Protein 6N9I (pdb70)

Foldseek 3Di:
DFKWKFKAWQFKKKAWVCQQFPPPDPADPVRNPDDTDIDMWTQIKMWIRGPVAIEIEFQFAAPQQDDPRRQADVVQCVHIPTDDDPCNHRCNLCVLVVHALLRHAEYEQQAQFRGGLRCVLRNQNYEYEEAVQRVVVLVVCLVVVPRDDRRGNVSVVSNVVSPHHYDHQYQPHQWACPDVQKIWHWLAFKLHRTGIWIWGQDPPVGTAIERAQLAAEPQCLDVVHRDGPRIDDHVSSNVSSVVVVVCCVVRVYDYDHNIYRVVSVVDDHSNRGTDD/DAKWKFKAWQFKKKAWCCQQFPCPDPADPVRNPDDTDIDMWTQIKMWIRDPVAIEIEFQFAAPQQDDPRRLADPVCCVHIPTDGDPCNHSCNLCVVVVHALLRGAEYEQQAQFRGGQRCVLRNQNYEYEEAVQRVVVLVVCLVVPPCHDRRGNVSVVSNVVSPHHYDHAYQPHQWDDPDVQKIKHWLAFKLHRTGIWIWGQHPPPGIAIECAALAAEPQCLDVVHRDGPRIDDHVSSNVSSVVVVVCCVVRVYHYDHNIYRVVSVVDDHSVRTTDD/DAKWKFKAWQFKKKAWCCQVFPCPDAADPVRNPDDTDIDMWTQIKMWIRDPVAIEIEFQFAAPQQDDPSRLADPVCCVHIPTDGDPCSHRCNLCVVVVHALLRHAEYEQQAQFRGGLRCVLRNQNYEYEEAPQRVVVLVVCLVVVPCHDRRGNVSVVSNVVSPHHYDHQYQPHQWDCPDVQKIWHWLAFKLHRTGIWIWGQHPPPGIAIERAALAAECCCLDVVHRDGPRIDDHVSSVVSSVVVVVCCVVRVYHYDYNIYRVVVVVDQHSVRTTDD

Nearest PDB structures (foldseek):
  9b2n-assembly2_B  TM=1.003E+00  e=2.846E-65  Saccharococcus caldoxylosilyticus
  9b2i-assembly2_B  TM=1.000E+00  e=1.842E-64  Saccharococcus caldoxylosilyticus
  9ayt-assembly1_P  TM=1.001E+00  e=2.221E-64  Saccharococcus caldoxylosilyticus
  9b2j-assembly2_B  TM=1.002E+00  e=4.687E-64  Saccharococcus caldoxylosilyticus
  6cgz-assembly1_B  TM=1.000E+00  e=1.636E-58  Alicyclobacillus acidoterrestris ATCC 49025

CATH classification: 3.60.15.10

Organism: NCBI:txid1220594

Solvent-accessible surface area: 37840 Å² total; per-residue (Å²): 88,134,5,70,0,28,0,0,22,0,4,73,4,98,5,40,40,50,82,10,1,39,134,46,68,69,62,78,155,171,70,86,126,30,154,65,93,89,26,99,6,2,0,25,1,1,0,0,41,8,95,87,18,50,0,0,8,5,0,1,1,6,49,88,0,64,26,127,167,24,66,5,31,98,45,5,12,123,95,20,16,14,76,33,92,130,106,13,50,0,84,43,15,0,94,129,38,192,10,137,29,87,53,1,111,38,0,0,0,0,0,3,12,10,9,6,1,0,1,0,29,44,0,62,104,1,44,0,2,0,1,45,27,0,30,79,11,0,56,96,13,46,78,160,91,78,112,115,40,19,24,10,62,30,2,1,21,12,5,88,156,56,110,7,95,72,79,26,1,99,141,166,48,78,37,24,90,17,5,110,23,2,76,1,5,14,12,15,40,2,4,4,64,0,2,0,0,0,22,1,84,2,66,130,47,18,5,0,0,3,0,5,3,2,0,8,15,52,69,1,31,30,109,104,24,80,50,4,32,30,63,131,40,64,137,11,2,71,101,9,0,81,69,0,53,115,21,12,135,115,58,185,14,89,16,3,16,4,4,13,52,142,37,6,166,180,14,109,29,11,85,122,18,76,24,73,54,191,6,67,0,24,0,0,21,0,3,76,5,98,5,42,38,48,80,10,4,37,134,50,65,74,59,78,155,172,66,90,128,32,149,64,91,96,31,98,4,2,1,25,1,2,0,0,43,5,94,85,18,47,1,0,8,5,0,1,1,10,49,77,0,61,27,128,148,19,68,5,29,98,42,2,13,124,86,23,14,13,71,31,93,129,100,13,44,1,75,33,20,0,106,145,40,193,7,162,24,72,74,2,111,36,0,0,0,0,0,2,11,11,10,6,1,0,1,0,29,41,0,65,93,0,20,0,2,0,1,44,26,0,30,80,11,0,58,95,13,49,78,161,92,78,124,115,38,26,22,11,61,32,2,1,20,12,5,88,152,58,127,10,99,66,81,26,0,99,141,168,49,118,73,23,119,15,5,109,20,1,86,1,5,17,13,16,39,2,4,4,64,0,3,0,0,0,17,0,87,1,82,143,41,20,6,0,0,3,0,6,4,2,0,8,18,54,68,0,31,32,104,105,23,88,50,5,35,35,63,134,41,65,138,12,3,71,103,10,0,82,75,0,33,66,23,12,126,77,60,184,14,84,16,3,16,4,4,10,37,127,32,5,154,168,16,102,36,16,95,144,14,82,25,58,48,207,4,66,0,25,0,0,22,0,3,72,5,105,5,43,37,53,83,12,3,40,136,44,68,73,54,84,149,167,75,91,135,30,153,57,85,94,28,100,5,2,1,24,1,0,0,0,45,4,96,85,19,50,1,0,8,5,0,1,1,11,42,77,0,59,27,134,145,21,67,5,24,108,40,3,17,127,83,23,18,14,78,31,82,118,105,14,45,0,75,26,31,0,111,148,39,191,8,128,46,94,45,1,112,39,0,0,0,0,0,2,13,10,9,5,1,0,0,0,28,44,0,80,99,0,29,0,2,0,0,44,26,0,29,79,12,0,56,96,13,49,77,158,88,77,115,116,40,26,23,9,57,33,2,1,20,12,4,87,155,59,127,10,107,66,78,25,1,99,144,164,47,118,64,23,118,17,5,108,16,2,77,1,6,16,12,15,40,2,4,4,64,0,3,0,0,0,16,0,86,2,90,143,41,21,4,0,0,3,0,6,3,2,0,9,12,54,69,0,30,30,108,97,28,85,48,5,33,36,62,134,41,62,136,11,3,70,101,10,0,89,70,0,51,112,23,12,128,114,59,177,14,83,15,3,16,4,3,10,44,120,33,7,169,171,14,104,29,17,106,116,14,86,22,66

Sequence (828 aa):
ARRPKLYVMDNGRMRRMDDKKNWMMIAMHNPATIHHNPNAQQTEFVEFPIYTVLIDHPEGKILFDTSCNPNSMMGPQGRWAESTQQMMFPWTATEEECYLHHNRLEQQLKKVRPEDIRYVVASHLHLDHAGCLEMFTNNATIIVHEDEFNGALQCYARNQQKEEGAYIWADIDAWIKNNLQWRTVKRHEDNNILLAEGVKVLNFGSGHAWGMLGLHVELPETGGIILASDAIYTAESYGPPIKPPGIIYDSLGYMNTVERIRRIAQETKSQVWFGHDAEEQFKKKFRKSTEEGYYEEARRPKLYVMDNGRMRMDKNWMMIAMHNPATIHHNPNAQTEFVEEFPIYTVLIDHPEGKILFDTSCNPNNSMGPQGRWAESTQQMFPWTTATEEECYLHNRLEQLKVRRPEEDIRYVVASHLHLDHAGCLEMFTNATIIVHEDEFNGALQCYARNQKEEGAYIWADIDAWIKNNNLQQWRTVKRHEDNILLAEGVKVLNFGSGHAWGMLGLHVELPETGGIILASDAIYTAESYGPPIKPPGIIYDSLGYMNTVERIRRIAQQETKSQVWFGHDAEEQFKKKFRKSTEEGYYEEARPKLYVMDNGRMRMDKNWMMIAMHNPATIHNPNAQTEFVEFPIYTVLIDHPEGKILFDTSCNPNNSMGPQGRWAESTQQMFPWTATEEECYLHNRLEQLKKVRRPEEDIRYVVASHLHLDHAGCLEMMFTNATIIVHEDEFNGALQCYARNQQKEGAYIWADIDAWIKNNLQQWRTVKRHEDNILLAEGVKVLNFGSGHAWGMLGLHVELPEETGGIILASDAIYTAESYGPPIKPPGIIYDSLGYMNTVERIRRIAQETKKSQVWFGHDDAEQFKKKFRKSTEGYYEE

Radius of gyration: 40.36 Å; Cα contacts (8 Å, |Δi|>4): 1952; chains: 3; bounding box: 120×87×78 Å

InterPro domains:
  IPR001279 Metallo-beta-lactamase [PF00753] (47-136)
  IPR001279 Metallo-beta-lactamase [SM00849] (48-265)
  IPR036866 Ribonuclease Z/Hydroxyacylglutathione hydrolase-like [G3DSA:3.60.15.10] (7-282)
  IPR036866 Ribonuclease Z/Hydroxyacylglutathione hydrolase-like [SSF56281] (9-280)
  IPR051013 N-acyl homoserine lactonase-like [PTHR42978] (10-274)

B-factor: mean 33.22, std 13.36, range [13.85, 167.37]

Structure (mmCIF, N/CA/C/O backbone):
data_6N9I
#
_entry.id   6N9I
#
_cell.length_a   145.420
_cell.length_b   108.680
_cell.length_c   78.740
_cell.angle_alpha   90.00
_cell.angle_beta   115.84
_cell.angle_gamma   90.00
#
_symmetry.space_group_name_H-M   'C 1 2 1'
#
loop_
_entity.id
_entity.type
_entity.pdbx_description
1 polymer 'Putative hydrolase'
2 non-polymer 'COBALT (II) ION'
3 non-polymer 'SULFATE ION'
4 non-polymer 'ACETATE ION'
5 non-polymer 1,2-ETHANEDIOL
6 non-polymer 'FE (III) ION'
7 non-polymer 'TRIETHYLENE GLYCOL'
8 non-polymer GLYCEROL
9 water water
#
loop_
_atom_site.group_PDB
_atom_site.id
_atom_site.type_symbol
_atom_site.label_atom_id
_atom_site.label_alt_id
_atom_site.label_comp_id
_atom_site.label_asym_id
_atom_site.label_entity_id
_atom_site.label_seq_id
_atom_site.pdbx_PDB_ins_code
_atom_site.Cartn_x
_atom_site.Cartn_y
_atom_site.Cartn_z
_atom_site.occupancy
_atom_site.B_iso_or_equiv
_atom_site.auth_seq_id
_atom_site.auth_comp_id
_atom_site.auth_asym_id
_atom_site.auth_atom_id
_atom_site.pdbx_PDB_model_num
ATOM 1 N N . ALA A 1 22 ? 13.180 18.804 23.504 1.00 103.87 8 ALA A N 1
ATOM 2 C CA . ALA A 1 22 ? 12.618 18.837 24.888 1.00 112.32 8 ALA A CA 1
ATOM 3 C C . ALA A 1 22 ? 12.829 17.464 25.532 1.00 77.71 8 ALA A C 1
ATOM 4 O O . ALA A 1 22 ? 12.933 16.466 24.820 1.00 82.61 8 ALA A O 1
ATOM 6 N N A ARG A 1 23 ? 12.893 17.421 26.868 0.70 80.49 9 ARG A N 1
ATOM 7 N N B ARG A 1 23 ? 12.888 17.412 26.868 0.30 67.68 9 ARG A N 1
ATOM 8 C CA A ARG A 1 23 ? 13.158 16.163 27.555 0.70 75.01 9 ARG A CA 1
ATOM 9 C CA B ARG A 1 23 ? 13.206 16.154 27.528 0.30 62.52 9 ARG A CA 1
ATOM 10 C C A ARG A 1 23 ? 13.506 16.382 29.025 0.70 53.78 9 ARG A C 1
ATOM 11 C C B ARG A 1 23 ? 13.520 16.361 29.008 0.30 57.87 9 ARG A C 1
ATOM 12 O O A ARG A 1 23 ? 12.689 16.108 29.902 0.70 66.30 9 ARG A O 1
ATOM 13 O O B ARG A 1 23 ? 12.695 16.065 29.869 0.30 45.38 9 ARG A O 1
ATOM 28 N N . PRO A 1 24 ? 14.729 16.858 29.351 1.00 53.75 10 PRO A N 1
ATOM 29 C CA . PRO A 1 24 ? 15.181 16.877 30.737 1.00 46.66 10 PRO A CA 1
ATOM 30 C C . PRO A 1 24 ? 14.404 17.928 31.536 1.00 44.07 10 PRO A C 1
ATOM 31 O O . PRO A 1 24 ? 14.081 18.994 31.009 1.00 49.69 10 PRO A O 1
ATOM 35 N N . LYS A 1 25 ? 14.101 17.599 32.794 1.00 41.20 11 LYS A N 1
ATOM 36 C CA . LYS A 1 25 ? 13.511 18.543 33.725 1.00 37.92 11 LYS A CA 1
ATOM 37 C C . LYS A 1 25 ? 14.506 18.783 34.868 1.00 32.27 11 LYS A C 1
ATOM 38 O O . LYS A 1 25 ? 15.067 17.836 35.420 1.00 38.41 11 LYS A O 1
ATOM 44 N N . LEU A 1 26 ? 14.707 20.059 35.195 1.00 32.31 12 LEU A N 1
ATOM 45 C CA . LEU A 1 26 ? 15.642 20.445 36.242 1.00 32.59 12 LEU A CA 1
ATOM 46 C C . LEU A 1 26 ? 14.873 21.087 37.402 1.00 32.19 12 LEU A C 1
ATOM 47 O O . LEU A 1 26 ? 14.093 22.023 37.208 1.00 34.95 12 LEU A O 1
ATOM 52 N N . TYR A 1 27 ? 15.112 20.561 38.608 1.00 31.40 13 TYR A N 1
ATOM 53 C CA . TYR A 1 27 ? 14.398 20.963 39.814 1.00 27.66 13 TYR A CA 1
ATOM 54 C C . TYR A 1 27 ? 15.367 21.604 40.814 1.00 34.64 13 TYR A C 1
ATOM 55 O O . TYR A 1 27 ? 16.467 21.094 41.039 1.00 33.38 13 TYR A O 1
ATOM 64 N N . VAL A 1 28 ? 14.931 22.717 41.416 1.00 30.47 14 VAL A N 1
ATOM 65 C CA . VAL A 1 28 ? 15.648 23.377 42.502 1.00 28.89 14 VAL A CA 1
ATOM 66 C C . VAL A 1 28 ? 14.956 23.031 43.826 1.00 34.42 14 VAL A C 1
ATOM 67 O O . VAL A 1 28 ? 13.792 23.370 44.032 1.00 39.93 14 VAL A O 1
ATOM 71 N N . MET A 1 29 ? 15.693 22.371 44.723 1.00 30.45 15 MET A N 1
ATOM 72 C CA . MET A 1 29 ? 15.134 21.878 45.973 1.00 33.45 15 MET A CA 1
ATOM 73 C C . MET A 1 29 ? 15.672 22.704 47.149 1.00 35.21 15 MET A C 1
ATOM 74 O O . MET A 1 29 ? 16.884 22.830 47.342 1.00 32.25 15 MET A O 1
ATOM 79 N N . ASP A 1 30 ? 14.735 23.271 47.916 1.00 33.21 16 ASP A N 1
ATOM 80 C CA . ASP A 1 30 ? 15.014 24.125 49.069 1.00 30.25 16 ASP A CA 1
ATOM 81 C C . ASP A 1 30 ? 15.354 23.245 50.277 1.00 32.43 16 ASP A C 1
ATOM 82 O O . ASP A 1 30 ? 14.506 22.503 50.768 1.00 32.14 16 ASP A O 1
ATOM 87 N N . ASN A 1 31 ? 16.601 23.341 50.752 1.00 31.05 17 ASN A N 1
ATOM 88 C CA . ASN A 1 31 ? 17.085 22.480 51.829 1.00 28.17 17 ASN A CA 1
ATOM 89 C C . ASN A 1 31 ? 17.383 23.313 53.080 1.00 31.89 17 ASN A C 1
ATOM 90 O O . ASN A 1 31 ? 18.262 22.967 53.868 1.00 33.53 17 ASN A O 1
ATOM 95 N N . GLY A 1 32 ? 16.627 24.400 53.258 1.00 28.37 18 GLY A N 1
ATOM 96 C CA . GLY A 1 32 ? 16.659 25.184 54.486 1.00 33.95 18 GLY A CA 1
ATOM 97 C C . GLY A 1 32 ? 17.638 26.343 54.414 1.00 32.04 18 GLY A C 1
ATOM 98 O O . GLY A 1 32 ? 18.072 26.748 53.336 1.00 35.43 18 GLY A O 1
ATOM 99 N N . ARG A 1 33 ? 17.992 26.868 55.591 1.00 32.97 19 ARG A N 1
ATOM 100 C CA . ARG A 1 33 ? 18.787 28.076 55.702 1.00 30.80 19 ARG A CA 1
ATOM 101 C C . ARG A 1 33 ? 19.938 27.851 56.688 1.00 33.34 19 ARG A C 1
ATOM 102 O O . ARG A 1 33 ? 19.821 27.097 57.659 1.00 35.13 19 ARG A O 1
ATOM 110 N N . MET A 1 34 ? 21.056 28.523 56.416 1.00 29.20 20 MET A N 1
ATOM 111 C CA . MET A 1 34 ? 22.208 28.524 57.298 1.00 25.30 20 MET A CA 1
ATOM 112 C C . MET A 1 34 ? 22.580 29.978 57.597 1.00 29.18 20 MET A C 1
ATOM 113 O O . MET A 1 34 ? 22.306 30.875 56.798 1.00 30.77 20 MET A O 1
ATOM 118 N N A ARG A 1 35 ? 23.187 30.197 58.766 0.50 30.54 21 ARG A N 1
ATOM 119 N N B ARG A 1 35 ? 23.191 30.197 58.764 0.50 31.01 21 ARG A N 1
ATOM 120 C CA A ARG A 1 35 ? 23.683 31.507 59.155 0.50 31.53 21 ARG A CA 1
ATOM 121 C CA B ARG A 1 35 ? 23.680 31.508 59.158 0.50 31.30 21 ARG A CA 1
ATOM 122 C C A ARG A 1 35 ? 25.160 31.386 59.536 0.50 27.48 21 ARG A C 1
ATOM 123 C C B ARG A 1 35 ? 25.155 31.393 59.553 0.50 27.57 21 ARG A C 1
ATOM 124 O O A ARG A 1 35 ? 25.602 30.339 60.009 0.50 30.45 21 ARG A O 1
ATOM 125 O O B ARG A 1 35 ? 25.588 30.357 60.058 0.50 31.21 21 ARG A O 1
ATOM 140 N N . MET A 1 36 ? 25.911 32.469 59.321 1.00 27.26 22 MET A N 1
ATOM 141 C CA . MET A 1 36 ? 27.304 32.532 59.733 1.00 31.81 22 MET A CA 1
ATOM 142 C C . MET A 1 36 ? 27.833 33.962 59.598 1.00 28.78 22 MET A C 1
ATOM 143 O O . MET A 1 36 ? 27.192 34.826 59.002 1.00 31.60 22 MET A O 1
ATOM 148 N N A ASP A 1 37 ? 29.017 34.182 60.177 0.50 27.93 23 ASP A N 1
ATOM 149 N N B ASP A 1 37 ? 29.017 34.192 60.172 0.50 28.30 23 ASP A N 1
ATOM 150 C CA A ASP A 1 37 ? 29.752 35.433 60.080 0.50 30.07 23 ASP A CA 1
ATOM 151 C CA B ASP A 1 37 ? 29.696 35.477 60.109 0.50 30.40 23 ASP A CA 1
ATOM 152 C C A ASP A 1 37 ? 29.885 35.818 58.604 0.50 31.64 23 ASP A C 1
ATOM 153 C C B ASP A 1 37 ? 29.826 35.902 58.644 0.50 27.75 23 ASP A C 1
ATOM 154 O O A ASP A 1 37 ? 30.378 35.029 57.796 0.50 31.22 23 ASP A O 1
ATOM 155 O O B ASP A 1 37 ? 30.285 35.128 57.804 0.50 30.23 23 ASP A O 1
ATOM 164 N N A LYS A 1 38 ? 29.455 37.037 58.263 0.50 34.21 24 LYS A N 1
ATOM 165 N N B LYS A 1 38 ? 29.426 37.143 58.354 0.50 24.83 24 LYS A N 1
ATOM 166 C CA A LYS A 1 38 ? 29.449 37.477 56.875 0.50 37.23 24 LYS A CA 1
ATOM 167 C CA B LYS A 1 38 ? 29.447 37.672 56.996 0.50 26.27 24 LYS A CA 1
ATOM 168 C C A LYS A 1 38 ? 30.889 37.601 56.365 0.50 35.81 24 LYS A C 1
ATOM 169 C C B LYS A 1 38 ? 30.858 37.540 56.411 0.50 27.76 24 LYS A C 1
ATOM 170 O O A LYS A 1 38 ? 31.113 37.652 55.156 0.50 36.82 24 LYS A O 1
ATOM 171 O O B LYS A 1 38 ? 31.026 37.324 55.212 0.50 29.88 24 LYS A O 1
ATOM 182 N N . ASN A 1 39 ? 31.859 37.660 57.286 1.00 31.76 25 ASN A N 1
ATOM 183 C CA . ASN A 1 39 ? 33.266 37.684 56.895 1.00 34.61 25 ASN A CA 1
ATOM 184 C C . ASN A 1 39 ? 33.632 36.368 56.198 1.00 29.95 25 ASN A C 1
ATOM 185 O O . ASN A 1 39 ? 34.476 36.360 55.304 1.00 37.50 25 ASN A O 1
ATOM 190 N N . TRP A 1 40 ? 33.000 35.264 56.615 1.00 27.20 26 TRP A N 1
ATOM 191 C CA . TRP A 1 40 ? 33.195 33.970 55.959 1.00 25.36 26 TRP A CA 1
ATOM 192 C C . TRP A 1 40 ? 32.799 34.088 54.483 1.00 29.83 26 TRP A C 1
ATOM 193 O O . TRP A 1 40 ? 33.474 33.552 53.605 1.00 30.80 26 TRP A O 1
ATOM 204 N N A MET A 1 41 ? 31.692 34.794 54.233 0.50 27.98 27 MET A N 1
ATOM 205 N N B MET A 1 41 ? 31.686 34.786 54.237 0.50 28.20 27 MET A N 1
ATOM 206 C CA A MET A 1 41 ? 31.102 34.898 52.903 0.50 28.72 27 MET A CA 1
ATOM 207 C CA B MET A 1 41 ? 31.097 34.904 52.906 0.50 29.86 27 MET A CA 1
ATOM 208 C C A MET A 1 41 ? 31.869 35.930 52.069 0.50 26.66 27 MET A C 1
ATOM 209 C C B MET A 1 41 ? 31.888 35.922 52.078 0.50 27.00 27 MET A C 1
ATOM 210 O O A MET A 1 41 ? 32.235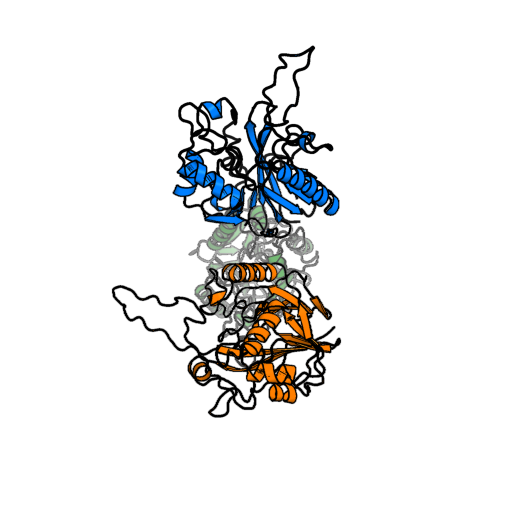 35.664 50.923 0.50 28.90 27 MET A O 1
ATOM 211 O O B MET A 1 41 ? 32.289 35.639 50.948 0.50 31.73 27 MET A O 1
ATOM 220 N N . ILE A 1 42 ? 32.091 37.110 52.657 1.00 34.28 28 ILE A N 1
ATOM 221 C CA . ILE A 1 42 ? 32.809 38.200 52.001 1.00 27.16 28 ILE A CA 1
ATOM 222 C C . ILE A 1 42 ? 33.935 38.668 52.929 1.00 35.21 28 ILE A C 1
ATOM 223 O O . ILE A 1 42 ? 33.686 39.357 53.920 1.00 32.14 28 ILE A O 1
ATOM 228 N N . ALA A 1 43 ? 35.173 38.291 52.596 1.00 32.55 29 ALA A N 1
ATOM 229 C CA . ALA A 1 43 ? 36.333 38.583 53.442 1.00 32.35 29 ALA A CA 1
ATOM 230 C C . ALA A 1 43 ? 36.496 40.097 53.616 1.00 36.68 29 ALA A C 1
ATOM 231 O O . ALA A 1 43 ? 36.415 40.855 52.651 1.00 33.74 29 ALA A O 1
ATOM 233 N N . MET A 1 44 ? 36.730 40.512 54.865 1.00 33.85 30 MET A N 1
ATOM 234 C CA . MET A 1 44 ? 37.018 41.902 55.222 1.00 34.30 30 MET A CA 1
ATOM 235 C C . MET A 1 44 ? 35.953 42.837 54.637 1.00 34.90 30 MET A C 1
ATOM 236 O O . MET A 1 44 ? 36.286 43.851 54.031 1.00 34.50 30 MET A O 1
ATOM 241 N N . HIS A 1 45 ? 34.677 42.503 54.850 1.00 37.73 31 HIS A N 1
ATOM 242 C CA . HIS A 1 45 ? 33.569 43.256 54.265 1.00 42.96 31 HIS A CA 1
ATOM 243 C C . HIS A 1 45 ? 33.440 44.634 54.928 1.00 37.88 31 HIS A C 1
ATOM 244 O O . HIS A 1 45 ? 33.038 45.596 54.278 1.00 54.17 31 HIS A O 1
ATOM 251 N N . ASN A 1 46 ? 33.784 44.720 56.219 1.00 36.35 32 ASN A N 1
ATOM 252 C CA . ASN A 1 46 ? 33.606 45.952 56.992 1.00 44.55 32 ASN A CA 1
ATOM 253 C C . ASN A 1 46 ? 34.837 46.209 57.858 1.00 37.71 32 ASN A C 1
ATOM 254 O O . ASN A 1 46 ? 34.784 46.074 59.078 1.00 41.87 32 ASN A O 1
ATOM 259 N N . PRO A 1 47 ? 35.974 46.616 57.251 1.00 35.81 33 PRO A N 1
ATOM 260 C CA . PRO A 1 47 ? 37.229 46.795 57.984 1.00 33.81 33 PRO A CA 1
ATOM 261 C C . PRO A 1 47 ? 37.188 47.933 59.013 1.00 34.74 33 PRO A C 1
ATOM 262 O O . PRO A 1 47 ? 36.622 48.994 58.748 1.00 38.67 33 PRO A O 1
ATOM 266 N N . ALA A 1 48 ? 37.811 47.696 60.171 1.00 37.41 34 ALA A N 1
ATOM 267 C CA . ALA A 1 48 ? 37.948 48.707 61.208 1.00 39.23 34 ALA A CA 1
ATOM 268 C C . ALA A 1 48 ? 38.735 49.898 60.653 1.00 38.48 34 ALA A C 1
ATOM 269 O O . ALA A 1 48 ? 39.636 49.731 59.827 1.00 35.56 34 ALA A O 1
ATOM 271 N N . THR A 1 49 ? 38.376 51.097 61.117 1.00 36.01 35 THR A N 1
ATOM 272 C CA . THR A 1 49 ? 39.056 52.322 60.741 1.00 35.03 35 THR A CA 1
ATOM 273 C C . THR A 1 49 ? 39.304 53.165 61.997 1.00 44.58 35 THR A C 1
ATOM 274 O O . THR A 1 49 ? 38.884 52.804 63.098 1.00 43.95 35 THR A O 1
ATOM 278 N N . ILE A 1 50 ? 39.980 54.299 61.805 1.00 47.18 36 ILE A N 1
ATOM 279 C CA . ILE A 1 50 ? 40.409 55.149 62.902 1.00 62.69 36 ILE A CA 1
ATOM 280 C C . ILE A 1 50 ? 39.188 55.819 63.547 1.00 90.99 36 ILE A C 1
ATOM 281 O O . ILE A 1 50 ? 39.286 56.346 64.655 1.00 81.68 36 ILE A O 1
ATOM 286 N N A HIS A 1 51 ? 38.044 55.783 62.859 0.50 60.70 37 HIS A N 1
ATOM 287 N N B HIS A 1 51 ? 38.057 55.797 62.831 0.50 57.05 37 HIS A N 1
ATOM 288 C CA A HIS A 1 51 ? 36.818 56.380 63.381 0.50 61.66 37 HIS A CA 1
ATOM 289 C CA B HIS A 1 51 ? 36.793 56.382 63.291 0.50 51.23 37 HIS A CA 1
ATOM 290 C C A HIS A 1 51 ? 35.766 55.292 63.632 0.50 61.35 37 HIS A C 1
ATOM 291 C C B HIS A 1 51 ? 35.824 55.277 63.726 0.50 51.96 37 HIS A C 1
ATOM 292 O O A HIS A 1 51 ? 34.668 55.580 64.105 0.50 65.67 37 HIS A O 1
ATOM 293 O O B HIS A 1 51 ? 34.845 55.539 64.423 0.50 58.20 37 HIS A O 1
ATOM 306 N N . ASN A 1 52 ? 36.117 54.044 63.304 1.00 49.15 38 ASN A N 1
ATOM 307 C CA . ASN A 1 52 ? 35.283 52.887 63.611 1.00 47.14 38 ASN A CA 1
ATOM 308 C C . ASN A 1 52 ? 36.198 51.720 63.972 1.00 48.97 38 ASN A C 1
ATOM 309 O O . ASN A 1 52 ? 36.205 50.689 63.302 1.00 46.18 38 ASN A O 1
ATOM 314 N N . PRO A 1 53 ? 36.997 51.863 65.051 1.00 46.26 39 PRO A N 1
ATOM 315 C CA . PRO A 1 53 ? 38.046 50.898 65.386 1.00 45.82 39 PRO A CA 1
ATOM 316 C C . PRO A 1 53 ? 37.546 49.523 65.855 1.00 51.00 39 PRO A C 1
ATOM 317 O O . PRO A 1 53 ? 38.301 48.551 65.818 1.00 45.92 39 PRO A O 1
ATOM 321 N N . ASN A 1 54 ? 36.289 49.462 66.302 1.00 38.45 40 ASN A N 1
ATOM 322 C CA . ASN A 1 54 ? 35.717 48.234 66.836 1.00 48.47 40 ASN A CA 1
ATOM 323 C C . ASN A 1 54 ? 34.548 47.791 65.951 1.00 43.53 40 ASN A C 1
ATOM 324 O O . ASN A 1 54 ? 33.507 47.361 66.449 1.00 57.18 40 ASN A O 1
ATOM 329 N N . ALA A 1 55 ? 34.746 47.899 64.635 1.00 48.15 41 ALA A N 1
ATOM 330 C CA . ALA A 1 55 ? 33.752 47.500 63.646 1.00 43.12 41 ALA A CA 1
ATOM 331 C C . ALA A 1 55 ? 33.228 46.098 63.974 1.00 50.17 41 ALA A C 1
ATOM 332 O O . ALA A 1 55 ? 34.003 45.189 64.281 1.00 44.43 41 ALA A O 1
ATOM 334 N N A GLN A 1 56 ? 31.903 45.940 63.908 0.50 45.09 42 GLN A N 1
ATOM 335 N N B GLN A 1 56 ? 31.904 45.942 63.889 0.50 41.41 42 GLN A N 1
ATOM 336 C CA A GLN A 1 56 ? 31.250 44.666 64.167 0.50 44.07 42 GLN A CA 1
ATOM 337 C CA B GLN A 1 56 ? 31.234 44.680 64.161 0.50 42.18 42 GLN A CA 1
ATOM 338 C C A GLN A 1 56 ? 30.981 43.954 62.839 0.50 41.92 42 GLN A C 1
ATOM 339 C C B GLN A 1 56 ? 30.967 43.956 62.838 0.50 40.28 42 GLN A C 1
ATOM 340 O O A GLN A 1 56 ? 30.906 44.588 61.786 0.50 41.43 42 GLN A O 1
ATOM 341 O O B GLN A 1 56 ? 30.873 44.587 61.785 0.50 40.95 42 GLN A O 1
ATOM 352 N N . THR A 1 57 ? 30.846 42.628 62.911 1.00 35.41 43 THR A N 1
ATOM 353 C CA . THR A 1 57 ? 30.403 41.834 61.785 1.00 36.81 43 THR A CA 1
ATOM 354 C C . THR A 1 57 ? 28.888 41.657 61.917 1.00 37.01 43 THR A C 1
ATOM 355 O O . THR A 1 57 ? 28.256 42.305 62.755 1.00 36.48 43 THR A O 1
ATOM 359 N N . GLU A 1 58 ? 28.321 40.785 61.081 1.00 37.94 44 GLU A N 1
ATOM 360 C CA . GLU A 1 58 ? 26.915 40.431 61.171 1.00 45.16 44 GLU A CA 1
ATOM 361 C C . GLU A 1 58 ? 26.754 38.941 60.860 1.00 38.38 44 GLU A C 1
ATOM 362 O O . GLU A 1 58 ? 27.604 38.334 60.214 1.00 37.38 44 GLU A O 1
ATOM 368 N N . PHE A 1 59 ? 25.652 38.373 61.355 1.00 33.29 45 PHE A N 1
ATOM 369 C CA . PHE A 1 59 ? 25.308 36.979 61.159 1.00 33.38 45 PHE A CA 1
ATOM 370 C C . PHE A 1 59 ? 24.284 36.886 60.021 1.00 40.09 45 PHE A C 1
ATOM 371 O O . PHE A 1 59 ? 23.102 37.119 60.239 1.00 59.99 45 PHE A O 1
ATOM 379 N N . VAL A 1 60 ? 24.749 36.563 58.809 1.00 34.04 46 VAL A N 1
ATOM 380 C CA . VAL A 1 60 ? 23.887 36.606 57.623 1.00 39.33 46 VAL A CA 1
ATOM 381 C C . VAL A 1 60 ? 23.281 35.223 57.370 1.00 41.14 46 VAL A C 1
ATOM 382 O O . VAL A 1 60 ? 23.885 34.193 57.676 1.00 33.54 46 VAL A O 1
ATOM 386 N N . GLU A 1 61 ? 22.079 35.235 56.786 1.00 33.49 47 GLU A N 1
ATOM 387 C CA . GLU A 1 61 ? 21.346 34.033 56.445 1.00 32.05 47 GLU A CA 1
ATOM 388 C C . GLU A 1 61 ? 21.422 33.813 54.932 1.00 30.45 47 GLU A C 1
ATOM 389 O O . GLU A 1 61 ? 21.315 34.756 54.152 1.00 36.91 47 GLU A O 1
ATOM 395 N N . PHE A 1 62 ? 21.611 32.553 54.535 1.00 31.25 48 PHE A N 1
ATOM 396 C CA . PHE A 1 62 ? 21.700 32.193 53.135 1.00 31.58 48 PHE A CA 1
ATOM 397 C C . PHE A 1 62 ? 21.062 30.825 52.926 1.00 30.33 48 PHE A C 1
ATOM 398 O O . PHE A 1 62 ? 20.960 30.026 53.856 1.00 29.98 48 PHE A O 1
ATOM 406 N N . PRO A 1 63 ? 20.600 30.532 51.693 1.00 28.92 49 PRO A N 1
ATOM 407 C CA . PRO A 1 63 ? 19.949 29.258 51.398 1.00 31.84 49 PRO A CA 1
ATOM 408 C C . PRO A 1 63 ? 20.924 28.100 51.146 1.00 26.83 49 PRO A C 1
ATOM 409 O O . PRO A 1 63 ? 21.994 28.292 50.567 1.00 33.06 49 PRO A O 1
ATOM 413 N N . ILE A 1 64 ? 20.528 26.915 51.617 1.00 28.24 50 ILE A N 1
ATOM 414 C CA . ILE A 1 64 ? 21.139 25.647 51.264 1.00 27.31 50 ILE A CA 1
ATOM 415 C C . ILE A 1 64 ? 20.211 24.959 50.260 1.00 26.92 50 ILE A C 1
ATOM 416 O O . ILE A 1 64 ? 19.045 24.718 50.570 1.00 32.90 50 ILE A O 1
ATOM 421 N N . TYR A 1 65 ? 20.716 24.654 49.061 1.00 28.76 51 TYR A N 1
ATOM 422 C CA . TYR A 1 65 ? 19.862 24.035 48.057 1.00 27.91 51 TYR A CA 1
ATOM 423 C C . TYR A 1 65 ? 20.634 23.005 47.229 1.00 29.92 51 TYR A C 1
ATOM 424 O O . TYR A 1 65 ? 21.863 22.962 47.229 1.00 29.20 51 TYR A O 1
ATOM 433 N N . THR A 1 66 ? 19.860 22.176 46.526 1.00 27.35 52 THR A N 1
ATOM 434 C CA . THR A 1 66 ? 20.367 21.127 45.674 1.00 27.45 52 THR A CA 1
ATOM 435 C C . THR A 1 66 ? 19.606 21.180 44.348 1.00 23.42 52 THR A C 1
ATOM 436 O O . THR A 1 66 ? 18.544 21.800 44.265 1.00 28.71 52 THR A O 1
ATOM 440 N N . VAL A 1 67 ? 20.168 20.542 43.318 1.00 25.29 53 VAL A N 1
ATOM 441 C CA . VAL A 1 67 ? 19.558 20.526 42.001 1.00 26.90 53 VAL A CA 1
ATOM 442 C C . VAL A 1 67 ? 19.425 19.076 41.529 1.00 30.78 53 VAL A C 1
ATOM 443 O O . VAL A 1 67 ? 20.394 18.315 41.533 1.00 31.07 53 VAL A O 1
ATOM 447 N N . LEU A 1 68 ? 18.207 18.714 41.115 1.00 28.25 54 LEU A N 1
ATOM 448 C CA . LEU A 1 68 ? 17.951 17.437 40.476 1.00 31.44 54 LEU A CA 1
ATOM 449 C C . LEU A 1 68 ? 17.755 17.667 38.975 1.00 32.65 54 LEU A C 1
ATOM 450 O O . LEU A 1 68 ? 16.938 18.495 38.572 1.00 36.78 54 LEU A O 1
ATOM 455 N N . ILE A 1 69 ? 18.525 16.939 38.163 1.00 30.11 55 ILE A N 1
ATOM 456 C CA . ILE A 1 69 ? 18.306 16.893 36.725 1.00 29.61 55 ILE A CA 1
ATOM 457 C C . ILE A 1 69 ? 17.691 15.533 36.384 1.00 33.34 55 ILE A C 1
ATOM 458 O O . ILE A 1 69 ? 18.378 14.511 36.394 1.00 32.98 55 ILE A O 1
ATOM 463 N N . ASP A 1 70 ? 16.384 15.541 36.109 1.00 36.94 56 ASP A N 1
ATOM 464 C CA . ASP A 1 70 ? 15.687 14.363 35.635 1.00 35.64 56 ASP A CA 1
ATOM 465 C C . ASP A 1 70 ? 15.975 14.217 34.138 1.00 34.65 56 ASP A C 1
ATOM 466 O O . ASP A 1 70 ? 15.312 14.829 33.306 1.00 37.58 56 ASP A O 1
ATOM 471 N N . HIS A 1 71 ? 16.991 13.412 33.824 1.00 38.91 57 HIS A N 1
ATOM 472 C CA . HIS A 1 71 ? 17.495 13.256 32.469 1.00 36.48 57 HIS A CA 1
ATOM 473 C C . HIS A 1 71 ? 17.105 11.879 31.942 1.00 35.47 57 HIS A C 1
ATOM 474 O O . HIS A 1 71 ? 17.130 10.898 32.679 1.00 35.62 57 HIS A O 1
ATOM 481 N N . PRO A 1 72 ? 16.714 11.769 30.653 1.00 36.87 58 PRO A N 1
ATOM 482 C CA . PRO A 1 72 ? 16.374 10.475 30.065 1.00 37.23 58 PRO A CA 1
ATOM 483 C C . PRO A 1 72 ? 17.442 9.397 30.304 1.00 41.38 58 PRO A C 1
ATOM 484 O O . PRO A 1 72 ? 17.105 8.227 30.476 1.00 48.58 58 PRO A O 1
ATOM 488 N N . GLU A 1 73 ? 18.715 9.807 30.317 1.00 38.76 59 GLU A N 1
ATOM 489 C CA . GLU A 1 73 ? 19.841 8.878 30.419 1.00 37.92 59 GLU A CA 1
ATOM 490 C C . GLU A 1 73 ? 20.030 8.434 31.873 1.00 36.08 59 GLU A C 1
ATOM 491 O O . GLU A 1 73 ? 20.753 7.478 32.144 1.00 46.76 59 GLU A O 1
ATOM 497 N N . GLY A 1 74 ? 19.379 9.145 32.796 1.00 34.19 60 GLY A N 1
ATOM 498 C CA . GLY A 1 74 ? 19.478 8.859 34.218 1.00 38.36 60 GLY A CA 1
ATOM 499 C C . GLY A 1 74 ? 19.493 10.135 35.038 1.00 34.07 60 GLY A C 1
ATOM 500 O O . GLY A 1 74 ? 20.018 11.157 34.599 1.00 36.81 60 GLY A O 1
ATOM 501 N N . LYS A 1 75 ? 18.915 10.064 36.240 1.00 34.98 61 LYS A N 1
ATOM 502 C CA . LYS A 1 75 ? 18.767 11.223 37.106 1.00 30.20 61 LYS A CA 1
ATOM 503 C C . LYS A 1 75 ? 20.131 11.605 37.692 1.00 27.44 61 LYS A C 1
ATOM 504 O O . LYS A 1 75 ? 20.901 10.751 38.140 1.00 30.62 61 LYS A O 1
ATOM 510 N N . ILE A 1 76 ? 20.410 12.910 37.675 1.00 28.78 62 ILE A N 1
ATOM 511 C CA . ILE A 1 76 ? 21.651 13.470 38.188 1.00 25.74 62 ILE A CA 1
ATOM 512 C C . ILE A 1 76 ? 21.322 14.442 39.325 1.00 27.30 62 ILE A C 1
ATOM 513 O O . ILE A 1 76 ? 20.526 15.362 39.153 1.00 32.05 62 ILE A O 1
ATOM 518 N N . LEU A 1 77 ? 21.952 14.227 40.483 1.00 28.28 63 LEU A N 1
ATOM 519 C CA . LEU A 1 77 ? 21.779 15.100 41.635 1.00 24.87 63 LEU A CA 1
ATOM 520 C C . LEU A 1 77 ? 23.060 15.910 41.844 1.00 26.49 63 LEU A C 1
ATOM 521 O O . LEU A 1 77 ? 24.152 15.347 41.906 1.00 28.69 63 LEU A O 1
ATOM 526 N N . PHE A 1 78 ? 22.909 17.234 41.940 1.00 22.95 64 PHE A N 1
ATOM 527 C CA . PHE A 1 78 ? 24.020 18.128 42.240 1.00 23.83 64 PHE A CA 1
ATOM 528 C C . PHE A 1 78 ? 23.904 18.606 43.692 1.00 26.43 64 PHE A C 1
ATOM 529 O O . PHE A 1 78 ? 22.977 19.345 44.029 1.00 25.79 64 PHE A O 1
ATOM 537 N N . ASP A 1 79 ? 24.853 18.160 44.526 1.00 23.50 65 ASP A N 1
ATOM 538 C CA . ASP A 1 79 ? 24.938 18.488 45.961 1.00 23.84 65 ASP A CA 1
ATOM 539 C C . ASP A 1 79 ? 23.829 17.751 46.728 1.00 26.70 65 ASP A C 1
ATOM 540 O O . ASP A 1 79 ? 22.908 17.200 46.117 1.00 26.68 65 ASP A O 1
ATOM 545 N N . THR A 1 80 ? 23.930 17.738 48.066 1.00 26.03 66 THR A N 1
ATOM 546 C CA . THR A 1 80 ? 23.042 16.915 48.900 1.00 24.89 66 THR A CA 1
ATOM 547 C C . THR A 1 80 ? 22.646 17.619 50.208 1.00 28.25 66 THR A C 1
ATOM 548 O O . THR A 1 80 ? 22.013 17.003 51.066 1.00 32.58 66 THR A O 1
ATOM 552 N N . SER A 1 81 ? 23.005 18.898 50.351 1.00 25.76 67 SER A N 1
ATOM 553 C CA . SER A 1 81 ? 22.634 19.716 51.522 1.00 24.60 67 SER A CA 1
ATOM 554 C C . SER A 1 81 ? 23.225 19.119 52.810 1.00 30.11 67 SER A C 1
ATOM 555 O O . SER A 1 81 ? 24.271 18.467 52.777 1.00 28.64 67 SER A O 1
ATOM 558 N N . CYS A 1 82 ? 22.560 19.377 53.943 1.00 26.66 68 CYS A N 1
ATOM 559 C CA . CYS A 1 82 ? 23.012 18.925 55.266 1.00 26.73 68 CYS A CA 1
ATOM 560 C C . CYS A 1 82 ? 22.265 17.654 55.687 1.00 28.59 68 CYS A C 1
ATOM 561 O O . CYS A 1 82 ? 21.145 17.414 55.260 1.00 30.29 68 CYS A O 1
ATOM 564 N N . ASN A 1 83 ? 22.893 16.860 56.560 1.00 24.20 69 ASN A N 1
ATOM 565 C CA . ASN A 1 83 ? 22.251 15.671 57.099 1.00 26.79 69 ASN A CA 1
ATOM 566 C C . ASN A 1 83 ? 21.164 16.098 58.080 1.00 28.03 69 ASN A C 1
ATOM 567 O O . ASN A 1 83 ? 21.362 17.012 58.877 1.00 31.75 69 ASN A O 1
ATOM 572 N N . PRO A 1 84 ? 19.972 15.465 58.033 1.00 29.85 70 PRO A N 1
ATOM 573 C CA . PRO A 1 84 ? 18.893 15.786 58.968 1.00 31.98 70 PRO A CA 1
ATOM 574 C C . PRO A 1 84 ? 19.295 15.678 60.448 1.00 34.18 70 PRO A C 1
ATOM 575 O O . PRO A 1 84 ? 18.684 16.324 61.295 1.00 39.45 70 PRO A O 1
ATOM 579 N N . ASN A 1 85 ? 20.316 14.866 60.741 1.00 28.61 71 ASN A N 1
ATOM 580 C CA . ASN A 1 85 ? 20.732 14.592 62.120 1.00 29.75 71 ASN A CA 1
ATOM 581 C C . ASN A 1 85 ? 21.903 15.502 62.512 1.00 32.55 71 ASN A C 1
ATOM 582 O O . ASN A 1 85 ? 22.654 15.188 63.434 1.00 34.50 71 ASN A O 1
ATOM 587 N N . SER A 1 86 ? 22.039 16.635 61.816 1.00 29.77 72 SER A N 1
ATOM 588 C CA . SER A 1 86 ? 23.202 17.507 61.955 1.00 29.53 72 SER A CA 1
ATOM 589 C C . SER A 1 86 ? 23.149 18.295 63.268 1.00 31.68 72 SER A C 1
ATOM 590 O O . SER A 1 86 ? 24.121 18.313 64.027 1.00 29.98 72 SER A O 1
ATOM 593 N N A MET A 1 87 ? 22.014 18.955 63.516 0.50 35.66 73 MET A N 1
ATOM 594 N N B MET A 1 87 ? 21.997 18.929 63.514 0.50 37.51 73 MET A N 1
ATOM 595 C CA A MET A 1 87 ? 21.884 19.912 64.611 0.50 31.27 73 MET A CA 1
ATOM 596 C CA B MET A 1 87 ? 21.814 19.885 64.599 0.50 37.60 73 MET A CA 1
ATOM 597 C C A MET A 1 87 ? 21.252 19.236 65.833 0.50 35.46 73 MET A C 1
ATOM 598 C C B MET A 1 87 ? 21.309 19.176 65.858 0.50 34.04 73 MET A C 1
ATOM 599 O O A MET A 1 87 ? 20.602 18.196 65.721 0.50 43.10 73 MET A O 1
ATOM 600 O O B MET A 1 87 ? 20.810 18.052 65.799 0.50 40.54 73 MET A O 1
ATOM 609 N N . GLY A 1 88 ? 21.452 19.859 66.999 1.00 31.12 74 GLY A N 1
ATOM 610 C CA . GLY A 1 88 ? 20.856 19.412 68.245 1.00 37.60 74 GLY A CA 1
ATOM 611 C C . GLY A 1 88 ? 21.873 18.776 69.185 1.00 33.00 74 GLY A C 1
ATOM 612 O O . GLY A 1 88 ? 22.970 18.397 68.779 1.00 35.76 74 GLY A O 1
ATOM 613 N N . PRO A 1 89 ? 21.515 18.632 70.477 1.00 31.56 75 PRO A N 1
ATOM 614 C CA . PRO A 1 89 ? 22.432 18.091 71.480 1.00 37.20 75 PRO A CA 1
ATOM 615 C C . PRO A 1 89 ? 22.863 16.646 71.183 1.00 37.85 75 PRO A C 1
ATOM 616 O O . PRO A 1 89 ? 23.902 16.204 71.669 1.00 41.07 75 PRO A O 1
ATOM 620 N N . GLN A 1 90 ? 22.067 15.928 70.382 1.00 38.09 76 GLN A N 1
ATOM 621 C CA . GLN A 1 90 ? 22.403 14.565 69.972 1.00 32.97 76 GLN A CA 1
ATOM 622 C C . GLN A 1 90 ? 22.763 14.556 68.481 1.00 36.30 76 GLN A C 1
ATOM 623 O O . GLN A 1 90 ? 22.696 13.517 67.826 1.00 41.07 76 GLN A O 1
ATOM 629 N N . GLY A 1 91 ? 23.161 15.723 67.965 1.00 30.71 77 GLY A N 1
ATOM 630 C CA . GLY A 1 91 ? 23.432 15.912 66.541 1.00 39.20 77 GLY A CA 1
ATOM 631 C C . GLY A 1 91 ? 24.843 15.495 66.161 1.00 30.68 77 GLY A C 1
ATOM 632 O O . GLY A 1 91 ? 25.704 15.316 67.025 1.00 39.05 77 GLY A O 1
ATOM 633 N N . ARG A 1 92 ? 25.070 15.343 64.852 1.00 31.10 78 ARG A N 1
ATOM 634 C CA . ARG A 1 92 ? 26.342 14.883 64.307 1.00 33.95 78 ARG A CA 1
ATOM 635 C C . ARG A 1 92 ? 27.390 15.999 64.375 1.00 32.32 78 ARG A C 1
ATOM 636 O O . ARG A 1 92 ? 28.573 15.736 64.601 1.00 34.29 78 ARG A O 1
ATOM 644 N N . TRP A 1 93 ? 26.948 17.238 64.147 1.00 28.83 79 TRP A N 1
ATOM 645 C CA . TRP A 1 93 ? 27.832 18.396 64.140 1.00 30.63 79 TRP A CA 1
ATOM 646 C C . TRP A 1 93 ? 28.306 18.693 65.566 1.00 27.07 79 TRP A C 1
ATOM 647 O O . TRP A 1 93 ? 27.525 18.627 66.511 1.00 33.78 79 TRP A O 1
ATOM 658 N N . ALA A 1 94 ? 29.591 19.031 65.700 1.00 32.47 80 ALA A N 1
ATOM 659 C CA . ALA A 1 94 ? 30.137 19.505 66.959 1.00 31.90 80 ALA A CA 1
ATOM 660 C C . ALA A 1 94 ? 29.414 20.799 67.351 1.00 31.14 80 ALA A C 1
ATOM 661 O O . ALA A 1 94 ? 28.989 21.568 66.488 1.00 36.45 80 ALA A O 1
ATOM 663 N N . GLU A 1 95 ? 29.277 21.029 68.658 1.00 33.20 81 GLU A N 1
ATOM 664 C CA . GLU A 1 95 ? 28.549 22.188 69.154 1.00 33.26 81 GLU A CA 1
ATOM 665 C C . GLU A 1 95 ? 29.173 23.466 68.576 1.00 30.14 81 GLU A C 1
ATOM 666 O O . GLU A 1 95 ? 28.461 24.398 68.212 1.00 34.00 81 GLU A O 1
ATOM 672 N N . SER A 1 96 ? 30.508 23.494 68.496 1.00 31.24 82 SER A N 1
ATOM 673 C CA . SER A 1 96 ? 31.236 24.656 67.990 1.00 29.79 82 SER A CA 1
ATOM 674 C C . SER A 1 96 ? 30.812 24.943 66.546 1.00 31.12 82 SER A C 1
ATOM 675 O O . SER A 1 96 ? 30.658 26.101 66.148 1.00 32.81 82 SER A O 1
ATOM 678 N N . THR A 1 97 ? 30.624 23.870 65.774 1.00 30.27 83 THR A N 1
ATOM 679 C CA . THR A 1 97 ? 30.185 23.963 64.390 1.00 33.50 83 THR A CA 1
ATOM 680 C C . THR A 1 97 ? 28.739 24.467 64.349 1.00 29.00 83 THR A C 1
ATOM 681 O O . THR A 1 97 ? 28.399 25.327 63.542 1.00 31.44 83 THR A O 1
ATOM 685 N N . GLN A 1 98 ? 27.902 23.926 65.239 1.00 30.98 84 GLN A N 1
ATOM 686 C CA . GLN A 1 98 ? 26.474 24.251 65.278 1.00 29.31 84 GLN A CA 1
ATOM 687 C C . GLN A 1 98 ? 26.282 25.743 65.567 1.00 29.57 84 GLN A C 1
ATOM 688 O O . GLN A 1 98 ? 25.344 26.359 65.067 1.00 34.95 84 GLN A O 1
ATOM 694 N N . GLN A 1 99 ? 27.172 26.311 66.388 1.00 27.90 85 GLN A N 1
ATOM 695 C CA . GLN A 1 99 ? 27.027 27.690 66.841 1.00 31.72 85 GLN A CA 1
ATOM 696 C C . GLN A 1 99 ? 27.683 28.645 65.835 1.00 26.80 85 GLN A C 1
ATOM 697 O O . GLN A 1 99 ? 27.363 29.834 65.807 1.00 31.21 85 GLN A O 1
ATOM 703 N N . MET A 1 100 ? 28.584 28.117 65.002 1.00 27.62 86 MET A N 1
ATOM 704 C CA A MET A 1 100 ? 29.281 28.947 64.023 0.70 30.57 86 MET A CA 1
ATOM 705 C CA B MET A 1 100 ? 29.309 28.903 64.004 0.30 27.32 86 MET A CA 1
ATOM 706 C C . MET A 1 100 ? 28.524 28.927 62.688 1.00 28.85 86 MET A C 1
ATOM 707 O O . MET A 1 100 ? 28.507 29.931 61.975 1.00 27.85 86 MET A O 1
ATOM 716 N N . PHE A 1 101 ? 27.888 27.793 62.369 1.00 29.12 87 PHE A N 1
ATOM 717 C CA . PHE A 1 101 ? 27.173 27.633 61.100 1.00 31.21 87 PHE A CA 1
ATOM 718 C C . PHE A 1 101 ? 25.814 26.979 61.326 1.00 31.95 87 PHE A C 1
ATOM 719 O O . PHE A 1 101 ? 25.501 25.966 60.705 1.00 27.31 87 PHE A O 1
ATOM 727 N N . PRO A 1 102 ? 24.951 27.551 62.193 1.00 27.84 88 PRO A N 1
ATOM 728 C CA . PRO A 1 102 ? 23.668 26.928 62.513 1.00 29.63 88 PRO A CA 1
ATOM 729 C C . PRO A 1 102 ? 22.794 26.751 61.264 1.00 26.20 88 PRO A C 1
ATOM 730 O O . PRO A 1 102 ? 22.635 27.683 60.475 1.00 28.13 88 PRO A O 1
ATOM 734 N N . TRP A 1 103 ? 22.250 25.542 61.108 1.00 26.84 89 TRP A N 1
ATOM 735 C CA . TRP A 1 103 ? 21.362 25.196 60.007 1.00 28.95 89 TRP A CA 1
ATOM 736 C C . TRP A 1 103 ? 19.935 25.043 60.541 1.00 31.95 89 TRP A C 1
ATOM 737 O O . TRP A 1 103 ? 19.699 24.307 61.498 1.00 31.51 89 TRP A O 1
ATOM 748 N N . THR A 1 104 ? 18.997 25.763 59.920 1.00 33.96 90 THR A N 1
ATOM 749 C CA . THR A 1 104 ? 17.583 25.667 60.255 1.00 32.30 90 THR A CA 1
ATOM 750 C C . THR A 1 104 ? 16.819 25.117 59.048 1.00 31.15 90 THR A C 1
ATOM 751 O O . THR A 1 104 ? 16.990 25.597 57.929 1.00 39.04 90 THR A O 1
ATOM 755 N N . ALA A 1 105 ? 15.981 24.107 59.294 1.00 36.20 91 ALA A N 1
ATOM 756 C CA . ALA A 1 105 ? 15.210 23.469 58.242 1.00 31.13 91 ALA A CA 1
ATOM 757 C C . ALA A 1 105 ? 14.020 22.716 58.842 1.00 37.44 91 ALA A C 1
ATOM 758 O O . ALA A 1 105 ? 14.163 21.968 59.809 1.00 39.95 91 ALA A O 1
ATOM 760 N N . THR A 1 106 ? 12.846 22.934 58.244 1.00 43.93 92 THR A N 1
ATOM 761 C CA . THR A 1 106 ? 11.663 22.142 58.523 1.00 43.93 92 THR A CA 1
ATOM 762 C C . THR A 1 106 ? 11.860 20.760 57.892 1.00 39.19 92 THR A C 1
ATOM 763 O O . THR A 1 106 ? 12.734 20.587 57.041 1.00 42.97 92 THR A O 1
ATOM 767 N N . GLU A 1 107 ? 11.052 19.784 58.318 1.00 41.45 93 GLU A N 1
ATOM 768 C CA . GLU A 1 107 ? 11.171 18.415 57.826 1.00 36.35 93 GLU A CA 1
ATOM 769 C C . GLU A 1 107 ? 11.013 18.392 56.301 1.00 40.26 93 GLU A C 1
ATOM 770 O O . GLU A 1 107 ? 11.628 17.566 55.626 1.00 42.21 93 GLU A O 1
ATOM 776 N N A GLU A 1 108 ? 10.197 19.309 55.770 0.70 42.63 94 GLU A N 1
ATOM 777 N N B GLU A 1 108 ? 10.178 19.298 55.781 0.30 44.04 94 GLU A N 1
ATOM 778 C CA A GLU A 1 108 ? 9.879 19.332 54.344 0.70 43.24 94 GLU A CA 1
ATOM 779 C CA B GLU A 1 108 ? 9.871 19.373 54.355 0.30 40.27 94 GLU A CA 1
ATOM 780 C C A GLU A 1 108 ? 11.131 19.727 53.550 0.70 45.01 94 GLU A C 1
ATOM 781 C C B GLU A 1 108 ? 11.153 19.672 53.569 0.30 38.97 94 GLU A C 1
ATOM 782 O O A GLU A 1 108 ? 11.203 19.496 52.344 0.70 37.79 94 GLU A O 1
ATOM 783 O O B GLU A 1 108 ? 11.265 19.327 52.393 0.30 29.79 94 GLU A O 1
ATOM 794 N N . CYS A 1 109 ? 12.118 20.302 54.247 1.00 44.86 95 CYS A N 1
ATOM 795 C CA . CYS A 1 109 ? 13.364 20.766 53.621 1.00 39.94 95 CYS A CA 1
ATOM 796 C C . CYS A 1 109 ? 14.409 19.648 53.508 1.00 31.77 95 CYS A C 1
ATOM 797 O O . CYS A 1 109 ? 15.332 19.755 52.704 1.00 36.46 95 CYS A O 1
ATOM 800 N N . TYR A 1 110 ? 14.289 18.598 54.328 1.00 33.83 96 TYR A N 1
ATOM 801 C CA . TYR A 1 110 ? 15.236 17.484 54.262 1.00 29.57 96 TYR A CA 1
ATOM 802 C C . TYR A 1 110 ? 15.238 16.925 52.834 1.00 37.16 96 TYR A C 1
ATOM 803 O O . TYR A 1 110 ? 14.194 16.837 52.196 1.00 38.97 96 TYR A O 1
ATOM 812 N N . LEU A 1 111 ? 16.423 16.551 52.344 1.00 31.57 97 LEU A N 1
ATOM 813 C CA . LEU A 1 111 ? 16.599 16.159 50.949 1.00 32.52 97 LEU A CA 1
ATOM 814 C C . LEU A 1 111 ? 15.720 14.949 50.614 1.00 32.12 97 LEU A C 1
ATOM 815 O O . LEU A 1 111 ? 15.110 14.904 49.547 1.00 35.23 97 LEU A O 1
ATOM 820 N N A HIS A 1 112 ? 15.691 13.960 51.512 0.50 33.71 98 HIS A N 1
ATOM 821 N N B HIS A 1 112 ? 15.653 13.988 51.541 0.50 35.13 98 HIS A N 1
ATOM 822 C CA A HIS A 1 112 ? 14.919 12.746 51.277 0.50 36.15 98 HIS A CA 1
ATOM 823 C CA B HIS A 1 112 ? 14.932 12.736 51.315 0.50 37.42 98 HIS A CA 1
ATOM 824 C C A HIS A 1 112 ? 13.462 13.116 50.988 0.50 40.05 98 HIS A C 1
ATOM 825 C C B HIS A 1 112 ? 13.439 13.024 51.108 0.50 41.21 98 HIS A C 1
ATOM 826 O O A HIS A 1 112 ? 12.834 12.541 50.100 0.50 38.70 98 HIS A O 1
ATOM 827 O O B HIS A 1 112 ? 12.758 12.293 50.391 0.50 47.27 98 HIS A O 1
ATOM 840 N N . ASN A 1 113 ? 12.949 14.098 51.735 1.00 37.15 99 ASN A N 1
ATOM 841 C CA . ASN A 1 113 ? 11.550 14.499 51.629 1.00 44.20 99 ASN A CA 1
ATOM 842 C C . ASN A 1 113 ? 11.331 15.262 50.316 1.00 39.56 99 ASN A C 1
ATOM 843 O O . ASN A 1 113 ? 10.343 15.030 49.620 1.00 41.57 99 ASN A O 1
ATOM 848 N N . ARG A 1 114 ? 12.259 16.163 49.981 1.00 41.21 100 ARG A N 1
ATOM 849 C CA . ARG A 1 114 ? 12.153 16.963 48.761 1.00 31.26 100 ARG A CA 1
ATOM 850 C C . ARG A 1 114 ? 12.101 16.039 47.540 1.00 37.08 100 ARG A C 1
ATOM 851 O O . ARG A 1 114 ? 11.380 16.313 46.582 1.00 41.45 100 ARG A O 1
ATOM 859 N N . LEU A 1 115 ? 12.877 14.951 47.586 1.00 38.24 101 LEU A N 1
ATOM 860 C CA . LEU A 1 115 ? 12.918 13.976 46.499 1.00 40.94 101 LEU A CA 1
ATOM 861 C C . LEU A 1 115 ? 11.611 13.175 46.478 1.00 45.99 101 LEU A C 1
ATOM 862 O O . LEU A 1 115 ? 11.079 12.877 45.409 1.00 40.63 101 LEU A O 1
ATOM 867 N N . GLU A 1 116 ? 11.105 12.837 47.668 1.00 35.72 102 GLU A N 1
ATOM 868 C CA . GLU A 1 116 ? 9.872 12.057 47.800 1.00 43.70 102 GLU A CA 1
ATOM 869 C C . GLU A 1 116 ? 8.695 12.833 47.196 1.00 43.72 102 GLU A C 1
ATOM 870 O O . GLU A 1 116 ? 7.817 12.244 46.559 1.00 44.14 102 GLU A O 1
ATOM 876 N N A GLN A 1 117 ? 8.685 14.154 47.392 0.50 47.44 103 GLN A N 1
ATOM 877 N N B GLN A 1 117 ? 8.693 14.152 47.425 0.50 44.17 103 GLN A N 1
ATOM 878 C CA A GLN A 1 117 ? 7.585 14.991 46.929 0.50 53.69 103 GLN A CA 1
ATOM 879 C CA B GLN A 1 117 ? 7.651 15.055 46.939 0.50 52.62 103 GLN A CA 1
ATOM 880 C C A GLN A 1 117 ? 7.626 15.097 45.400 0.50 65.45 103 GLN A C 1
ATOM 881 C C B GLN A 1 117 ? 7.595 14.996 45.410 0.50 58.02 103 GLN A C 1
ATOM 882 O O A GLN A 1 117 ? 6.684 15.593 44.784 0.50 54.33 103 GLN A O 1
ATOM 883 O O B GLN A 1 117 ? 6.553 15.259 44.808 0.50 43.96 103 GLN A O 1
ATOM 894 N N . LEU A 1 118 ? 8.727 14.629 44.802 1.00 46.82 104 LEU A N 1
ATOM 895 C CA . LEU A 1 118 ? 8.865 14.573 43.348 1.00 46.40 104 LEU A CA 1
ATOM 896 C C . LEU A 1 118 ? 8.740 13.122 42.876 1.00 38.66 104 LEU A C 1
ATOM 897 O O . LEU A 1 118 ? 8.969 12.824 41.704 1.00 44.92 104 LEU A O 1
ATOM 902 N N A LYS A 1 119 ? 8.386 12.233 43.810 0.70 40.30 105 LYS A N 1
ATOM 903 N N B LYS A 1 119 ? 8.388 12.231 43.808 0.30 45.92 105 LYS A N 1
ATOM 904 C CA A LYS A 1 119 ? 8.227 10.812 43.537 0.70 50.43 105 LYS A CA 1
ATOM 905 C CA B LYS A 1 119 ? 8.222 10.814 43.517 0.30 53.60 105 LYS A CA 1
ATOM 906 C C A LYS A 1 119 ? 9.556 10.236 43.036 0.70 52.45 105 LYS A C 1
ATOM 907 C C B LYS A 1 119 ? 9.555 10.232 43.036 0.30 50.21 105 LYS A C 1
ATOM 908 O O A LYS A 1 119 ? 9.587 9.404 42.130 0.70 41.59 105 LYS A O 1
ATOM 909 O O B LYS A 1 119 ? 9.588 9.387 42.141 0.30 40.16 105 LYS A O 1
ATOM 920 N N . VAL A 1 120 ? 10.651 10.696 43.644 1.00 48.26 106 VAL A N 1
ATOM 921 C CA . VAL A 1 120 ? 11.979 10.208 43.323 1.00 42.68 106 VAL A CA 1
ATOM 922 C C . VAL A 1 120 ? 12.552 9.521 44.565 1.00 42.77 106 VAL A C 1
ATOM 923 O O . VAL A 1 120 ? 12.583 10.106 45.647 1.00 46.71 106 VAL A O 1
ATOM 927 N N . ARG A 1 121 ? 12.979 8.267 44.389 1.00 42.17 107 ARG A N 1
ATOM 928 C CA . ARG A 1 121 ? 13.635 7.496 45.433 1.00 51.57 107 ARG A CA 1
ATOM 929 C C . ARG A 1 121 ? 15.142 7.683 45.303 1.00 40.31 107 ARG A C 1
ATOM 930 O O . ARG A 1 121 ? 15.659 7.847 44.199 1.00 40.35 107 ARG A O 1
ATOM 938 N N . PRO A 1 122 ? 15.893 7.665 46.424 1.00 48.45 108 PRO A N 1
ATOM 939 C CA . PRO A 1 122 ? 17.351 7.754 46.361 1.00 38.70 108 PRO A CA 1
ATOM 940 C C . PRO A 1 122 ? 17.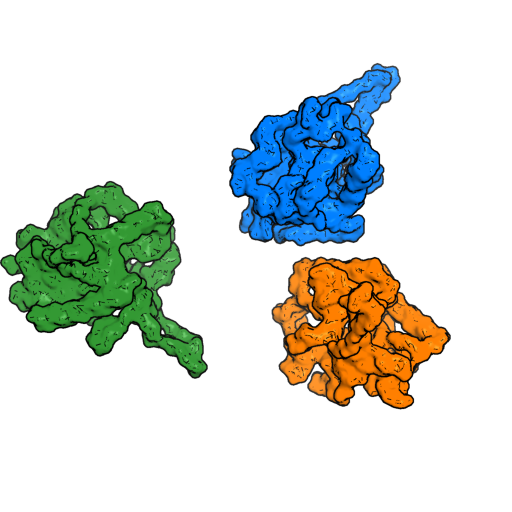946 6.732 45.379 1.00 41.17 108 PRO A C 1
ATOM 941 O O . PRO A 1 122 ? 18.892 7.045 44.662 1.00 41.44 108 PRO A O 1
ATOM 945 N N . GLU A 1 123 ? 17.367 5.528 45.346 1.00 39.64 109 GLU A N 1
ATOM 946 C CA . GLU A 1 123 ? 17.889 4.430 44.538 1.00 40.69 109 GLU A CA 1
ATOM 947 C C . GLU A 1 123 ? 17.736 4.750 43.045 1.00 37.42 109 GLU A C 1
ATOM 948 O O . GLU A 1 123 ? 18.320 4.068 42.204 1.00 43.07 109 GLU A O 1
ATOM 954 N N . ASP A 1 124 ? 16.958 5.791 42.728 1.00 38.02 110 ASP A N 1
ATOM 955 C CA . ASP A 1 124 ? 16.672 6.172 41.342 1.00 42.86 110 ASP A CA 1
ATOM 956 C C . ASP A 1 124 ? 17.743 7.137 40.820 1.00 36.83 110 ASP A C 1
ATOM 957 O O . ASP A 1 124 ? 17.798 7.419 39.624 1.00 37.41 110 ASP A O 1
ATOM 962 N N . ILE A 1 125 ? 18.582 7.652 41.724 1.00 37.23 111 ILE A N 1
ATOM 963 C CA . ILE A 1 125 ? 19.637 8.594 41.351 1.00 38.14 111 ILE A CA 1
ATOM 964 C C . ILE A 1 125 ? 20.814 7.813 40.758 1.00 35.60 111 ILE A C 1
ATOM 965 O O . ILE A 1 125 ? 21.382 6.940 41.417 1.00 39.16 111 ILE A O 1
ATOM 970 N N . ARG A 1 126 ? 21.177 8.145 39.514 1.00 32.08 112 ARG A N 1
ATOM 971 C CA . ARG A 1 126 ? 22.273 7.476 38.816 1.00 32.00 112 ARG A CA 1
ATOM 972 C C . ARG A 1 126 ? 23.612 8.097 39.226 1.00 30.75 112 ARG A C 1
ATOM 973 O O . ARG A 1 126 ? 24.571 7.379 39.518 1.00 31.39 112 ARG A O 1
ATOM 981 N N . TYR A 1 127 ? 23.665 9.433 39.222 1.00 29.31 113 TYR A N 1
ATOM 982 C CA . TYR A 1 127 ? 24.878 10.178 39.533 1.00 27.38 113 TYR A CA 1
ATOM 983 C C . TYR A 1 127 ? 24.588 11.246 40.587 1.00 24.34 113 TYR A C 1
ATOM 984 O O . TYR A 1 127 ? 23.613 11.987 40.481 1.00 29.45 113 TYR A O 1
ATOM 993 N N . VAL A 1 128 ? 25.465 11.319 41.592 1.00 26.43 114 VAL A N 1
ATOM 994 C CA . VAL A 1 128 ? 25.521 12.448 42.497 1.00 23.44 114 VAL A CA 1
ATOM 995 C C . VAL A 1 128 ? 26.838 13.182 42.243 1.00 22.26 114 VAL A C 1
ATOM 996 O O . VAL A 1 128 ? 27.909 12.579 42.291 1.00 26.46 114 VAL A O 1
ATOM 1000 N N . VAL A 1 129 ? 26.740 14.481 41.956 1.00 22.60 115 VAL A N 1
ATOM 1001 C CA . VAL A 1 129 ? 27.913 15.317 41.802 1.00 22.39 115 VAL A CA 1
ATOM 1002 C C . VAL A 1 129 ? 28.090 16.136 43.082 1.00 21.07 115 VAL A C 1
ATOM 1003 O O . VAL A 1 129 ? 27.276 17.003 43.397 1.00 23.00 115 VAL A O 1
ATOM 1007 N N . ALA A 1 130 ? 29.162 15.834 43.820 1.00 22.58 116 ALA A N 1
ATOM 1008 C CA . ALA A 1 130 ? 29.513 16.573 45.018 1.00 23.45 116 ALA A CA 1
ATOM 1009 C C . ALA A 1 130 ? 30.428 17.739 44.634 1.00 21.88 116 ALA A C 1
ATOM 1010 O O . ALA A 1 130 ? 31.594 17.529 44.311 1.00 23.09 116 ALA A O 1
ATOM 1012 N N . SER A 1 131 ? 29.882 18.960 44.658 1.00 20.14 117 SER A N 1
ATOM 1013 C CA . SER A 1 131 ? 30.646 20.157 44.314 1.00 22.71 117 SER A CA 1
ATOM 1014 C C . SER A 1 131 ? 31.898 20.220 45.193 1.00 19.10 117 SER A C 1
ATOM 1015 O O . SER A 1 131 ? 32.975 20.585 44.736 1.00 21.18 117 SER A O 1
ATOM 1018 N N . HIS A 1 132 ? 31.712 19.863 46.465 1.00 18.82 118 HIS A N 1
ATOM 1019 C CA . HIS A 1 132 ? 32.784 19.672 47.439 1.00 18.45 118 HIS A CA 1
ATOM 1020 C C . HIS A 1 132 ? 32.174 18.962 48.652 1.00 20.13 118 HIS A C 1
ATOM 1021 O O . HIS A 1 132 ? 31.006 18.603 48.613 1.00 21.56 118 HIS A O 1
ATOM 1028 N N . LEU A 1 133 ? 32.956 18.744 49.717 1.00 18.96 119 LEU A N 1
ATOM 1029 C CA . LEU A 1 133 ? 32.497 17.842 50.773 1.00 21.51 119 LEU A CA 1
ATOM 1030 C C . LEU A 1 133 ? 32.262 18.590 52.091 1.00 21.22 119 LEU A C 1
ATOM 1031 O O . LEU A 1 133 ? 32.325 17.989 53.164 1.00 21.65 119 LEU A O 1
ATOM 1036 N N . HIS A 1 134 ? 31.942 19.884 51.994 1.00 22.09 120 HIS A N 1
ATOM 1037 C CA . HIS A 1 134 ? 31.563 20.683 53.156 1.00 21.28 120 HIS A CA 1
ATOM 1038 C C . HIS A 1 134 ? 30.235 20.180 53.733 1.00 23.29 120 HIS A C 1
ATOM 1039 O O . HIS A 1 134 ? 29.446 19.526 53.046 1.00 22.53 120 HIS A O 1
ATOM 1046 N N . LEU A 1 135 ? 29.991 20.538 54.998 1.00 24.51 121 LEU A N 1
ATOM 1047 C CA . LEU A 1 135 ? 28.874 20.018 55.786 1.00 22.67 121 LEU A CA 1
ATOM 1048 C C . LEU A 1 135 ? 27.524 20.333 55.124 1.00 25.23 121 LEU A C 1
ATOM 1049 O O . LEU A 1 135 ? 26.551 19.618 55.355 1.00 27.48 121 LEU A O 1
ATOM 1054 N N . ASP A 1 136 ? 27.472 21.386 54.300 1.00 22.61 122 ASP A N 1
ATOM 1055 C CA . ASP A 1 136 ? 26.206 21.859 53.728 1.00 25.49 122 ASP A CA 1
ATOM 1056 C C . ASP A 1 136 ? 26.053 21.406 52.270 1.00 26.69 122 ASP A C 1
ATOM 1057 O O . ASP A 1 136 ? 25.137 21.861 51.576 1.00 30.48 122 ASP A O 1
ATOM 1062 N N . HIS A 1 137 ? 26.924 20.499 51.814 1.00 22.93 123 HIS A N 1
ATOM 1063 C CA . HIS A 1 137 ? 26.860 20.012 50.427 1.00 24.54 123 HIS A CA 1
ATOM 1064 C C . HIS A 1 137 ? 26.910 18.480 50.374 1.00 25.41 123 HIS A C 1
ATOM 1065 O O . HIS A 1 137 ? 26.351 17.874 49.460 1.00 26.66 123 HIS A O 1
ATOM 1072 N N . ALA A 1 138 ? 27.577 17.861 51.352 1.00 21.87 124 ALA A N 1
ATOM 1073 C CA . ALA A 1 138 ? 27.825 16.419 51.322 1.00 23.62 124 ALA A CA 1
ATOM 1074 C C . ALA A 1 138 ? 27.039 15.706 52.428 1.00 21.74 124 ALA A C 1
ATOM 1075 O O . ALA A 1 138 ? 27.263 14.522 52.686 1.00 22.61 124 ALA A O 1
ATOM 1077 N N . GLY A 1 139 ? 26.102 16.429 53.047 1.00 24.94 125 GLY A N 1
ATOM 1078 C CA . GLY A 1 139 ? 25.403 15.974 54.249 1.00 28.60 125 GLY A CA 1
ATOM 1079 C C . GLY A 1 139 ? 24.617 14.687 54.047 1.00 28.99 125 GLY A C 1
ATOM 1080 O O . GLY A 1 139 ? 24.451 13.912 54.987 1.00 27.68 125 GLY A O 1
ATOM 1081 N N . CYS A 1 140 ? 24.126 14.450 52.825 1.00 27.92 126 CYS A N 1
ATOM 1082 C CA . CYS A 1 140 ? 23.196 13.340 52.587 1.00 27.47 126 CYS A CA 1
ATOM 1083 C C . CYS A 1 140 ? 23.735 12.361 51.536 1.00 30.30 126 CYS A C 1
ATOM 1084 O O . CYS A 1 140 ? 22.973 11.591 50.971 1.00 31.72 126 CYS A O 1
ATOM 1087 N N . LEU A 1 141 ? 25.050 12.374 51.301 1.00 25.75 127 LEU A N 1
ATOM 1088 C CA . LEU A 1 141 ? 25.663 11.461 50.341 1.00 26.86 127 LEU A CA 1
ATOM 1089 C C . LEU A 1 141 ? 25.312 10.013 50.701 1.00 27.01 127 LEU A C 1
ATOM 1090 O O . LEU A 1 141 ? 25.209 9.163 49.822 1.00 30.63 127 LEU A O 1
ATOM 1095 N N . GLU A 1 142 ? 25.145 9.745 52.001 1.00 28.66 128 GLU A N 1
ATOM 1096 C CA . GLU A 1 142 ? 25.029 8.377 52.507 1.00 32.15 128 GLU A CA 1
ATOM 1097 C C . GLU A 1 142 ? 23.705 7.750 52.051 1.00 27.37 128 GLU A C 1
ATOM 1098 O O . GLU A 1 142 ? 23.542 6.533 52.117 1.00 30.81 128 GLU A O 1
ATOM 1104 N N . MET A 1 143 ? 22.778 8.592 51.582 1.00 28.83 129 MET A N 1
ATOM 1105 C CA . MET A 1 143 ? 21.462 8.152 51.108 1.00 32.26 129 MET A CA 1
ATOM 1106 C C . MET A 1 143 ? 21.602 7.353 49.808 1.00 35.97 129 MET A C 1
ATOM 1107 O O . MET A 1 143 ? 20.800 6.468 49.525 1.00 36.02 129 MET A O 1
ATOM 1112 N N . PHE A 1 144 ? 22.619 7.693 49.014 1.00 30.34 130 PHE A N 1
ATOM 1113 C CA . PHE A 1 144 ? 22.672 7.300 47.610 1.00 28.65 130 PHE A CA 1
ATOM 1114 C C . PHE A 1 144 ? 23.653 6.140 47.417 1.00 30.61 130 PHE A C 1
ATOM 1115 O O . PHE A 1 144 ? 24.775 6.332 46.958 1.00 40.19 130 PHE A O 1
ATOM 1123 N N . THR A 1 145 ? 23.180 4.932 47.736 1.00 33.07 131 THR A N 1
ATOM 1124 C CA . THR A 1 145 ? 24.004 3.734 47.764 1.00 33.07 131 THR A CA 1
ATOM 1125 C C . THR A 1 145 ? 23.977 3.019 46.408 1.00 35.52 131 THR A C 1
ATOM 1126 O O . THR A 1 145 ? 24.699 2.046 46.210 1.00 36.93 131 THR A O 1
ATOM 1130 N N A ASN A 1 146 ? 23.142 3.503 45.484 0.60 38.37 132 ASN A N 1
ATOM 1131 N N B ASN A 1 146 ? 23.139 3.525 45.497 0.40 37.86 132 ASN A N 1
ATOM 1132 C CA A ASN A 1 146 ? 23.013 2.887 44.164 0.60 42.40 132 ASN A CA 1
ATOM 1133 C CA B ASN A 1 146 ? 22.927 2.930 44.182 0.40 38.64 132 ASN A CA 1
ATOM 1134 C C A ASN A 1 146 ? 23.550 3.842 43.093 0.60 36.20 132 ASN A C 1
ATOM 1135 C C B ASN A 1 146 ? 23.531 3.841 43.106 0.40 35.13 132 ASN A C 1
ATOM 1136 O O A ASN A 1 146 ? 23.609 3.497 41.915 0.60 43.59 132 ASN A O 1
ATOM 1137 O O B ASN A 1 146 ? 23.620 3.461 41.940 0.40 44.45 132 ASN A O 1
ATOM 1146 N N . ALA A 1 147 ? 23.941 5.045 43.517 1.00 28.88 133 ALA A N 1
ATOM 1147 C CA . ALA A 1 147 ? 24.466 6.046 42.596 1.00 30.98 133 ALA A CA 1
ATOM 1148 C C . ALA A 1 147 ? 25.991 5.942 42.519 1.00 30.39 133 ALA A C 1
ATOM 1149 O O . ALA A 1 147 ? 26.634 5.358 43.394 1.00 33.88 133 ALA A O 1
ATOM 1151 N N . THR A 1 148 ? 26.547 6.508 41.446 1.00 30.20 134 THR A N 1
ATOM 1152 C CA . THR A 1 148 ? 27.960 6.820 41.366 1.00 29.43 134 THR A CA 1
ATOM 1153 C C . THR A 1 148 ? 28.159 8.233 41.922 1.00 29.22 134 THR A C 1
ATOM 1154 O O . THR A 1 148 ? 27.513 9.178 41.464 1.00 24.88 134 THR A O 1
ATOM 1158 N N . ILE A 1 149 ? 29.027 8.356 42.931 1.00 23.83 135 ILE A N 1
ATOM 1159 C CA . ILE A 1 149 ? 29.291 9.633 43.578 1.00 23.57 135 ILE A CA 1
ATOM 1160 C C . ILE A 1 149 ? 30.534 10.262 42.945 1.00 22.89 135 ILE A C 1
ATOM 1161 O O . ILE A 1 149 ? 31.643 9.754 43.093 1.00 23.76 135 ILE A O 1
ATOM 1166 N N . ILE A 1 150 ? 30.327 11.382 42.252 1.00 21.68 136 ILE A N 1
ATOM 1167 C CA . ILE A 1 150 ? 31.389 12.076 41.554 1.00 21.78 136 ILE A CA 1
ATOM 1168 C C . ILE A 1 150 ? 31.899 13.213 42.446 1.00 21.29 136 ILE A C 1
ATOM 1169 O O . ILE A 1 150 ? 31.140 14.087 42.864 1.00 21.10 136 ILE A O 1
ATOM 1174 N N . VAL A 1 151 ? 33.202 13.178 42.727 1.00 19.95 137 VAL A N 1
ATOM 1175 C CA . VAL A 1 151 ? 33.832 14.111 43.643 1.00 19.21 137 VAL A CA 1
ATOM 1176 C C . VAL A 1 151 ? 35.274 14.344 43.186 1.00 18.95 137 VAL A C 1
ATOM 1177 O O . VAL A 1 151 ? 35.911 13.445 42.638 1.00 17.79 137 VAL A O 1
ATOM 1181 N N . HIS A 1 152 ? 35.785 15.556 43.421 1.00 16.77 138 HIS A N 1
ATOM 1182 C CA . HIS A 1 152 ? 37.166 15.869 43.086 1.00 18.41 138 HIS A CA 1
ATOM 1183 C C . HIS A 1 152 ? 38.096 15.061 43.993 1.00 18.17 138 HIS A C 1
ATOM 1184 O O . HIS A 1 152 ? 37.874 14.989 45.198 1.00 19.23 138 HIS A O 1
ATOM 1191 N N . GLU A 1 153 ? 39.139 14.463 43.408 1.00 16.98 139 GLU A N 1
ATOM 1192 C CA . GLU A 1 153 ? 39.990 13.546 44.165 1.00 17.98 139 GLU A CA 1
ATOM 1193 C C . GLU A 1 153 ? 40.695 14.298 45.303 1.00 17.51 139 GLU A C 1
ATOM 1194 O O . GLU A 1 153 ? 40.917 13.732 46.372 1.00 17.98 139 GLU A O 1
ATOM 1200 N N . ASP A 1 154 ? 41.035 15.570 45.081 1.00 16.49 140 ASP A N 1
ATOM 1201 C CA . ASP A 1 154 ? 41.767 16.338 46.097 1.00 16.71 140 ASP A CA 1
ATOM 1202 C C . ASP A 1 154 ? 40.836 16.657 47.274 1.00 17.38 140 ASP A C 1
ATOM 1203 O O . ASP A 1 154 ? 41.275 16.715 48.424 1.00 17.92 140 ASP A O 1
ATOM 1208 N N . GLU A 1 155 ? 39.550 16.861 46.978 1.00 18.15 141 GLU A N 1
ATOM 1209 C CA . GLU A 1 155 ? 38.541 17.132 47.998 1.00 16.59 141 GLU A CA 1
ATOM 1210 C C . GLU A 1 155 ? 38.304 15.856 48.817 1.00 18.90 141 GLU A C 1
ATOM 1211 O O . GLU A 1 155 ? 38.237 15.891 50.051 1.00 17.14 141 GLU A O 1
ATOM 1217 N N . PHE A 1 156 ? 38.168 14.730 48.109 1.00 17.05 142 PHE A N 1
ATOM 1218 C CA . PHE A 1 156 ? 37.989 13.417 48.718 1.00 18.59 142 PHE A CA 1
ATOM 1219 C C . PHE A 1 156 ? 39.150 13.143 49.684 1.00 16.78 142 PHE A C 1
ATOM 1220 O O . PHE A 1 156 ? 38.939 12.777 50.842 1.00 18.93 142 PHE A O 1
ATOM 1228 N N . ASN A 1 157 ? 40.376 13.322 49.189 1.00 17.43 143 ASN A N 1
ATOM 1229 C CA . ASN A 1 157 ? 41.587 13.047 49.964 1.00 18.44 143 ASN A CA 1
ATOM 1230 C C . ASN A 1 157 ? 41.601 13.900 51.236 1.00 16.40 143 ASN A C 1
ATOM 1231 O O . ASN A 1 157 ? 41.907 13.403 52.326 1.00 19.07 143 ASN A O 1
ATOM 1236 N N . GLY A 1 158 ? 41.284 15.187 51.083 1.00 15.92 144 GLY A N 1
ATOM 1237 C CA . GLY A 1 158 ? 41.292 16.130 52.195 1.00 19.53 144 GLY A CA 1
ATOM 1238 C C . GLY A 1 158 ? 40.297 15.737 53.272 1.00 21.01 144 GLY A C 1
ATOM 1239 O O . GLY A 1 158 ? 40.610 15.780 54.466 1.00 19.33 144 GLY A O 1
ATOM 1240 N N . ALA A 1 159 ? 39.087 15.357 52.846 1.00 17.72 145 ALA A N 1
ATOM 1241 C CA . ALA A 1 159 ? 38.028 14.968 53.765 1.00 18.88 145 ALA A CA 1
ATOM 1242 C C . ALA A 1 159 ? 38.434 13.689 54.505 1.00 21.18 145 ALA A C 1
ATOM 1243 O O . ALA A 1 159 ? 38.213 13.567 55.703 1.00 20.55 145 ALA A O 1
ATOM 1245 N N . LEU A 1 160 ? 39.026 12.739 53.777 1.00 17.92 146 LEU A N 1
ATOM 1246 C CA . LEU A 1 160 ? 39.397 11.460 54.366 1.00 18.79 146 LEU A CA 1
ATOM 1247 C C . LEU A 1 160 ? 40.502 11.673 55.407 1.00 19.19 146 LEU A C 1
ATOM 1248 O O . LEU A 1 160 ? 40.541 10.972 56.415 1.00 21.99 146 LEU A O 1
ATOM 1253 N N . GLN A 1 161 ? 41.392 12.640 55.157 1.00 16.97 147 GLN A N 1
ATOM 1254 C CA . GLN A 1 161 ? 42.455 12.966 56.116 1.00 19.04 147 GLN A CA 1
ATOM 1255 C C . GLN A 1 161 ? 41.829 13.539 57.391 1.00 19.41 147 GLN A C 1
ATOM 1256 O O . GLN A 1 161 ? 42.251 13.205 58.502 1.00 22.87 147 GLN A O 1
ATOM 1262 N N . CYS A 1 162 ? 40.828 14.407 57.226 1.00 20.78 148 CYS A N 1
ATOM 1263 C CA . CYS A 1 162 ? 40.108 14.962 58.366 1.00 22.88 148 CYS A CA 1
ATOM 1264 C C . CYS A 1 162 ? 39.574 13.818 59.232 1.00 21.56 148 CYS A C 1
ATOM 1265 O O . CYS A 1 162 ? 39.690 13.842 60.456 1.00 22.98 148 CYS A O 1
ATOM 1268 N N . TYR A 1 163 ? 39.002 12.812 58.567 1.00 21.88 149 TYR A N 1
ATOM 1269 C CA . TYR A 1 163 ? 38.404 11.662 59.222 1.00 20.28 149 TYR A CA 1
ATOM 1270 C C . TYR A 1 163 ? 39.485 10.859 59.959 1.00 22.65 149 TYR A C 1
ATOM 1271 O O . TYR A 1 163 ? 39.343 10.541 61.143 1.00 22.55 149 TYR A O 1
ATOM 1280 N N . ALA A 1 164 ? 40.572 10.547 59.250 1.00 20.50 150 ALA A N 1
ATOM 1281 C CA . ALA A 1 164 ? 41.642 9.707 59.781 1.00 23.23 150 ALA A CA 1
ATOM 1282 C C . ALA A 1 164 ? 42.330 10.406 60.959 1.00 21.50 150 ALA A C 1
ATOM 1283 O O . ALA A 1 164 ? 42.816 9.742 61.877 1.00 24.81 150 ALA A O 1
ATOM 1285 N N . ARG A 1 165 ? 42.366 11.742 60.914 1.00 21.35 151 ARG A N 1
ATOM 1286 C CA . ARG A 1 165 ? 43.021 12.562 61.933 1.00 23.95 151 ARG A CA 1
ATOM 1287 C C . ARG A 1 165 ? 42.054 12.841 63.092 1.00 25.44 151 ARG A C 1
ATOM 1288 O O . ARG A 1 165 ? 42.410 13.531 64.051 1.00 24.72 151 ARG A O 1
ATOM 1296 N N . ASN A 1 166 ? 40.830 12.313 62.982 1.00 24.21 152 ASN A N 1
ATOM 1297 C CA . ASN A 1 166 ? 39.806 12.431 64.017 1.00 24.62 152 ASN A CA 1
ATOM 1298 C C . ASN A 1 166 ? 39.529 13.911 64.310 1.00 25.74 152 ASN A C 1
ATOM 1299 O O . ASN A 1 166 ? 39.432 14.325 65.468 1.00 28.86 152 ASN A O 1
ATOM 1304 N N A GLN A 1 167 ? 39.417 14.706 63.242 0.70 25.53 153 GLN A N 1
ATOM 1305 N N B GLN A 1 167 ? 39.380 14.683 63.229 0.30 28.09 153 GLN A N 1
ATOM 1306 C CA A GLN A 1 167 ? 39.084 16.120 63.355 0.70 25.52 153 GLN A CA 1
ATOM 1307 C CA B GLN A 1 167 ? 39.045 16.103 63.269 0.30 28.63 153 GLN A CA 1
ATOM 1308 C C A GLN A 1 167 ? 37.567 16.260 63.521 0.70 27.68 153 GLN A C 1
ATOM 1309 C C B GLN A 1 167 ? 37.538 16.253 63.510 0.30 30.14 153 GLN A C 1
ATOM 1310 O O A GLN A 1 167 ? 36.799 15.912 62.624 0.70 31.99 153 GLN A O 1
ATOM 1311 O O B GLN A 1 167 ? 36.736 15.902 62.645 0.30 34.69 153 GLN A O 1
ATOM 1322 N N . LYS A 1 168 ? 37.161 16.773 64.686 1.00 34.49 154 LYS A N 1
ATOM 1323 C CA . LYS A 1 168 ? 35.748 16.857 65.074 1.00 42.81 154 LYS A CA 1
ATOM 1324 C C . LYS A 1 168 ? 35.186 18.262 64.824 1.00 39.50 154 LYS A C 1
ATOM 1325 O O . LYS A 1 168 ? 33.970 18.448 64.790 1.00 69.72 154 LYS A O 1
ATOM 1331 N N A GLU A 1 169 ? 36.080 19.240 64.655 0.50 41.32 155 GLU A N 1
ATOM 1332 N N B GLU A 1 169 ? 36.082 19.239 64.657 0.50 37.74 155 GLU A N 1
ATOM 1333 C CA A GLU A 1 169 ? 35.692 20.612 64.355 0.50 53.24 155 GLU A CA 1
ATOM 1334 C CA B GLU A 1 169 ? 35.703 20.617 64.364 0.50 46.81 155 GLU A CA 1
ATOM 1335 C C A GLU A 1 169 ? 35.920 20.891 62.867 0.50 43.07 155 GLU A C 1
ATOM 1336 C C B GLU A 1 169 ? 35.893 20.879 62.866 0.50 41.81 155 GLU A C 1
ATOM 1337 O O A GLU A 1 169 ? 36.542 20.096 62.166 0.50 47.07 155 GLU A O 1
ATOM 1338 O O B GLU A 1 169 ? 36.467 20.056 62.155 0.50 46.90 155 GLU A O 1
ATOM 1349 N N . GLY A 1 170 ? 35.401 22.031 62.404 1.00 41.16 156 GLY A N 1
ATOM 1350 C CA . GLY A 1 170 ? 35.581 22.461 61.025 1.00 39.76 156 GLY A CA 1
ATOM 1351 C C . GLY A 1 170 ? 34.383 22.137 60.147 1.00 34.95 156 GLY A C 1
ATOM 1352 O O . GLY A 1 170 ? 33.332 21.705 60.628 1.00 33.49 156 GLY A O 1
ATOM 1353 N N . ALA A 1 171 ? 34.571 22.331 58.839 1.00 36.66 157 ALA A N 1
ATOM 1354 C CA . ALA A 1 171 ? 33.497 22.272 57.857 1.00 30.68 157 ALA A CA 1
ATOM 1355 C C . ALA A 1 171 ? 33.334 20.851 57.304 1.00 26.38 157 ALA A C 1
ATOM 1356 O O . ALA A 1 171 ? 32.457 20.605 56.484 1.00 26.22 157 ALA A O 1
ATOM 1358 N N . TYR A 1 172 ? 34.188 19.927 57.748 1.00 24.75 158 TYR A N 1
ATOM 1359 C CA . TYR A 1 172 ? 34.088 18.530 57.343 1.00 22.46 158 TYR A CA 1
ATOM 1360 C C . TYR A 1 172 ? 33.621 17.699 58.543 1.00 22.00 158 TYR A C 1
ATOM 1361 O O . TYR A 1 172 ? 34.284 17.658 59.581 1.00 29.57 158 TYR A O 1
ATOM 1370 N N . ILE A 1 173 ? 32.464 17.049 58.378 1.00 23.12 159 ILE A N 1
ATOM 1371 C CA . ILE A 1 173 ? 31.751 16.403 59.474 1.00 22.01 159 ILE A CA 1
ATOM 1372 C C . ILE A 1 173 ? 32.200 14.944 59.590 1.00 24.71 159 ILE A C 1
ATOM 1373 O O . ILE A 1 173 ? 31.901 14.119 58.732 1.00 24.86 159 ILE A O 1
ATOM 1378 N N . TRP A 1 174 ? 32.899 14.639 60.687 1.00 24.35 160 TRP A N 1
ATOM 1379 C CA . TRP A 1 174 ? 33.443 13.313 60.926 1.00 24.93 160 TRP A CA 1
ATOM 1380 C C . TRP A 1 174 ? 32.349 12.248 60.785 1.00 23.02 160 TRP A C 1
ATOM 1381 O O . TRP A 1 174 ? 32.561 11.223 60.140 1.00 22.47 160 TRP A O 1
ATOM 1392 N N . ALA A 1 175 ? 31.192 12.500 61.406 1.00 23.36 161 ALA A N 1
ATOM 1393 C CA . ALA A 1 175 ? 30.103 11.526 61.483 1.00 24.81 161 ALA A CA 1
ATOM 1394 C C . ALA A 1 175 ? 29.512 11.262 60.092 1.00 27.05 161 ALA A C 1
ATOM 1395 O O . ALA A 1 175 ? 29.084 10.144 59.801 1.00 28.96 161 ALA A O 1
ATOM 1397 N N . ASP A 1 176 ? 29.480 12.295 59.244 1.00 27.38 162 ASP A N 1
ATOM 1398 C CA . ASP A 1 176 ? 28.989 12.158 57.871 1.00 27.40 162 ASP A CA 1
ATOM 1399 C C . ASP A 1 176 ? 29.933 11.236 57.089 1.00 23.80 162 ASP A C 1
ATOM 1400 O O . ASP A 1 176 ? 29.500 10.287 56.440 1.00 25.95 162 ASP A O 1
ATOM 1405 N N . ILE A 1 177 ? 31.232 11.528 57.162 1.00 23.84 163 ILE A N 1
ATOM 1406 C CA . ILE A 1 177 ? 32.244 10.752 56.452 1.00 24.96 163 ILE A CA 1
ATOM 1407 C C . ILE A 1 177 ? 32.184 9.298 56.931 1.00 24.17 163 ILE A C 1
ATOM 1408 O O . ILE A 1 177 ? 32.297 8.365 56.138 1.00 25.14 163 ILE A O 1
ATOM 1413 N N . ASP A 1 178 ? 32.013 9.126 58.246 1.00 23.60 164 ASP A N 1
ATOM 1414 C CA . ASP A 1 178 ? 31.898 7.812 58.856 1.00 27.24 164 ASP A CA 1
ATOM 1415 C C . ASP A 1 178 ? 30.785 7.033 58.145 1.00 24.14 164 ASP A C 1
ATOM 1416 O O . ASP A 1 178 ? 30.945 5.856 57.820 1.00 27.96 164 ASP A O 1
ATOM 1421 N N . ALA A 1 179 ? 29.664 7.718 57.901 1.00 25.23 165 ALA A N 1
ATOM 1422 C CA . ALA A 1 179 ? 28.479 7.115 57.293 1.00 25.86 165 ALA A CA 1
ATOM 1423 C C . A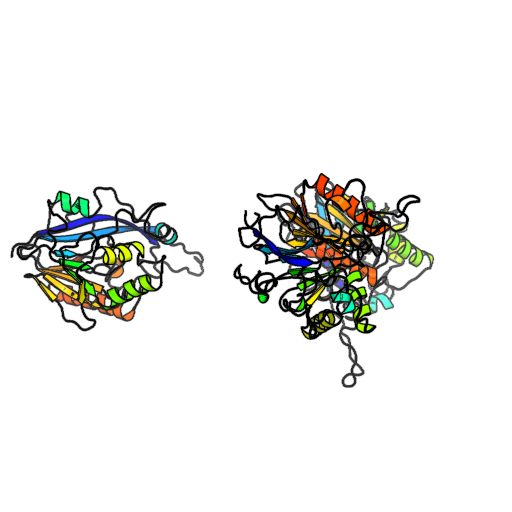LA A 1 179 ? 28.745 6.766 55.822 1.00 25.27 165 ALA A C 1
ATOM 1424 O O . ALA A 1 179 ? 28.290 5.732 55.340 1.00 27.64 165 ALA A O 1
ATOM 1426 N N . TRP A 1 180 ? 29.480 7.631 55.113 1.00 25.30 166 TRP A N 1
ATOM 1427 C CA . TRP A 1 180 ? 29.784 7.383 53.703 1.00 24.54 166 TRP A CA 1
ATOM 1428 C C . TRP A 1 180 ? 30.532 6.055 53.571 1.00 25.19 166 TRP A C 1
ATOM 1429 O O . TRP A 1 180 ? 30.267 5.272 52.673 1.00 30.80 166 TRP A O 1
ATOM 1440 N N . ILE A 1 181 ? 31.485 5.827 54.479 1.00 25.53 167 ILE A N 1
ATOM 1441 C CA . ILE A 1 181 ? 32.333 4.651 54.418 1.00 27.17 167 ILE A CA 1
ATOM 1442 C C . ILE A 1 181 ? 31.505 3.412 54.780 1.00 33.55 167 ILE A C 1
ATOM 1443 O O . ILE A 1 181 ? 31.608 2.373 54.124 1.00 33.76 167 ILE A O 1
ATOM 1448 N N . LYS A 1 182 ? 30.677 3.537 55.818 1.00 28.41 168 LYS A N 1
ATOM 1449 C CA . LYS A 1 182 ? 29.872 2.426 56.310 1.00 27.49 168 LYS A CA 1
ATOM 1450 C C . LYS A 1 182 ? 28.831 2.017 55.260 1.00 32.09 168 LYS A C 1
ATOM 1451 O O . LYS A 1 182 ? 28.472 0.841 55.167 1.00 35.53 168 LYS A O 1
ATOM 1457 N N . ASN A 1 183 ? 28.363 2.989 54.472 1.00 33.57 169 ASN A N 1
ATOM 1458 C CA . ASN A 1 183 ? 27.280 2.764 53.509 1.00 35.18 169 ASN A CA 1
ATOM 1459 C C . ASN A 1 183 ? 27.855 2.307 52.161 1.00 34.99 169 ASN A C 1
ATOM 1460 O O . ASN A 1 183 ? 27.109 2.094 51.209 1.00 34.01 169 ASN A O 1
ATOM 1465 N N . ASN A 1 184 ? 29.182 2.161 52.099 1.00 29.97 170 ASN A N 1
ATOM 1466 C CA . ASN A 1 184 ? 29.875 1.579 50.947 1.00 33.27 170 ASN A CA 1
ATOM 1467 C C . ASN A 1 184 ? 29.472 2.305 49.657 1.00 30.36 170 ASN A C 1
ATOM 1468 O O . ASN A 1 184 ? 29.079 1.668 48.675 1.00 30.90 170 ASN A O 1
ATOM 1473 N N . LEU A 1 185 ? 29.576 3.636 49.664 1.00 26.45 171 LEU A N 1
ATOM 1474 C CA . LEU A 1 185 ? 29.236 4.443 48.496 1.00 30.04 171 LEU A CA 1
ATOM 1475 C C . LEU A 1 185 ? 30.200 4.114 47.352 1.00 28.86 171 LEU A C 1
ATOM 1476 O O . LEU A 1 185 ? 31.350 3.733 47.583 1.00 29.34 171 LEU A O 1
ATOM 1481 N N . GLN A 1 186 ? 29.710 4.273 46.119 1.00 27.86 172 GLN A N 1
ATOM 1482 C CA . GLN A 1 186 ? 30.480 3.985 44.916 1.00 28.35 172 GLN A CA 1
ATOM 1483 C C . GLN A 1 186 ? 31.076 5.292 44.385 1.00 27.10 172 GLN A C 1
ATOM 1484 O O . GLN A 1 186 ? 30.388 6.104 43.770 1.00 38.60 172 GLN A O 1
ATOM 1490 N N . TRP A 1 187 ? 32.372 5.474 44.637 1.00 26.57 173 TRP A N 1
ATOM 1491 C CA . TRP A 1 187 ? 33.060 6.715 44.346 1.00 21.81 173 TRP A CA 1
ATOM 1492 C C . TRP A 1 187 ? 33.619 6.704 42.924 1.00 25.96 173 TRP A C 1
ATOM 1493 O O . TRP A 1 187 ? 34.130 5.694 42.446 1.00 27.27 173 TRP A O 1
ATOM 1504 N N . ARG A 1 188 ? 33.512 7.866 42.279 1.00 23.65 174 ARG A N 1
ATOM 1505 C CA . ARG A 1 188 ? 34.185 8.169 41.038 1.00 23.75 174 ARG A CA 1
ATOM 1506 C C . ARG A 1 188 ? 34.889 9.519 41.219 1.00 22.92 174 ARG A C 1
ATOM 1507 O O . ARG A 1 188 ? 34.248 10.566 41.206 1.00 23.71 174 ARG A O 1
ATOM 1515 N N . THR A 1 189 ? 36.207 9.486 41.431 1.00 20.29 175 THR A N 1
ATOM 1516 C CA . THR A 1 189 ? 36.950 10.713 41.662 1.00 21.72 175 THR A CA 1
ATOM 1517 C C . THR A 1 189 ? 37.328 11.351 40.324 1.00 23.42 175 THR A C 1
ATOM 1518 O O . THR A 1 189 ? 37.706 10.666 39.368 1.00 24.73 175 THR A O 1
ATOM 1522 N N . VAL A 1 190 ? 37.204 12.679 40.285 1.00 19.44 176 VAL A N 1
ATOM 1523 C CA . VAL A 1 190 ? 37.707 13.487 39.202 1.00 19.74 176 VAL A CA 1
ATOM 1524 C C . VAL A 1 190 ? 39.164 13.820 39.522 1.00 17.69 176 VAL A C 1
ATOM 1525 O O . VAL A 1 190 ? 39.460 14.405 40.564 1.00 20.78 176 VAL A O 1
ATOM 1529 N N . LYS A 1 191 ? 40.070 13.409 38.634 1.00 20.59 177 LYS A N 1
ATOM 1530 C CA . LYS A 1 191 ? 41.500 13.558 38.877 1.00 18.92 177 LYS A CA 1
ATOM 1531 C C . LYS A 1 191 ? 41.892 15.026 38.687 1.00 19.15 177 LYS A C 1
ATOM 1532 O O . LYS A 1 191 ? 41.215 15.785 37.994 1.00 20.61 177 LYS A O 1
ATOM 1538 N N . ARG A 1 192 ? 42.993 15.417 39.333 1.00 19.89 178 ARG A N 1
ATOM 1539 C CA . ARG A 1 192 ? 43.393 16.812 39.412 1.00 20.91 178 ARG A CA 1
ATOM 1540 C C . ARG A 1 192 ? 43.467 17.443 38.015 1.00 24.11 178 ARG A C 1
ATOM 1541 O O . ARG A 1 192 ? 43.062 18.589 37.826 1.00 29.01 178 ARG A O 1
ATOM 1549 N N . HIS A 1 193 ? 44.003 16.711 37.039 1.00 25.24 179 HIS A N 1
ATOM 1550 C CA . HIS A 1 193 ? 44.217 17.307 35.722 1.00 31.53 179 HIS A CA 1
ATOM 1551 C C . HIS A 1 193 ? 43.233 16.734 34.699 1.00 26.65 179 HIS A C 1
ATOM 1552 O O . HIS A 1 193 ? 43.441 16.863 33.496 1.00 35.22 179 HIS A O 1
ATOM 1559 N N . GLU A 1 194 ? 42.141 16.145 35.192 1.00 23.92 180 GLU A N 1
ATOM 1560 C CA . GLU A 1 194 ? 41.171 15.483 34.331 1.00 27.01 180 GLU A CA 1
ATOM 1561 C C . GLU A 1 194 ? 40.328 16.534 33.604 1.00 25.48 180 GLU A C 1
ATOM 1562 O O . GLU A 1 194 ? 39.929 17.536 34.188 1.00 25.38 180 GLU A O 1
ATOM 1568 N N . ASP A 1 195 ? 40.076 16.275 32.317 1.00 24.67 181 ASP A N 1
ATOM 1569 C CA . ASP A 1 195 ? 39.175 17.070 31.496 1.00 28.09 181 ASP A CA 1
ATOM 1570 C C . ASP A 1 195 ? 37.762 16.979 32.077 1.00 30.81 181 ASP A C 1
ATOM 1571 O O . ASP A 1 195 ? 37.471 16.082 32.873 1.00 26.88 181 ASP A O 1
ATOM 1576 N N . ASN A 1 196 ? 36.884 17.901 31.668 1.00 23.50 182 ASN A N 1
ATOM 1577 C CA A ASN A 1 196 ? 35.471 17.896 32.018 0.50 24.62 182 ASN A CA 1
ATOM 1578 C CA B ASN A 1 196 ? 35.514 17.832 32.155 0.50 32.00 182 ASN A CA 1
ATOM 1579 C C . ASN A 1 196 ? 34.871 16.543 31.625 1.00 32.13 182 ASN A C 1
ATOM 1580 O O . ASN A 1 196 ? 35.374 15.894 30.704 1.00 29.96 182 ASN A O 1
ATOM 1589 N N . ILE A 1 197 ? 33.784 16.148 32.290 1.00 25.52 183 ILE A N 1
ATOM 1590 C CA . ILE A 1 197 ? 33.138 14.865 32.067 1.00 24.57 183 ILE A CA 1
ATOM 1591 C C . ILE A 1 197 ? 31.736 15.095 31.504 1.00 28.34 183 ILE A C 1
ATOM 1592 O O . ILE A 1 197 ? 30.898 15.719 32.151 1.00 29.68 183 ILE A O 1
ATOM 1597 N N . LEU A 1 198 ? 31.503 14.574 30.296 1.00 31.63 184 LEU A N 1
ATOM 1598 C CA . LEU A 1 198 ? 30.175 14.546 29.714 1.00 32.70 184 LEU A CA 1
ATOM 1599 C C . LEU A 1 198 ? 29.385 13.416 30.379 1.00 38.55 184 LEU A C 1
ATOM 1600 O O . LEU A 1 198 ? 29.594 12.241 30.083 1.00 45.55 184 LEU A O 1
ATOM 1605 N N . LEU A 1 199 ? 28.495 13.797 31.297 1.00 36.02 185 LEU A N 1
ATOM 1606 C CA . LEU A 1 199 ? 27.755 12.859 32.121 1.00 35.61 185 LEU A CA 1
ATOM 1607 C C . LEU A 1 199 ? 26.564 12.315 31.327 1.00 36.35 185 LEU A C 1
ATOM 1608 O O . LEU A 1 199 ? 26.251 11.126 31.383 1.00 38.37 185 LEU A O 1
ATOM 1613 N N . ALA A 1 200 ? 25.909 13.223 30.601 1.00 32.41 186 ALA A N 1
ATOM 1614 C CA . ALA A 1 200 ? 24.751 12.925 29.775 1.00 32.56 186 ALA A CA 1
ATOM 1615 C C . ALA A 1 200 ? 24.634 14.017 28.710 1.00 33.20 186 ALA A C 1
ATOM 1616 O O . ALA A 1 200 ? 25.315 15.036 28.794 1.00 33.12 186 ALA A O 1
ATOM 1618 N N . GLU A 1 201 ? 23.777 13.802 27.710 1.00 37.48 187 GLU A N 1
ATOM 1619 C CA . GLU A 1 201 ? 23.570 14.808 26.684 1.00 39.00 187 GLU A CA 1
ATOM 1620 C C . GLU A 1 201 ? 23.243 16.143 27.367 1.00 37.44 187 GLU A C 1
ATOM 1621 O O . GLU A 1 201 ? 22.251 16.257 28.087 1.00 35.25 187 GLU A O 1
ATOM 1627 N N . GLY A 1 202 ? 24.110 17.138 27.156 1.00 33.08 188 GLY A N 1
ATOM 1628 C CA . GLY A 1 202 ? 23.891 18.499 27.643 1.00 31.29 188 GLY A CA 1
ATOM 1629 C C . GLY A 1 202 ? 24.198 18.670 29.126 1.00 29.06 188 GLY A C 1
ATOM 1630 O O . GLY A 1 202 ? 23.799 19.667 29.725 1.00 32.99 188 GLY A O 1
ATOM 1631 N N . VAL A 1 203 ? 24.910 17.709 29.723 1.00 28.72 189 VAL A N 1
ATOM 1632 C CA . VAL A 1 203 ? 25.301 17.807 31.138 1.00 26.11 189 VAL A CA 1
ATOM 1633 C C . VAL A 1 203 ? 26.783 17.453 31.286 1.00 29.21 189 VAL A C 1
ATOM 1634 O O . VAL A 1 203 ? 27.181 16.305 31.076 1.00 28.10 189 VAL A O 1
ATOM 1638 N N . LYS A 1 204 ? 27.581 18.447 31.687 1.00 27.79 190 LYS A N 1
ATOM 1639 C CA . LYS A 1 204 ? 29.023 18.290 31.815 1.00 24.17 190 LYS A CA 1
ATOM 1640 C C . LYS A 1 204 ? 29.463 18.667 33.230 1.00 25.14 190 LYS A C 1
ATOM 1641 O O . LYS A 1 204 ? 29.079 19.715 33.752 1.00 25.89 190 LYS A O 1
ATOM 1647 N N . VAL A 1 205 ? 30.282 17.799 33.831 1.00 23.39 191 VAL A N 1
ATOM 1648 C CA . VAL A 1 205 ? 30.935 18.088 35.099 1.00 21.97 191 VAL A CA 1
ATOM 1649 C C . VAL A 1 205 ? 32.178 18.932 34.805 1.00 23.88 191 VAL A C 1
ATOM 1650 O O . VAL A 1 205 ? 33.044 18.526 34.029 1.00 24.06 191 VAL A O 1
ATOM 1654 N N . LEU A 1 206 ? 32.245 20.110 35.429 1.00 21.80 192 LEU A N 1
ATOM 1655 C CA . LEU A 1 206 ? 33.361 21.022 35.259 1.00 22.42 192 LEU A CA 1
ATOM 1656 C C . LEU A 1 206 ? 34.347 20.822 36.412 1.00 20.67 192 LEU A C 1
ATOM 1657 O O . LEU A 1 206 ? 33.968 20.876 37.580 1.00 22.22 192 LEU A O 1
ATOM 1662 N N . ASN A 1 207 ? 35.612 20.592 36.060 1.00 17.91 193 ASN A N 1
ATOM 1663 C CA . ASN A 1 207 ? 36.673 20.382 37.029 1.00 18.25 193 ASN A CA 1
ATOM 1664 C C . ASN A 1 207 ? 37.320 21.733 37.360 1.00 20.48 193 ASN A C 1
ATOM 1665 O O . ASN A 1 207 ? 38.214 22.190 36.655 1.00 20.23 193 ASN A O 1
ATOM 1670 N N . PHE A 1 208 ? 36.852 22.362 38.443 1.00 19.35 194 PHE A N 1
ATOM 1671 C CA . PHE A 1 208 ? 37.296 23.703 38.817 1.00 20.20 194 PHE A CA 1
ATOM 1672 C C . PHE A 1 208 ? 38.614 23.646 39.599 1.00 18.92 194 PHE A C 1
ATOM 1673 O O . PHE A 1 208 ? 39.340 24.630 39.666 1.00 22.93 194 PHE A O 1
ATOM 1681 N N . GLY A 1 209 ? 38.900 22.495 40.210 1.00 18.25 195 GLY A N 1
ATOM 1682 C CA . GLY A 1 209 ? 40.120 22.319 40.990 1.00 22.28 195 GLY A CA 1
ATOM 1683 C C . GLY A 1 209 ? 40.087 23.112 42.287 1.00 18.85 195 GLY A C 1
ATOM 1684 O O . GLY A 1 209 ? 39.018 23.401 42.834 1.00 19.53 195 GLY A O 1
ATOM 1685 N N . SER A 1 210 ? 41.275 23.478 42.774 1.00 17.03 196 SER A N 1
ATOM 1686 C CA . SER A 1 210 ? 41.424 24.058 44.104 1.00 18.27 196 SER A CA 1
ATOM 1687 C C . SER A 1 210 ? 41.063 25.547 44.094 1.00 18.62 196 SER A C 1
ATOM 1688 O O . SER A 1 210 ? 41.333 26.272 43.138 1.00 19.05 196 SER A O 1
ATOM 1691 N N . GLY A 1 211 ? 40.461 25.989 45.200 1.00 19.51 197 GLY A N 1
ATOM 1692 C CA . GLY A 1 211 ? 40.031 27.360 45.377 1.00 17.55 197 GLY A CA 1
ATOM 1693 C C . GLY A 1 211 ? 39.390 27.545 46.736 1.00 20.19 197 GLY A C 1
ATOM 1694 O O . GLY A 1 211 ? 40.089 27.581 47.751 1.00 19.58 197 GLY A O 1
ATOM 1695 N N . HIS A 1 212 ? 38.057 27.645 46.743 1.00 19.69 198 HIS A N 1
ATOM 1696 C CA . HIS A 1 212 ? 37.274 27.704 47.970 1.00 20.02 198 HIS A CA 1
ATOM 1697 C C . HIS A 1 212 ? 37.661 26.530 48.876 1.00 20.73 198 HIS A C 1
ATOM 1698 O O . HIS A 1 212 ? 37.873 26.706 50.075 1.00 22.83 198 HIS A O 1
ATOM 1705 N N . ALA A 1 213 ? 37.747 25.338 48.276 1.00 19.09 199 ALA A N 1
ATOM 1706 C CA . ALA A 1 213 ? 38.111 24.109 48.967 1.00 19.08 199 ALA A CA 1
ATOM 1707 C C . ALA A 1 213 ? 39.209 23.390 48.170 1.00 17.46 199 ALA A C 1
ATOM 1708 O O . ALA A 1 213 ? 39.753 23.942 47.217 1.00 19.38 199 ALA A O 1
ATOM 1710 N N . TRP A 1 214 ? 39.533 22.158 48.571 1.00 17.49 200 TRP A N 1
ATOM 1711 C CA . TRP A 1 214 ? 40.634 21.408 47.966 1.00 17.18 200 TRP A CA 1
ATOM 1712 C C . TRP A 1 214 ? 40.340 21.101 46.493 1.00 15.93 200 TRP A C 1
ATOM 1713 O O . TRP A 1 214 ? 41.239 21.141 45.658 1.00 18.63 200 TRP A O 1
ATOM 1724 N N . GLY A 1 215 ? 39.084 20.757 46.196 1.00 17.24 201 GLY A N 1
ATOM 1725 C CA . GLY A 1 215 ? 38.689 20.373 44.846 1.00 16.61 201 GLY A CA 1
ATOM 1726 C C . GLY A 1 215 ? 37.216 20.637 44.600 1.00 17.89 201 GLY A C 1
ATOM 1727 O O . GLY A 1 215 ? 36.361 19.975 45.177 1.00 19.87 201 GLY A O 1
ATOM 1728 N N . MET A 1 216 ? 36.939 21.609 43.725 1.00 18.33 202 MET A N 1
ATOM 1729 C CA . MET A 1 216 ? 35.586 22.052 43.423 1.00 19.51 202 MET A CA 1
ATOM 1730 C C . MET A 1 216 ? 35.141 21.462 42.080 1.00 19.68 202 MET A C 1
ATOM 1731 O O . MET A 1 216 ? 35.906 21.457 41.112 1.00 18.95 202 MET A O 1
ATOM 1736 N N . LEU A 1 217 ? 33.903 20.962 42.045 1.00 18.33 203 LEU A N 1
ATOM 1737 C CA . LEU A 1 217 ? 33.246 20.572 40.798 1.00 19.72 203 LEU A CA 1
ATOM 1738 C C . LEU A 1 217 ? 32.035 21.479 40.566 1.00 21.01 203 LEU A C 1
ATOM 1739 O O . LEU A 1 217 ? 31.295 21.812 41.493 1.00 20.52 203 LEU A O 1
ATOM 1744 N N . GLY A 1 218 ? 31.840 21.850 39.302 1.00 19.26 204 GLY A N 1
ATOM 1745 C CA . GLY A 1 218 ? 30.655 22.553 38.870 1.00 24.12 204 GLY A CA 1
ATOM 1746 C C . GLY A 1 218 ? 29.910 21.735 37.834 1.00 20.17 204 GLY A C 1
ATOM 1747 O O . GLY A 1 218 ? 30.330 20.639 37.479 1.00 20.37 204 GLY A O 1
ATOM 1748 N N . LEU A 1 219 ? 28.794 22.277 37.350 1.00 22.98 205 LEU A N 1
ATOM 1749 C CA . LEU A 1 219 ? 28.006 21.611 36.335 1.00 19.90 205 LEU A CA 1
ATOM 1750 C C . LEU A 1 219 ? 27.594 22.646 35.286 1.00 22.16 205 LEU A C 1
ATOM 1751 O O . LEU A 1 219 ? 27.171 23.746 35.627 1.00 27.03 205 LEU A O 1
ATOM 1756 N N . HIS A 1 220 ? 27.766 22.292 34.012 1.00 25.45 206 HIS A N 1
ATOM 1757 C CA . HIS A 1 220 ? 27.122 23.014 32.932 1.00 26.94 206 HIS A CA 1
ATOM 1758 C C . HIS A 1 220 ? 25.971 22.155 32.410 1.00 22.09 206 HIS A C 1
ATOM 1759 O O . HIS A 1 220 ? 26.176 21.003 32.032 1.00 26.23 206 HIS A O 1
ATOM 1766 N N . VAL 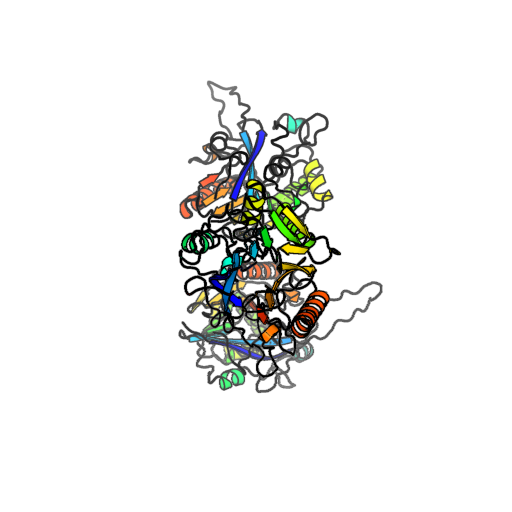A 1 221 ? 24.765 22.724 32.436 1.00 29.74 207 VAL A N 1
ATOM 1767 C CA . VAL A 1 221 ? 23.576 22.068 31.928 1.00 27.02 207 VAL A CA 1
ATOM 1768 C C . VAL A 1 221 ? 23.057 22.873 30.735 1.00 29.99 207 VAL A C 1
ATOM 1769 O O . VAL A 1 221 ? 22.926 24.094 30.814 1.00 33.09 207 VAL A O 1
ATOM 1773 N N . GLU A 1 222 ? 22.786 22.167 29.636 1.00 32.34 208 GLU A N 1
ATOM 1774 C CA . GLU A 1 222 ? 22.158 22.752 28.461 1.00 30.52 208 GLU A CA 1
ATOM 1775 C C . GLU A 1 222 ? 20.733 22.204 28.353 1.00 33.09 208 GLU A C 1
ATOM 1776 O O . GLU A 1 222 ? 20.538 21.035 28.028 1.00 38.35 208 GLU A O 1
ATOM 1782 N N . LEU A 1 223 ? 19.752 23.058 28.659 1.00 30.74 209 LEU A N 1
ATOM 1783 C CA . LEU A 1 223 ? 18.338 22.704 28.559 1.00 36.23 209 LEU A CA 1
ATOM 1784 C C . LEU A 1 223 ? 17.775 23.223 27.237 1.00 37.03 209 LEU A C 1
ATOM 1785 O O . LEU A 1 223 ? 18.040 24.354 26.839 1.00 39.29 209 LEU A O 1
ATOM 1790 N N . PRO A 1 224 ? 16.977 22.404 26.519 1.00 41.97 210 PRO A N 1
ATOM 1791 C CA . PRO A 1 224 ? 16.396 22.819 25.242 1.00 49.49 210 PRO A CA 1
ATOM 1792 C C . PRO A 1 224 ? 15.770 24.223 25.263 1.00 47.96 210 PRO A C 1
ATOM 1793 O O . PRO A 1 224 ? 16.024 25.021 24.365 1.00 42.84 210 PRO A O 1
ATOM 1797 N N . GLU A 1 225 ? 14.961 24.507 26.288 1.00 45.99 211 GLU A N 1
ATOM 1798 C CA . GLU A 1 225 ? 14.184 25.743 26.344 1.00 50.02 211 GLU A CA 1
ATOM 1799 C C . GLU A 1 225 ? 14.950 26.834 27.105 1.00 44.51 211 GLU A C 1
ATOM 1800 O O . GLU A 1 225 ? 15.113 27.944 26.597 1.00 49.19 211 GLU A O 1
ATOM 1806 N N . THR A 1 226 ? 15.415 26.512 28.318 1.00 36.10 212 THR A N 1
ATOM 1807 C CA . THR A 1 226 ? 16.036 27.501 29.206 1.00 44.75 212 THR A CA 1
ATOM 1808 C C . THR A 1 226 ? 17.429 27.884 28.694 1.00 40.05 212 THR A C 1
ATOM 1809 O O . THR A 1 226 ? 17.879 29.021 28.872 1.00 41.36 212 THR A O 1
ATOM 1813 N N . GLY A 1 227 ? 18.115 26.914 28.084 1.00 33.32 213 GLY A N 1
ATOM 1814 C CA . GLY A 1 227 ? 19.461 27.111 27.572 1.00 35.64 213 GLY A CA 1
ATOM 1815 C C . GLY A 1 227 ? 20.505 26.722 28.603 1.00 35.05 213 GLY A C 1
ATOM 1816 O O . GLY A 1 227 ? 20.329 25.755 29.342 1.00 37.65 213 GLY A O 1
ATOM 1817 N N . GLY A 1 228 ? 21.590 27.499 28.656 1.00 30.26 214 GLY A N 1
ATOM 1818 C CA . GLY A 1 228 ? 22.763 27.166 29.466 1.00 31.77 214 GLY A CA 1
ATOM 1819 C C . GLY A 1 228 ? 22.625 27.601 30.916 1.00 31.19 214 GLY A C 1
ATOM 1820 O O . GLY A 1 228 ? 22.227 28.734 31.203 1.00 32.14 214 GLY A O 1
ATOM 1821 N N . ILE A 1 229 ? 22.966 26.679 31.825 1.00 30.60 215 ILE A N 1
ATOM 1822 C CA . ILE A 1 229 ? 23.041 26.934 33.262 1.00 33.12 215 ILE A CA 1
ATOM 1823 C C . ILE A 1 229 ? 24.378 26.400 33.782 1.00 26.53 215 ILE A C 1
ATOM 1824 O O . ILE A 1 229 ? 24.729 25.248 33.528 1.00 29.51 215 ILE A O 1
ATOM 1829 N N . ILE A 1 230 ? 25.108 27.247 34.516 1.00 27.55 216 ILE A N 1
ATOM 1830 C CA . ILE A 1 230 ? 26.302 26.827 35.241 1.00 24.85 216 ILE A CA 1
ATOM 1831 C C . ILE A 1 230 ? 25.972 26.791 36.734 1.00 24.17 216 ILE A C 1
ATOM 1832 O O . ILE A 1 230 ? 25.623 27.816 37.321 1.00 26.63 216 ILE A O 1
ATOM 1837 N N . LEU A 1 231 ? 26.085 25.601 37.328 1.00 23.75 217 LEU A N 1
ATOM 1838 C CA . LEU A 1 231 ? 26.000 25.441 38.768 1.00 24.49 217 LEU A CA 1
ATOM 1839 C C . LEU A 1 231 ? 27.409 25.594 39.348 1.00 23.18 217 LEU A C 1
ATOM 1840 O O . LEU A 1 231 ? 28.253 24.710 39.196 1.00 24.84 217 LEU A O 1
ATOM 1845 N N . ALA A 1 232 ? 27.651 26.739 39.992 1.00 24.99 218 ALA A N 1
ATOM 1846 C CA . ALA A 1 232 ? 28.990 27.112 40.442 1.00 25.98 218 ALA A CA 1
ATOM 1847 C C . ALA A 1 232 ? 29.236 26.617 41.871 1.00 24.57 218 ALA A C 1
ATOM 1848 O O . ALA A 1 232 ? 30.381 26.506 42.303 1.00 24.44 218 ALA A O 1
ATOM 1850 N N . SER A 1 233 ? 28.154 26.321 42.595 1.00 24.47 219 SER A N 1
ATOM 1851 C CA . SER A 1 233 ? 28.243 26.025 44.018 1.00 25.13 219 SER A CA 1
ATOM 1852 C C . SER A 1 233 ? 29.129 27.083 44.686 1.00 24.56 219 SER A C 1
ATOM 1853 O O . SER A 1 233 ? 29.040 28.267 44.360 1.00 23.76 219 SER A O 1
ATOM 1856 N N . ASP A 1 234 ? 29.999 26.650 45.604 1.00 24.27 220 ASP A N 1
ATOM 1857 C CA . ASP A 1 234 ? 30.728 27.585 46.459 1.00 22.84 220 ASP A CA 1
ATOM 1858 C C . ASP A 1 234 ? 31.987 28.103 45.755 1.00 23.22 220 ASP A C 1
ATOM 1859 O O . ASP A 1 234 ? 32.806 28.779 46.370 1.00 23.96 220 ASP A O 1
ATOM 1864 N N . ALA A 1 235 ? 32.129 27.812 44.459 1.00 21.58 221 ALA A N 1
ATOM 1865 C CA . ALA A 1 235 ? 33.136 28.483 43.655 1.00 20.63 221 ALA A CA 1
ATOM 1866 C C . ALA A 1 235 ? 32.796 29.979 43.599 1.00 20.63 221 ALA A C 1
ATOM 1867 O O . ALA A 1 235 ? 33.678 30.825 43.468 1.00 24.35 221 ALA A O 1
ATOM 1869 N N . ILE A 1 236 ? 31.496 30.282 43.688 1.00 23.87 222 ILE A N 1
ATOM 1870 C CA . ILE A 1 236 ? 30.986 31.653 43.753 1.00 24.76 222 ILE A CA 1
ATOM 1871 C C . ILE A 1 236 ? 29.790 31.685 44.710 1.00 21.84 222 ILE A C 1
ATOM 1872 O O . ILE A 1 236 ? 28.696 31.255 44.361 1.00 27.51 222 ILE A O 1
ATOM 1877 N N . TYR A 1 237 ? 30.015 32.212 45.916 1.00 23.20 223 TYR A N 1
ATOM 1878 C CA . TYR A 1 237 ? 28.998 32.243 46.958 1.00 24.03 223 TYR A CA 1
ATOM 1879 C C . TYR A 1 237 ? 27.757 33.014 46.485 1.00 26.76 223 TYR A C 1
ATOM 1880 O O . TYR A 1 237 ? 26.636 32.511 46.575 1.00 27.21 223 TYR A O 1
ATOM 1889 N N . THR A 1 238 ? 27.967 34.250 46.015 1.00 27.41 224 THR A N 1
ATOM 1890 C CA . THR A 1 238 ? 26.876 35.172 45.703 1.00 30.54 224 THR A CA 1
ATOM 1891 C C . THR A 1 238 ? 27.273 36.101 44.552 1.00 26.51 224 THR A C 1
ATOM 1892 O O . THR A 1 238 ? 28.417 36.106 44.110 1.00 30.45 224 THR A O 1
ATOM 1896 N N . ALA A 1 239 ? 26.303 36.901 44.096 1.00 33.25 225 ALA A N 1
ATOM 1897 C CA . ALA A 1 239 ? 26.512 37.886 43.043 1.00 29.42 225 ALA A CA 1
ATOM 1898 C C . ALA A 1 239 ? 27.565 38.907 43.489 1.00 30.57 225 ALA A C 1
ATOM 1899 O O . ALA A 1 239 ? 28.315 39.435 42.667 1.00 36.39 225 ALA A O 1
ATOM 1901 N N . GLU A 1 240 ? 27.612 39.176 44.797 1.00 31.34 226 GLU A N 1
ATOM 1902 C CA . GLU A 1 240 ? 28.578 40.118 45.359 1.00 36.49 226 GLU A CA 1
ATOM 1903 C C . GLU A 1 240 ? 29.993 39.544 45.205 1.00 30.19 226 GLU A C 1
ATOM 1904 O O . GLU A 1 240 ? 30.933 40.270 44.884 1.00 33.65 226 GLU A O 1
ATOM 1910 N N . SER A 1 241 ? 30.127 38.233 45.441 1.00 27.33 227 SER A N 1
ATOM 1911 C CA . SER A 1 241 ? 31.380 37.513 45.223 1.00 30.16 227 SER A CA 1
ATOM 1912 C C . SER A 1 241 ? 31.827 37.696 43.768 1.00 28.27 227 SER A C 1
ATOM 1913 O O . SER A 1 241 ? 32.987 37.991 43.483 1.00 29.84 227 SER A O 1
ATOM 1916 N N . TYR A 1 242 ? 30.863 37.520 42.861 1.00 31.41 228 TYR A N 1
ATOM 1917 C CA . TYR A 1 242 ? 31.083 37.426 41.423 1.00 28.18 228 TYR A CA 1
ATOM 1918 C C . TYR A 1 242 ? 31.568 38.765 40.858 1.00 27.96 228 TYR A C 1
ATOM 1919 O O . TYR A 1 242 ? 32.457 38.800 40.010 1.00 32.73 228 TYR A O 1
ATOM 1928 N N . GLY A 1 243 ? 30.964 39.859 41.329 1.00 33.03 229 GLY A N 1
ATOM 1929 C CA . GLY A 1 243 ? 31.270 41.189 40.820 1.00 40.28 229 GLY A CA 1
ATOM 1930 C C . GLY A 1 243 ? 30.944 41.292 39.334 1.00 37.29 229 GLY A C 1
ATOM 1931 O O . GLY A 1 243 ? 29.885 40.845 38.900 1.00 40.49 229 GLY A O 1
ATOM 1932 N N . PRO A 1 244 ? 31.868 41.865 38.556 1.00 39.89 230 PRO A N 1
ATOM 1933 C CA . PRO A 1 244 ? 33.147 42.353 39.046 1.00 38.88 230 PRO A CA 1
ATOM 1934 C C . PRO A 1 244 ? 33.008 43.632 39.867 1.00 40.58 230 PRO A C 1
ATOM 1935 O O . PRO A 1 244 ? 32.024 44.355 39.733 1.00 60.95 230 PRO A O 1
ATOM 1939 N N . PRO A 1 245 ? 34.007 43.905 40.713 1.00 46.29 231 PRO A N 1
ATOM 1940 C CA . PRO A 1 245 ? 35.168 43.045 40.864 1.00 42.08 231 PRO A CA 1
ATOM 1941 C C . PRO A 1 245 ? 34.902 41.870 41.815 1.00 35.27 231 PRO A C 1
ATOM 1942 O O . PRO A 1 245 ? 33.945 41.907 42.586 1.00 34.83 231 PRO A O 1
ATOM 1946 N N . ILE A 1 246 ? 35.757 40.846 41.754 1.00 29.45 232 ILE A N 1
ATOM 1947 C CA . ILE A 1 246 ? 35.614 39.678 42.606 1.00 30.13 232 ILE A CA 1
ATOM 1948 C C . ILE A 1 246 ? 35.859 40.088 44.061 1.00 26.39 232 ILE A C 1
ATOM 1949 O O . ILE A 1 246 ? 36.790 40.838 44.369 1.00 33.16 232 ILE A O 1
ATOM 1954 N N . LYS A 1 247 ? 35.002 39.577 44.947 1.00 29.03 233 LYS A N 1
ATOM 1955 C CA . LYS A 1 247 ? 35.153 39.748 46.379 1.00 31.18 233 LYS A CA 1
ATOM 1956 C C . LYS A 1 247 ? 35.235 38.363 47.011 1.00 30.72 233 LYS A C 1
ATOM 1957 O O . LYS A 1 247 ? 34.221 37.708 47.244 1.00 29.23 233 LYS A O 1
ATOM 1963 N N . PRO A 1 248 ? 36.465 37.870 47.267 1.00 28.00 234 PRO A N 1
ATOM 1964 C CA . PRO A 1 248 ? 36.671 36.501 47.738 1.00 28.34 234 PRO A CA 1
ATOM 1965 C C . PRO A 1 248 ? 36.165 36.253 49.155 1.00 26.49 234 PRO A C 1
ATOM 1966 O O . PRO A 1 248 ? 35.966 37.185 49.932 1.00 28.36 234 PRO A O 1
ATOM 1970 N N . PRO A 1 249 ? 35.923 34.973 49.511 1.00 23.05 235 PRO A N 1
ATOM 1971 C CA . PRO A 1 249 ? 35.421 34.610 50.833 1.00 29.02 235 PRO A CA 1
ATOM 1972 C C . PRO A 1 249 ? 36.509 34.488 51.908 1.00 31.65 235 PRO A C 1
ATOM 1973 O O . PRO A 1 249 ? 37.703 34.432 51.593 1.00 33.65 235 PRO A O 1
ATOM 1977 N N . GLY A 1 250 ? 36.069 34.446 53.168 1.00 28.42 236 GLY A N 1
ATOM 1978 C CA . GLY A 1 250 ? 36.934 34.140 54.299 1.00 39.02 236 GLY A CA 1
ATOM 1979 C C . GLY A 1 250 ? 37.241 32.653 54.369 1.00 39.48 236 GLY A C 1
ATOM 1980 O O . GLY A 1 250 ? 38.328 32.257 54.791 1.00 37.81 236 GLY A O 1
ATOM 1981 N N . ILE A 1 251 ? 36.265 31.832 53.958 1.00 37.00 237 ILE A N 1
ATOM 1982 C CA . ILE A 1 251 ? 36.450 30.387 53.839 1.00 28.12 237 ILE A CA 1
ATOM 1983 C C . ILE A 1 251 ? 37.092 30.097 52.481 1.00 39.74 237 ILE A C 1
ATOM 1984 O O . ILE A 1 251 ? 36.412 30.103 51.449 1.00 29.85 237 ILE A O 1
ATOM 1989 N N . ILE A 1 252 ? 38.400 29.829 52.500 1.00 28.31 238 ILE A N 1
ATOM 1990 C CA . ILE A 1 252 ? 39.185 29.712 51.283 1.00 27.85 238 ILE A CA 1
ATOM 1991 C C . ILE A 1 252 ? 40.442 28.879 51.563 1.00 28.46 238 ILE A C 1
ATOM 1992 O O . ILE A 1 252 ? 40.987 28.902 52.669 1.00 34.90 238 ILE A O 1
ATOM 1997 N N . TYR A 1 253 ? 40.892 28.154 50.537 1.00 23.31 239 TYR A N 1
ATOM 1998 C CA . TYR A 1 253 ? 42.055 27.284 50.616 1.00 20.90 239 TYR A CA 1
ATOM 1999 C C . TYR A 1 253 ? 43.170 27.811 49.701 1.00 19.17 239 TYR A C 1
ATOM 2000 O O . TYR A 1 253 ? 44.297 28.041 50.144 1.00 22.32 239 TYR A O 1
ATOM 2009 N N . ASP A 1 254 ? 42.832 27.995 48.421 1.00 18.57 240 ASP A N 1
ATOM 2010 C CA . ASP A 1 254 ? 43.775 28.372 47.374 1.00 18.93 240 ASP A CA 1
ATOM 2011 C C . ASP A 1 254 ? 43.281 29.665 46.719 1.00 19.91 240 ASP A C 1
ATOM 2012 O O . ASP A 1 254 ? 42.443 29.626 45.822 1.00 20.33 240 ASP A O 1
ATOM 2017 N N . SER A 1 255 ? 43.799 30.806 47.185 1.00 17.02 241 SER A N 1
ATOM 2018 C CA . SER A 1 255 ? 43.282 32.113 46.779 1.00 19.61 241 SER A CA 1
ATOM 2019 C C . SER A 1 255 ? 43.450 32.312 45.267 1.00 19.78 241 SER A C 1
ATOM 2020 O O . SER A 1 255 ? 42.536 32.802 44.609 1.00 20.85 241 SER A O 1
ATOM 2023 N N . LEU A 1 256 ? 44.619 31.942 44.728 1.00 19.47 242 LEU A N 1
ATOM 2024 C CA . LEU A 1 256 ? 44.891 32.124 43.299 1.00 20.61 242 LEU A CA 1
ATOM 2025 C C . LEU A 1 256 ? 43.924 31.259 42.486 1.00 20.85 242 LEU A C 1
ATOM 2026 O O . LEU A 1 256 ? 43.345 31.719 41.490 1.00 21.55 242 LEU A O 1
ATOM 2031 N N . GLY A 1 257 ? 43.773 30.002 42.912 1.00 17.96 243 GLY A N 1
ATOM 2032 C CA . GLY A 1 257 ? 42.884 29.055 42.256 1.00 18.66 243 GLY A CA 1
ATOM 2033 C C . GLY A 1 257 ? 41.445 29.535 42.299 1.00 19.00 243 GLY A C 1
ATOM 2034 O O . GLY A 1 257 ? 40.693 29.367 41.337 1.00 20.32 243 GLY A O 1
ATOM 2035 N N . TYR A 1 258 ? 41.064 30.138 43.429 1.00 17.35 244 TYR A N 1
ATOM 2036 C CA . TYR A 1 258 ? 39.714 30.652 43.606 1.00 18.90 244 TYR A CA 1
ATOM 2037 C C . TYR A 1 258 ? 39.437 31.728 42.552 1.00 20.79 244 TYR A C 1
ATOM 2038 O O . TYR A 1 258 ? 38.403 31.699 41.881 1.00 22.31 244 TYR A O 1
ATOM 2047 N N . MET A 1 259 ? 40.372 32.674 42.425 1.00 20.08 245 MET A N 1
ATOM 2048 C CA . MET A 1 259 ? 40.240 33.801 41.506 1.00 21.62 245 MET A CA 1
ATOM 2049 C C . MET A 1 259 ? 40.205 33.276 40.066 1.00 22.49 245 MET A C 1
ATOM 2050 O O . MET A 1 259 ? 39.378 33.707 39.262 1.00 22.14 245 MET A O 1
ATOM 2055 N N . ASN A 1 260 ? 41.115 32.347 39.755 1.00 20.39 246 ASN A N 1
ATOM 2056 C CA . ASN A 1 260 ? 41.195 31.744 38.429 1.00 19.73 246 ASN A CA 1
ATOM 2057 C C . ASN A 1 260 ? 39.842 31.119 38.071 1.00 21.92 246 ASN A C 1
ATOM 2058 O O . ASN A 1 260 ? 39.352 31.272 36.947 1.00 22.93 246 ASN A O 1
ATOM 2063 N N . THR A 1 261 ? 39.245 30.416 39.038 1.00 19.13 247 THR A N 1
ATOM 2064 C CA . THR A 1 261 ? 38.015 29.673 38.806 1.00 17.74 247 THR A CA 1
ATOM 2065 C C . THR A 1 261 ? 36.863 30.639 38.509 1.00 20.12 247 THR A C 1
ATOM 2066 O O . THR A 1 261 ? 36.089 30.411 37.583 1.00 22.89 247 THR A O 1
ATOM 2070 N N . VAL A 1 262 ? 36.758 31.721 39.288 1.00 20.10 248 VAL A N 1
ATOM 2071 C CA . VAL A 1 262 ? 35.672 32.682 39.091 1.00 22.31 248 VAL A CA 1
ATOM 2072 C C . VAL A 1 262 ? 35.761 33.242 37.666 1.00 23.74 248 VAL A C 1
ATOM 2073 O O . VAL A 1 262 ? 34.754 33.327 36.963 1.00 27.18 248 VAL A O 1
ATOM 2077 N N . GLU A 1 263 ? 36.975 33.615 37.250 1.00 23.69 249 GLU A N 1
ATOM 2078 C CA . GLU A 1 263 ? 37.196 34.231 35.946 1.00 26.41 249 GLU A CA 1
ATOM 2079 C C . GLU A 1 263 ? 36.932 33.214 34.831 1.00 24.35 249 GLU A C 1
ATOM 2080 O O . GLU A 1 263 ? 36.461 33.578 33.759 1.00 25.85 249 GLU A O 1
ATOM 2086 N N . ARG A 1 264 ? 37.246 31.945 35.093 1.00 20.53 250 ARG A N 1
ATOM 2087 C CA . ARG A 1 264 ? 36.989 30.876 34.144 1.00 21.65 250 ARG A CA 1
ATOM 2088 C C . ARG A 1 264 ? 35.477 30.741 33.943 1.00 24.27 250 ARG A C 1
ATOM 2089 O O . ARG A 1 264 ? 34.987 30.662 32.811 1.00 24.19 250 ARG A O 1
ATOM 2097 N N . ILE A 1 265 ? 34.741 30.720 35.058 1.00 22.74 251 ILE A N 1
ATOM 2098 C CA . ILE A 1 265 ? 33.291 30.605 35.009 1.00 24.97 251 ILE A CA 1
ATOM 2099 C C . ILE A 1 265 ? 32.724 31.777 34.202 1.00 28.57 251 ILE A C 1
ATOM 2100 O O . ILE A 1 265 ? 31.812 31.590 33.398 1.00 28.64 251 ILE A O 1
ATOM 2105 N N . ARG A 1 266 ? 33.278 32.975 34.416 1.00 23.64 252 ARG A N 1
ATOM 2106 C CA . ARG A 1 266 ? 32.797 34.176 33.740 1.00 28.14 252 ARG A CA 1
ATOM 2107 C C . ARG A 1 266 ? 32.975 34.009 32.225 1.00 26.76 252 ARG A C 1
ATOM 2108 O O . ARG A 1 266 ? 32.102 34.401 31.447 1.00 29.58 252 ARG A O 1
ATOM 2116 N N . ARG A 1 267 ? 34.105 33.421 31.814 1.00 24.06 253 ARG A N 1
ATOM 2117 C CA . ARG A 1 267 ? 34.391 33.209 30.391 1.00 25.47 253 ARG A CA 1
ATOM 2118 C C . ARG A 1 267 ? 33.416 32.177 29.814 1.00 25.44 253 ARG A C 1
ATOM 2119 O O . ARG A 1 267 ? 32.830 32.389 28.749 1.00 29.45 253 ARG A O 1
ATOM 2127 N N . ILE A 1 268 ? 33.262 31.051 30.517 1.00 24.16 254 ILE A N 1
ATOM 2128 C CA . ILE A 1 268 ? 32.381 29.979 30.063 1.00 25.35 254 ILE A CA 1
ATOM 2129 C C . ILE A 1 268 ? 30.959 30.532 29.923 1.00 33.76 254 ILE A C 1
ATOM 2130 O O . ILE A 1 268 ? 30.264 30.223 28.961 1.00 30.87 254 ILE A O 1
ATOM 2135 N N . ALA A 1 269 ? 30.536 31.341 30.899 1.00 26.93 255 ALA A N 1
ATOM 2136 C CA . ALA A 1 269 ? 29.194 31.915 30.901 1.00 29.33 255 ALA A CA 1
ATOM 2137 C C . ALA A 1 269 ? 29.000 32.764 29.640 1.00 27.81 255 ALA A C 1
ATOM 2138 O O . ALA A 1 269 ? 27.967 32.681 28.982 1.00 34.53 255 ALA A O 1
ATOM 2140 N N . GLN A 1 270 ? 30.015 33.569 29.309 1.00 30.61 256 GLN A N 1
ATOM 2141 C CA . GLN A 1 270 ? 29.963 34.454 28.149 1.00 37.99 256 GLN A CA 1
ATOM 2142 C C . GLN A 1 270 ? 29.905 33.631 26.856 1.00 34.37 256 GLN A C 1
ATOM 2143 O O . GLN A 1 270 ? 29.069 33.885 25.985 1.00 38.36 256 GLN A O 1
ATOM 2149 N N . GLU A 1 271 ? 30.814 32.658 26.742 1.00 32.78 257 GLU A N 1
ATOM 2150 C CA . GLU A 1 271 ? 31.041 31.926 25.499 1.00 32.96 257 GLU A CA 1
ATOM 2151 C C . GLU A 1 271 ? 29.866 30.984 25.206 1.00 38.70 257 GLU A C 1
ATOM 2152 O O . GLU A 1 271 ? 29.606 30.663 24.047 1.00 41.76 257 GLU A O 1
ATOM 2158 N N . THR A 1 272 ? 29.156 30.551 26.253 1.00 33.53 258 THR A N 1
ATOM 2159 C CA . THR A 1 272 ? 28.078 29.571 26.097 1.00 35.02 258 THR A CA 1
ATOM 2160 C C . THR A 1 272 ? 26.715 30.208 26.383 1.00 32.27 258 THR A C 1
ATOM 2161 O O . THR A 1 272 ? 25.691 29.525 26.348 1.00 35.69 258 THR A O 1
ATOM 2165 N N . LYS A 1 273 ? 26.716 31.512 26.673 1.00 33.72 259 LYS A N 1
ATOM 2166 C CA . LYS A 1 273 ? 25.495 32.254 26.989 1.00 36.20 259 LYS A CA 1
ATOM 2167 C C . LYS A 1 273 ? 24.725 31.529 28.101 1.00 36.02 259 LYS A C 1
ATOM 2168 O O . LYS A 1 273 ? 23.521 31.291 27.991 1.00 39.76 259 LYS A O 1
ATOM 2174 N N . SER A 1 274 ? 25.434 31.203 29.186 1.00 29.51 260 SER A N 1
ATOM 2175 C CA . SER A 1 274 ? 24.855 30.474 30.305 1.00 30.25 260 SER A CA 1
ATOM 2176 C C . SER A 1 274 ? 24.585 31.427 31.474 1.00 33.06 260 SER A C 1
ATOM 2177 O O . SER A 1 274 ? 25.324 32.389 31.690 1.00 31.72 260 SER A O 1
ATOM 2180 N N . GLN A 1 275 ? 23.510 31.140 32.213 1.00 32.47 261 GLN A N 1
ATOM 2181 C CA . GLN A 1 275 ? 23.271 31.721 33.521 1.00 28.68 261 GLN A CA 1
ATOM 2182 C C . GLN A 1 275 ? 24.273 31.117 34.506 1.00 34.86 261 GLN A C 1
ATOM 2183 O O . GLN A 1 275 ? 24.690 29.976 34.333 1.00 34.77 261 GLN A O 1
ATOM 2189 N N . VAL A 1 276 ? 24.624 31.880 35.545 1.00 30.18 262 VAL A N 1
ATOM 2190 C CA . VAL A 1 276 ? 25.459 31.376 36.624 1.00 26.20 262 VAL A CA 1
ATOM 2191 C C . VAL A 1 276 ? 24.626 31.326 37.908 1.00 22.98 262 VAL A C 1
ATOM 2192 O O . VAL A 1 276 ? 24.184 32.359 38.413 1.00 31.72 262 VAL A O 1
ATOM 2196 N N . TRP A 1 277 ? 24.417 30.107 38.415 1.00 25.61 263 TRP A N 1
ATOM 2197 C CA . TRP A 1 277 ? 23.706 29.876 39.661 1.00 23.84 263 TRP A CA 1
ATOM 2198 C C . TRP A 1 277 ? 24.720 29.748 40.802 1.00 26.05 263 TRP A C 1
ATOM 2199 O O . TRP A 1 277 ? 25.534 28.821 40.830 1.00 26.53 263 TRP A O 1
ATOM 2210 N N . PHE A 1 278 ? 24.661 30.702 41.732 1.00 28.18 264 PHE A N 1
ATOM 2211 C CA . PHE A 1 278 ? 25.631 30.809 42.810 1.00 24.65 264 PHE A CA 1
ATOM 2212 C C . PHE A 1 278 ? 25.299 29.793 43.907 1.00 24.42 264 PHE A C 1
ATOM 2213 O O . PHE A 1 278 ? 24.217 29.213 43.935 1.00 27.39 264 PHE A O 1
ATOM 2221 N N . GLY A 1 279 ? 26.257 29.595 44.817 1.00 24.80 265 GLY A N 1
ATOM 2222 C CA . GLY A 1 279 ? 26.137 28.605 45.878 1.00 27.79 265 GLY A CA 1
ATOM 2223 C C . GLY A 1 279 ? 25.106 28.989 46.928 1.00 25.92 265 GLY A C 1
ATOM 2224 O O . GLY A 1 279 ? 24.328 28.148 47.369 1.00 27.27 265 GLY A O 1
ATOM 2225 N N . HIS A 1 280 ? 25.108 30.262 47.338 1.00 27.83 266 HIS A N 1
ATOM 2226 C CA . HIS A 1 280 ? 24.348 30.693 48.508 1.00 30.18 266 HIS A CA 1
ATOM 2227 C C . HIS A 1 280 ? 23.899 32.152 48.374 1.00 36.21 266 HIS A C 1
ATOM 2228 O O . HIS A 1 280 ? 24.121 32.959 49.280 1.00 39.33 266 HIS A O 1
ATOM 2235 N N . ASP A 1 281 ? 23.253 32.481 47.252 1.00 31.26 267 ASP A N 1
ATOM 2236 C CA . ASP A 1 281 ? 22.770 33.835 47.009 1.00 30.06 267 ASP A CA 1
ATOM 2237 C C . ASP A 1 281 ? 21.272 33.897 47.328 1.00 32.96 267 ASP A C 1
ATOM 2238 O O . ASP A 1 281 ? 20.449 33.322 46.616 1.00 34.30 267 ASP A O 1
ATOM 2243 N N . ALA A 1 282 ? 20.938 34.613 48.406 1.00 34.33 268 ALA A N 1
ATOM 2244 C CA . ALA A 1 282 ? 19.584 34.654 48.958 1.00 36.56 268 ALA A CA 1
ATOM 2245 C C . ALA A 1 282 ? 18.602 35.273 47.955 1.00 38.69 268 ALA A C 1
ATOM 2246 O O . ALA A 1 282 ? 17.470 34.809 47.825 1.00 42.64 268 ALA A O 1
ATOM 2248 N N A GLU A 1 283 ? 19.051 36.316 47.252 0.50 38.77 269 GLU A N 1
ATOM 2249 N N B GLU A 1 283 ? 19.046 36.330 47.267 0.50 37.79 269 GLU A N 1
ATOM 2250 C CA A GLU A 1 283 ? 18.206 37.059 46.322 0.50 42.10 269 GLU A CA 1
ATOM 2251 C CA B GLU A 1 283 ? 18.211 37.060 46.316 0.50 40.13 269 GLU A CA 1
ATOM 2252 C C A GLU A 1 283 ? 17.936 36.211 45.073 0.50 39.56 269 GLU A C 1
ATOM 2253 C C B GLU A 1 283 ? 17.928 36.181 45.094 0.50 39.57 269 GLU A C 1
ATOM 2254 O O A GLU A 1 283 ? 16.814 36.184 44.567 0.50 53.40 269 GLU A O 1
ATOM 2255 O O B GLU A 1 283 ? 16.791 36.098 44.631 0.50 49.90 269 GLU A O 1
ATOM 2266 N N . GLN A 1 284 ? 18.979 35.535 44.581 1.00 36.52 270 GLN A N 1
ATOM 2267 C CA . GLN A 1 284 ? 18.870 34.693 43.396 1.00 36.76 270 GLN A CA 1
ATOM 2268 C C . GLN A 1 284 ? 17.952 33.504 43.694 1.00 34.44 270 GLN A C 1
ATOM 2269 O O . GLN A 1 284 ? 17.109 33.144 42.873 1.00 42.06 270 GLN A O 1
ATOM 2275 N N . PHE A 1 285 ? 18.140 32.893 44.869 1.00 34.07 271 PHE A N 1
ATOM 2276 C CA . PHE A 1 285 ? 17.387 31.706 45.257 1.00 31.69 271 PHE A CA 1
ATOM 2277 C C . PHE A 1 285 ? 15.891 32.038 45.312 1.00 36.90 271 PHE A C 1
ATOM 2278 O O . PHE A 1 285 ? 15.055 31.216 44.945 1.00 36.64 271 PHE A O 1
ATOM 2286 N N A LYS A 1 286 ? 15.578 33.244 45.793 0.50 40.61 272 LYS A N 1
ATOM 2287 N N B LYS A 1 286 ? 15.576 33.250 45.777 0.50 42.44 272 LYS A N 1
ATOM 2288 C CA A LYS A 1 286 ? 14.209 33.748 45.851 0.50 48.70 272 LYS A CA 1
ATOM 2289 C CA B LYS A 1 286 ? 14.202 33.733 45.857 0.50 49.75 272 LYS A CA 1
ATOM 2290 C C A LYS A 1 286 ? 13.556 33.642 44.469 0.50 50.16 272 LYS A C 1
ATOM 2291 C C B LYS A 1 286 ? 13.547 33.665 44.472 0.50 45.21 272 LYS A C 1
ATOM 2292 O O A LYS A 1 286 ? 12.396 33.251 44.350 0.50 67.37 272 LYS A O 1
ATOM 2293 O O B LYS A 1 286 ? 12.371 33.322 44.353 0.50 63.26 272 LYS A O 1
ATOM 2304 N N . LYS A 1 287 ? 14.324 33.994 43.434 1.00 40.22 273 LYS A N 1
ATOM 2305 C CA . LYS A 1 287 ? 13.815 34.078 42.066 1.00 46.72 273 LYS A CA 1
ATOM 2306 C C . LYS A 1 287 ? 13.599 32.680 41.472 1.00 47.82 273 LYS A C 1
ATOM 2307 O O . LYS A 1 287 ? 12.730 32.497 40.620 1.00 48.28 273 LYS A O 1
ATOM 2313 N N . PHE A 1 288 ? 14.397 31.703 41.910 1.00 41.69 274 PHE A N 1
ATOM 2314 C CA . PHE A 1 288 ? 14.332 30.357 41.349 1.00 36.90 274 PHE A CA 1
ATOM 2315 C C . PHE A 1 288 ? 12.909 29.804 41.446 1.00 40.72 274 PHE A C 1
ATOM 2316 O O . PHE A 1 288 ? 12.197 30.065 42.413 1.00 38.79 274 PHE A O 1
ATOM 2324 N N . ARG A 1 289 ? 12.534 29.014 40.437 1.00 35.19 275 ARG A N 1
ATOM 2325 C CA . ARG A 1 289 ? 11.350 28.178 40.480 1.00 40.13 275 ARG A CA 1
ATOM 2326 C C . ARG A 1 289 ? 11.692 26.921 41.291 1.00 33.73 275 ARG A C 1
ATOM 2327 O O . ARG A 1 289 ? 12.514 26.105 40.870 1.00 39.35 275 ARG A O 1
ATOM 2335 N N . LYS A 1 290 ? 11.077 26.797 42.470 1.00 35.24 276 LYS A N 1
ATOM 2336 C CA . LYS A 1 290 ? 11.356 25.701 43.391 1.00 41.33 276 LYS A CA 1
ATOM 2337 C C . LYS A 1 290 ? 10.625 24.433 42.936 1.00 44.41 276 LYS A C 1
ATOM 2338 O O . LYS A 1 290 ? 9.679 24.491 42.146 1.00 45.60 276 LYS A O 1
ATOM 2344 N N . SER A 1 291 ? 11.068 23.297 43.483 1.00 36.23 277 SER A N 1
ATOM 2345 C CA . SER A 1 291 ? 10.603 21.969 43.097 1.00 36.91 277 SER A CA 1
ATOM 2346 C C . SER A 1 291 ? 9.111 21.800 43.405 1.00 38.81 277 SER A C 1
ATOM 2347 O O . SER A 1 291 ? 8.442 20.965 42.800 1.00 46.61 277 SER A O 1
ATOM 2350 N N . THR A 1 292 ? 8.606 22.587 44.359 1.00 36.69 278 THR A N 1
ATOM 2351 C CA . THR A 1 292 ? 7.226 22.457 44.820 1.00 49.81 278 THR A CA 1
ATOM 2352 C C . THR A 1 292 ? 6.278 23.272 43.933 1.00 55.38 278 THR A C 1
ATOM 2353 O O . THR A 1 292 ? 5.063 23.217 44.114 1.00 56.69 278 THR A O 1
ATOM 2357 N N A GLU A 1 293 ? 6.843 24.025 42.983 0.50 53.74 279 GLU A N 1
ATOM 2358 N N B GLU A 1 293 ? 6.845 24.016 42.978 0.50 53.54 279 GLU A N 1
ATOM 2359 C CA A GLU A 1 293 ? 6.046 24.855 42.083 0.50 57.30 279 GLU A CA 1
ATOM 2360 C CA B GLU A 1 293 ? 6.057 24.867 42.087 0.50 57.93 279 GLU A CA 1
ATOM 2361 C C A GLU A 1 293 ? 6.227 24.389 40.635 0.50 56.08 279 GLU A C 1
ATOM 2362 C C B GLU A 1 293 ? 6.249 24.438 40.627 0.50 58.34 279 GLU A C 1
ATOM 2363 O O A GLU A 1 293 ? 5.321 24.538 39.821 0.50 54.66 279 GLU A O 1
ATOM 2364 O O B GLU A 1 293 ? 5.370 24.657 39.796 0.50 60.79 279 GLU A O 1
ATOM 2375 N N . GLY A 1 294 ? 7.402 23.836 40.320 1.00 45.61 280 GLY A N 1
ATOM 2376 C CA . GLY A 1 294 ? 7.682 23.377 38.962 1.00 48.98 280 GLY A CA 1
ATOM 2377 C C . GLY A 1 294 ? 9.147 23.055 38.725 1.00 54.77 280 GLY A C 1
ATOM 2378 O O . GLY A 1 294 ? 9.871 22.663 39.642 1.00 41.19 280 GLY A O 1
ATOM 2379 N N . TYR A 1 295 ? 9.569 23.227 37.469 1.00 45.88 281 TYR A N 1
ATOM 2380 C CA . TYR A 1 295 ? 10.882 22.819 36.996 1.00 36.34 281 TYR A CA 1
ATOM 2381 C C . TYR A 1 295 ? 11.308 23.694 35.813 1.00 42.78 281 TYR A C 1
ATOM 2382 O O . TYR A 1 295 ? 10.524 24.492 35.293 1.00 46.73 281 TYR A O 1
ATOM 2391 N N . TYR A 1 296 ? 12.567 23.516 35.407 1.00 40.97 282 TYR A N 1
ATOM 2392 C CA . TYR A 1 296 ? 13.129 24.123 34.215 1.00 33.37 282 TYR A CA 1
ATOM 2393 C C . TYR A 1 296 ? 13.268 23.046 33.134 1.00 40.01 282 TYR A C 1
ATOM 2394 O O . TYR A 1 296 ? 13.558 21.891 33.437 1.00 35.18 282 TYR A O 1
ATOM 2403 N N A GLU A 1 297 ? 13.058 23.444 31.877 0.50 42.03 283 GLU A N 1
ATOM 2404 N N B GLU A 1 297 ? 12.956 23.636 31.744 0.50 38.26 283 GLU A N 1
ATOM 2405 C CA A GLU A 1 297 ? 13.223 22.552 30.736 0.50 44.27 283 GLU A CA 1
ATOM 2406 C CA B GLU A 1 297 ? 13.227 22.618 30.689 0.50 38.01 283 GLU A CA 1
ATOM 2407 C C A GLU A 1 297 ? 13.825 23.339 29.568 0.50 40.52 283 GLU A C 1
ATOM 2408 C C B GLU A 1 297 ? 13.977 23.282 29.528 0.50 30.77 283 GLU A C 1
ATOM 2409 O O A GLU A 1 297 ? 14.319 24.483 29.768 0.50 31.64 283 GLU A O 1
ATOM 2410 O O B GLU A 1 297 ? 14.446 22.602 28.607 0.50 32.41 283 GLU A O 1
ATOM 2421 N N . ALA B 1 22 ? 35.422 13.715 1.203 1.00 48.31 8 ALA B N 1
ATOM 2422 C CA . ALA B 1 22 ? 36.360 12.610 0.848 1.00 46.50 8 ALA B CA 1
ATOM 2423 C C . ALA B 1 22 ? 35.679 11.258 1.085 1.00 64.32 8 ALA B C 1
ATOM 2424 O O . ALA B 1 22 ? 34.952 11.087 2.066 1.00 71.99 8 ALA B O 1
ATOM 2426 N N A ARG B 1 23 ? 35.916 10.310 0.172 0.50 69.51 9 ARG B N 1
ATOM 2427 N N B ARG B 1 23 ? 35.938 10.312 0.176 0.50 62.66 9 ARG B N 1
ATOM 2428 C CA A ARG B 1 23 ? 35.377 8.957 0.280 0.50 56.51 9 ARG B CA 1
ATOM 2429 C CA B ARG B 1 23 ? 35.395 8.959 0.240 0.50 51.89 9 ARG B CA 1
ATOM 2430 C C A ARG B 1 23 ? 36.535 7.964 0.321 0.50 36.43 9 ARG B C 1
ATOM 2431 C C B ARG B 1 23 ? 36.545 7.958 0.315 0.50 34.21 9 ARG B C 1
ATOM 2432 O O A ARG B 1 23 ? 36.762 7.217 -0.628 0.50 43.27 9 ARG B O 1
ATOM 2433 O O B ARG B 1 23 ? 36.773 7.191 -0.617 0.50 38.55 9 ARG B O 1
ATOM 2448 N N . PRO B 1 24 ? 37.310 7.945 1.426 1.00 29.13 10 PRO B N 1
ATOM 2449 C CA . PRO B 1 24 ? 38.423 7.008 1.569 1.00 26.06 10 PRO B CA 1
ATOM 2450 C C . PRO B 1 24 ? 37.987 5.543 1.729 1.00 24.52 10 PRO B C 1
ATOM 2451 O O . PRO B 1 24 ? 36.826 5.260 2.040 1.00 28.48 10 PRO B O 1
ATOM 2455 N N . LYS B 1 25 ? 38.937 4.632 1.503 1.00 23.86 11 LYS B N 1
ATOM 2456 C CA . LYS B 1 25 ? 38.792 3.222 1.834 1.00 26.22 11 LYS B CA 1
ATOM 2457 C C . LYS B 1 25 ? 39.897 2.843 2.827 1.00 22.54 11 LYS B C 1
ATOM 2458 O O . LYS B 1 25 ? 41.078 3.077 2.570 1.00 22.96 11 LYS B O 1
ATOM 2464 N N . LEU B 1 26 ? 39.498 2.258 3.958 1.00 22.10 12 LEU B N 1
ATOM 2465 C CA . LEU B 1 26 ? 40.435 1.829 4.992 1.00 25.15 12 LEU B CA 1
ATOM 2466 C C . LEU B 1 26 ? 40.562 0.301 4.959 1.00 25.22 12 LEU B C 1
ATOM 2467 O O . LEU B 1 26 ? 39.561 -0.415 4.997 1.00 24.92 12 LEU B O 1
ATOM 2472 N N . TYR B 1 27 ? 41.810 -0.176 4.879 1.00 20.72 13 TYR B N 1
ATOM 2473 C CA . TYR B 1 27 ? 42.119 -1.596 4.778 1.00 22.87 13 TYR B CA 1
ATOM 2474 C C . TYR B 1 27 ? 42.870 -2.079 6.021 1.00 25.90 13 TYR B C 1
ATOM 2475 O O . TYR B 1 27 ? 43.795 -1.416 6.489 1.00 23.89 13 TYR B O 1
ATOM 2484 N N . VAL B 1 28 ? 42.481 -3.261 6.505 1.00 22.41 14 VAL B N 1
ATOM 2485 C CA . VAL B 1 28 ? 43.207 -3.982 7.538 1.00 23.02 14 VAL B CA 1
ATOM 2486 C C . VAL B 1 28 ? 44.032 -5.081 6.861 1.00 24.20 14 VAL B C 1
ATOM 2487 O O . VAL B 1 28 ? 43.481 -5.953 6.190 1.00 26.22 14 VAL B O 1
ATOM 2491 N N . MET B 1 29 ? 45.354 -5.028 7.046 1.00 20.60 15 MET B N 1
ATOM 2492 C CA . MET B 1 29 ? 46.259 -5.965 6.396 1.00 21.97 15 MET B CA 1
ATOM 2493 C C . MET B 1 29 ? 46.887 -6.904 7.432 1.00 24.00 15 MET B C 1
ATOM 2494 O O . MET B 1 29 ? 47.525 -6.464 8.402 1.00 24.50 15 MET B O 1
ATOM 2499 N N . ASP B 1 30 ? 46.692 -8.205 7.194 1.00 23.52 16 ASP B N 1
ATOM 2500 C CA . ASP B 1 30 ? 47.158 -9.283 8.055 1.00 24.10 16 ASP B CA 1
ATOM 2501 C C . ASP B 1 30 ? 48.648 -9.524 7.793 1.00 26.13 16 ASP B C 1
ATOM 2502 O O . ASP B 1 30 ? 49.025 -9.948 6.707 1.00 27.91 16 ASP B O 1
ATOM 2507 N N . ASN B 1 31 ? 49.487 -9.256 8.800 1.00 24.74 17 ASN B N 1
ATOM 2508 C CA . ASN B 1 31 ? 50.933 -9.361 8.634 1.00 24.27 17 ASN B CA 1
ATOM 2509 C C . ASN B 1 31 ? 51.499 -10.464 9.535 1.00 25.65 17 ASN B C 1
ATOM 2510 O O . ASN B 1 31 ? 52.638 -10.374 9.993 1.00 28.47 17 ASN B O 1
ATOM 2515 N N . GLY B 1 32 ? 50.701 -11.506 9.775 1.00 23.10 18 GLY B N 1
ATOM 2516 C CA . GLY B 1 32 ? 51.178 -12.697 10.455 1.00 26.68 18 GLY B CA 1
ATOM 2517 C C . GLY B 1 32 ? 50.879 -12.673 11.942 1.00 26.63 18 GLY B C 1
ATOM 2518 O O . GLY B 1 32 ? 50.047 -11.900 12.412 1.00 26.28 18 GLY B O 1
ATOM 2519 N N . ARG B 1 33 ? 51.576 -13.542 12.679 1.00 26.71 19 ARG B N 1
ATOM 2520 C CA . ARG B 1 33 ? 51.303 -13.771 14.083 1.00 28.92 19 ARG B CA 1
ATOM 2521 C C . ARG B 1 33 ? 52.612 -13.773 14.871 1.00 24.18 19 ARG B C 1
ATOM 2522 O O . ARG B 1 33 ? 53.654 -14.196 14.378 1.00 26.85 19 ARG B O 1
ATOM 2530 N N . MET B 1 34 ? 52.520 -13.315 16.118 1.00 27.30 20 MET B N 1
ATOM 2531 C CA . MET B 1 34 ? 53.618 -13.378 17.052 1.00 25.89 20 MET B CA 1
ATOM 2532 C C . MET B 1 34 ? 53.159 -14.166 18.282 1.00 27.70 20 MET B C 1
ATOM 2533 O O . MET B 1 34 ? 51.959 -14.248 18.565 1.00 25.89 20 MET B O 1
ATOM 2538 N N . ARG B 1 35 ? 54.122 -14.775 18.979 1.00 26.71 21 ARG B N 1
ATOM 2539 C CA . ARG B 1 35 ? 53.874 -15.413 20.263 1.00 25.78 21 ARG B CA 1
ATOM 2540 C C . ARG B 1 35 ? 54.826 -14.806 21.297 1.00 25.38 21 ARG B C 1
ATOM 2541 O O . ARG B 1 35 ? 55.942 -14.420 20.962 1.00 26.92 21 ARG B O 1
ATOM 2549 N N . MET B 1 36 ? 54.371 -14.725 22.550 1.00 26.54 22 MET B N 1
ATOM 2550 C CA . MET B 1 36 ? 55.230 -14.297 23.643 1.00 26.73 22 MET B CA 1
ATOM 2551 C C . MET B 1 36 ? 54.594 -14.667 24.986 1.00 24.94 22 MET B C 1
ATOM 2552 O O . MET B 1 36 ? 53.420 -15.028 25.060 1.00 26.88 22 MET B O 1
ATOM 2557 N N . ASP B 1 37 ? 55.411 -14.583 26.038 1.00 26.74 23 ASP B N 1
ATOM 2558 C CA . ASP B 1 37 ? 54.976 -14.766 27.411 1.00 27.75 23 ASP B CA 1
ATOM 2559 C C . ASP B 1 37 ? 53.753 -13.877 27.654 1.00 24.11 23 ASP B C 1
ATOM 2560 O O . ASP B 1 37 ? 53.787 -12.683 27.359 1.00 27.80 23 ASP B O 1
ATOM 2565 N N . LYS B 1 38 ? 52.682 -14.466 28.195 1.00 25.15 24 LYS B N 1
ATOM 2566 C CA . LYS B 1 38 ? 51.443 -13.738 28.437 1.00 27.01 24 LYS B CA 1
ATOM 2567 C C . LYS B 1 38 ? 51.694 -12.589 29.421 1.00 26.35 24 LYS B C 1
ATOM 2568 O O . LYS B 1 38 ? 50.970 -11.596 29.417 1.00 28.44 24 LYS B O 1
ATOM 2574 N N . ASN B 1 39 ? 52.723 -12.738 30.263 1.00 25.94 25 ASN B N 1
ATOM 2575 C CA . ASN B 1 39 ? 53.056 -11.730 31.268 1.00 24.67 25 ASN B CA 1
ATOM 2576 C C . ASN B 1 39 ? 53.464 -10.419 30.583 1.00 24.42 25 ASN B C 1
ATOM 2577 O O . ASN B 1 39 ? 53.225 -9.343 31.123 1.00 27.40 25 ASN B O 1
ATOM 2582 N N . TRP B 1 40 ? 54.077 -10.509 29.396 1.00 24.31 26 TRP B N 1
ATOM 2583 C CA . TRP B 1 40 ? 54.395 -9.307 28.614 1.00 26.34 26 TRP B CA 1
ATOM 2584 C C . TRP B 1 40 ? 53.101 -8.547 28.297 1.00 25.26 26 TRP B C 1
ATOM 2585 O O . TRP B 1 40 ? 53.064 -7.316 28.334 1.00 26.56 26 TRP B O 1
ATOM 2596 N N A MET B 1 41 ? 52.045 -9.302 27.973 0.70 26.34 27 MET B N 1
ATOM 2597 N N B MET B 1 41 ? 52.047 -9.303 27.971 0.30 24.74 27 MET B N 1
ATOM 2598 C CA A MET B 1 41 ? 50.780 -8.735 27.510 0.70 27.73 27 MET B CA 1
ATOM 2599 C CA B MET B 1 41 ? 50.779 -8.743 27.513 0.30 24.73 27 MET B CA 1
ATOM 2600 C C A MET B 1 41 ? 49.947 -8.254 28.704 0.70 26.47 27 MET B C 1
ATOM 2601 C C B MET B 1 41 ? 49.959 -8.250 28.710 0.30 25.03 27 MET B C 1
ATOM 2602 O O A MET B 1 41 ? 49.398 -7.153 28.677 0.70 26.06 27 MET B O 1
ATOM 2603 O O B MET B 1 41 ? 49.437 -7.135 28.696 0.30 24.80 27 MET B O 1
ATOM 2612 N N . ILE B 1 42 ? 49.848 -9.104 29.732 1.00 26.13 28 ILE B N 1
ATOM 2613 C CA . ILE B 1 42 ? 49.095 -8.804 30.944 1.00 25.29 28 ILE B CA 1
ATOM 2614 C C . ILE B 1 42 ? 49.995 -9.093 32.150 1.00 28.60 28 ILE B C 1
ATOM 2615 O O . ILE B 1 42 ? 50.169 -10.247 32.533 1.00 29.00 28 ILE B O 1
ATOM 2620 N N . ALA B 1 43 ? 50.557 -8.033 32.739 1.00 28.02 29 ALA B N 1
ATOM 2621 C CA . ALA B 1 43 ? 51.499 -8.157 33.850 1.00 25.37 29 ALA B CA 1
ATOM 2622 C C . ALA B 1 43 ? 50.876 -8.979 34.985 1.00 27.55 29 ALA B C 1
ATOM 2623 O O . ALA B 1 43 ? 49.708 -8.797 35.335 1.00 29.21 29 ALA B O 1
ATOM 2625 N N . MET B 1 44 ? 51.681 -9.890 35.543 1.00 32.91 30 MET B N 1
ATOM 2626 C CA . MET B 1 44 ? 51.328 -10.682 36.725 1.00 33.84 30 MET B CA 1
ATOM 2627 C C . MET B 1 44 ? 49.937 -11.304 36.563 1.00 29.53 30 MET B C 1
ATOM 2628 O O . MET B 1 44 ? 49.110 -11.226 37.466 1.00 30.93 30 MET B O 1
ATOM 2633 N N . HIS B 1 45 ? 49.700 -11.951 35.418 1.00 28.41 31 HIS B N 1
ATOM 2634 C CA . HIS B 1 45 ? 48.375 -12.460 35.085 1.00 32.57 31 HIS B CA 1
ATOM 2635 C C . HIS B 1 45 ? 48.026 -13.684 35.941 1.00 33.83 31 HIS B C 1
ATOM 2636 O O . HIS B 1 45 ? 46.847 -13.978 36.140 1.00 40.24 31 HIS B O 1
ATOM 2643 N N . ASN B 1 46 ? 49.046 -14.388 36.444 1.00 35.70 32 ASN B N 1
ATOM 2644 C CA . ASN B 1 46 ? 48.838 -15.629 37.199 1.00 39.64 32 ASN B CA 1
ATOM 2645 C C . ASN B 1 46 ? 49.858 -15.737 38.329 1.00 35.55 32 ASN B C 1
ATOM 2646 O O . ASN B 1 46 ? 50.747 -16.586 38.287 1.00 37.11 32 ASN B O 1
ATOM 2651 N N . PRO B 1 47 ? 49.756 -14.898 39.383 1.00 32.06 33 PRO B N 1
ATOM 2652 C CA . PRO B 1 47 ? 50.752 -14.893 40.453 1.00 31.63 33 PRO B CA 1
ATOM 2653 C C . PRO B 1 47 ? 50.832 -16.225 41.210 1.00 29.68 33 PRO B C 1
ATOM 2654 O O . PRO B 1 47 ? 49.813 -16.883 41.440 1.00 32.79 33 PRO B O 1
ATOM 2658 N N . ALA B 1 48 ? 52.057 -16.595 41.591 1.00 30.05 34 ALA B N 1
ATOM 2659 C CA . ALA B 1 48 ? 52.307 -17.769 42.405 1.00 31.10 34 ALA B CA 1
ATOM 2660 C C . ALA B 1 48 ? 51.632 -17.597 43.768 1.00 33.27 34 ALA B C 1
ATOM 2661 O O . ALA B 1 48 ? 51.486 -16.475 44.269 1.00 31.16 34 ALA B O 1
ATOM 2663 N N . THR B 1 49 ? 51.234 -18.729 44.353 1.00 30.88 35 THR B N 1
ATOM 2664 C CA . THR B 1 49 ? 50.608 -18.777 45.660 1.00 34.02 35 THR B CA 1
ATOM 2665 C C . THR B 1 49 ? 51.236 -19.909 46.477 1.00 33.42 35 THR B C 1
ATOM 2666 O O . THR B 1 49 ? 52.044 -20.689 45.972 1.00 34.36 35 THR B O 1
ATOM 2670 N N . ILE B 1 50 ? 50.835 -19.993 47.746 1.00 34.21 36 ILE B N 1
ATOM 2671 C CA . ILE B 1 50 ? 51.342 -21.003 48.656 1.00 35.40 36 ILE B CA 1
ATOM 2672 C C . ILE B 1 50 ? 51.036 -22.397 48.090 1.00 43.68 36 ILE B C 1
ATOM 2673 O O . ILE B 1 50 ? 51.809 -23.333 48.293 1.00 52.34 36 ILE B O 1
ATOM 2678 N N A HIS B 1 51 ? 49.918 -22.527 47.369 0.50 45.00 37 HIS B N 1
ATOM 2679 N N B HIS B 1 51 ? 49.909 -22.503 47.375 0.50 43.73 37 HIS B N 1
ATOM 2680 C CA A HIS B 1 51 ? 49.486 -23.825 46.856 0.50 50.70 37 HIS B CA 1
ATOM 2681 C CA B HIS B 1 51 ? 49.406 -23.767 46.831 0.50 49.15 37 HIS B CA 1
ATOM 2682 C C A HIS B 1 51 ? 49.852 -23.964 45.373 0.50 54.76 37 HIS B C 1
ATOM 2683 C C B HIS B 1 51 ? 49.949 -23.990 45.415 0.50 45.92 37 HIS B C 1
ATOM 2684 O O A HIS B 1 51 ? 49.595 -25.002 44.763 0.50 63.78 37 HIS B O 1
ATOM 2685 O O B HIS B 1 51 ? 49.922 -25.108 44.899 0.50 39.64 37 HIS B O 1
ATOM 2698 N N . ASN B 1 52 ? 50.451 -22.912 44.804 1.00 46.43 38 ASN B N 1
ATOM 2699 C CA . ASN B 1 52 ? 50.951 -22.950 43.431 1.00 41.89 38 ASN B CA 1
ATOM 2700 C C . ASN B 1 52 ? 52.222 -22.111 43.345 1.00 38.82 38 ASN B C 1
ATOM 2701 O O . ASN B 1 52 ? 52.260 -21.098 42.648 1.00 38.20 38 ASN B O 1
ATOM 2706 N N . PRO B 1 53 ? 53.298 -22.519 44.055 1.00 34.59 39 PRO B N 1
ATOM 2707 C CA . PRO B 1 53 ? 54.506 -21.699 44.183 1.00 36.92 39 PRO B CA 1
ATOM 2708 C C . PRO B 1 53 ? 55.350 -21.585 42.904 1.00 39.81 39 PRO B C 1
ATOM 2709 O O . PRO B 1 53 ? 56.152 -20.659 42.779 1.00 37.50 39 PRO B O 1
ATOM 2713 N N . ASN B 1 54 ? 55.165 -22.528 41.977 1.00 34.13 40 ASN B N 1
ATOM 2714 C CA . ASN B 1 54 ? 55.910 -22.551 40.726 1.00 34.16 40 ASN B CA 1
ATOM 2715 C C . ASN B 1 54 ? 54.939 -22.302 39.566 1.00 34.19 40 ASN B C 1
ATOM 2716 O O . ASN B 1 54 ? 55.022 -22.950 38.522 1.00 38.04 40 ASN B O 1
ATOM 2721 N N . ALA B 1 55 ? 54.027 -21.348 39.778 1.00 32.09 41 ALA B N 1
ATOM 2722 C CA . ALA B 1 55 ? 53.008 -20.977 38.807 1.00 34.63 41 ALA B CA 1
ATOM 2723 C C . ALA B 1 55 ? 53.635 -20.834 37.416 1.00 35.80 41 ALA B C 1
ATOM 2724 O O . ALA B 1 55 ? 54.712 -20.255 37.256 1.00 31.33 41 ALA B O 1
ATOM 2726 N N . GLN B 1 56 ? 52.929 -21.362 36.414 1.00 34.91 42 GLN B N 1
ATOM 2727 C CA . GLN B 1 56 ? 53.378 -21.329 35.037 1.00 30.65 42 GLN B CA 1
ATOM 2728 C C . GLN B 1 56 ? 52.695 -20.176 34.298 1.00 29.95 42 GLN B C 1
ATOM 2729 O O . GLN B 1 56 ? 51.548 -19.833 34.573 1.00 32.38 42 GLN B O 1
ATOM 2735 N N . THR B 1 57 ? 53.428 -19.588 33.353 1.00 33.55 43 THR B N 1
ATOM 2736 C CA . THR B 1 57 ? 52.849 -18.671 32.397 1.00 31.96 43 THR B CA 1
ATOM 2737 C C . THR B 1 57 ? 52.427 -19.483 31.171 1.00 32.74 43 THR B C 1
ATOM 2738 O O . THR B 1 57 ? 52.489 -20.714 31.179 1.00 34.96 43 THR B O 1
ATOM 2742 N N . GLU B 1 58 ? 51.984 -18.781 30.128 1.00 30.93 44 GLU B N 1
ATOM 2743 C CA . GLU B 1 58 ? 51.665 -19.409 28.860 1.00 36.96 44 GLU B CA 1
ATOM 2744 C C . GLU B 1 58 ? 52.245 -18.560 27.725 1.00 36.64 44 GLU B C 1
ATOM 2745 O O . GLU B 1 58 ? 52.585 -17.395 27.913 1.00 30.98 44 GLU B O 1
ATOM 2751 N N . PHE B 1 59 ? 52.360 -19.186 26.552 1.00 34.23 45 PHE B N 1
ATOM 2752 C CA . PHE B 1 59 ? 52.932 -18.586 25.361 1.00 31.79 45 PHE B CA 1
ATOM 2753 C C . PHE B 1 59 ? 51.791 -18.282 24.384 1.00 33.58 45 PHE B C 1
ATOM 2754 O O . PHE B 1 59 ? 51.347 -19.166 23.661 1.00 42.49 45 PHE B O 1
ATOM 2762 N N . VAL B 1 60 ? 51.315 -17.032 24.390 1.00 31.85 46 VAL B N 1
ATOM 2763 C CA . VAL B 1 60 ? 50.079 -16.666 23.698 1.00 33.39 46 VAL B CA 1
ATOM 2764 C C . VAL B 1 60 ? 50.401 -16.138 22.297 1.00 26.36 46 VAL B C 1
ATOM 2765 O O . VAL B 1 60 ? 51.431 -15.494 22.077 1.00 27.08 46 VAL B O 1
ATOM 2769 N N . GLU B 1 61 ? 49.484 -16.414 21.363 1.00 30.88 47 GLU B N 1
ATOM 2770 C CA A GLU B 1 61 ? 49.601 -15.969 19.980 0.60 28.57 47 GLU B CA 1
ATOM 2771 C CA B GLU B 1 61 ? 49.595 -15.972 19.978 0.40 25.90 47 GLU B CA 1
ATOM 2772 C C . GLU B 1 61 ? 48.671 -14.772 19.755 1.00 25.76 47 GLU B C 1
ATOM 2773 O O . GLU B 1 61 ? 47.548 -14.738 20.262 1.00 30.27 47 GLU B O 1
ATOM 2784 N N . PHE B 1 62 ? 49.156 -13.796 18.986 1.00 28.54 48 PHE B N 1
ATOM 2785 C CA . PHE B 1 62 ? 48.405 -12.585 18.708 1.00 29.06 48 PHE B CA 1
ATOM 2786 C C . PHE B 1 62 ? 48.754 -12.082 17.314 1.00 24.77 48 PHE B C 1
ATOM 2787 O O . PHE B 1 62 ? 49.818 -12.393 16.779 1.00 23.34 48 PHE B O 1
ATOM 2795 N N . PRO B 1 63 ? 47.856 -11.293 16.688 1.00 26.63 49 PRO B N 1
ATOM 2796 C CA . PRO B 1 63 ? 48.076 -10.809 15.329 1.00 26.48 49 PRO B CA 1
ATOM 2797 C C . PRO B 1 63 ? 48.975 -9.569 15.252 1.00 22.44 49 PRO B C 1
ATOM 2798 O O . PRO B 1 63 ? 48.942 -8.705 16.136 1.00 25.43 49 PRO B O 1
ATOM 2802 N N . ILE B 1 64 ? 49.788 -9.524 14.195 1.00 24.14 50 ILE B N 1
ATOM 2803 C CA . ILE B 1 64 ? 50.500 -8.336 13.779 1.00 22.11 50 ILE B CA 1
ATOM 2804 C C . ILE B 1 64 ? 49.770 -7.778 12.555 1.00 21.62 50 ILE B C 1
ATOM 2805 O O . ILE B 1 64 ? 49.613 -8.483 11.564 1.00 23.89 50 ILE B O 1
ATOM 2810 N N . TYR B 1 65 ? 49.311 -6.527 12.627 1.00 25.11 51 TYR B N 1
ATOM 2811 C CA . TYR B 1 65 ? 48.590 -5.965 11.494 1.00 21.97 51 TYR B CA 1
ATOM 2812 C C . TYR B 1 65 ? 48.941 -4.489 11.281 1.00 24.39 51 TYR B C 1
ATOM 2813 O O . TYR B 1 65 ? 49.542 -3.825 12.132 1.00 21.06 51 TYR B O 1
ATOM 2822 N N . THR B 1 66 ? 48.564 -4.012 10.093 1.00 20.59 52 THR B N 1
ATOM 2823 C CA . THR B 1 66 ? 48.759 -2.646 9.662 1.00 22.72 52 THR B CA 1
ATOM 2824 C C . THR B 1 66 ? 47.455 -2.147 9.036 1.00 22.59 52 THR B C 1
ATOM 2825 O O . THR B 1 66 ? 46.594 -2.946 8.657 1.00 22.25 52 THR B O 1
ATOM 2829 N N . VAL B 1 67 ? 47.318 -0.824 8.941 1.00 20.01 53 VAL B N 1
ATOM 2830 C CA . VAL B 1 67 ? 46.121 -0.222 8.386 1.00 20.82 53 VAL B CA 1
ATOM 2831 C C . VAL B 1 67 ? 46.519 0.746 7.272 1.00 22.38 53 VAL B C 1
ATOM 2832 O O . VAL B 1 67 ? 47.359 1.624 7.467 1.00 20.31 53 VAL B O 1
ATOM 2836 N N . LEU B 1 68 ? 45.899 0.567 6.102 1.00 21.26 54 LEU B N 1
ATOM 2837 C CA . LEU B 1 68 ? 46.074 1.487 5.001 1.00 21.60 54 LEU B CA 1
ATOM 2838 C C . LEU B 1 68 ? 44.797 2.312 4.848 1.00 21.48 54 LEU B C 1
ATOM 2839 O O . LEU B 1 68 ? 43.703 1.757 4.739 1.00 23.16 54 LEU B O 1
ATOM 2844 N N . ILE B 1 69 ? 44.950 3.638 4.866 1.00 22.15 55 ILE B N 1
ATOM 2845 C CA . ILE B 1 69 ? 43.860 4.533 4.534 1.00 23.05 55 ILE B CA 1
ATOM 2846 C C . ILE B 1 69 ? 44.128 5.096 3.137 1.00 22.49 55 ILE B C 1
ATOM 2847 O O . ILE B 1 69 ? 44.989 5.956 2.960 1.00 25.80 55 ILE B O 1
ATOM 2852 N N . ASP B 1 70 ? 43.396 4.572 2.150 1.00 28.07 56 ASP B N 1
ATOM 2853 C CA . ASP B 1 70 ? 43.450 5.083 0.795 1.00 29.09 56 ASP B CA 1
ATOM 2854 C C . ASP B 1 70 ? 42.557 6.325 0.727 1.00 28.18 56 ASP B C 1
ATOM 2855 O O . ASP B 1 70 ? 41.349 6.225 0.498 1.00 30.11 56 ASP B O 1
ATOM 2860 N N . HIS B 1 71 ? 43.181 7.483 0.960 1.00 28.44 57 HIS B N 1
ATOM 2861 C CA . HIS B 1 71 ? 42.511 8.768 1.064 1.00 25.86 57 HIS B CA 1
ATOM 2862 C C . HIS B 1 71 ? 42.746 9.560 -0.218 1.00 28.92 57 HIS B C 1
ATOM 2863 O O . HIS B 1 71 ? 43.832 9.500 -0.790 1.00 29.72 57 HIS B O 1
ATOM 2870 N N . PRO B 1 72 ? 41.742 10.323 -0.705 1.00 29.73 58 PRO B N 1
ATOM 2871 C CA . PRO B 1 72 ? 41.917 11.141 -1.904 1.00 31.31 58 PRO B CA 1
ATOM 2872 C C . PRO B 1 72 ? 43.049 12.172 -1.774 1.00 34.88 58 PRO B C 1
ATOM 2873 O O . PRO B 1 72 ? 43.600 12.604 -2.782 1.00 35.62 58 PRO B O 1
ATOM 2877 N N . GLU B 1 73 ? 43.394 12.540 -0.535 1.00 32.69 59 GLU B N 1
ATOM 2878 C CA . GLU B 1 73 ? 44.443 13.526 -0.277 1.00 32.33 59 GLU B CA 1
ATOM 2879 C C . GLU B 1 73 ? 45.815 12.844 -0.274 1.00 30.23 59 GLU B C 1
ATOM 2880 O O . GLU B 1 73 ? 46.848 13.514 -0.275 1.00 34.09 59 GLU B O 1
ATOM 2886 N N . GLY B 1 74 ? 45.810 11.508 -0.259 1.00 29.52 60 GLY B N 1
ATOM 2887 C CA . GLY B 1 74 ? 47.036 10.723 -0.255 1.00 29.00 60 GLY B CA 1
ATOM 2888 C C . GLY B 1 74 ? 46.928 9.518 0.662 1.00 25.49 60 GLY B C 1
ATOM 2889 O O . GLY B 1 74 ? 46.207 9.545 1.660 1.00 31.66 60 GLY B O 1
ATOM 2890 N N . LYS B 1 75 ? 47.662 8.458 0.316 1.00 28.22 61 LYS B N 1
ATOM 2891 C CA . LYS B 1 75 ? 47.616 7.204 1.049 1.00 25.58 61 LYS B CA 1
ATOM 2892 C C . LYS B 1 75 ? 48.363 7.359 2.376 1.00 22.38 61 LYS B C 1
ATOM 2893 O O . LYS B 1 75 ? 49.475 7.884 2.421 1.00 24.28 61 LYS B O 1
ATOM 2899 N N . ILE B 1 76 ? 47.719 6.888 3.447 1.00 22.40 62 ILE B N 1
ATOM 2900 C CA . ILE B 1 76 ? 48.261 6.932 4.793 1.00 20.98 62 ILE B CA 1
ATOM 2901 C C . ILE B 1 76 ? 48.356 5.503 5.335 1.00 21.80 62 ILE B C 1
ATOM 2902 O O . ILE B 1 76 ? 47.370 4.775 5.365 1.00 24.66 62 ILE B O 1
ATOM 2907 N N . LEU B 1 77 ? 49.556 5.127 5.779 1.00 21.84 63 LEU B N 1
ATOM 2908 C CA . LEU B 1 77 ? 49.805 3.812 6.347 1.00 19.19 63 LEU B CA 1
ATOM 2909 C C . LEU B 1 77 ? 50.075 3.964 7.846 1.00 20.15 63 LEU B C 1
ATOM 2910 O O . LEU B 1 77 ? 50.926 4.746 8.237 1.00 22.03 63 LEU B O 1
ATOM 2915 N N . PHE B 1 78 ? 49.326 3.212 8.658 1.00 18.34 64 PHE B N 1
ATOM 2916 C CA . PHE B 1 78 ? 49.528 3.153 10.099 1.00 17.94 64 PHE B CA 1
ATOM 2917 C C . PHE B 1 78 ? 50.248 1.845 10.445 1.00 19.09 64 PHE B C 1
ATOM 2918 O O . PHE B 1 78 ? 49.684 0.763 10.270 1.00 20.00 64 PHE B O 1
ATOM 2926 N N . ASP B 1 79 ? 51.490 1.977 10.932 1.00 20.35 65 ASP B N 1
ATOM 2927 C CA . ASP B 1 79 ? 52.375 0.863 11.308 1.00 21.17 65 ASP B CA 1
ATOM 2928 C C . ASP B 1 79 ? 52.842 0.120 10.048 1.00 21.29 65 ASP B C 1
ATOM 2929 O O . ASP B 1 79 ? 52.291 0.322 8.961 1.00 23.13 65 ASP B O 1
ATOM 2934 N N . THR B 1 80 ? 53.866 -0.731 10.201 1.00 20.24 66 THR B N 1
ATOM 2935 C CA . THR B 1 80 ? 54.509 -1.388 9.053 1.00 22.36 66 THR B CA 1
ATOM 2936 C C . THR B 1 80 ? 54.883 -2.847 9.349 1.00 21.91 66 THR B C 1
ATOM 2937 O O . THR B 1 80 ? 55.576 -3.476 8.547 1.00 25.33 66 THR B O 1
ATOM 2941 N N . SER B 1 81 ? 54.421 -3.376 10.487 1.00 21.06 67 SER B N 1
ATOM 2942 C CA . SER B 1 81 ? 54.643 -4.779 10.888 1.00 23.84 67 SER B CA 1
ATOM 2943 C C . SER B 1 81 ? 56.142 -5.077 11.032 1.00 21.14 67 SER B C 1
ATOM 2944 O O . SER B 1 81 ? 56.934 -4.200 11.393 1.00 24.89 67 SER B O 1
ATOM 2947 N N . CYS B 1 82 ? 56.507 -6.339 10.789 1.00 21.78 68 CYS B N 1
ATOM 2948 C CA . CYS B 1 82 ? 57.876 -6.827 10.936 1.00 23.61 68 CYS B CA 1
ATOM 2949 C C . CYS B 1 82 ? 58.569 -6.875 9.571 1.00 25.75 68 CYS B C 1
ATOM 2950 O O . CYS B 1 82 ? 57.922 -7.060 8.543 1.00 27.75 68 CYS B O 1
ATOM 2953 N N . ASN B 1 83 ? 59.898 -6.731 9.578 1.00 24.49 69 ASN B N 1
ATOM 2954 C CA . ASN B 1 83 ? 60.691 -6.876 8.370 1.00 25.84 69 ASN B CA 1
ATOM 2955 C C . ASN B 1 83 ? 60.684 -8.341 7.946 1.00 23.42 69 ASN B C 1
ATOM 2956 O O . ASN B 1 83 ? 60.820 -9.236 8.777 1.00 27.76 69 ASN B O 1
ATOM 2961 N N . PRO B 1 84 ? 60.512 -8.628 6.637 1.00 25.06 70 PRO B N 1
ATOM 2962 C CA . PRO B 1 84 ? 60.518 -10.006 6.144 1.00 30.70 70 PRO B CA 1
ATOM 2963 C C . PRO B 1 84 ? 61.783 -10.809 6.490 1.00 30.61 70 PRO B C 1
ATOM 2964 O O . PRO B 1 84 ? 61.742 -12.037 6.501 1.00 36.35 70 PRO B O 1
ATOM 2968 N N A ASN B 1 85 ? 62.895 -10.117 6.757 0.50 28.56 71 ASN B N 1
ATOM 2969 N N B ASN B 1 85 ? 62.879 -10.100 6.782 0.50 27.97 71 ASN B N 1
ATOM 2970 C CA A ASN B 1 85 ? 64.155 -10.788 7.070 0.50 35.31 71 ASN B CA 1
ATOM 2971 C CA B ASN B 1 85 ? 64.177 -10.712 7.071 0.50 34.67 71 ASN B CA 1
ATOM 2972 C C A ASN B 1 85 ? 64.423 -10.717 8.577 0.50 31.78 71 ASN B C 1
ATOM 2973 C C B ASN B 1 85 ? 64.428 -10.749 8.583 0.50 30.95 71 ASN B C 1
ATOM 2974 O O A ASN B 1 85 ? 65.574 -10.633 9.003 0.50 41.54 71 ASN B O 1
ATOM 2975 O O B ASN B 1 85 ? 65.578 -10.779 9.019 0.50 37.71 71 ASN B O 1
ATOM 2984 N N . SER B 1 86 ? 63.349 -10.759 9.370 1.00 29.67 72 SER B N 1
ATOM 2985 C CA . SER B 1 86 ? 63.449 -10.694 10.830 1.00 29.28 72 SER B CA 1
ATOM 2986 C C . SER B 1 86 ? 63.974 -12.018 11.400 1.00 2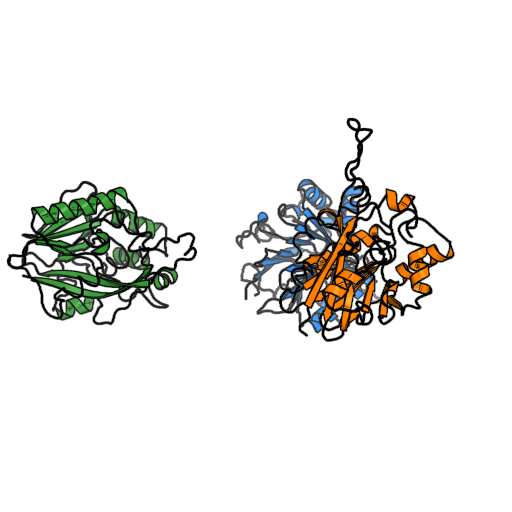8.68 72 SER B C 1
ATOM 2987 O O . SER B 1 86 ? 64.937 -12.028 12.168 1.00 31.40 72 SER B O 1
ATOM 2990 N N . MET B 1 87 ? 63.323 -13.122 11.021 1.00 28.85 73 MET B N 1
ATOM 2991 C CA . MET B 1 87 ? 63.512 -14.415 11.673 1.00 29.55 73 MET B CA 1
ATOM 2992 C C . MET B 1 87 ? 64.526 -15.261 10.897 1.00 33.57 73 MET B C 1
ATOM 2993 O O . MET B 1 87 ? 64.822 -14.993 9.733 1.00 37.96 73 MET B O 1
ATOM 2998 N N . GLY B 1 88 ? 65.046 -16.293 11.569 1.00 35.67 74 GLY B N 1
ATOM 2999 C CA . GLY B 1 88 ? 65.926 -17.272 10.952 1.00 37.22 74 GLY B CA 1
ATOM 3000 C C . GLY B 1 88 ? 67.384 -17.071 11.349 1.00 34.84 74 GLY B C 1
ATOM 3001 O O . GLY B 1 88 ? 67.733 -16.076 11.981 1.00 45.06 74 GLY B O 1
ATOM 3002 N N . PRO B 1 89 ? 68.274 -18.014 10.971 1.00 39.55 75 PRO B N 1
ATOM 3003 C CA . PRO B 1 89 ? 69.687 -17.955 11.351 1.00 38.52 75 PRO B CA 1
ATOM 3004 C C . PRO B 1 89 ? 70.434 -16.740 10.778 1.00 41.11 75 PRO B C 1
ATOM 3005 O O . PRO B 1 89 ? 71.449 -16.324 11.339 1.00 45.66 75 PRO B O 1
ATOM 3009 N N . GLN B 1 90 ? 69.930 -16.192 9.667 1.00 42.18 76 GLN B N 1
ATOM 3010 C CA . GLN B 1 90 ? 70.517 -15.012 9.032 1.00 54.51 76 GLN B CA 1
ATOM 3011 C C . GLN B 1 90 ? 69.606 -13.800 9.258 1.00 42.77 76 GLN B C 1
ATOM 3012 O O . GLN B 1 90 ? 69.788 -12.755 8.635 1.00 47.63 76 GLN B O 1
ATOM 3018 N N . GLY B 1 91 ? 68.630 -13.960 10.157 1.00 36.97 77 GLY B N 1
ATOM 3019 C CA . GLY B 1 91 ? 67.630 -12.933 10.430 1.00 43.29 77 GLY B CA 1
ATOM 3020 C C . GLY B 1 91 ? 68.228 -11.720 11.123 1.00 36.05 77 GLY B C 1
ATOM 3021 O O . GLY B 1 91 ? 69.301 -11.798 11.723 1.00 35.90 77 GLY B O 1
ATOM 3022 N N . ARG B 1 92 ? 67.510 -10.596 11.040 1.00 32.56 78 ARG B N 1
ATOM 3023 C CA . ARG B 1 92 ? 67.933 -9.330 11.634 1.00 28.63 78 ARG B CA 1
ATOM 3024 C C . ARG B 1 92 ? 67.776 -9.371 13.158 1.00 28.42 78 ARG B C 1
ATOM 3025 O O . ARG B 1 92 ? 68.543 -8.736 13.882 1.00 30.99 78 ARG B O 1
ATOM 3033 N N . TRP B 1 93 ? 66.760 -10.099 13.629 1.00 26.77 79 TRP B N 1
ATOM 3034 C CA . TRP B 1 93 ? 66.459 -10.197 15.053 1.00 27.26 79 TRP B CA 1
ATOM 3035 C C . TRP B 1 93 ? 67.496 -11.084 15.747 1.00 27.07 79 TRP B C 1
ATOM 3036 O O . TRP B 1 93 ? 67.850 -12.153 15.245 1.00 32.34 79 TRP B O 1
ATOM 3047 N N . ALA B 1 94 ? 67.956 -10.637 16.919 1.00 27.70 80 ALA B N 1
ATOM 3048 C CA . ALA B 1 94 ? 68.818 -11.441 17.774 1.00 28.50 80 ALA B CA 1
ATOM 3049 C C . ALA B 1 94 ? 68.100 -12.751 18.118 1.00 31.58 80 ALA B C 1
ATOM 3050 O O . ALA B 1 94 ? 66.872 -12.790 18.201 1.00 30.54 80 ALA B O 1
ATOM 3052 N N . GLU B 1 95 ? 68.875 -13.820 18.317 1.00 34.56 81 GLU B N 1
ATOM 3053 C CA . GLU B 1 95 ? 68.304 -15.137 18.581 1.00 35.50 81 GLU B CA 1
ATOM 3054 C C . GLU B 1 95 ? 67.410 -15.061 19.825 1.00 32.29 81 GLU B C 1
ATOM 3055 O O . GLU B 1 95 ? 66.324 -15.639 19.852 1.00 36.80 81 GLU B O 1
ATOM 3061 N N . SER B 1 96 ? 67.877 -14.337 20.849 1.00 32.84 82 SER B N 1
ATOM 3062 C CA . SER B 1 96 ? 67.133 -14.180 22.098 1.00 33.55 82 SER B CA 1
ATOM 3063 C C . SER B 1 96 ? 65.750 -13.582 21.808 1.00 35.32 82 SER B C 1
ATOM 3064 O O . SER B 1 96 ? 64.749 -13.969 22.412 1.00 34.65 82 SER B O 1
ATOM 3067 N N . THR B 1 97 ? 65.713 -12.633 20.871 1.00 33.02 83 THR B N 1
ATOM 3068 C CA . THR B 1 97 ? 64.481 -11.962 20.488 1.00 28.31 83 THR B CA 1
ATOM 3069 C C . THR B 1 97 ? 63.568 -12.942 19.743 1.00 28.04 83 THR B C 1
ATOM 3070 O O . THR B 1 97 ? 62.357 -12.961 19.963 1.00 30.52 83 THR B O 1
ATOM 3074 N N . GLN B 1 98 ? 64.164 -13.747 18.859 1.00 32.41 84 GLN B N 1
ATOM 3075 C CA . GLN B 1 98 ? 63.420 -14.703 18.038 1.00 29.23 84 GLN B CA 1
ATOM 3076 C C . GLN B 1 98 ? 62.766 -15.761 18.933 1.00 34.04 84 GLN B C 1
ATOM 3077 O O . GLN B 1 98 ? 61.707 -16.292 18.606 1.00 35.13 84 GLN B O 1
ATOM 3083 N N . GLN B 1 99 ? 63.412 -16.061 20.064 1.00 31.56 85 GLN B N 1
ATOM 3084 C CA . GLN B 1 99 ? 62.971 -17.132 20.947 1.00 34.95 85 GLN B CA 1
ATOM 3085 C C . GLN B 1 99 ? 61.876 -16.617 21.889 1.00 29.29 85 GLN B C 1
ATOM 3086 O O . GLN B 1 99 ? 61.015 -17.384 22.319 1.00 33.42 85 GLN B O 1
ATOM 3092 N N . MET B 1 100 ? 61.914 -15.316 22.196 1.00 30.34 86 MET B N 1
ATOM 3093 C CA . MET B 1 100 ? 60.979 -14.715 23.146 1.00 31.91 86 MET B CA 1
ATOM 3094 C C . MET B 1 100 ? 59.753 -14.153 22.416 1.00 28.24 86 MET B C 1
ATOM 3095 O O . MET B 1 100 ? 58.656 -14.135 22.971 1.00 28.23 86 MET B O 1
ATOM 3100 N N . PHE B 1 101 ? 59.951 -13.696 21.176 1.00 28.60 87 PHE B N 1
ATOM 3101 C CA . PHE B 1 101 ? 58.896 -13.026 20.422 1.00 26.64 87 PHE B CA 1
ATOM 3102 C C . PHE B 1 101 ? 58.845 -13.560 18.996 1.00 28.36 87 PHE B C 1
ATOM 3103 O O . PHE B 1 101 ? 58.892 -12.789 18.039 1.00 28.26 87 PHE B O 1
ATOM 3111 N N . PRO B 1 102 ? 58.724 -14.890 18.806 1.00 27.35 88 PRO B N 1
ATOM 3112 C CA . PRO B 1 102 ? 58.780 -15.472 17.466 1.00 28.13 88 PRO B CA 1
ATOM 3113 C C . PRO B 1 102 ? 57.639 -14.962 16.575 1.00 25.61 88 PRO B C 1
ATOM 3114 O O . PRO B 1 102 ? 56.479 -14.945 16.989 1.00 26.62 88 PRO B O 1
ATOM 3118 N N . TRP B 1 103 ? 58.000 -14.544 15.361 1.00 28.77 89 TRP B N 1
ATOM 3119 C CA . TRP B 1 103 ? 57.048 -14.083 14.363 1.00 27.21 89 TRP B CA 1
ATOM 3120 C C . TRP B 1 103 ? 56.896 -15.153 13.279 1.00 25.93 89 TRP B C 1
ATOM 3121 O O . TRP B 1 103 ? 57.887 -15.655 12.748 1.00 32.77 89 TRP B O 1
ATOM 3132 N N A THR B 1 104 ? 55.646 -15.495 12.958 0.50 30.23 90 THR B N 1
ATOM 3133 N N B THR B 1 104 ? 55.638 -15.498 12.986 0.50 29.91 90 THR B N 1
ATOM 3134 C CA A THR B 1 104 ? 55.351 -16.441 11.894 0.50 31.78 90 THR B CA 1
ATOM 3135 C CA B THR B 1 104 ? 55.277 -16.429 11.927 0.50 31.47 90 THR B CA 1
ATOM 3136 C C A THR B 1 104 ? 54.442 -15.767 10.863 0.50 30.26 90 THR B C 1
ATOM 3137 C C B THR B 1 104 ? 54.463 -15.687 10.864 0.50 28.61 90 THR B C 1
ATOM 3138 O O A THR B 1 104 ? 53.394 -15.222 11.204 0.50 36.10 90 THR B O 1
ATOM 3139 O O B THR B 1 104 ? 53.492 -15.004 11.185 0.50 33.30 90 THR B O 1
ATOM 3146 N N . ALA B 1 105 ? 54.865 -15.829 9.598 1.00 34.27 91 ALA B N 1
ATOM 3147 C CA . ALA B 1 105 ? 54.159 -15.183 8.508 1.00 28.35 91 ALA B CA 1
ATOM 3148 C C . ALA B 1 105 ? 54.475 -15.894 7.192 1.00 29.25 91 ALA B C 1
ATOM 3149 O O . ALA B 1 105 ? 55.637 -16.094 6.856 1.00 36.14 91 ALA B O 1
ATOM 3151 N N . THR B 1 106 ? 53.419 -16.273 6.469 1.00 29.64 92 THR B N 1
ATOM 3152 C CA . THR B 1 106 ? 53.540 -16.697 5.081 1.00 38.45 92 THR B CA 1
ATOM 3153 C C . THR B 1 106 ? 53.938 -15.474 4.248 1.00 39.03 92 THR B C 1
ATOM 3154 O O . THR B 1 106 ? 53.833 -14.343 4.717 1.00 34.64 92 THR B O 1
ATOM 3158 N N . GLU B 1 107 ? 54.384 -15.707 3.011 1.00 40.48 93 GLU B N 1
ATOM 3159 C CA . GLU B 1 107 ? 54.874 -14.627 2.160 1.00 36.60 93 GLU B CA 1
ATOM 3160 C C . GLU B 1 107 ? 53.745 -13.629 1.868 1.00 31.31 93 GLU B C 1
ATOM 3161 O O . GLU B 1 107 ? 53.998 -12.433 1.729 1.00 34.17 93 GLU B O 1
ATOM 3167 N N A GLU B 1 108 ? 52.507 -14.130 1.795 0.50 33.18 94 GLU B N 1
ATOM 3168 N N B GLU B 1 108 ? 52.512 -14.136 1.768 0.50 32.80 94 GLU B N 1
ATOM 3169 C CA A GLU B 1 108 ? 51.350 -13.300 1.467 0.50 33.31 94 GLU B CA 1
ATOM 3170 C CA B GLU B 1 108 ? 51.341 -13.310 1.479 0.50 34.19 94 GLU B CA 1
ATOM 3171 C C A GLU B 1 108 ? 51.100 -12.303 2.607 0.50 32.16 94 GLU B C 1
ATOM 3172 C C B GLU B 1 108 ? 51.153 -12.271 2.591 0.50 30.45 94 GLU B C 1
ATOM 3173 O O A GLU B 1 108 ? 50.380 -11.321 2.430 0.50 36.34 94 GLU B O 1
ATOM 3174 O O B GLU B 1 108 ? 50.533 -11.230 2.380 0.50 28.00 94 GLU B O 1
ATOM 3185 N N . CYS B 1 109 ? 51.705 -12.566 3.771 1.00 28.89 95 CYS B N 1
ATOM 3186 C CA . CYS B 1 109 ? 51.510 -11.734 4.963 1.00 26.68 95 CYS B CA 1
ATOM 3187 C C . CYS B 1 109 ? 52.491 -10.553 4.992 1.00 27.58 95 CYS B C 1
ATOM 3188 O O . CYS B 1 109 ? 52.245 -9.571 5.695 1.00 29.36 95 CYS B O 1
ATOM 3191 N N . TYR B 1 110 ? 53.604 -10.657 4.257 1.00 27.25 96 TYR B N 1
ATOM 3192 C CA . TYR B 1 110 ? 54.584 -9.569 4.206 1.00 26.95 96 TYR B CA 1
ATOM 3193 C C . TYR B 1 110 ? 53.891 -8.302 3.693 1.00 26.92 96 TYR B C 1
ATOM 3194 O O . TYR B 1 110 ? 53.092 -8.353 2.760 1.00 28.53 96 TYR B O 1
ATOM 3203 N N . LEU B 1 111 ? 54.203 -7.165 4.320 1.00 26.10 97 LEU B N 1
ATOM 3204 C CA . LEU B 1 111 ? 53.513 -5.914 4.035 1.00 25.57 97 LEU B CA 1
ATOM 3205 C C . LEU B 1 111 ? 53.602 -5.589 2.540 1.00 24.43 97 LEU B C 1
ATOM 3206 O O . LEU B 1 111 ? 52.621 -5.146 1.945 1.00 23.93 97 LEU B O 1
ATOM 3211 N N . HIS B 1 112 ? 54.783 -5.791 1.945 1.00 26.99 98 HIS B N 1
ATOM 3212 C CA . HIS B 1 112 ? 55.004 -5.395 0.555 1.00 29.16 98 HIS B CA 1
ATOM 3213 C C . HIS B 1 112 ? 54.061 -6.186 -0.358 1.00 28.54 98 HIS B C 1
ATOM 3214 O O . HIS B 1 112 ? 53.585 -5.664 -1.362 1.00 30.70 98 HIS B O 1
ATOM 3221 N N . ASN B 1 113 ? 53.777 -7.435 0.019 1.00 27.86 99 ASN B N 1
ATOM 3222 C CA . ASN B 1 113 ? 52.892 -8.296 -0.755 1.00 29.97 99 ASN B CA 1
ATOM 3223 C C . ASN B 1 113 ? 51.437 -7.875 -0.520 1.00 27.41 99 ASN B C 1
ATOM 3224 O O . ASN B 1 113 ? 50.640 -7.821 -1.459 1.00 28.16 99 ASN B O 1
ATOM 3229 N N . ARG B 1 114 ? 51.100 -7.582 0.739 1.00 28.83 100 ARG B N 1
ATOM 3230 C CA . ARG B 1 114 ? 49.756 -7.147 1.086 1.00 25.76 100 ARG B CA 1
ATOM 3231 C C . ARG B 1 114 ? 49.411 -5.890 0.280 1.00 26.64 100 ARG B C 1
ATOM 3232 O O . ARG B 1 114 ? 48.301 -5.763 -0.228 1.00 27.35 100 ARG B O 1
ATOM 3240 N N . LEU B 1 115 ? 50.373 -4.967 0.173 1.00 25.43 101 LEU B N 1
ATOM 3241 C CA . LEU B 1 115 ? 50.167 -3.722 -0.567 1.00 25.59 101 LEU B CA 1
ATOM 3242 C C . LEU B 1 115 ? 50.070 -4.024 -2.068 1.00 24.17 101 LEU B C 1
ATOM 3243 O O . LEU B 1 115 ? 49.229 -3.453 -2.763 1.00 29.49 101 LEU B O 1
ATOM 3248 N N . GLU B 1 116 ? 50.929 -4.929 -2.552 1.00 26.93 102 GLU B N 1
ATOM 3249 C CA . GLU B 1 116 ? 51.010 -5.255 -3.979 1.00 30.04 102 GLU B CA 1
ATOM 3250 C C . GLU B 1 116 ? 49.669 -5.826 -4.455 1.00 33.95 102 GLU B C 1
ATOM 3251 O O . GLU B 1 116 ? 49.246 -5.577 -5.586 1.00 35.77 102 GLU B O 1
ATOM 3257 N N . GLN B 1 117 ? 49.007 -6.594 -3.586 1.00 30.69 103 GLN B N 1
ATOM 3258 C CA . GLN B 1 117 ? 47.744 -7.237 -3.935 1.00 31.08 103 GLN B CA 1
ATOM 3259 C C . GLN B 1 117 ? 46.619 -6.196 -3.952 1.00 30.06 103 GLN B C 1
ATOM 3260 O O . GLN B 1 117 ? 45.516 -6.485 -4.415 1.00 39.14 103 GLN B O 1
ATOM 3266 N N . LEU B 1 118 ? 46.914 -4.988 -3.457 1.00 26.82 104 LEU B N 1
ATOM 3267 C CA . LEU B 1 118 ? 45.966 -3.875 -3.497 1.00 29.17 104 LEU B CA 1
ATOM 3268 C C . LEU B 1 118 ? 46.350 -2.904 -4.620 1.00 28.80 104 LEU B C 1
ATOM 3269 O O . LEU B 1 118 ? 45.745 -1.842 -4.758 1.00 34.01 104 LEU B O 1
ATOM 3274 N N . LYS B 1 119 ? 47.354 -3.286 -5.417 1.00 29.16 105 LYS B N 1
ATOM 3275 C CA . LYS B 1 119 ? 47.896 -2.442 -6.484 1.00 29.77 105 LYS B CA 1
ATOM 3276 C C . LYS B 1 119 ? 48.393 -1.122 -5.885 1.00 29.41 105 LYS B C 1
ATOM 3277 O O . LYS B 1 119 ? 48.288 -0.061 -6.491 1.00 33.56 105 LYS B O 1
ATOM 3283 N N . VAL B 1 120 ? 48.938 -1.205 -4.673 1.00 29.96 106 VAL B N 1
ATOM 3284 C CA . VAL B 1 120 ? 49.533 -0.051 -4.031 1.00 32.36 106 VAL B CA 1
ATOM 3285 C C . VAL B 1 120 ? 51.043 -0.276 -3.953 1.00 31.10 106 VAL B C 1
ATOM 3286 O O . VAL B 1 120 ? 51.497 -1.248 -3.358 1.00 33.03 106 VAL B O 1
ATOM 3290 N N A ARG B 1 121 ? 51.815 0.617 -4.576 0.60 30.86 107 ARG B N 1
ATOM 3291 N N B ARG B 1 121 ? 51.796 0.637 -4.573 0.40 28.75 107 ARG B N 1
ATOM 3292 C CA A ARG B 1 121 ? 53.265 0.545 -4.480 0.60 38.66 107 ARG B CA 1
ATOM 3293 C CA B ARG B 1 121 ? 53.249 0.637 -4.510 0.40 35.94 107 ARG B CA 1
ATOM 3294 C C A ARG B 1 121 ? 53.731 1.430 -3.329 0.60 40.49 107 ARG B C 1
ATOM 3295 C C B ARG B 1 121 ? 53.688 1.409 -3.270 0.40 36.84 107 ARG B C 1
ATOM 3296 O O A ARG B 1 121 ? 53.135 2.465 -3.036 0.60 32.78 107 ARG B O 1
ATOM 3297 O O B ARG B 1 121 ? 53.018 2.349 -2.846 0.40 28.52 107 ARG B O 1
ATOM 3312 N N . PRO B 1 122 ? 54.820 1.026 -2.642 1.00 36.82 108 PRO B N 1
ATOM 3313 C CA . PRO B 1 122 ? 55.309 1.746 -1.470 1.00 34.49 108 PRO B CA 1
ATOM 3314 C C . PRO B 1 122 ? 55.556 3.224 -1.800 1.00 29.09 108 PRO B C 1
ATOM 3315 O O . PRO B 1 122 ? 55.372 4.092 -0.953 1.00 29.59 108 PRO B O 1
ATOM 3319 N N A GLU B 1 123 ? 55.963 3.476 -3.048 0.50 33.14 109 GLU B N 1
ATOM 3320 N N B GLU B 1 123 ? 55.959 3.492 -3.046 0.50 32.09 109 GLU B N 1
ATOM 3321 C CA A GLU B 1 123 ? 56.266 4.814 -3.536 0.50 32.32 109 GLU B CA 1
ATOM 3322 C CA B GLU B 1 123 ? 56.274 4.845 -3.485 0.50 29.38 109 GLU B CA 1
ATOM 3323 C C A GLU B 1 123 ? 54.994 5.670 -3.521 0.50 30.18 109 GLU B C 1
ATOM 3324 C C B GLU B 1 123 ? 54.988 5.679 -3.533 0.50 30.08 109 GLU B C 1
ATOM 3325 O O A GLU B 1 123 ? 55.064 6.897 -3.579 0.50 35.12 109 GLU B O 1
ATOM 3326 O O B GLU B 1 123 ? 55.043 6.902 -3.654 0.50 35.11 109 GLU B O 1
ATOM 3337 N N . ASP B 1 124 ? 53.838 5.004 -3.433 1.00 32.02 110 ASP B N 1
ATOM 3338 C CA . ASP B 1 124 ? 52.532 5.664 -3.517 1.00 34.53 110 ASP B CA 1
ATOM 3339 C C . ASP B 1 124 ? 52.079 6.160 -2.137 1.00 30.46 110 ASP B C 1
ATOM 3340 O O . ASP B 1 124 ? 51.094 6.892 -2.031 1.00 29.27 110 ASP B O 1
ATOM 3345 N N . ILE B 1 125 ? 52.784 5.747 -1.081 1.00 25.57 111 ILE B N 1
ATOM 3346 C CA . ILE B 1 125 ? 52.400 6.118 0.280 1.00 26.54 111 ILE B CA 1
ATOM 3347 C C . ILE B 1 125 ? 52.923 7.526 0.585 1.00 26.06 111 ILE B C 1
ATOM 3348 O O . ILE B 1 125 ? 54.115 7.796 0.453 1.00 31.57 111 ILE B O 1
ATOM 3353 N N . ARG B 1 126 ? 52.011 8.412 1.000 1.00 25.14 112 ARG B N 1
ATOM 3354 C CA . ARG B 1 126 ? 52.338 9.800 1.295 1.00 24.39 112 ARG B CA 1
ATOM 3355 C C . ARG B 1 126 ? 52.822 9.927 2.743 1.00 22.82 112 ARG B C 1
ATOM 3356 O O . ARG B 1 126 ? 53.829 10.589 3.007 1.00 25.11 112 ARG B O 1
ATOM 3364 N N . TYR B 1 127 ? 52.086 9.300 3.668 1.00 22.61 113 TYR B N 1
ATOM 3365 C CA . TYR B 1 127 ? 52.409 9.348 5.094 1.00 20.91 113 TYR B CA 1
ATOM 3366 C C . TYR B 1 127 ? 52.450 7.936 5.683 1.00 19.61 113 TYR B C 1
ATOM 3367 O O . TYR B 1 127 ? 51.555 7.123 5.448 1.00 22.79 113 TYR B O 1
ATOM 3376 N N . VAL B 1 128 ? 53.488 7.675 6.480 1.00 21.10 114 VAL B N 1
ATOM 3377 C CA . VAL B 1 128 ? 53.525 6.522 7.354 1.00 20.69 114 VAL B CA 1
ATOM 3378 C C . VAL B 1 128 ? 53.485 7.038 8.793 1.00 20.06 114 VAL B C 1
ATOM 3379 O O . VAL B 1 128 ? 54.295 7.880 9.173 1.00 21.75 114 VAL B O 1
ATOM 3383 N N . VAL B 1 129 ? 52.513 6.553 9.568 1.00 18.36 115 VAL B N 1
ATOM 3384 C CA . VAL B 1 129 ? 52.437 6.864 10.978 1.00 17.36 115 VAL B CA 1
ATOM 3385 C C . VAL B 1 129 ? 52.984 5.666 11.755 1.00 17.17 115 VAL B C 1
ATOM 3386 O O . VAL B 1 129 ? 52.412 4.584 11.725 1.00 19.96 115 VAL B O 1
ATOM 3390 N N . ALA B 1 130 ? 54.119 5.880 12.423 1.00 18.50 116 ALA B N 1
ATOM 3391 C CA . ALA B 1 130 ? 54.725 4.866 13.268 1.00 20.12 116 ALA B CA 1
ATOM 3392 C C . ALA B 1 130 ? 54.215 5.045 14.701 1.00 18.47 116 ALA B C 1
ATOM 3393 O O . ALA B 1 130 ? 54.622 5.980 15.388 1.00 19.58 116 ALA B O 1
ATOM 3395 N N . SER B 1 131 ? 53.297 4.165 15.119 1.00 16.99 117 SER B N 1
ATOM 3396 C CA . SER B 1 131 ? 52.715 4.223 16.463 1.00 17.58 117 SER B CA 1
ATOM 3397 C C . SER B 1 131 ? 53.840 4.243 17.499 1.00 17.04 117 SER B C 1
ATOM 3398 O O . SER B 1 131 ? 53.771 4.960 18.490 1.00 18.95 117 SER B O 1
ATOM 3401 N N . HIS B 1 132 ? 54.850 3.411 17.247 1.00 17.12 118 HIS B N 1
ATOM 3402 C CA . HIS B 1 132 ? 56.117 3.402 17.977 1.00 16.88 118 HIS B CA 1
ATOM 3403 C C . HIS B 1 132 ? 57.120 2.606 17.139 1.00 22.27 118 HIS B C 1
ATOM 3404 O O . HIS B 1 132 ? 56.790 2.191 16.030 1.00 20.65 118 HIS B O 1
ATOM 3411 N N . LEU B 1 133 ? 58.340 2.409 17.649 1.00 18.75 119 LEU B N 1
ATOM 3412 C CA . LEU B 1 133 ? 59.410 1.874 16.812 1.00 18.42 119 LEU B CA 1
ATOM 3413 C C . LEU B 1 133 ? 59.827 0.467 17.252 1.00 17.73 119 LEU B C 1
ATOM 3414 O O . LEU B 1 133 ? 60.944 0.036 16.956 1.00 22.32 119 LEU B O 1
ATOM 3419 N N . HIS B 1 134 ? 58.913 -0.254 17.909 1.00 18.65 120 HIS B N 1
ATOM 3420 C CA . HIS B 1 134 ? 59.121 -1.660 18.251 1.00 19.86 120 HIS B CA 1
ATOM 3421 C C . HIS B 1 134 ? 59.229 -2.511 16.978 1.00 21.97 120 HIS B C 1
ATOM 3422 O O . HIS B 1 134 ? 58.767 -2.116 15.904 1.00 22.50 120 HIS B O 1
ATOM 3429 N N . LEU B 1 135 ? 59.813 -3.701 17.137 1.00 20.53 121 LEU B N 1
ATOM 3430 C CA . LEU B 1 135 ? 60.181 -4.585 16.032 1.00 20.40 121 LEU B CA 1
ATOM 3431 C C . LEU B 1 135 ? 58.962 -4.969 15.184 1.00 23.12 121 LEU B C 1
ATOM 3432 O O . LEU B 1 135 ? 59.111 -5.258 13.994 1.00 25.46 121 LEU B O 1
ATOM 3437 N N . ASP B 1 136 ? 57.771 -4.975 15.789 1.00 21.87 122 ASP B N 1
ATOM 3438 C CA . ASP B 1 136 ? 56.576 -5.502 15.125 1.00 21.77 122 ASP B CA 1
ATOM 3439 C C . ASP B 1 136 ? 55.714 -4.363 14.564 1.00 23.42 122 ASP B C 1
ATOM 3440 O O . ASP B 1 136 ? 54.582 -4.603 14.134 1.00 26.28 122 ASP B O 1
ATOM 3445 N N . HIS B 1 137 ? 56.250 -3.137 14.559 1.00 21.26 123 HIS B N 1
ATOM 3446 C CA . HIS B 1 137 ? 55.504 -1.967 14.080 1.00 19.00 123 HIS B CA 1
ATOM 3447 C C . HIS B 1 137 ? 56.336 -1.139 13.092 1.00 22.54 123 HIS B C 1
ATOM 3448 O O . HIS B 1 137 ? 55.776 -0.475 12.224 1.00 22.12 123 HIS B O 1
ATOM 3455 N N . ALA B 1 138 ? 57.664 -1.171 13.237 1.00 21.84 124 ALA B N 1
ATOM 3456 C CA . ALA B 1 138 ? 58.547 -0.301 12.463 1.00 19.54 124 ALA B CA 1
ATOM 3457 C C . ALA B 1 138 ? 59.415 -1.117 11.497 1.00 20.73 124 ALA B C 1
ATOM 3458 O O . ALA B 1 138 ? 60.355 -0.590 10.908 1.00 22.13 124 ALA B O 1
ATOM 3460 N N . GLY B 1 139 ? 59.072 -2.395 11.323 1.00 21.53 125 GLY B N 1
ATOM 3461 C CA . GLY B 1 139 ? 59.918 -3.354 10.623 1.00 24.22 125 GLY B CA 1
ATOM 3462 C C . GLY B 1 139 ? 60.098 -3.047 9.144 1.00 22.91 125 GLY B C 1
ATOM 3463 O O . GLY B 1 139 ? 61.091 -3.454 8.553 1.00 24.12 125 GLY B O 1
ATOM 3464 N N . CYS B 1 140 ? 59.141 -2.334 8.540 1.00 22.91 126 CYS B N 1
ATOM 3465 C CA . CYS B 1 140 ? 59.170 -2.109 7.092 1.00 24.86 126 CYS B CA 1
ATOM 3466 C C . CYS B 1 140 ? 59.191 -0.613 6.748 1.00 26.50 126 CYS B C 1
ATOM 3467 O O . CYS B 1 140 ? 58.867 -0.235 5.629 1.00 24.85 126 CYS B O 1
ATOM 3470 N N . LEU B 1 141 ? 59.611 0.233 7.694 1.00 21.73 127 LEU B N 1
ATOM 3471 C CA . LEU B 1 141 ? 59.704 1.673 7.441 1.00 22.15 127 LEU B CA 1
ATOM 3472 C C . LEU B 1 141 ? 60.595 1.934 6.220 1.00 21.14 127 LEU B C 1
ATOM 3473 O O . LEU B 1 141 ? 60.362 2.875 5.469 1.00 24.35 127 LEU B O 1
ATOM 3478 N N . GLU B 1 142 ? 61.619 1.094 6.040 1.00 23.79 128 GLU B N 1
ATOM 3479 C CA . GLU B 1 142 ? 62.672 1.336 5.054 1.00 27.64 128 GLU B CA 1
ATOM 3480 C C . GLU B 1 142 ? 62.116 1.245 3.625 1.00 23.34 128 GLU B C 1
ATOM 3481 O O . GLU B 1 142 ? 62.791 1.652 2.680 1.00 31.19 128 GLU B O 1
ATOM 3487 N N . MET B 1 143 ? 60.893 0.721 3.481 1.00 27.59 129 MET B N 1
ATOM 3488 C CA . MET B 1 143 ? 60.237 0.559 2.174 1.00 24.40 129 MET B CA 1
ATOM 3489 C C . MET B 1 143 ? 59.789 1.920 1.632 1.00 26.03 129 MET B C 1
ATOM 3490 O O . MET B 1 143 ? 59.670 2.108 0.422 1.00 27.90 129 MET B O 1
ATOM 3495 N N . PHE B 1 144 ? 59.511 2.853 2.546 1.00 24.77 130 PHE B N 1
ATOM 3496 C CA . PHE B 1 144 ? 58.712 4.033 2.233 1.00 21.10 130 PHE B CA 1
ATOM 3497 C C . PHE B 1 144 ? 59.615 5.265 2.116 1.00 24.88 130 PHE B C 1
ATOM 3498 O O . PHE B 1 144 ? 59.638 6.126 2.994 1.00 31.75 130 PHE B O 1
ATOM 3506 N N . THR B 1 145 ? 60.325 5.335 0.987 1.00 26.11 131 THR B N 1
ATOM 3507 C CA . THR B 1 145 ? 61.369 6.324 0.752 1.00 28.86 131 THR B CA 1
ATOM 3508 C C . THR B 1 145 ? 60.782 7.602 0.141 1.00 30.44 131 THR B C 1
ATOM 3509 O O . THR B 1 145 ? 61.491 8.589 -0.022 1.00 31.86 131 THR B O 1
ATOM 3513 N N . ASN B 1 146 ? 59.486 7.575 -0.187 1.00 27.78 132 ASN B N 1
ATOM 3514 C CA . ASN B 1 146 ? 58.804 8.727 -0.779 1.00 34.36 132 ASN B CA 1
ATOM 3515 C C . ASN B 1 146 ? 57.863 9.369 0.246 1.00 34.07 132 ASN B C 1
ATOM 3516 O O . ASN B 1 146 ? 57.351 10.464 0.025 1.00 41.53 132 ASN B O 1
ATOM 3521 N N . ALA B 1 147 ? 57.644 8.674 1.364 1.00 22.27 133 ALA B N 1
ATOM 3522 C CA . ALA B 1 147 ? 56.670 9.092 2.366 1.00 19.81 133 ALA B CA 1
ATOM 3523 C C . ALA B 1 147 ? 57.330 10.007 3.402 1.00 21.72 133 ALA B C 1
ATOM 3524 O O . ALA B 1 147 ? 58.543 9.983 3.582 1.00 26.16 133 ALA B O 1
ATOM 3526 N N . THR B 1 148 ? 56.498 10.817 4.063 1.00 19.89 134 THR B N 1
ATOM 3527 C CA . THR B 1 148 ? 56.846 11.452 5.318 1.00 21.52 134 THR B CA 1
ATOM 3528 C C . THR B 1 148 ? 56.542 10.462 6.446 1.00 20.10 134 THR B C 1
ATOM 3529 O O . THR B 1 148 ? 55.410 9.996 6.586 1.00 21.27 134 THR B O 1
ATOM 3533 N N . ILE B 1 149 ? 57.576 10.130 7.224 1.00 18.95 135 ILE B N 1
ATOM 3534 C CA . ILE B 1 149 ? 57.461 9.191 8.330 1.00 18.67 135 ILE B CA 1
ATOM 3535 C C . ILE B 1 149 ? 57.187 9.982 9.611 1.00 18.11 135 ILE B C 1
ATOM 3536 O O . ILE B 1 149 ? 58.049 10.725 10.082 1.00 20.65 135 ILE B O 1
ATOM 3541 N N . ILE B 1 150 ? 55.981 9.810 10.154 1.00 18.11 136 ILE B N 1
ATOM 3542 C CA . ILE B 1 150 ? 55.549 10.511 11.348 1.00 17.75 136 ILE B CA 1
ATOM 3543 C C . ILE B 1 150 ? 55.770 9.597 12.556 1.00 17.40 136 ILE B C 1
ATOM 3544 O O . ILE B 1 150 ? 55.246 8.488 12.615 1.00 18.50 136 ILE B O 1
ATOM 3549 N N . VAL B 1 151 ? 56.559 10.093 13.512 1.00 17.08 137 VAL B N 1
ATOM 3550 C CA . VAL B 1 151 ? 56.944 9.332 14.687 1.00 16.67 137 VAL B CA 1
ATOM 3551 C C . VAL B 1 151 ? 57.081 10.303 15.863 1.00 16.84 137 VAL B C 1
ATOM 3552 O O . VAL B 1 151 ? 57.405 11.473 15.676 1.00 17.33 137 VAL B O 1
ATOM 3556 N N . HIS B 1 152 ? 56.825 9.804 17.074 1.00 15.86 138 HIS B N 1
ATOM 3557 C CA . HIS B 1 152 ? 56.987 10.611 18.273 1.00 16.38 138 HIS B CA 1
ATOM 3558 C C . HIS B 1 152 ? 58.476 10.888 18.492 1.00 15.88 138 HIS B C 1
ATOM 3559 O O . HIS B 1 152 ? 59.297 9.981 18.389 1.00 16.79 138 HIS B O 1
ATOM 3566 N N . GLU B 1 153 ? 58.816 12.143 18.798 1.00 14.81 139 GLU B N 1
ATOM 3567 C CA . GLU B 1 153 ? 60.223 12.529 18.884 1.00 16.25 139 GLU B CA 1
ATOM 3568 C C . GLU B 1 153 ? 60.923 11.747 20.007 1.00 15.77 139 GLU B C 1
ATOM 3569 O O . GLU B 1 153 ? 62.087 11.403 19.879 1.00 16.50 139 GLU B O 1
ATOM 3575 N N . ASP B 1 154 ? 60.211 11.456 21.098 1.00 15.87 140 ASP B N 1
ATOM 3576 C CA . ASP B 1 154 ? 60.824 10.745 22.227 1.00 14.78 140 ASP B CA 1
ATOM 3577 C C . ASP B 1 154 ? 61.088 9.285 21.837 1.00 16.02 140 ASP B C 1
ATOM 3578 O O . ASP B 1 154 ? 62.060 8.680 22.284 1.00 16.47 140 ASP B O 1
ATOM 3583 N N . GLU B 1 155 ? 60.221 8.724 20.989 1.00 15.13 141 GLU B N 1
ATOM 3584 C CA . GLU B 1 155 ? 60.384 7.355 20.515 1.00 15.84 141 GLU B CA 1
ATOM 3585 C C . GLU B 1 155 ? 61.585 7.293 19.564 1.00 15.47 141 GLU B C 1
ATOM 3586 O O . GLU B 1 155 ? 62.410 6.382 19.637 1.00 16.50 141 GLU B O 1
ATOM 3592 N N . PHE B 1 156 ? 61.658 8.276 18.662 1.00 15.40 142 PHE B N 1
ATOM 3593 C CA . PHE B 1 156 ? 62.742 8.399 17.699 1.00 17.47 142 PHE B CA 1
ATOM 3594 C C . PHE B 1 156 ? 64.079 8.494 18.447 1.00 15.69 142 PHE B C 1
ATOM 3595 O O . PHE B 1 156 ? 65.031 7.780 18.141 1.00 18.27 142 PHE B O 1
ATOM 3603 N N . ASN B 1 157 ? 64.135 9.386 19.439 1.00 17.67 143 ASN B N 1
ATOM 3604 C CA . ASN B 1 157 ? 65.358 9.626 20.200 1.00 17.48 143 ASN B CA 1
ATOM 3605 C C . ASN B 1 157 ? 65.797 8.333 20.893 1.00 16.48 143 ASN B C 1
ATOM 3606 O O . ASN B 1 157 ? 66.981 7.980 20.887 1.00 19.27 143 ASN B O 1
ATOM 3611 N N . GLY B 1 158 ? 64.834 7.637 21.502 1.00 17.08 144 GLY B N 1
ATOM 3612 C CA . GLY B 1 158 ? 65.116 6.408 22.236 1.00 18.88 144 GLY B CA 1
ATOM 3613 C C . GLY B 1 158 ? 65.701 5.337 21.334 1.00 20.96 144 GLY B C 1
ATOM 3614 O O . GLY B 1 158 ? 66.708 4.704 21.668 1.00 19.98 144 GLY B O 1
ATOM 3615 N N . ALA B 1 159 ? 65.055 5.129 20.182 1.00 17.66 145 ALA B N 1
ATOM 3616 C CA . ALA B 1 159 ? 65.491 4.130 19.218 1.00 20.87 145 ALA B CA 1
ATOM 3617 C C . ALA B 1 159 ? 66.899 4.471 18.715 1.00 18.45 145 ALA B C 1
ATOM 3618 O O . ALA B 1 159 ? 67.746 3.591 18.573 1.00 20.83 145 ALA B O 1
ATOM 3620 N N . LEU B 1 160 ? 67.139 5.755 18.440 1.00 18.08 146 LEU B N 1
ATOM 3621 C CA . LEU B 1 160 ? 68.420 6.195 17.899 1.00 19.33 146 LEU B CA 1
ATOM 3622 C C . LEU B 1 160 ? 69.529 5.974 18.936 1.00 18.44 146 LEU B C 1
ATOM 3623 O O . LEU B 1 160 ? 70.654 5.654 18.572 1.00 20.76 146 LEU B O 1
ATOM 3628 N N . GLN B 1 161 ? 69.205 6.149 20.222 1.00 19.13 147 GLN B N 1
ATOM 3629 C CA . GLN B 1 161 ? 70.181 5.894 21.292 1.00 20.30 147 GLN B CA 1
ATOM 3630 C C . GLN B 1 161 ? 70.527 4.401 21.329 1.00 23.17 147 GLN B C 1
ATOM 3631 O O . GLN B 1 161 ? 71.691 4.034 21.486 1.00 24.57 147 GLN B O 1
ATOM 3637 N N . CYS B 1 162 ? 69.510 3.546 21.180 1.00 20.50 148 CYS B N 1
ATOM 3638 C CA . CYS B 1 162 ? 69.730 2.102 21.132 1.00 21.88 148 CYS B CA 1
ATOM 3639 C C . CYS B 1 162 ? 70.737 1.779 20.026 1.00 20.67 148 CYS B C 1
ATOM 3640 O O . CYS B 1 162 ? 71.636 0.959 20.204 1.00 25.17 148 CYS B O 1
ATOM 3643 N N . TYR B 1 163 ? 70.559 2.440 18.879 1.00 21.73 149 TYR B N 1
ATOM 3644 C CA . TYR B 1 163 ? 71.394 2.235 17.706 1.00 22.47 149 TYR B CA 1
ATOM 3645 C C . TYR B 1 163 ? 72.826 2.698 17.997 1.00 22.13 149 TYR B C 1
ATOM 3646 O O . TYR B 1 163 ? 73.777 1.959 17.777 1.00 25.09 149 TYR B O 1
ATOM 3655 N N . ALA B 1 164 ? 72.957 3.930 18.497 1.00 20.63 150 ALA B N 1
ATOM 3656 C CA . ALA B 1 164 ? 74.257 4.553 18.738 1.00 24.16 150 ALA B CA 1
ATOM 3657 C C . ALA B 1 164 ? 75.026 3.784 19.819 1.00 22.37 150 ALA B C 1
ATOM 3658 O O . ALA B 1 164 ? 76.254 3.766 19.808 1.00 26.85 150 ALA B O 1
ATOM 3660 N N . ARG B 1 165 ? 74.286 3.167 20.747 1.00 23.65 151 ARG B N 1
ATOM 3661 C CA . ARG B 1 165 ? 74.870 2.423 21.863 1.00 26.71 151 ARG B CA 1
ATOM 3662 C C . ARG B 1 165 ? 75.131 0.973 21.438 1.00 25.88 151 ARG B C 1
ATOM 3663 O O . ARG B 1 165 ? 75.643 0.176 22.223 1.00 29.97 151 ARG B O 1
ATOM 3671 N N . ASN B 1 166 ? 74.753 0.644 20.198 1.00 28.06 152 ASN B N 1
ATOM 3672 C CA . ASN B 1 166 ? 75.011 -0.662 19.596 1.00 29.37 152 ASN B CA 1
ATOM 3673 C C . ASN B 1 166 ? 74.343 -1.766 20.423 1.00 27.87 152 ASN B C 1
ATOM 3674 O O . ASN B 1 166 ? 74.943 -2.813 20.673 1.00 32.36 152 ASN B O 1
ATOM 3679 N N . GLN B 1 167 ? 73.095 -1.520 20.836 1.00 27.56 153 GLN B N 1
ATOM 3680 C CA . GLN B 1 167 ? 72.275 -2.529 21.498 1.00 32.13 153 GLN B CA 1
ATOM 3681 C C . GLN B 1 167 ? 71.722 -3.484 20.434 1.00 29.90 153 GLN B C 1
ATOM 3682 O O . GLN B 1 167 ? 70.920 -3.085 19.586 1.00 30.22 153 GLN B O 1
ATOM 3688 N N . LYS B 1 168 ? 72.167 -4.744 20.489 1.00 38.13 154 LYS B N 1
ATOM 3689 C CA . LYS B 1 168 ? 71.907 -5.719 19.431 1.00 42.53 154 LYS B CA 1
ATOM 3690 C C . LYS B 1 168 ? 70.732 -6.627 19.811 1.00 44.31 154 LYS B C 1
ATOM 3691 O O . LYS B 1 168 ? 70.338 -7.493 19.029 1.00 62.83 154 LYS B O 1
ATOM 3697 N N A GLU B 1 169 ? 70.177 -6.429 21.009 0.50 40.57 155 GLU B N 1
ATOM 3698 N N B GLU B 1 169 ? 70.193 -6.411 21.017 0.50 41.03 155 GLU B N 1
ATOM 3699 C CA A GLU B 1 169 ? 68.983 -7.158 21.416 0.50 49.31 155 GLU B CA 1
ATOM 3700 C CA B GLU B 1 169 ? 69.040 -7.148 21.529 0.50 55.03 155 GLU B CA 1
ATOM 3701 C C A GLU B 1 169 ? 67.979 -6.177 22.027 0.50 55.18 155 GLU B C 1
ATOM 3702 C C B GLU B 1 169 ? 67.925 -6.161 21.893 0.50 50.82 155 GLU B C 1
ATOM 3703 O O A GLU B 1 169 ? 68.269 -4.990 22.183 0.50 58.97 155 GLU B O 1
ATOM 3704 O O B GLU B 1 169 ? 68.082 -4.951 21.735 0.50 65.37 155 GLU B O 1
ATOM 3715 N N . GLY B 1 170 ? 66.800 -6.698 22.377 1.00 41.80 156 GLY B N 1
ATOM 3716 C CA . GLY B 1 170 ? 65.683 -5.881 22.834 1.00 35.30 156 GLY B CA 1
ATOM 3717 C C . GLY B 1 170 ? 64.635 -5.707 21.747 1.00 36.66 156 GLY B C 1
ATOM 3718 O O . GLY B 1 170 ? 64.698 -6.358 20.704 1.00 36.46 156 GLY B O 1
ATOM 3719 N N . ALA B 1 171 ? 63.678 -4.807 21.997 1.00 32.72 157 ALA B N 1
ATOM 3720 C CA . ALA B 1 171 ? 62.500 -4.636 21.144 1.00 28.80 157 ALA B CA 1
ATOM 3721 C C . ALA B 1 171 ? 62.796 -3.678 19.985 1.00 27.08 157 ALA B C 1
ATOM 3722 O O . ALA B 1 171 ? 61.968 -3.514 19.091 1.00 26.80 157 ALA B O 1
ATOM 3724 N N . TYR B 1 172 ? 63.969 -3.041 20.019 1.00 25.38 158 TYR B N 1
ATOM 3725 C CA . TYR B 1 172 ? 64.393 -2.123 18.966 1.00 22.76 158 TYR B CA 1
ATOM 3726 C C . TYR B 1 172 ? 65.511 -2.786 18.156 1.00 26.25 158 TYR B C 1
ATOM 3727 O O . TYR B 1 172 ? 66.582 -3.077 18.680 1.00 28.64 158 TYR B O 1
ATOM 3736 N N . ILE B 1 173 ? 65.229 -3.019 16.869 1.00 23.24 159 ILE B N 1
ATOM 3737 C CA . ILE B 1 173 ? 66.057 -3.854 16.005 1.00 23.68 159 ILE B CA 1
ATOM 3738 C C . ILE B 1 173 ? 67.137 -2.997 15.336 1.00 23.77 159 ILE B C 1
ATOM 3739 O O . ILE B 1 173 ? 66.848 -2.171 14.474 1.00 23.90 159 ILE B O 1
ATOM 3744 N N . TRP B 1 174 ? 68.389 -3.234 15.732 1.00 25.29 160 TRP B N 1
ATOM 3745 C CA . TRP B 1 174 ? 69.526 -2.461 15.261 1.00 24.08 160 TRP B CA 1
ATOM 3746 C C . TRP B 1 174 ? 69.568 -2.436 13.727 1.00 25.32 160 TRP B C 1
ATOM 3747 O O . TRP B 1 174 ? 69.764 -1.382 13.125 1.00 25.61 160 TRP B O 1
ATOM 3758 N N . ALA B 1 175 ? 69.389 -3.607 13.106 1.00 26.06 161 ALA B N 1
ATOM 3759 C CA . ALA B 1 175 ? 69.506 -3.753 11.653 1.00 27.09 161 ALA B CA 1
ATOM 3760 C C . ALA B 1 175 ? 68.379 -2.994 10.942 1.00 25.06 161 ALA B C 1
ATOM 3761 O O . ALA B 1 175 ? 68.566 -2.498 9.832 1.00 27.87 161 ALA B O 1
ATOM 3763 N N . ASP B 1 176 ? 67.209 -2.910 11.581 1.00 24.33 162 ASP B N 1
ATOM 3764 C CA . ASP B 1 176 ? 66.086 -2.156 11.027 1.00 24.93 162 ASP B CA 1
ATOM 3765 C C . ASP B 1 176 ? 66.440 -0.664 11.021 1.00 20.93 162 ASP B C 1
ATOM 3766 O O . ASP B 1 176 ? 66.309 0.017 10.001 1.00 26.29 162 ASP B O 1
ATOM 3771 N N . ILE B 1 177 ? 66.895 -0.165 12.173 1.00 21.61 163 ILE B N 1
ATOM 3772 C CA . ILE B 1 177 ? 67.246 1.242 12.332 1.00 22.23 163 ILE B CA 1
ATOM 3773 C C . ILE B 1 177 ? 68.343 1.601 11.323 1.00 23.84 163 ILE B C 1
ATOM 3774 O O . ILE B 1 177 ? 68.301 2.660 10.696 1.00 26.02 163 ILE B O 1
ATOM 3779 N N . ASP B 1 178 ? 69.319 0.700 11.180 1.00 24.49 164 ASP B N 1
ATOM 3780 C CA . ASP B 1 178 ? 70.418 0.863 10.241 1.00 25.99 164 ASP B CA 1
ATOM 3781 C C . ASP B 1 178 ? 69.853 1.107 8.836 1.00 22.20 164 ASP B C 1
ATOM 3782 O O . ASP B 1 178 ? 70.328 1.978 8.110 1.00 28.05 164 ASP B O 1
ATOM 3787 N N . ALA B 1 179 ? 68.827 0.329 8.476 1.00 25.27 165 ALA B N 1
ATOM 3788 C CA . ALA B 1 179 ? 68.205 0.396 7.152 1.00 26.12 165 ALA B CA 1
ATOM 3789 C C . ALA B 1 179 ? 67.449 1.722 6.973 1.00 22.13 165 ALA B C 1
ATOM 3790 O O . ALA B 1 179 ? 67.452 2.292 5.884 1.00 29.91 165 ALA B O 1
ATOM 3792 N N . TRP B 1 180 ? 66.796 2.206 8.035 1.00 25.47 166 TRP B N 1
ATOM 3793 C CA . TRP B 1 180 ? 66.054 3.471 7.958 1.00 25.47 166 TRP B CA 1
ATOM 3794 C C . TRP B 1 180 ? 67.013 4.609 7.601 1.00 24.34 166 TRP B C 1
ATOM 3795 O O . TRP B 1 180 ? 66.692 5.475 6.792 1.00 29.44 166 TRP B O 1
ATOM 3806 N N . ILE B 1 181 ? 68.184 4.607 8.245 1.00 24.64 167 ILE B N 1
ATOM 3807 C CA . ILE B 1 181 ? 69.159 5.670 8.072 1.00 28.94 167 ILE B CA 1
ATOM 3808 C C . ILE B 1 181 ? 69.760 5.590 6.662 1.00 28.51 167 ILE B C 1
ATOM 3809 O O . ILE B 1 181 ? 69.906 6.607 5.982 1.00 31.53 167 ILE B O 1
ATOM 3814 N N . LYS B 1 182 ? 70.095 4.374 6.224 1.00 27.58 168 LYS B N 1
ATOM 3815 C CA . LYS B 1 182 ? 70.742 4.168 4.929 1.00 30.55 168 LYS B CA 1
ATOM 3816 C C . LYS B 1 182 ? 69.787 4.533 3.785 1.00 29.72 168 LYS B C 1
ATOM 3817 O O . LYS B 1 182 ? 70.230 4.968 2.723 1.00 30.64 168 LYS B O 1
ATOM 3823 N N A ASN B 1 183 ? 68.482 4.352 4.014 0.50 28.36 169 ASN B N 1
ATOM 3824 N N B ASN B 1 183 ? 68.483 4.357 4.022 0.50 27.53 169 ASN B N 1
ATOM 3825 C CA A ASN B 1 183 ? 67.474 4.551 2.972 0.50 30.24 169 ASN B CA 1
ATOM 3826 C CA B ASN B 1 183 ? 67.465 4.547 2.990 0.50 30.01 169 ASN B CA 1
ATOM 3827 C C A ASN B 1 183 ? 66.998 6.009 2.973 0.50 29.08 169 ASN B C 1
ATOM 3828 C C B ASN B 1 183 ? 67.002 6.008 2.972 0.50 28.61 169 ASN B C 1
ATOM 3829 O O A ASN B 1 183 ? 66.094 6.372 2.219 0.50 28.24 169 ASN B O 1
ATOM 3830 O O B ASN B 1 183 ? 66.112 6.374 2.202 0.50 27.61 169 ASN B O 1
ATOM 3839 N N . ASN B 1 184 ? 67.617 6.833 3.824 1.00 27.78 170 ASN B N 1
ATOM 3840 C CA . ASN B 1 184 ? 67.376 8.277 3.839 1.00 27.62 170 ASN B CA 1
ATOM 3841 C C . ASN B 1 184 ? 65.873 8.580 3.916 1.00 26.99 170 ASN B C 1
ATOM 3842 O O . ASN B 1 184 ? 65.330 9.289 3.065 1.00 26.09 170 ASN B O 1
ATOM 3847 N N . LEU B 1 185 ? 65.210 8.067 4.955 1.00 24.68 171 LEU B N 1
ATOM 3848 C CA . LEU B 1 185 ? 63.786 8.304 5.147 1.00 22.35 171 LEU B CA 1
ATOM 3849 C C . LEU B 1 185 ? 63.560 9.772 5.522 1.00 24.37 171 LEU B C 1
ATOM 3850 O O . LEU B 1 185 ? 64.441 10.423 6.088 1.00 25.12 171 LEU B O 1
ATOM 3855 N N A GLN B 1 186 ? 62.370 10.277 5.177 0.50 22.71 172 GLN B N 1
ATOM 3856 N N B GLN B 1 186 ? 62.366 10.277 5.203 0.50 22.07 172 GLN B N 1
ATOM 3857 C CA A GLN B 1 186 ? 61.956 11.642 5.482 0.50 21.95 172 GLN B CA 1
ATOM 3858 C CA B GLN B 1 186 ? 61.996 11.655 5.490 0.50 21.47 172 GLN B CA 1
ATOM 3859 C C A GLN B 1 186 ? 61.149 11.636 6.783 0.50 20.59 172 GLN B C 1
ATOM 3860 C C B GLN B 1 186 ? 61.147 11.682 6.764 0.50 21.04 172 GLN B C 1
ATOM 3861 O O A GLN B 1 186 ? 59.993 11.214 6.802 0.50 28.08 172 GLN B O 1
ATOM 3862 O O B GLN B 1 186 ? 59.967 11.330 6.747 0.50 28.87 172 GLN B O 1
ATOM 3873 N N . TRP B 1 187 ? 61.774 12.111 7.862 1.00 22.00 173 TRP B N 1
ATOM 3874 C CA . TRP B 1 187 ? 61.179 12.070 9.180 1.00 21.27 173 TRP B CA 1
ATOM 3875 C C . TRP B 1 187 ? 60.421 13.362 9.484 1.00 18.92 173 TRP B C 1
ATOM 3876 O O . TRP B 1 187 ? 60.848 14.456 9.131 1.00 23.67 173 TRP B O 1
ATOM 3887 N N . ARG B 1 188 ? 59.293 13.189 10.172 1.00 20.38 174 ARG B N 1
ATOM 3888 C CA . ARG B 1 188 ? 58.528 14.266 10.759 1.00 18.40 174 ARG B CA 1
ATOM 3889 C C . ARG B 1 188 ? 58.208 13.857 12.199 1.00 18.81 174 ARG B C 1
ATOM 3890 O O . ARG B 1 188 ? 57.374 12.994 12.422 1.00 20.99 174 ARG B O 1
ATOM 3898 N N . THR B 1 189 ? 58.924 14.436 13.170 1.00 17.34 175 THR B N 1
ATOM 3899 C CA . THR B 1 189 ? 58.731 14.041 14.556 1.00 17.88 175 THR B CA 1
ATOM 3900 C C . THR B 1 189 ? 57.587 14.841 15.182 1.00 18.12 175 THR B C 1
ATOM 3901 O O . THR B 1 189 ? 57.463 16.055 14.975 1.00 21.16 175 THR B O 1
ATOM 3905 N N . VAL B 1 190 ? 56.765 14.131 15.957 1.00 17.44 176 VAL B N 1
ATOM 3906 C CA . VAL B 1 190 ? 55.746 14.740 16.779 1.00 16.50 176 VAL B CA 1
ATOM 3907 C C . VAL B 1 190 ? 56.404 15.151 18.098 1.00 18.73 176 VAL B C 1
ATOM 3908 O O . VAL B 1 190 ? 56.983 14.317 18.792 1.00 19.10 176 VAL B O 1
ATOM 3912 N N . LYS B 1 191 ? 56.341 16.446 18.412 1.00 18.11 177 LYS B N 1
ATOM 3913 C CA . LYS B 1 191 ? 57.034 16.973 19.583 1.00 17.76 177 LYS B CA 1
ATOM 3914 C C . LYS B 1 191 ? 56.260 16.567 20.843 1.00 17.94 177 LYS B C 1
ATOM 3915 O O . LYS B 1 191 ? 55.058 16.311 20.801 1.00 17.37 177 LYS B O 1
ATOM 3921 N N . ARG B 1 192 ? 56.976 16.514 21.970 1.00 16.89 178 ARG B N 1
ATOM 3922 C CA . ARG B 1 192 ? 56.438 15.981 23.214 1.00 18.17 178 ARG B CA 1
ATOM 3923 C C . ARG B 1 192 ? 55.114 16.663 23.590 1.00 20.22 178 ARG B C 1
ATOM 3924 O O . ARG B 1 192 ? 54.182 16.003 24.056 1.00 31.05 178 ARG B O 1
ATOM 3932 N N . HIS B 1 193 ? 55.024 17.981 23.423 1.00 21.16 179 HIS B N 1
ATOM 3933 C CA . HIS B 1 193 ? 53.800 18.669 23.855 1.00 29.80 179 HIS B CA 1
ATOM 3934 C C . HIS B 1 193 ? 52.957 19.113 22.654 1.00 27.09 179 HIS B C 1
ATOM 3935 O O . HIS B 1 193 ? 52.102 19.988 22.781 1.00 32.17 179 HIS B O 1
ATOM 3942 N N . GLU B 1 194 ? 53.161 18.461 21.507 1.00 21.17 180 GLU B N 1
ATOM 3943 C CA . GLU B 1 194 ? 52.495 18.866 20.271 1.00 21.54 180 GLU B CA 1
ATOM 3944 C C . GLU B 1 194 ? 51.043 18.374 20.260 1.00 19.45 180 GLU B C 1
ATOM 3945 O O . GLU B 1 194 ? 50.736 17.273 20.701 1.00 22.47 180 GLU B O 1
ATOM 3951 N N . ASP B 1 195 ? 50.161 19.221 19.722 1.00 21.50 181 ASP B N 1
ATOM 3952 C CA . ASP B 1 195 ? 48.741 18.922 19.565 1.00 22.26 181 ASP B CA 1
ATOM 3953 C C . ASP B 1 195 ? 48.548 17.853 18.484 1.00 20.33 181 ASP B C 1
ATOM 3954 O O . ASP B 1 195 ? 49.470 17.544 17.739 1.00 22.77 181 ASP B O 1
ATOM 3959 N N . ASN B 1 196 ? 47.328 17.313 18.416 1.00 21.78 182 ASN B N 1
ATOM 3960 C CA . ASN B 1 196 ? 46.903 16.435 17.334 1.00 23.63 182 ASN B CA 1
ATOM 3961 C C . ASN B 1 196 ? 47.353 17.022 15.994 1.00 24.27 182 ASN B C 1
ATOM 3962 O O . ASN B 1 196 ? 47.424 18.243 15.830 1.00 23.81 182 ASN B O 1
ATOM 3967 N N . ILE B 1 197 ? 47.618 16.139 15.029 1.00 20.62 183 ILE B N 1
ATOM 3968 C CA . ILE B 1 197 ? 47.939 16.551 13.671 1.00 20.06 183 ILE B CA 1
ATOM 3969 C C . ILE B 1 197 ? 46.832 16.071 12.732 1.00 20.22 183 ILE B C 1
ATOM 3970 O O . ILE B 1 197 ? 46.576 14.874 12.634 1.00 22.97 183 ILE B O 1
ATOM 3975 N N . LEU B 1 198 ? 46.196 17.023 12.041 1.00 21.70 184 LEU B N 1
ATOM 3976 C CA . LEU B 1 198 ? 45.247 16.713 10.980 1.00 24.78 184 LEU B CA 1
ATOM 3977 C C . LEU B 1 198 ? 46.034 16.399 9.703 1.00 24.63 184 LEU B C 1
ATOM 3978 O O . LEU B 1 198 ? 46.599 17.294 9.088 1.00 27.91 184 LEU B O 1
ATOM 3983 N N . LEU B 1 199 ? 46.079 15.114 9.334 1.00 24.12 185 LEU B N 1
ATOM 3984 C CA . LEU B 1 199 ? 46.841 14.650 8.176 1.00 25.93 185 LEU B CA 1
ATOM 3985 C C . LEU B 1 199 ? 46.023 14.864 6.903 1.00 24.74 185 LEU B C 1
ATOM 3986 O O . LEU B 1 199 ? 46.566 15.188 5.853 1.00 32.88 185 LEU B O 1
ATOM 3991 N N . ALA B 1 200 ? 44.715 14.634 7.024 1.00 26.30 186 ALA B N 1
ATOM 3992 C CA . ALA B 1 200 ? 43.785 14.687 5.914 1.00 28.13 186 ALA B CA 1
ATOM 3993 C C . ALA B 1 200 ? 42.368 14.791 6.479 1.00 24.25 186 ALA B C 1
ATOM 3994 O O . ALA B 1 200 ? 42.158 14.580 7.665 1.00 27.24 186 ALA B O 1
ATOM 3996 N N . GLU B 1 201 ? 41.398 15.116 5.621 1.00 24.48 187 GLU B N 1
ATOM 3997 C CA . GLU B 1 201 ? 40.024 15.197 6.071 1.00 23.68 187 GLU B CA 1
ATOM 3998 C C . GLU B 1 201 ? 39.678 13.907 6.823 1.00 25.32 187 GLU B C 1
ATOM 3999 O O . GLU B 1 201 ? 39.740 12.812 6.260 1.00 26.92 187 GLU B O 1
ATOM 4005 N N . GLY B 1 202 ? 39.340 14.059 8.106 1.00 25.87 188 GLY B N 1
ATOM 4006 C CA . GLY B 1 202 ? 38.857 12.969 8.940 1.00 25.54 188 GLY B CA 1
ATOM 4007 C C . GLY B 1 202 ? 39.961 12.036 9.421 1.00 23.78 188 GLY B C 1
ATOM 4008 O O . GLY B 1 202 ? 39.668 10.947 9.913 1.00 27.25 188 GLY B O 1
ATOM 4009 N N . VAL B 1 203 ? 41.226 12.456 9.297 1.00 22.66 189 VAL B N 1
ATOM 4010 C CA . VAL B 1 203 ? 42.352 11.634 9.756 1.00 22.00 189 VAL B CA 1
ATOM 4011 C C . VAL B 1 203 ? 43.286 12.475 10.634 1.00 20.05 189 VAL B C 1
ATOM 4012 O O . VAL B 1 203 ? 43.947 13.395 10.160 1.00 24.04 189 VAL B O 1
ATOM 4016 N N . LYS B 1 204 ? 43.361 12.107 11.914 1.00 19.20 190 LYS B N 1
ATOM 4017 C CA . LYS B 1 204 ? 44.142 12.846 12.890 1.00 21.25 190 LYS B CA 1
ATOM 4018 C C . LYS B 1 204 ? 45.130 11.914 13.595 1.00 19.19 190 LYS B C 1
ATOM 4019 O O . LYS B 1 204 ? 44.764 10.835 14.053 1.00 23.23 190 LYS B O 1
ATOM 4025 N N . VAL B 1 205 ? 46.381 12.366 13.689 1.00 18.58 191 VAL B N 1
ATOM 4026 C CA . VAL B 1 205 ? 47.384 11.688 14.493 1.00 17.97 191 VAL B CA 1
ATOM 4027 C C . VAL B 1 205 ? 47.207 12.145 15.940 1.00 18.50 191 VAL B C 1
ATOM 4028 O O . VAL B 1 205 ? 47.224 13.345 16.216 1.00 20.27 191 VAL B O 1
ATOM 4032 N N . LEU B 1 206 ? 47.035 11.176 16.844 1.00 18.14 192 LEU B N 1
ATOM 4033 C CA . LEU B 1 206 ? 46.888 11.451 18.267 1.00 16.93 192 LEU B CA 1
ATOM 4034 C C . LEU B 1 206 ? 48.242 11.270 18.956 1.00 16.51 192 LEU B C 1
ATOM 4035 O O . LEU B 1 206 ? 48.903 10.244 18.810 1.00 19.15 192 LEU B O 1
ATOM 4040 N N . ASN B 1 207 ? 48.637 12.291 19.714 1.00 15.73 193 ASN B N 1
ATOM 4041 C CA . ASN B 1 207 ? 49.895 12.281 20.436 1.00 16.13 193 ASN B CA 1
ATOM 4042 C C . ASN B 1 207 ? 49.660 11.713 21.838 1.00 15.82 193 ASN B C 1
ATOM 4043 O O . ASN B 1 207 ? 49.274 12.440 22.748 1.00 19.36 193 ASN B O 1
ATOM 4048 N N . PHE B 1 208 ? 49.898 10.407 21.997 1.00 15.46 194 PHE B N 1
ATOM 4049 C CA . PHE B 1 208 ? 49.613 9.723 23.255 1.00 16.59 194 PHE B CA 1
ATOM 4050 C C . PHE B 1 208 ? 50.757 9.921 24.255 1.00 18.40 194 PHE B C 1
ATOM 4051 O O . PHE B 1 208 ? 50.557 9.776 25.455 1.00 20.82 194 PHE B O 1
ATOM 4059 N N . GLY B 1 209 ? 51.955 10.213 23.746 1.00 17.92 195 GLY B N 1
ATOM 4060 C CA . GLY B 1 209 ? 53.124 10.429 24.600 1.00 18.19 195 GLY B CA 1
ATOM 4061 C C . GLY B 1 209 ? 53.635 9.134 25.210 1.00 18.01 195 GLY B C 1
ATOM 4062 O O . GLY B 1 209 ? 53.433 8.052 24.669 1.00 17.52 195 GLY B O 1
ATOM 4063 N N . SER B 1 210 ? 54.305 9.251 26.361 1.00 16.17 196 SER B N 1
ATOM 4064 C CA . SER B 1 210 ? 54.997 8.126 26.974 1.00 17.34 196 SER B CA 1
ATOM 4065 C C . SER B 1 210 ? 54.001 7.215 27.702 1.00 13.85 196 SER B C 1
ATOM 4066 O O . SER B 1 210 ? 53.008 7.666 28.268 1.00 17.18 196 SER B O 1
ATOM 4069 N N . GLY B 1 211 ? 54.300 5.916 27.676 1.00 16.90 197 GLY B N 1
ATOM 4070 C CA . GLY B 1 211 ? 53.464 4.898 28.273 1.00 16.53 197 GLY B CA 1
ATOM 4071 C C . GLY B 1 211 ? 54.057 3.521 28.044 1.00 17.81 197 GLY B C 1
ATOM 4072 O O . GLY B 1 211 ? 55.056 3.160 28.656 1.00 19.52 197 GLY B O 1
ATOM 4073 N N . HIS B 1 212 ? 53.448 2.768 27.126 1.00 15.59 198 HIS B N 1
ATOM 4074 C CA . HIS B 1 212 ? 53.969 1.474 26.706 1.00 18.02 198 HIS B CA 1
ATOM 4075 C C . HIS B 1 212 ? 55.433 1.631 26.283 1.00 17.80 198 HIS B C 1
ATOM 4076 O O . HIS B 1 212 ? 56.292 0.832 26.652 1.00 21.49 198 HIS B O 1
ATOM 4083 N N . ALA B 1 213 ? 55.694 2.681 25.500 1.00 18.21 199 ALA B N 1
ATOM 4084 C CA . ALA B 1 213 ? 57.021 2.996 25.003 1.00 19.10 199 ALA B CA 1
ATOM 4085 C C . ALA B 1 213 ? 57.309 4.480 25.259 1.00 16.68 199 ALA B C 1
ATOM 4086 O O . ALA B 1 213 ? 56.533 5.160 25.933 1.00 19.46 199 ALA B O 1
ATOM 4088 N N . TRP B 1 214 ? 58.428 4.970 24.720 1.00 17.02 200 TRP B N 1
ATOM 4089 C CA . TRP B 1 214 ? 58.877 6.344 24.961 1.00 16.30 200 TRP B CA 1
ATOM 4090 C C . TRP B 1 214 ? 57.866 7.353 24.406 1.00 15.10 200 TRP B C 1
ATOM 4091 O O . TRP B 1 214 ? 57.617 8.386 25.013 1.00 18.58 200 TRP B O 1
ATOM 4102 N N . GLY B 1 215 ? 57.307 7.051 23.233 1.00 16.62 201 GLY B N 1
ATOM 4103 C CA . GLY B 1 215 ? 56.398 7.978 22.567 1.00 15.57 201 GLY B CA 1
ATOM 4104 C C . GLY B 1 215 ? 55.448 7.249 21.638 1.00 15.17 201 GLY B C 1
ATOM 4105 O O . GLY B 1 215 ? 55.867 6.728 20.614 1.00 20.37 201 GLY B O 1
ATOM 4106 N N . MET B 1 216 ? 54.172 7.211 22.027 1.00 14.94 202 MET B N 1
ATOM 4107 C CA . MET B 1 216 ? 53.140 6.486 21.300 1.00 17.95 202 MET B CA 1
ATOM 4108 C C . MET B 1 216 ? 52.306 7.467 20.472 1.00 16.09 202 MET B C 1
ATOM 4109 O O . MET B 1 216 ? 51.922 8.529 20.960 1.00 15.59 202 MET B O 1
ATOM 4114 N N . LEU B 1 217 ? 52.022 7.075 19.225 1.00 17.76 203 LEU B N 1
ATOM 4115 C CA . LEU B 1 217 ? 51.081 7.781 18.366 1.00 16.24 203 LEU B CA 1
ATOM 4116 C C . LEU B 1 217 ? 49.902 6.855 18.065 1.00 15.69 203 LEU B C 1
ATOM 4117 O O . LEU B 1 217 ? 50.082 5.658 17.844 1.00 17.94 203 LEU B O 1
ATOM 4122 N N . GLY B 1 218 ? 48.703 7.435 18.064 1.00 16.75 204 GLY B N 1
ATOM 4123 C CA . GLY B 1 218 ? 47.506 6.763 17.613 1.00 19.68 204 GLY B CA 1
ATOM 4124 C C . GLY B 1 218 ? 46.911 7.488 16.422 1.00 17.46 204 GLY B C 1
ATOM 4125 O O . GLY B 1 218 ? 47.462 8.478 15.951 1.00 17.17 204 GLY B O 1
ATOM 4126 N N . LEU B 1 219 ? 45.779 6.981 15.933 1.00 16.90 205 LEU B N 1
ATOM 4127 C CA . LEU B 1 219 ? 45.079 7.604 14.824 1.00 19.90 205 LEU B CA 1
ATOM 4128 C C . LEU B 1 219 ? 43.584 7.632 15.142 1.00 19.51 205 LEU B C 1
ATOM 4129 O O . LEU B 1 219 ? 43.038 6.658 15.647 1.00 22.04 205 LEU B O 1
ATOM 4134 N N . HIS B 1 220 ? 42.944 8.769 14.864 1.00 20.48 206 HIS B N 1
ATOM 4135 C CA . HIS B 1 220 ? 41.499 8.814 14.788 1.00 19.24 206 HIS B CA 1
ATOM 4136 C C . HIS B 1 220 ? 41.097 9.003 13.325 1.00 22.24 206 HIS B C 1
ATOM 4137 O O . HIS B 1 220 ? 41.549 9.939 12.664 1.00 20.68 206 HIS B O 1
ATOM 4144 N N . VAL B 1 221 ? 40.264 8.081 12.842 1.00 20.91 207 VAL B N 1
ATOM 4145 C CA . VAL B 1 221 ? 39.732 8.131 11.498 1.00 19.44 207 VAL B CA 1
ATOM 4146 C C . VAL B 1 221 ? 38.214 8.297 11.586 1.00 23.98 207 VAL B C 1
ATOM 4147 O O . VAL B 1 221 ? 37.543 7.562 12.305 1.00 24.91 207 VAL B O 1
ATOM 4151 N N . GLU B 1 222 ? 37.695 9.283 10.851 1.00 22.14 208 GLU B N 1
ATOM 4152 C CA . GLU B 1 222 ? 36.267 9.474 10.694 1.00 25.24 208 GLU B CA 1
ATOM 4153 C C . GLU B 1 222 ? 35.891 9.069 9.267 1.00 23.78 208 GLU B C 1
ATOM 4154 O O . GLU B 1 222 ? 36.211 9.779 8.321 1.00 26.97 208 GLU B O 1
ATOM 4160 N N . LEU B 1 223 ? 35.243 7.909 9.132 1.00 26.03 209 LEU B N 1
ATOM 4161 C CA . LEU B 1 223 ? 34.817 7.400 7.830 1.00 23.59 209 LEU B CA 1
ATOM 4162 C C . LEU B 1 223 ? 33.348 7.742 7.611 1.00 28.07 209 LEU B C 1
ATOM 4163 O O . LEU B 1 223 ? 32.528 7.591 8.513 1.00 30.18 209 LEU B O 1
ATOM 4168 N N . PRO B 1 224 ? 32.981 8.215 6.400 1.00 30.50 210 PRO B N 1
ATOM 4169 C CA . PRO B 1 224 ? 31.593 8.556 6.086 1.00 35.43 210 PRO B CA 1
ATOM 4170 C C . PRO B 1 224 ? 30.566 7.506 6.538 1.00 29.92 210 PRO B C 1
ATOM 4171 O O . PRO B 1 224 ? 29.566 7.856 7.169 1.00 34.21 210 PRO B O 1
ATOM 4175 N N . GLU B 1 225 ? 30.817 6.234 6.207 1.00 29.73 211 GLU B N 1
ATOM 4176 C CA . GLU B 1 225 ? 29.858 5.159 6.461 1.00 30.21 211 GLU B CA 1
ATOM 4177 C C . GLU B 1 225 ? 30.100 4.541 7.846 1.00 31.98 211 GLU B C 1
ATOM 4178 O O . GLU B 1 225 ? 29.180 4.446 8.660 1.00 34.35 211 GLU B O 1
ATOM 4184 N N . THR B 1 226 ? 31.344 4.125 8.101 1.00 29.45 212 THR B N 1
ATOM 4185 C CA . THR B 1 226 ? 31.680 3.322 9.278 1.00 30.56 212 THR B CA 1
ATOM 4186 C C . THR B 1 226 ? 31.673 4.187 10.543 1.00 29.38 212 THR B C 1
ATOM 4187 O O . THR B 1 226 ? 31.388 3.696 11.634 1.00 29.66 212 THR B O 1
ATOM 4191 N N . GLY B 1 227 ? 32.002 5.471 10.385 1.00 25.59 213 GLY B N 1
ATOM 4192 C CA . GLY B 1 227 ? 32.100 6.396 11.505 1.00 28.83 213 GLY B CA 1
ATOM 4193 C C . GLY B 1 227 ? 33.500 6.423 12.096 1.00 25.62 213 GLY B C 1
ATOM 4194 O O . GLY B 1 227 ? 34.490 6.258 11.391 1.00 25.70 213 GLY B O 1
ATOM 4195 N N . GLY B 1 228 ? 33.571 6.624 13.415 1.00 25.64 214 GLY B N 1
ATOM 4196 C CA . GLY B 1 228 ? 34.831 6.883 14.104 1.00 24.03 214 GLY B CA 1
ATOM 4197 C C . GLY B 1 228 ? 35.577 5.609 14.466 1.00 25.22 214 GLY B C 1
ATOM 4198 O O . GLY B 1 228 ? 34.993 4.662 15.000 1.00 23.31 214 GLY B O 1
ATOM 4199 N N . ILE B 1 229 ? 36.882 5.605 14.172 1.00 24.07 215 ILE B N 1
ATOM 4200 C CA . ILE B 1 229 ? 37.794 4.528 14.551 1.00 24.53 215 ILE B CA 1
ATOM 4201 C C . ILE B 1 229 ? 39.026 5.136 15.225 1.00 22.08 215 ILE B C 1
ATOM 4202 O O . ILE B 1 229 ? 39.635 6.060 14.696 1.00 22.30 215 ILE B O 1
ATOM 4207 N N . ILE B 1 230 ? 39.397 4.585 16.383 1.00 21.04 216 ILE B N 1
ATOM 4208 C CA . ILE B 1 230 ? 40.653 4.924 17.028 1.00 22.49 216 ILE B CA 1
ATOM 4209 C C . ILE B 1 230 ? 41.609 3.740 16.886 1.00 19.58 216 ILE B C 1
ATOM 4210 O O . ILE B 1 230 ? 41.323 2.647 17.371 1.00 21.36 216 ILE B O 1
ATOM 4215 N N . LEU B 1 231 ? 42.733 3.976 16.206 1.00 17.75 217 LEU B N 1
ATOM 4216 C CA . LEU B 1 231 ? 43.813 3.018 16.152 1.00 21.21 217 LEU B CA 1
ATOM 4217 C C . LEU B 1 231 ? 44.718 3.274 17.359 1.00 21.58 217 LEU B C 1
ATOM 4218 O O . LEU B 1 231 ? 45.432 4.275 17.398 1.00 20.34 217 LEU B O 1
ATOM 4223 N N . ALA B 1 232 ? 44.660 2.367 18.338 1.00 20.65 218 ALA B N 1
ATOM 4224 C CA . ALA B 1 232 ? 45.336 2.548 19.619 1.00 21.00 218 ALA B CA 1
ATOM 4225 C C . ALA B 1 232 ? 46.751 1.966 19.569 1.00 19.11 218 ALA B C 1
ATOM 4226 O O . ALA B 1 232 ? 47.617 2.360 20.352 1.00 19.07 218 ALA B O 1
ATOM 4228 N N . SER B 1 233 ? 46.974 1.021 18.655 1.00 18.35 219 SER B N 1
ATOM 4229 C CA . SER B 1 233 ? 48.198 0.245 18.649 1.00 22.07 219 SER B CA 1
ATOM 4230 C C . SER B 1 233 ? 48.465 -0.260 20.072 1.00 21.96 219 SER B C 1
ATOM 4231 O O . SER B 1 233 ? 47.543 -0.644 20.794 1.00 19.64 219 SER B O 1
ATOM 4234 N N . ASP B 1 234 ? 49.732 -0.232 20.484 1.00 18.71 220 ASP B N 1
ATOM 4235 C CA . ASP B 1 234 ? 50.137 -0.890 21.721 1.00 20.18 220 ASP B CA 1
ATOM 4236 C C . ASP B 1 234 ? 49.896 0.015 22.935 1.00 20.46 220 ASP B C 1
ATOM 4237 O O . ASP B 1 234 ? 50.329 -0.314 24.035 1.00 21.18 220 ASP B O 1
ATOM 4242 N N . ALA B 1 235 ? 49.190 1.132 22.741 1.00 19.23 221 ALA B N 1
ATOM 4243 C CA . ALA B 1 235 ? 48.662 1.885 23.870 1.00 17.16 221 ALA B CA 1
ATOM 4244 C C . ALA B 1 235 ? 47.637 1.009 24.603 1.00 19.50 221 ALA B C 1
ATOM 4245 O O . ALA B 1 235 ? 47.443 1.138 25.810 1.00 19.90 221 ALA B O 1
ATOM 4247 N N . ILE B 1 236 ? 46.995 0.105 23.853 1.00 19.61 222 ILE B N 1
ATOM 4248 C CA . ILE B 1 236 ? 46.071 -0.878 24.414 1.00 18.69 222 ILE B CA 1
ATOM 4249 C C . ILE B 1 236 ? 46.227 -2.193 23.646 1.00 19.57 222 ILE B C 1
ATOM 4250 O O . ILE B 1 236 ? 45.767 -2.311 22.521 1.00 22.74 222 ILE B O 1
ATOM 4255 N N . TYR B 1 237 ? 46.870 -3.178 24.276 1.00 21.67 223 TYR B N 1
ATOM 4256 C CA . TYR B 1 237 ? 47.151 -4.455 23.637 1.00 21.22 223 TYR B CA 1
ATOM 4257 C C . TYR B 1 237 ? 45.852 -5.160 23.221 1.00 22.88 223 TYR B C 1
ATOM 4258 O O . TYR B 1 237 ? 45.702 -5.570 22.067 1.00 24.20 223 TYR B O 1
ATOM 4267 N N . THR B 1 238 ? 44.936 -5.333 24.181 1.00 21.95 224 THR B N 1
ATOM 4268 C CA . THR B 1 238 ? 43.743 -6.150 23.982 1.00 23.90 224 THR B CA 1
ATOM 4269 C C . THR B 1 238 ? 42.562 -5.589 24.776 1.00 24.17 224 THR B C 1
ATOM 4270 O O . THR B 1 238 ? 42.709 -4.653 25.562 1.00 24.45 224 THR B O 1
ATOM 4274 N N . ALA B 1 239 ? 41.391 -6.197 24.558 1.00 24.12 225 ALA B N 1
ATOM 4275 C CA . ALA B 1 239 ? 40.175 -5.860 25.285 1.00 27.39 225 ALA B CA 1
ATOM 4276 C C . ALA B 1 239 ? 40.393 -6.093 26.785 1.00 26.35 225 ALA B C 1
ATOM 4277 O O . ALA B 1 239 ? 39.853 -5.363 27.619 1.00 25.93 225 ALA B O 1
ATOM 4279 N N . GLU B 1 240 ? 41.190 -7.115 27.115 1.00 22.80 226 GLU B N 1
ATOM 4280 C CA . GLU B 1 240 ? 41.504 -7.438 28.509 1.00 24.62 226 GLU B CA 1
ATOM 4281 C C . GLU B 1 240 ? 42.315 -6.294 29.133 1.00 25.19 226 GLU B C 1
ATOM 4282 O O . GLU B 1 240 ? 42.086 -5.926 30.285 1.00 29.15 226 GLU B O 1
ATOM 4288 N N . SER B 1 241 ? 43.267 -5.748 28.368 1.00 24.40 227 SER B N 1
ATOM 4289 C CA . SER B 1 241 ? 44.051 -4.587 28.799 1.00 23.37 227 SER B CA 1
ATOM 4290 C C . SER B 1 241 ? 43.110 -3.427 29.137 1.00 23.67 227 SER B C 1
ATOM 4291 O O . SER B 1 241 ? 43.280 -2.735 30.139 1.00 24.24 227 SER B O 1
ATOM 4294 N N . TYR B 1 242 ? 42.124 -3.231 28.259 1.00 23.79 228 TYR B N 1
ATOM 4295 C CA . TYR B 1 242 ? 41.251 -2.069 28.237 1.00 21.17 228 TYR B CA 1
ATOM 4296 C C . TYR B 1 242 ? 40.298 -2.091 29.435 1.00 22.43 228 TYR B C 1
ATOM 4297 O O . TYR B 1 242 ? 39.998 -1.051 30.019 1.00 27.95 228 TYR B O 1
ATOM 4306 N N . GLY B 1 243 ? 39.806 -3.286 29.771 1.00 26.01 229 GLY B N 1
ATOM 4307 C CA . GLY B 1 243 ? 38.835 -3.452 30.846 1.00 27.50 229 GLY B CA 1
ATOM 4308 C C . GLY B 1 243 ? 37.589 -2.607 30.602 1.00 33.00 229 GLY B C 1
ATOM 4309 O O . GLY B 1 243 ? 37.048 -2.598 29.498 1.00 34.27 229 GLY B O 1
ATOM 4310 N N . PRO B 1 244 ? 37.157 -1.874 31.633 1.00 31.53 230 PRO B N 1
ATOM 4311 C CA . PRO B 1 244 ? 37.860 -1.791 32.903 1.00 36.32 230 PRO B CA 1
ATOM 4312 C C . PRO B 1 244 ? 37.592 -2.987 33.813 1.00 37.77 230 PRO B C 1
ATOM 4313 O O . PRO B 1 244 ? 36.644 -3.736 33.594 1.00 39.83 230 PRO B O 1
ATOM 4317 N N . PRO B 1 245 ? 38.432 -3.149 34.840 1.00 42.13 231 PRO B N 1
ATOM 4318 C CA . PRO B 1 245 ? 39.542 -2.248 35.099 1.00 35.56 231 PRO B CA 1
ATOM 4319 C C . PRO B 1 245 ? 40.725 -2.491 34.150 1.00 27.49 231 PRO B C 1
ATOM 4320 O O . PRO B 1 245 ? 40.807 -3.539 33.514 1.00 30.74 231 PRO B O 1
ATOM 4324 N N . ILE B 1 246 ? 41.636 -1.519 34.077 1.00 28.85 232 ILE B N 1
ATOM 4325 C CA . ILE B 1 246 ? 42.790 -1.620 33.201 1.00 24.19 232 ILE B CA 1
ATOM 4326 C C . ILE B 1 246 ? 43.731 -2.703 33.739 1.00 24.49 232 ILE B C 1
ATOM 4327 O O . ILE B 1 246 ? 43.988 -2.783 34.942 1.00 27.07 232 ILE B O 1
ATOM 4332 N N . LYS B 1 247 ? 44.223 -3.538 32.821 1.00 24.13 233 LYS B N 1
ATOM 4333 C CA . LYS B 1 247 ? 45.230 -4.545 33.113 1.00 25.93 233 LYS B CA 1
ATOM 4334 C C . LYS B 1 247 ? 46.491 -4.210 32.325 1.00 25.78 233 LYS B C 1
ATOM 4335 O O . LYS B 1 247 ? 46.615 -4.562 31.154 1.00 23.15 233 LYS B O 1
ATOM 4341 N N . PRO B 1 248 ? 47.460 -3.503 32.941 1.00 23.99 234 PRO B N 1
ATOM 4342 C CA . PRO B 1 248 ? 48.634 -3.036 32.211 1.00 22.49 234 PRO B CA 1
ATOM 4343 C C . PRO B 1 248 ? 49.573 -4.160 31.783 1.00 23.69 234 PRO B C 1
ATOM 4344 O O . PRO B 1 248 ? 49.536 -5.265 32.321 1.00 27.08 234 PRO B O 1
ATOM 4348 N N . PRO B 1 249 ? 50.436 -3.887 30.783 1.00 22.51 235 PRO B N 1
ATOM 4349 C CA . PRO B 1 249 ? 51.383 -4.874 30.268 1.00 25.01 235 PRO B CA 1
ATOM 4350 C C . PRO B 1 249 ? 52.662 -5.002 31.107 1.00 27.53 235 PRO B C 1
ATOM 4351 O O . PRO B 1 249 ? 52.952 -4.140 31.942 1.00 29.00 235 PRO B O 1
ATOM 4355 N N . GLY B 1 250 ? 53.404 -6.086 30.867 1.00 26.04 236 GLY B N 1
ATOM 4356 C CA . GLY B 1 250 ? 54.747 -6.262 31.402 1.00 35.46 236 GLY B CA 1
ATOM 4357 C C . GLY B 1 250 ? 55.759 -5.417 30.645 1.00 32.56 236 GLY B C 1
ATOM 4358 O O . GLY B 1 250 ? 56.734 -4.940 31.223 1.00 39.39 236 GLY B O 1
ATOM 4359 N N . ILE B 1 251 ? 55.522 -5.243 29.336 1.00 31.27 237 ILE B N 1
ATOM 4360 C CA . ILE B 1 251 ? 56.326 -4.348 28.497 1.00 27.42 237 ILE B CA 1
ATOM 4361 C C . ILE B 1 251 ? 55.787 -2.924 28.662 1.00 32.30 237 ILE B C 1
ATOM 4362 O O . ILE B 1 251 ? 54.738 -2.582 28.108 1.00 31.96 237 ILE B O 1
ATOM 4367 N N . ILE B 1 252 ? 56.522 -2.100 29.411 1.00 31.34 238 ILE B N 1
ATOM 4368 C CA . ILE B 1 252 ? 56.045 -0.782 29.796 1.00 26.06 238 ILE B CA 1
ATOM 4369 C C . ILE B 1 252 ? 57.239 0.107 30.164 1.00 28.41 238 ILE B C 1
ATOM 4370 O O . ILE B 1 252 ? 58.234 -0.365 30.713 1.00 35.59 238 ILE B O 1
ATOM 4375 N N . TYR B 1 253 ? 57.120 1.398 29.847 1.00 21.48 239 TYR B N 1
ATOM 4376 C CA . TYR B 1 253 ? 58.154 2.385 30.133 1.00 19.29 239 TYR B CA 1
ATOM 4377 C C . TYR B 1 253 ? 57.673 3.344 31.230 1.00 16.46 239 TYR B C 1
ATOM 4378 O O . TYR B 1 253 ? 58.342 3.526 32.242 1.00 20.79 239 TYR B O 1
ATOM 4387 N N . ASP B 1 254 ? 56.507 3.953 31.001 1.00 17.60 240 ASP B N 1
ATOM 4388 C CA . ASP B 1 254 ? 55.935 4.978 31.860 1.00 16.24 240 ASP B CA 1
ATOM 4389 C C . ASP B 1 254 ? 54.545 4.515 32.308 1.00 18.47 240 ASP B C 1
ATOM 4390 O O . ASP B 1 254 ? 53.559 4.717 31.605 1.00 17.86 240 ASP B O 1
ATOM 4395 N N . SER B 1 255 ? 54.479 3.894 33.489 1.00 16.39 241 SER B N 1
ATOM 4396 C CA . SER B 1 255 ? 53.253 3.265 33.968 1.00 17.65 241 SER B CA 1
ATOM 4397 C C . SER B 1 255 ? 52.133 4.302 34.127 1.00 20.49 241 SER B C 1
ATOM 4398 O O . SER B 1 255 ? 50.998 4.041 33.742 1.00 19.06 241 SER B O 1
ATOM 4401 N N . LEU B 1 256 ? 52.453 5.472 34.692 1.00 15.99 242 LEU B N 1
ATOM 4402 C CA . LEU B 1 256 ? 51.447 6.512 34.902 1.00 17.21 242 LEU B CA 1
ATOM 4403 C C . LEU B 1 256 ? 50.927 6.999 33.545 1.00 17.63 242 LEU B C 1
ATOM 4404 O O . LEU B 1 256 ? 49.721 7.162 33.363 1.00 19.14 242 LEU B O 1
ATOM 4409 N N . GLY B 1 257 ? 51.857 7.251 32.616 1.00 15.86 243 GLY B N 1
ATOM 4410 C CA . GLY B 1 257 ? 51.521 7.709 31.275 1.00 18.56 243 GLY B CA 1
ATOM 4411 C C . GLY B 1 257 ? 50.665 6.689 30.545 1.00 18.24 243 GLY B C 1
ATOM 4412 O O . GLY B 1 257 ? 49.730 7.045 29.828 1.00 17.35 243 GLY B O 1
ATOM 4413 N N . TYR B 1 258 ? 50.987 5.409 30.744 1.00 15.45 244 TYR B N 1
ATOM 4414 C CA . TYR B 1 258 ? 50.237 4.318 30.142 1.00 16.19 244 TYR B CA 1
ATOM 4415 C C . TYR B 1 258 ? 48.774 4.377 30.592 1.00 17.87 244 TYR B C 1
ATOM 4416 O O . TYR B 1 258 ? 47.850 4.301 29.770 1.00 18.14 244 TYR B O 1
ATOM 4425 N N . MET B 1 259 ? 48.570 4.499 31.908 1.00 18.13 245 MET B N 1
ATOM 4426 C CA . MET B 1 259 ? 47.234 4.481 32.488 1.00 17.38 245 MET B CA 1
ATOM 4427 C C . MET B 1 259 ? 46.455 5.704 31.997 1.00 19.64 245 MET B C 1
ATOM 4428 O O . MET B 1 259 ? 45.278 5.601 31.658 1.00 21.35 245 MET B O 1
ATOM 4433 N N . ASN B 1 260 ? 47.129 6.858 31.965 1.00 17.04 246 ASN B N 1
ATOM 4434 C CA . ASN B 1 260 ? 46.514 8.105 31.534 1.00 16.45 246 ASN B CA 1
ATOM 4435 C C . ASN B 1 260 ? 46.049 7.964 30.081 1.00 18.97 246 ASN B C 1
ATOM 4436 O O . ASN B 1 260 ? 44.983 8.453 29.715 1.00 19.95 246 ASN B O 1
ATOM 4441 N N . THR B 1 261 ? 46.870 7.305 29.263 1.00 15.71 247 THR B N 1
ATOM 4442 C CA . THR B 1 261 ? 46.594 7.183 27.838 1.00 16.88 247 THR B CA 1
ATOM 4443 C C . THR B 1 261 ? 45.360 6.300 27.621 1.00 19.02 247 THR B C 1
ATOM 4444 O O . THR B 1 261 ? 44.500 6.629 26.807 1.00 20.30 247 THR B O 1
ATOM 4448 N N . VAL B 1 262 ? 45.272 5.183 28.348 1.00 19.37 248 VAL B N 1
ATOM 4449 C CA . VAL B 1 262 ? 44.139 4.278 28.184 1.00 19.93 248 VAL B CA 1
ATOM 4450 C C . VAL B 1 262 ? 42.848 5.038 28.496 1.00 18.23 248 VAL B C 1
ATOM 4451 O O . VAL B 1 262 ? 41.870 4.929 27.758 1.00 21.14 248 VAL B O 1
ATOM 4455 N N . GLU B 1 263 ? 42.859 5.803 29.593 1.00 19.09 249 GLU B N 1
ATOM 4456 C CA . GLU B 1 263 ? 41.669 6.502 30.060 1.00 20.63 249 GLU B CA 1
ATOM 4457 C C . GLU B 1 263 ? 41.330 7.650 29.101 1.00 18.81 249 GLU B C 1
ATOM 4458 O O . GLU B 1 263 ? 40.161 7.972 28.900 1.00 24.23 249 GLU B O 1
ATOM 4464 N N . ARG B 1 264 ? 42.361 8.259 28.511 1.00 18.17 250 ARG B N 1
ATOM 4465 C CA . ARG B 1 264 ? 42.158 9.302 27.513 1.00 18.56 250 ARG B CA 1
ATOM 4466 C C . ARG B 1 264 ? 41.454 8.705 26.289 1.00 20.15 250 ARG B C 1
ATOM 4467 O O . ARG B 1 264 ? 40.522 9.298 25.745 1.00 21.52 250 ARG B O 1
ATOM 4475 N N . ILE B 1 265 ? 41.913 7.525 25.863 1.00 18.49 251 ILE B N 1
ATOM 4476 C CA . ILE B 1 265 ? 41.332 6.845 24.710 1.00 19.79 251 ILE B CA 1
ATOM 4477 C C . ILE B 1 265 ? 39.863 6.520 25.004 1.00 22.68 251 ILE B C 1
ATOM 4478 O O . ILE B 1 265 ? 38.997 6.736 24.156 1.00 20.46 251 ILE B O 1
ATOM 4483 N N . ARG B 1 266 ? 39.591 6.018 26.213 1.00 22.10 252 ARG B N 1
ATOM 4484 C CA . ARG B 1 266 ? 38.233 5.666 26.612 1.00 24.02 252 ARG B CA 1
ATOM 4485 C C . ARG B 1 266 ? 37.330 6.901 26.499 1.00 22.73 252 ARG B C 1
ATOM 4486 O O . ARG B 1 266 ? 36.191 6.804 26.038 1.00 25.31 252 ARG B O 1
ATOM 4494 N N . ARG B 1 267 ? 37.845 8.062 26.918 1.00 20.27 253 ARG B N 1
ATOM 4495 C CA . ARG B 1 267 ? 37.070 9.298 26.868 1.00 22.35 253 ARG B CA 1
ATOM 4496 C C . ARG B 1 267 ? 36.820 9.695 25.408 1.00 22.83 253 ARG B C 1
ATOM 4497 O O . ARG B 1 267 ? 35.704 10.043 25.045 1.00 24.57 253 ARG B O 1
ATOM 4505 N N . ILE B 1 268 ? 37.873 9.663 24.588 1.00 20.63 254 ILE B N 1
ATOM 4506 C CA . ILE B 1 268 ? 37.752 10.074 23.191 1.00 22.59 254 ILE B CA 1
ATOM 4507 C C . ILE B 1 268 ? 36.738 9.160 22.492 1.00 21.60 254 ILE B C 1
ATOM 4508 O O . ILE B 1 268 ? 35.896 9.627 21.715 1.00 25.59 254 ILE B O 1
ATOM 4513 N N . ALA B 1 269 ? 36.832 7.857 22.771 1.00 20.92 255 ALA B N 1
ATOM 4514 C CA . ALA B 1 269 ? 35.940 6.866 22.169 1.00 23.49 255 ALA B CA 1
ATOM 4515 C C . ALA B 1 269 ? 34.483 7.210 22.500 1.00 25.38 255 ALA B C 1
ATOM 4516 O O . ALA B 1 269 ? 33.610 7.139 21.634 1.00 27.08 255 ALA B O 1
ATOM 4518 N N A GLN B 1 270 ? 34.241 7.586 23.759 0.60 24.30 256 GLN B N 1
ATOM 4519 N N B GLN B 1 270 ? 34.240 7.575 23.763 0.40 24.27 256 GLN B N 1
ATOM 4520 C CA A GLN B 1 270 ? 32.902 7.898 24.254 0.60 24.92 256 GLN B CA 1
ATOM 4521 C CA B GLN B 1 270 ? 32.903 7.907 24.252 0.40 26.20 256 GLN B CA 1
ATOM 4522 C C A GLN B 1 270 ? 32.384 9.181 23.592 0.60 27.79 256 GLN B C 1
ATOM 4523 C C B GLN B 1 270 ? 32.397 9.173 23.554 0.40 27.33 256 GLN B C 1
ATOM 4524 O O A GLN B 1 270 ? 31.256 9.224 23.105 0.60 31.35 256 GLN B O 1
ATOM 4525 O O B GLN B 1 270 ? 31.297 9.193 23.005 0.40 32.51 256 GLN B O 1
ATOM 4536 N N . GLU B 1 271 ? 33.219 10.225 23.591 1.00 25.31 257 GLU B N 1
ATOM 4537 C CA . GLU B 1 271 ? 32.809 11.553 23.145 1.00 29.31 257 GLU B CA 1
ATOM 4538 C C . GLU B 1 271 ? 32.627 11.589 21.621 1.00 27.52 257 GLU B C 1
ATOM 4539 O O . GLU B 1 271 ? 31.824 12.375 21.118 1.00 31.32 257 GLU B O 1
ATOM 4545 N N . THR B 1 272 ? 33.367 10.741 20.898 1.00 25.84 258 THR B N 1
ATOM 4546 C CA . THR B 1 272 ? 33.359 10.761 19.431 1.00 27.33 258 THR B CA 1
ATOM 4547 C C . THR B 1 272 ? 32.622 9.540 18.868 1.00 29.46 258 THR B C 1
ATOM 4548 O O . THR B 1 272 ? 32.561 9.362 17.647 1.00 28.45 258 THR B O 1
ATOM 4552 N N . LYS B 1 273 ? 32.068 8.713 19.760 1.00 24.67 259 LYS B N 1
ATOM 4553 C CA . LYS B 1 273 ? 31.364 7.485 19.383 1.00 26.89 259 LYS B CA 1
ATOM 4554 C C . LYS B 1 273 ? 32.240 6.659 18.435 1.00 29.10 259 LYS B C 1
ATOM 4555 O O . LYS B 1 273 ? 31.782 6.211 17.384 1.00 29.54 259 LYS B O 1
ATOM 4561 N N . SER B 1 274 ? 33.498 6.448 18.834 1.00 24.30 260 SER B N 1
ATOM 4562 C CA . SER B 1 274 ? 34.478 5.739 18.016 1.00 21.57 260 SER B CA 1
ATOM 4563 C C . SER B 1 274 ? 34.675 4.312 18.532 1.00 23.37 260 SER B C 1
ATOM 4564 O O . SER B 1 274 ? 34.607 4.059 19.741 1.00 25.94 260 SER B O 1
ATOM 4567 N N . GLN B 1 275 ? 34.922 3.394 17.594 1.00 24.94 261 GLN B N 1
ATOM 4568 C CA . GLN B 1 275 ? 35.447 2.079 17.904 1.00 27.50 261 GLN B CA 1
ATOM 4569 C C . GLN B 1 275 ? 36.911 2.228 18.312 1.00 24.80 261 GLN B C 1
ATOM 4570 O O . GLN B 1 275 ? 37.609 3.105 17.801 1.00 28.60 261 GLN B O 1
ATOM 4576 N N . VAL B 1 276 ? 37.365 1.353 19.213 1.00 23.73 262 VAL B N 1
ATOM 4577 C CA . VAL B 1 276 ? 38.770 1.290 19.574 1.00 21.65 262 VAL B CA 1
ATOM 4578 C C . VAL B 1 276 ? 39.357 -0.023 19.049 1.00 21.65 262 VAL B C 1
ATOM 4579 O O . VAL B 1 276 ? 38.944 -1.107 19.456 1.00 25.00 262 VAL B O 1
ATOM 4583 N N . TRP B 1 277 ? 40.322 0.106 18.135 1.00 21.59 263 TRP B N 1
ATOM 4584 C CA . TRP B 1 277 ? 41.028 -1.024 17.558 1.00 22.13 263 TRP B CA 1
ATOM 4585 C C . TRP B 1 277 ? 42.353 -1.221 18.297 1.00 20.40 263 TRP B C 1
ATOM 4586 O O . TRP B 1 277 ? 43.250 -0.378 18.232 1.00 20.59 263 TRP B O 1
ATOM 4597 N N . PHE B 1 278 ? 42.452 -2.355 18.989 1.00 23.33 264 PHE B N 1
ATOM 4598 C CA . PHE B 1 278 ? 43.569 -2.649 19.865 1.00 20.07 264 PHE B CA 1
ATOM 4599 C C . PHE B 1 278 ? 44.777 -3.083 19.030 1.00 21.61 264 PHE B C 1
ATOM 4600 O O . PHE B 1 278 ? 44.651 -3.399 17.847 1.00 23.52 264 PHE B O 1
ATOM 4608 N N . GLY B 1 279 ? 45.948 -3.089 19.669 1.00 21.09 265 GLY B N 1
ATOM 4609 C CA . GLY B 1 279 ? 47.198 -3.417 19.011 1.00 22.95 265 GLY B CA 1
ATOM 4610 C C . GLY B 1 279 ? 47.258 -4.869 18.568 1.00 25.39 265 GLY B C 1
ATOM 4611 O O . GLY B 1 279 ? 47.671 -5.157 17.446 1.00 25.39 265 GLY B O 1
ATOM 4612 N N . HIS B 1 280 ? 46.849 -5.785 19.453 1.00 22.59 266 HIS B N 1
ATOM 4613 C CA . HIS B 1 280 ? 47.118 -7.210 19.263 1.00 25.60 266 HIS B CA 1
ATOM 4614 C C . HIS B 1 280 ? 46.014 -8.082 19.874 1.00 27.88 266 HIS B C 1
ATOM 4615 O O . HIS B 1 280 ? 46.313 -9.044 20.579 1.00 32.89 266 HIS B O 1
ATOM 4622 N N . ASP B 1 281 ? 44.749 -7.763 19.584 1.00 24.28 267 ASP B N 1
ATOM 4623 C CA . ASP B 1 281 ? 43.626 -8.527 20.124 1.00 24.71 267 ASP B CA 1
ATOM 4624 C C . ASP B 1 281 ? 43.174 -9.562 19.088 1.00 25.44 267 ASP B C 1
ATOM 4625 O O . ASP B 1 281 ? 42.585 -9.215 18.064 1.00 27.87 267 ASP B O 1
ATOM 4630 N N . ALA B 1 282 ? 43.451 -10.837 19.378 1.00 26.53 268 ALA B N 1
ATOM 4631 C CA . ALA B 1 282 ? 43.224 -11.928 18.431 1.00 27.93 268 ALA B CA 1
ATOM 4632 C C . ALA B 1 282 ? 41.735 -12.041 18.085 1.00 28.89 268 ALA B C 1
ATOM 4633 O O . ALA B 1 282 ? 41.375 -12.240 16.928 1.00 29.98 268 ALA B O 1
ATOM 4635 N N A GLU B 1 283 ? 40.880 -11.901 19.100 0.50 29.49 269 GLU B N 1
ATOM 4636 N N B GLU B 1 283 ? 40.884 -11.928 19.109 0.50 31.16 269 GLU B N 1
ATOM 4637 C CA A GLU B 1 283 ? 39.444 -12.097 18.944 0.50 29.70 269 GLU B CA 1
ATOM 4638 C CA B GLU B 1 283 ? 39.440 -12.083 18.962 0.50 33.60 269 GLU B CA 1
ATOM 4639 C C A GLU B 1 283 ? 38.848 -10.937 18.135 0.50 32.90 269 GLU B C 1
ATOM 4640 C C B GLU B 1 283 ? 38.887 -10.942 18.102 0.50 33.43 269 GLU B C 1
ATOM 4641 O O A GLU B 1 283 ? 37.981 -11.150 17.288 0.50 40.84 269 GLU B O 1
ATOM 4642 O O B GLU B 1 283 ? 38.094 -11.172 17.188 0.50 39.18 269 GLU B O 1
ATOM 4653 N N . GLN B 1 284 ? 39.318 -9.714 18.406 1.00 30.38 270 GLN B N 1
ATOM 4654 C CA . GLN B 1 284 ? 38.854 -8.533 17.680 1.00 29.74 270 GLN B CA 1
ATOM 4655 C C . GLN B 1 284 ? 39.322 -8.605 16.222 1.00 31.86 270 GLN B C 1
ATOM 4656 O O . GLN B 1 284 ? 38.567 -8.287 15.293 1.00 28.22 270 GLN B O 1
ATOM 4662 N N . PHE B 1 285 ? 40.580 -9.012 16.037 1.00 22.63 271 PHE B N 1
ATOM 4663 C CA . PHE B 1 285 ? 41.191 -9.056 14.718 1.00 25.67 271 PHE B CA 1
ATOM 4664 C C . PHE B 1 285 ? 40.422 -10.026 13.810 1.00 27.68 271 PHE B C 1
ATOM 4665 O O . PHE B 1 285 ? 40.282 -9.780 12.611 1.00 27.05 271 PHE B O 1
ATOM 4673 N N A LYS B 1 286 ? 39.928 -11.121 14.396 0.50 22.85 272 LYS B N 1
ATOM 4674 N N B LYS B 1 286 ? 39.933 -11.124 14.395 0.50 22.92 272 LYS B N 1
ATOM 4675 C CA A LYS B 1 286 ? 39.186 -12.134 13.652 0.50 28.60 272 LYS B CA 1
ATOM 4676 C CA B LYS B 1 286 ? 39.181 -12.134 13.654 0.50 29.63 272 LYS B CA 1
ATOM 4677 C C A LYS B 1 286 ? 37.920 -11.513 13.049 0.50 31.06 272 LYS B C 1
ATOM 4678 C C B LYS B 1 286 ? 37.932 -11.496 13.035 0.50 32.44 272 LYS B C 1
ATOM 4679 O O A LYS B 1 286 ? 37.478 -11.920 11.976 0.50 35.92 272 LYS B O 1
ATOM 4680 O O B LYS B 1 286 ? 37.515 -11.872 11.941 0.50 33.76 272 LYS B O 1
ATOM 4691 N N . LYS B 1 287 ? 37.355 -10.521 13.744 1.00 29.84 273 LYS B N 1
ATOM 4692 C CA . LYS B 1 287 ? 36.103 -9.890 13.330 1.00 31.55 273 LYS B CA 1
ATOM 4693 C C . LYS B 1 287 ? 36.344 -8.862 12.216 1.00 26.29 273 LYS B C 1
ATOM 4694 O O . LYS B 1 287 ? 35.414 -8.521 11.482 1.00 30.58 273 LYS B O 1
ATOM 4700 N N . PHE B 1 288 ? 37.575 -8.355 12.102 1.00 28.86 274 PHE B N 1
ATOM 4701 C CA . PHE B 1 288 ? 37.885 -7.355 11.084 1.00 24.61 274 PHE B CA 1
ATOM 4702 C C . PHE B 1 288 ? 37.643 -7.939 9.689 1.00 25.89 274 PHE B C 1
ATOM 4703 O O . PHE B 1 288 ? 37.903 -9.114 9.440 1.00 30.45 274 PHE B O 1
ATOM 4711 N N . ARG B 1 289 ? 37.156 -7.086 8.785 1.00 26.55 275 ARG B N 1
ATOM 4712 C CA . ARG B 1 289 ? 37.210 -7.345 7.359 1.00 29.51 275 ARG B CA 1
ATOM 4713 C C . ARG B 1 289 ? 38.632 -7.021 6.885 1.00 26.43 275 ARG B C 1
ATOM 4714 O O . ARG B 1 289 ? 39.074 -5.875 6.985 1.00 28.60 275 ARG B O 1
ATOM 4722 N N . LYS B 1 290 ? 39.350 -8.044 6.407 1.00 25.63 276 LYS B N 1
ATOM 4723 C CA . LYS B 1 290 ? 40.746 -7.906 5.991 1.00 26.58 276 LYS B CA 1
ATOM 4724 C C . LYS B 1 290 ? 40.822 -7.515 4.512 1.00 27.15 276 LYS B C 1
ATOM 4725 O O . LYS B 1 290 ? 39.824 -7.568 3.785 1.00 26.28 276 LYS B O 1
ATOM 4731 N N . SER B 1 291 ? 42.037 -7.167 4.078 1.00 23.15 277 SER B N 1
ATOM 4732 C CA . SER B 1 291 ? 42.286 -6.589 2.760 1.00 26.31 277 SER B CA 1
ATOM 4733 C C . SER B 1 291 ? 42.038 -7.622 1.654 1.00 27.19 277 SER B C 1
ATOM 4734 O O . SER B 1 291 ? 42.008 -7.273 0.477 1.00 28.58 277 SER B O 1
ATOM 4737 N N . THR B 1 292 ? 41.874 -8.888 2.043 1.00 28.75 278 THR B N 1
ATOM 4738 C CA . THR B 1 292 ? 41.629 -9.965 1.091 1.00 27.22 278 THR B CA 1
ATOM 4739 C C . THR B 1 292 ? 40.133 -10.046 0.760 1.00 27.77 278 THR B C 1
ATOM 4740 O O . THR B 1 292 ? 39.741 -10.738 -0.179 1.00 30.22 278 THR B O 1
ATOM 4744 N N A GLU B 1 293 ? 39.314 -9.330 1.537 0.50 30.55 279 GLU B N 1
ATOM 4745 N N B GLU B 1 293 ? 39.315 -9.334 1.541 0.50 27.84 279 GLU B N 1
ATOM 4746 C CA A GLU B 1 293 ? 37.861 -9.390 1.407 0.50 32.67 279 GLU B CA 1
ATOM 4747 C CA B GLU B 1 293 ? 37.861 -9.391 1.419 0.50 30.72 279 GLU B CA 1
ATOM 4748 C C A GLU B 1 293 ? 37.281 -7.987 1.192 0.50 31.95 279 GLU B C 1
ATOM 4749 C C B GLU B 1 293 ? 37.286 -7.989 1.185 0.50 32.35 279 GLU B C 1
ATOM 4750 O O A GLU B 1 293 ? 36.160 -7.851 0.704 0.50 32.16 279 GLU B O 1
ATOM 4751 O O B GLU B 1 293 ? 36.174 -7.856 0.677 0.50 33.68 279 GLU B O 1
ATOM 4762 N N . GLY B 1 294 ? 38.032 -6.950 1.580 1.00 29.04 280 GLY B N 1
ATOM 4763 C CA . GLY B 1 294 ? 37.582 -5.579 1.349 1.00 25.43 280 GLY B CA 1
ATOM 4764 C C . GLY B 1 294 ? 38.161 -4.553 2.307 1.00 21.47 280 GLY B C 1
ATOM 4765 O O . GLY B 1 294 ? 39.339 -4.594 2.660 1.00 27.76 280 GLY B O 1
ATOM 4766 N N . TYR B 1 295 ? 37.300 -3.612 2.708 1.00 23.20 281 TYR B N 1
ATOM 4767 C CA . TYR B 1 295 ? 37.708 -2.346 3.290 1.00 22.07 281 TYR B CA 1
ATOM 4768 C C . TYR B 1 295 ? 36.532 -1.707 4.032 1.00 26.15 281 TYR B C 1
ATOM 4769 O O . TYR B 1 295 ? 35.408 -2.209 3.995 1.00 26.93 281 TYR B O 1
ATOM 4778 N N . TYR B 1 296 ? 36.818 -0.590 4.706 1.00 25.02 282 TYR B N 1
ATOM 4779 C CA . TYR B 1 296 ? 35.815 0.193 5.403 1.00 24.05 282 TYR B CA 1
ATOM 4780 C C . TYR B 1 296 ? 35.699 1.568 4.742 1.00 27.69 282 TYR B C 1
ATOM 4781 O O . TYR B 1 296 ? 36.710 2.226 4.488 1.00 26.56 282 TYR B O 1
ATOM 4790 N N A GLU B 1 297 ? 34.461 1.977 4.453 0.60 32.42 283 GLU B N 1
ATOM 4791 N N B GLU B 1 297 ? 34.458 1.995 4.488 0.40 29.14 283 GLU B N 1
ATOM 4792 C CA A GLU B 1 297 ? 34.176 3.290 3.886 0.60 33.69 283 GLU B CA 1
ATOM 4793 C CA B GLU B 1 297 ? 34.177 3.306 3.911 0.40 30.96 283 GLU B CA 1
ATOM 4794 C C A GLU B 1 297 ? 33.328 4.089 4.883 0.60 36.04 283 GLU B C 1
ATOM 4795 C C B GLU B 1 297 ? 33.630 4.238 4.998 0.40 22.81 283 GLU B C 1
ATOM 4796 O O A GLU B 1 297 ? 33.091 3.640 6.007 0.60 22.77 283 GLU B O 1
ATOM 4797 O O B GLU B 1 297 ? 33.160 5.340 4.704 0.40 14.02 283 GLU B O 1
ATOM 4808 N N . ALA C 1 22 ? -46.104 -15.460 12.565 1.00 55.62 8 ALA C N 1
ATOM 4809 C CA . ALA C 1 22 ? -45.322 -14.209 12.363 1.00 41.40 8 ALA C CA 1
ATOM 4810 C C . ALA C 1 22 ? -44.765 -14.172 10.937 1.00 46.71 8 ALA C C 1
ATOM 4811 O O . ALA C 1 22 ? -44.329 -15.194 10.402 1.00 52.81 8 ALA C O 1
ATOM 4813 N N . ARG C 1 23 ? -44.795 -12.980 10.334 1.00 61.94 9 ARG C N 1
ATOM 4814 C CA . ARG C 1 23 ? -44.207 -12.743 9.024 1.00 48.19 9 ARG C CA 1
ATOM 4815 C C . ARG C 1 23 ? -43.224 -11.582 9.143 1.00 36.18 9 ARG C C 1
ATOM 4816 O O . ARG C 1 23 ? -43.505 -10.456 8.738 1.00 40.32 9 ARG C O 1
ATOM 4824 N N . PRO C 1 24 ? -42.044 -11.841 9.741 1.00 30.07 10 PRO C N 1
ATOM 4825 C CA . PRO C 1 24 ? -41.006 -10.827 9.900 1.00 29.30 10 PRO C CA 1
ATOM 4826 C C . PRO C 1 24 ? -40.341 -10.409 8.583 1.00 27.53 10 PRO C C 1
ATOM 4827 O O . PRO C 1 24 ? -40.500 -11.073 7.552 1.00 31.02 10 PRO C O 1
ATOM 4831 N N . LYS C 1 25 ? -39.601 -9.301 8.651 1.00 25.39 11 LYS C N 1
ATOM 4832 C CA . LYS C 1 25 ? -38.669 -8.897 7.618 1.00 24.33 11 LYS C CA 1
ATOM 4833 C C . LYS C 1 25 ? -37.286 -8.761 8.259 1.00 26.69 11 LYS C C 1
ATOM 4834 O O . LYS C 1 25 ? -37.137 -8.083 9.271 1.00 26.82 11 LYS C O 1
ATOM 4840 N N . LEU C 1 26 ? -36.292 -9.421 7.665 1.00 24.18 12 LEU C N 1
ATOM 4841 C CA . LEU C 1 26 ? -34.929 -9.398 8.173 1.00 21.53 12 LEU C CA 1
ATOM 4842 C C . LEU C 1 26 ? -34.058 -8.569 7.223 1.00 25.75 12 LEU C C 1
ATOM 4843 O O . LEU C 1 26 ? -34.071 -8.781 6.011 1.00 25.82 12 LEU C O 1
ATOM 4848 N N . TYR C 1 27 ? -33.320 -7.615 7.797 1.00 23.36 13 TYR C N 1
ATOM 4849 C CA . TYR C 1 27 ? -32.511 -6.669 7.044 1.00 25.38 13 TYR C CA 1
ATOM 4850 C C . TYR C 1 27 ? -31.025 -6.844 7.374 1.00 25.78 13 TYR C C 1
ATOM 4851 O O . TYR C 1 27 ? -30.656 -7.005 8.535 1.00 25.34 13 TYR C O 1
ATOM 4860 N N . VAL C 1 28 ? -30.195 -6.768 6.331 1.00 22.52 14 VAL C N 1
ATOM 4861 C CA . VAL C 1 28 ? -28.749 -6.695 6.445 1.00 21.21 14 VAL C CA 1
ATOM 4862 C C . VAL C 1 28 ? -28.325 -5.240 6.228 1.00 23.15 14 VAL C C 1
ATOM 4863 O O . VAL C 1 28 ? -28.554 -4.670 5.160 1.00 25.33 14 VAL C O 1
ATOM 4867 N N . MET C 1 29 ? -27.691 -4.651 7.244 1.00 23.53 15 MET C N 1
ATOM 4868 C CA . MET C 1 29 ? -27.280 -3.257 7.185 1.00 26.71 15 MET C CA 1
ATOM 4869 C C . MET C 1 29 ? -25.752 -3.164 7.082 1.00 25.92 15 MET C C 1
ATOM 4870 O O . MET C 1 29 ? -25.013 -3.720 7.911 1.00 26.63 15 MET C O 1
ATOM 4875 N N . ASP C 1 30 ? -25.310 -2.456 6.037 1.00 26.33 16 ASP C N 1
ATOM 4876 C CA . ASP C 1 30 ? -23.910 -2.233 5.705 1.00 24.13 16 ASP C CA 1
ATOM 4877 C C . ASP C 1 30 ? -23.350 -1.129 6.609 1.00 26.48 16 ASP C C 1
ATOM 4878 O O . ASP C 1 30 ? -23.728 0.036 6.485 1.00 27.20 16 ASP C O 1
ATOM 4883 N N . ASN C 1 31 ? -22.442 -1.508 7.515 1.00 24.65 17 ASN C N 1
ATOM 4884 C CA . ASN C 1 31 ? -21.886 -0.570 8.484 1.00 26.92 17 ASN C CA 1
ATOM 4885 C C . ASN C 1 31 ? -20.397 -0.339 8.203 1.00 26.87 17 ASN C C 1
ATOM 4886 O O . ASN C 1 31 ? -19.616 -0.101 9.119 1.00 30.98 17 ASN C O 1
ATOM 4891 N N . GLY C 1 32 ? -20.022 -0.394 6.923 1.00 26.25 18 GLY C N 1
ATOM 4892 C CA . GLY C 1 32 ? -18.691 -0.001 6.491 1.00 27.64 18 GLY C CA 1
ATOM 4893 C C . GLY C 1 32 ? -17.739 -1.180 6.383 1.00 28.29 18 GLY C C 1
ATOM 4894 O O . GLY C 1 32 ? -18.155 -2.341 6.354 1.00 29.69 18 GLY C O 1
ATOM 4895 N N . ARG C 1 33 ? -16.444 -0.857 6.320 1.00 27.57 19 ARG C N 1
ATOM 4896 C CA . ARG C 1 33 ? -15.401 -1.830 6.062 1.00 32.29 19 ARG C CA 1
ATOM 4897 C C . ARG C 1 33 ? -14.284 -1.667 7.093 1.00 33.69 19 ARG C C 1
ATOM 4898 O O . ARG C 1 33 ? -14.044 -0.576 7.598 1.00 32.35 19 ARG C O 1
ATOM 4906 N N . MET C 1 34 ? -13.604 -2.778 7.379 1.00 32.05 20 MET C N 1
ATOM 4907 C CA . MET C 1 34 ? -12.434 -2.785 8.230 1.00 30.10 20 MET C CA 1
ATOM 4908 C C . MET C 1 34 ? -11.308 -3.505 7.482 1.00 29.79 20 MET C C 1
ATOM 4909 O O . MET C 1 34 ? -11.565 -4.335 6.609 1.00 30.40 20 MET C O 1
ATOM 4914 N N . ARG C 1 35 ? -10.065 -3.151 7.809 1.00 28.73 21 ARG C N 1
ATOM 4915 C CA . ARG C 1 35 ? -8.900 -3.843 7.286 1.00 30.68 21 ARG C CA 1
ATOM 4916 C C . ARG C 1 35 ? -8.042 -4.316 8.463 1.00 32.53 21 ARG C C 1
ATOM 4917 O O . ARG C 1 35 ? -8.018 -3.673 9.510 1.00 34.18 21 ARG C O 1
ATOM 4925 N N . MET C 1 36 ? -7.359 -5.450 8.276 1.00 34.64 22 MET C N 1
ATOM 4926 C CA . MET C 1 36 ? -6.413 -5.959 9.260 1.00 30.87 22 MET C CA 1
ATOM 4927 C C . MET C 1 36 ? -5.547 -7.056 8.629 1.00 31.47 22 MET C C 1
ATOM 49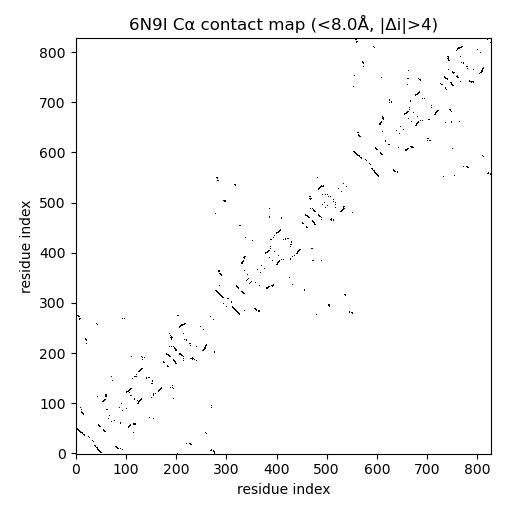28 O O . MET C 1 36 ? -5.848 -7.565 7.546 1.00 30.98 22 MET C O 1
ATOM 4933 N N . ASP C 1 37 ? -4.454 -7.383 9.322 1.00 29.86 23 ASP C N 1
ATOM 4934 C CA . ASP C 1 37 ? -3.553 -8.463 8.955 1.00 30.58 23 ASP C CA 1
ATOM 4935 C C . ASP C 1 37 ? -4.381 -9.733 8.735 1.00 33.80 23 ASP C C 1
ATOM 4936 O O . ASP C 1 37 ? -5.190 -10.098 9.589 1.00 30.13 23 ASP C O 1
ATOM 4941 N N . LYS C 1 38 ? -4.183 -10.398 7.591 1.00 27.87 24 LYS C N 1
ATOM 4942 C CA . LYS C 1 38 ? -4.972 -11.585 7.281 1.00 33.64 24 LYS C CA 1
ATOM 4943 C C . LYS C 1 38 ? -4.690 -12.683 8.312 1.00 28.30 24 LYS C C 1
ATOM 4944 O O . LYS C 1 38 ? -5.490 -13.599 8.475 1.00 31.63 24 LYS C O 1
ATOM 4950 N N . ASN C 1 39 ? -3.546 -12.588 8.995 1.00 28.93 25 ASN C N 1
ATOM 4951 C CA . ASN C 1 39 ? -3.162 -13.597 9.981 1.00 29.05 25 ASN C CA 1
ATOM 4952 C C . ASN C 1 39 ? -4.113 -13.540 11.184 1.00 27.18 25 ASN C C 1
ATOM 4953 O O . ASN C 1 39 ? -4.321 -14.553 11.848 1.00 31.21 25 ASN C O 1
ATOM 4958 N N . TRP C 1 40 ? -4.685 -12.362 11.460 1.00 26.53 26 TRP C N 1
ATOM 4959 C CA . TRP C 1 40 ? -5.727 -12.243 12.481 1.00 26.20 26 TRP C CA 1
ATOM 4960 C C . TRP C 1 40 ? -6.928 -13.099 12.067 1.00 25.82 26 TRP C C 1
ATOM 4961 O O . TRP C 1 40 ? -7.535 -13.772 12.889 1.00 26.86 26 TRP C O 1
ATOM 4972 N N A MET C 1 41 ? -7.260 -13.048 10.773 0.70 29.44 27 MET C N 1
ATOM 4973 N N B MET C 1 41 ? -7.269 -13.030 10.777 0.30 26.26 27 MET C N 1
ATOM 4974 C CA A MET C 1 41 ? -8.458 -13.688 10.247 0.70 27.95 27 MET C CA 1
ATOM 4975 C CA B MET C 1 41 ? -8.447 -13.690 10.230 0.30 23.86 27 MET C CA 1
ATOM 4976 C C A MET C 1 41 ? -8.212 -15.187 10.041 0.70 26.63 27 MET C C 1
ATOM 4977 C C B MET C 1 41 ? -8.182 -15.192 10.094 0.30 26.72 27 MET C C 1
ATOM 4978 O O A MET C 1 41 ? -9.056 -16.007 10.401 0.70 26.53 27 MET C O 1
ATOM 4979 O O B MET C 1 41 ? -8.971 -16.017 10.557 0.30 28.71 27 MET C O 1
ATOM 4988 N N . ILE C 1 42 ? -7.060 -15.522 9.447 1.00 29.56 28 ILE C N 1
ATOM 4989 C CA . ILE C 1 42 ? -6.682 -16.902 9.166 1.00 26.01 28 ILE C CA 1
ATOM 4990 C C . ILE C 1 42 ? -5.268 -17.136 9.707 1.00 29.13 28 ILE C C 1
ATOM 4991 O O . ILE C 1 42 ? -4.289 -16.734 9.082 1.00 31.99 28 ILE C O 1
ATOM 4996 N N . ALA C 1 43 ? -5.178 -17.788 10.869 1.00 28.78 29 ALA C N 1
ATOM 4997 C CA . ALA C 1 43 ? -3.898 -18.006 11.543 1.00 29.93 29 ALA C CA 1
ATOM 4998 C C . ALA C 1 43 ? -2.917 -18.708 10.597 1.00 31.02 29 ALA C C 1
ATOM 4999 O O . ALA C 1 43 ? -3.266 -19.695 9.949 1.00 30.50 29 ALA C O 1
ATOM 5001 N N . MET C 1 44 ? -1.691 -18.175 10.531 1.00 29.77 30 MET C N 1
ATOM 5002 C CA . MET C 1 44 ? -0.581 -18.773 9.786 1.00 32.71 30 MET C CA 1
ATOM 5003 C C . MET C 1 44 ? -1.020 -19.117 8.358 1.00 29.42 30 MET C C 1
ATOM 5004 O O . MET C 1 44 ? -0.773 -20.223 7.878 1.00 32.74 30 MET C O 1
ATOM 5009 N N . HIS C 1 45 ? -1.647 -18.153 7.678 1.00 34.67 31 HIS C N 1
ATOM 5010 C CA . HIS C 1 45 ? -2.243 -18.387 6.365 1.00 35.01 31 HIS C CA 1
ATOM 5011 C C . HIS C 1 45 ? -1.154 -18.616 5.310 1.00 36.71 31 HIS C C 1
ATOM 5012 O O . HIS C 1 45 ? -1.411 -19.237 4.276 1.00 41.37 31 HIS C O 1
ATOM 5019 N N . ASN C 1 46 ? 0.054 -18.109 5.579 1.00 40.81 32 ASN C N 1
ATOM 5020 C CA . ASN C 1 46 ? 1.147 -18.134 4.611 1.00 35.02 32 ASN C CA 1
ATOM 5021 C C . ASN C 1 46 ? 2.484 -18.254 5.337 1.00 36.81 32 ASN C C 1
ATOM 5022 O O . ASN C 1 46 ? 3.260 -17.301 5.380 1.00 38.30 32 ASN C O 1
ATOM 5027 N N . PRO C 1 47 ? 2.803 -19.429 5.923 1.00 31.89 33 PRO C N 1
ATOM 5028 C CA . PRO C 1 47 ? 4.048 -19.593 6.671 1.00 37.00 33 PRO C CA 1
ATOM 5029 C C . PRO C 1 47 ? 5.300 -19.441 5.794 1.00 33.08 33 PRO C C 1
ATOM 5030 O O . PRO C 1 47 ? 5.321 -19.887 4.638 1.00 33.76 33 PRO C O 1
ATOM 5034 N N . ALA C 1 48 ? 6.330 -18.809 6.362 1.00 36.99 34 ALA C N 1
ATOM 5035 C CA . ALA C 1 48 ? 7.637 -18.721 5.734 1.00 39.45 34 ALA C CA 1
ATOM 5036 C C . ALA C 1 48 ? 8.240 -20.126 5.630 1.00 38.89 34 ALA C C 1
ATOM 5037 O O . ALA C 1 48 ? 7.964 -20.990 6.464 1.00 29.49 34 ALA C O 1
ATOM 5039 N N . THR C 1 49 ? 9.053 -20.333 4.589 1.00 33.08 35 THR C N 1
ATOM 5040 C CA . THR C 1 49 ? 9.769 -21.583 4.364 1.00 32.52 35 THR C CA 1
ATOM 5041 C C . THR C 1 49 ? 11.228 -21.250 4.033 1.00 33.33 35 THR C C 1
ATOM 5042 O O . THR C 1 49 ? 11.596 -20.076 3.951 1.00 33.76 35 THR C O 1
ATOM 5046 N N . ILE C 1 50 ? 12.054 -22.284 3.844 1.00 31.89 36 ILE C N 1
ATOM 5047 C CA . ILE C 1 50 ? 13.501 -22.103 3.729 1.00 36.56 36 ILE C CA 1
ATOM 5048 C C . ILE C 1 50 ? 13.819 -21.184 2.542 1.00 35.84 36 ILE C C 1
ATOM 5049 O O . ILE C 1 50 ? 14.728 -20.361 2.619 1.00 40.99 36 ILE C O 1
ATOM 5054 N N . HIS C 1 51 ? 13.062 -21.321 1.451 1.00 35.14 37 HIS C N 1
ATOM 5055 C CA . HIS C 1 51 ? 13.344 -20.573 0.225 1.00 34.16 37 HIS C CA 1
ATOM 5056 C C . HIS C 1 51 ? 12.436 -19.343 0.122 1.00 36.70 37 HIS C C 1
ATOM 5057 O O . HIS C 1 51 ? 12.469 -18.624 -0.875 1.00 41.73 37 HIS C O 1
ATOM 5064 N N . ASN C 1 52 ? 11.638 -19.112 1.169 1.00 38.76 38 ASN C N 1
ATOM 5065 C CA . ASN C 1 52 ? 10.815 -17.912 1.294 1.00 31.51 38 ASN C CA 1
ATOM 5066 C C . ASN C 1 52 ? 10.773 -17.505 2.763 1.00 38.29 38 ASN C C 1
ATOM 5067 O O . ASN C 1 52 ? 9.706 -17.457 3.373 1.00 39.51 38 ASN C O 1
ATOM 5072 N N . PRO C 1 53 ? 11.943 -17.194 3.362 1.00 38.85 39 PRO C N 1
ATOM 5073 C CA . PRO C 1 53 ? 12.065 -17.049 4.814 1.00 42.85 39 PRO C CA 1
ATOM 5074 C C . PRO C 1 53 ? 11.447 -15.770 5.395 1.00 38.41 39 PRO C C 1
ATOM 5075 O O . PRO C 1 53 ? 11.190 -15.701 6.598 1.00 44.63 39 PRO C O 1
ATOM 5079 N N . ASN C 1 54 ? 11.224 -14.770 4.541 1.00 37.80 40 ASN C N 1
ATOM 5080 C CA . ASN C 1 54 ? 10.666 -13.497 4.976 1.00 43.05 40 ASN C CA 1
ATOM 5081 C C . ASN C 1 54 ? 9.283 -13.308 4.343 1.00 45.27 40 ASN C C 1
ATOM 5082 O O . ASN C 1 54 ? 8.924 -12.201 3.938 1.00 44.43 40 ASN C O 1
ATOM 5087 N N . ALA C 1 55 ? 8.521 -14.404 4.264 1.00 41.62 41 ALA C N 1
ATOM 5088 C CA . ALA C 1 55 ? 7.167 -14.378 3.721 1.00 43.17 41 ALA C CA 1
ATOM 5089 C C . ALA C 1 55 ? 6.417 -13.177 4.306 1.00 34.90 41 ALA C C 1
ATOM 5090 O O . ALA C 1 55 ? 6.513 -12.901 5.499 1.00 40.47 41 ALA C O 1
ATOM 5092 N N . GLN C 1 56 ? 5.675 -12.466 3.451 1.00 39.92 42 GLN C N 1
ATOM 5093 C CA . GLN C 1 56 ? 4.970 -11.266 3.870 1.00 40.81 42 GLN C CA 1
ATOM 5094 C C . GLN C 1 56 ? 3.466 -11.559 3.912 1.00 33.67 42 GLN C C 1
ATOM 5095 O O . GLN C 1 56 ? 2.967 -12.430 3.198 1.00 46.19 42 GLN C O 1
ATOM 5101 N N . THR C 1 57 ? 2.758 -10.837 4.783 1.00 39.98 43 THR C N 1
ATOM 5102 C CA . THR C 1 57 ? 1.321 -11.007 4.955 1.00 42.96 43 THR C CA 1
ATOM 5103 C C . THR C 1 57 ? 0.585 -10.015 4.050 1.00 47.77 43 THR C C 1
ATOM 5104 O O . THR C 1 57 ? 1.202 -9.329 3.235 1.00 42.37 43 THR C O 1
ATOM 5108 N N . GLU C 1 58 ? -0.739 -9.952 4.207 1.00 35.85 44 GLU C N 1
ATOM 5109 C CA . GLU C 1 58 ? -1.567 -9.016 3.459 1.00 39.35 44 GLU C CA 1
ATOM 5110 C C . GLU C 1 58 ? -2.545 -8.319 4.411 1.00 39.06 44 GLU C C 1
ATOM 5111 O O . GLU C 1 58 ? -2.892 -8.844 5.476 1.00 38.67 44 GLU C O 1
ATOM 5117 N N . PHE C 1 59 ? -2.968 -7.120 4.000 1.00 43.91 45 PHE C N 1
ATOM 5118 C CA . PHE C 1 59 ? -3.899 -6.286 4.738 1.00 46.02 45 PHE C CA 1
ATOM 5119 C C . PHE C 1 59 ? -5.273 -6.382 4.066 1.00 53.21 45 PHE C C 1
ATOM 5120 O O . PHE C 1 59 ? -5.547 -5.663 3.108 1.00 71.85 45 PHE C O 1
ATOM 5128 N N . VAL C 1 60 ? -6.123 -7.282 4.571 1.00 38.82 46 VAL C N 1
ATOM 5129 C CA . VAL C 1 60 ? -7.367 -7.639 3.896 1.00 36.27 46 VAL C CA 1
ATOM 5130 C C . VAL C 1 60 ? -8.510 -6.748 4.395 1.00 32.99 46 VAL C C 1
ATOM 5131 O O . VAL C 1 60 ? -8.568 -6.374 5.566 1.00 31.21 46 VAL C O 1
ATOM 5135 N N . GLU C 1 61 ? -9.421 -6.428 3.473 1.00 33.50 47 GLU C N 1
ATOM 5136 C CA . GLU C 1 61 ? -10.606 -5.638 3.760 1.00 31.14 47 GLU C CA 1
ATOM 5137 C C . GLU C 1 61 ? -11.804 -6.578 3.917 1.00 28.52 47 GLU C C 1
ATOM 5138 O O . GLU C 1 61 ? -11.949 -7.542 3.163 1.00 38.62 47 GLU C O 1
ATOM 5144 N N . PHE C 1 62 ? -12.658 -6.284 4.900 1.00 31.37 48 PHE C N 1
ATOM 5145 C CA . PHE C 1 62 ? -13.829 -7.107 5.173 1.00 28.14 48 PHE C CA 1
ATOM 5146 C C . PHE C 1 62 ? -14.981 -6.226 5.647 1.00 26.42 48 PHE C C 1
ATOM 5147 O O . PHE C 1 62 ? -14.770 -5.126 6.153 1.00 31.68 48 PHE C O 1
ATOM 5155 N N . PRO C 1 63 ? -16.238 -6.687 5.475 1.00 25.80 49 PRO C N 1
ATOM 5156 C CA . PRO C 1 63 ? -17.406 -5.899 5.859 1.00 26.91 49 PRO C CA 1
ATOM 5157 C C . PRO C 1 63 ? -17.757 -5.985 7.350 1.00 27.82 49 PRO C C 1
ATOM 5158 O O . PRO C 1 63 ? -17.585 -7.034 7.979 1.00 25.40 49 PRO C O 1
ATOM 5162 N N . ILE C 1 64 ? -18.231 -4.858 7.886 1.00 24.87 50 ILE C N 1
ATOM 5163 C CA . ILE C 1 64 ? -18.890 -4.792 9.178 1.00 24.59 50 ILE C CA 1
ATOM 5164 C C . ILE C 1 64 ? -20.388 -4.636 8.918 1.00 25.26 50 ILE C C 1
ATOM 5165 O O . ILE C 1 64 ? -20.796 -3.701 8.229 1.00 26.21 50 ILE C O 1
ATOM 5170 N N . TYR C 1 65 ? -21.201 -5.551 9.453 1.00 23.43 51 TYR C N 1
ATOM 5171 C CA . TYR C 1 65 ? -22.635 -5.452 9.239 1.00 27.59 51 TYR C CA 1
ATOM 5172 C C . TYR C 1 65 ? -23.407 -5.847 10.499 1.00 24.73 51 TYR C C 1
ATOM 5173 O O . TYR C 1 65 ? -22.864 -6.443 11.442 1.00 24.09 51 TYR C O 1
ATOM 5182 N N . THR C 1 66 ? -24.688 -5.473 10.482 1.00 22.00 52 THR C N 1
ATOM 5183 C CA . THR C 1 66 ? -25.643 -5.776 11.520 1.00 24.42 52 THR C CA 1
ATOM 5184 C C . THR C 1 66 ? -26.912 -6.325 10.860 1.00 22.22 52 THR C C 1
ATOM 5185 O O . THR C 1 66 ? -27.132 -6.142 9.654 1.00 21.68 52 THR C O 1
ATOM 5189 N N . VAL C 1 67 ? -27.741 -7.000 11.658 1.00 21.08 53 VAL C N 1
ATOM 5190 C CA . VAL C 1 67 ? -28.976 -7.579 11.168 1.00 21.15 53 VAL C CA 1
ATOM 5191 C C . VAL C 1 67 ? -30.136 -7.097 12.040 1.00 24.60 53 VAL C C 1
ATOM 5192 O O . VAL C 1 67 ? -30.104 -7.230 13.263 1.00 23.96 53 VAL C O 1
ATOM 5196 N N . LEU C 1 68 ? -31.159 -6.543 11.384 1.00 23.17 54 LEU C N 1
ATOM 5197 C CA . LEU C 1 68 ? -32.399 -6.187 12.039 1.00 22.61 54 LEU C CA 1
ATOM 5198 C C . LEU C 1 68 ? -33.478 -7.204 11.663 1.00 24.55 54 LEU C C 1
ATOM 5199 O O . LEU C 1 68 ? -33.728 -7.454 10.479 1.00 24.88 54 LEU C O 1
ATOM 5204 N N . ILE C 1 69 ? -34.117 -7.776 12.684 1.00 24.15 55 ILE C N 1
ATOM 5205 C CA . ILE C 1 69 ? -35.292 -8.597 12.490 1.00 24.51 55 ILE C CA 1
ATOM 5206 C C . ILE C 1 69 ? -36.518 -7.790 12.924 1.00 28.10 55 ILE C C 1
ATOM 5207 O O . ILE C 1 69 ? -36.778 -7.620 14.121 1.00 27.00 55 ILE C O 1
ATOM 5212 N N . ASP C 1 70 ? -37.256 -7.282 11.932 1.00 25.28 56 ASP C N 1
ATOM 5213 C CA . ASP C 1 70 ? -38.511 -6.596 12.177 1.00 25.90 56 ASP C CA 1
ATOM 5214 C C . ASP C 1 70 ? -39.598 -7.649 12.403 1.00 27.24 56 ASP C C 1
ATOM 5215 O O . ASP C 1 70 ? -40.224 -8.135 11.456 1.00 32.42 56 ASP C O 1
ATOM 5220 N N . HIS C 1 71 ? -39.802 -7.987 13.678 1.00 31.11 57 HIS C N 1
ATOM 5221 C CA . HIS C 1 71 ? -40.670 -9.073 14.097 1.00 27.57 57 HIS C CA 1
ATOM 5222 C C . HIS C 1 71 ? -41.926 -8.497 14.741 1.00 28.74 57 HIS C C 1
ATOM 5223 O O . HIS C 1 71 ? -41.852 -7.532 15.496 1.00 29.88 57 HIS C O 1
ATOM 5230 N N . PRO C 1 72 ? -43.118 -9.065 14.453 1.00 30.75 58 PRO C N 1
ATOM 5231 C CA . PRO C 1 72 ? -44.361 -8.595 15.063 1.00 37.50 58 PRO C CA 1
ATOM 5232 C C . PRO C 1 72 ? -44.318 -8.544 16.599 1.00 31.36 58 PRO C C 1
ATOM 5233 O O . PRO C 1 72 ? -45.008 -7.735 17.202 1.00 37.98 58 PRO C O 1
ATOM 5237 N N . GLU C 1 73 ? -43.498 -9.401 17.218 1.00 29.91 59 GLU C N 1
ATOM 5238 C CA . GLU C 1 73 ? -43.427 -9.478 18.676 1.00 33.00 59 GLU C CA 1
ATOM 5239 C C . GLU C 1 73 ? -42.528 -8.364 19.223 1.00 34.05 59 GLU C C 1
ATOM 5240 O O . GLU C 1 73 ? -42.519 -8.103 20.425 1.00 41.70 59 GLU C O 1
ATOM 5246 N N . GLY C 1 74 ? -41.772 -7.721 18.330 1.00 30.51 60 GLY C N 1
ATOM 5247 C CA . GLY C 1 74 ? -40.821 -6.688 18.706 1.00 33.66 60 GLY C CA 1
ATOM 5248 C C . GLY C 1 74 ? -39.532 -6.808 17.912 1.00 29.57 60 GLY C C 1
ATOM 5249 O O . GLY C 1 74 ? -39.123 -7.906 17.543 1.00 36.17 60 GLY C O 1
ATOM 5250 N N . LYS C 1 75 ? -38.897 -5.663 17.653 1.00 25.99 61 LYS C N 1
ATOM 5251 C CA . LYS C 1 75 ? -37.720 -5.593 16.797 1.00 24.60 61 LYS C CA 1
ATOM 5252 C C . LYS C 1 75 ? -36.495 -6.120 17.551 1.00 27.89 61 LYS C C 1
ATOM 5253 O O . LYS C 1 75 ? -36.269 -5.791 18.720 1.00 27.03 61 LYS C O 1
ATOM 5259 N N . ILE C 1 76 ? -35.714 -6.947 16.851 1.00 23.86 62 ILE C N 1
ATOM 5260 C CA . ILE C 1 76 ? -34.517 -7.573 17.386 1.00 25.26 62 ILE C CA 1
ATOM 5261 C C . ILE C 1 76 ? -33.329 -7.173 16.507 1.00 24.71 62 ILE C C 1
ATOM 5262 O O . ILE C 1 76 ? -33.367 -7.329 15.286 1.00 26.21 62 ILE C O 1
ATOM 5267 N N . LEU C 1 77 ? -32.281 -6.656 17.152 1.00 23.57 63 LEU C N 1
ATOM 5268 C CA . LEU C 1 77 ? -31.072 -6.237 16.471 1.00 20.56 63 LEU C CA 1
ATOM 5269 C C . LEU C 1 77 ? -29.924 -7.161 16.880 1.00 21.36 63 LEU C C 1
ATOM 5270 O O . LEU C 1 77 ? -29.679 -7.373 18.071 1.00 25.20 63 LEU C O 1
ATOM 5275 N N . PHE C 1 78 ? -29.237 -7.708 15.876 1.00 21.80 64 PHE C N 1
ATOM 5276 C CA . PHE C 1 78 ? -28.078 -8.551 16.085 1.00 21.76 64 PHE C CA 1
ATOM 5277 C C . PHE C 1 78 ? -26.820 -7.753 15.735 1.00 23.73 64 PHE C C 1
ATOM 5278 O O . PHE C 1 78 ? -26.610 -7.406 14.571 1.00 20.50 64 PHE C O 1
ATOM 5286 N N . ASP C 1 79 ? -26.017 -7.458 16.767 1.00 21.68 65 ASP C N 1
ATOM 5287 C CA . ASP C 1 79 ? -24.771 -6.687 16.677 1.00 23.08 65 ASP C CA 1
ATOM 5288 C C . ASP C 1 79 ? -25.103 -5.210 16.423 1.00 21.92 65 ASP C C 1
ATOM 5289 O O . ASP C 1 79 ? -26.250 -4.870 16.119 1.00 23.89 65 ASP C O 1
ATOM 5294 N N . THR C 1 80 ? -24.097 -4.335 16.572 1.00 21.21 66 THR C N 1
ATOM 5295 C CA . THR C 1 80 ? -24.324 -2.884 16.508 1.00 24.45 66 THR C CA 1
ATOM 5296 C C . THR C 1 80 ? -23.179 -2.152 15.793 1.00 21.95 66 THR C C 1
ATOM 5297 O O . THR C 1 80 ? -23.136 -0.925 15.805 1.00 30.18 66 THR C O 1
ATOM 5301 N N . SER C 1 81 ? -22.265 -2.907 15.177 1.00 24.81 67 SER C N 1
ATOM 5302 C CA . SER C 1 81 ? -21.141 -2.351 14.412 1.00 23.56 67 SER C CA 1
ATOM 5303 C C . SER C 1 81 ? -20.247 -1.482 15.310 1.00 27.12 67 SER C C 1
ATOM 5304 O O . SER C 1 81 ? -20.117 -1.734 16.513 1.00 28.40 67 SER C O 1
ATOM 5307 N N . CYS C 1 82 ? -19.608 -0.479 14.699 1.00 27.92 68 CYS C N 1
ATOM 5308 C CA . CYS C 1 82 ? -18.645 0.391 15.368 1.00 26.86 68 CYS C CA 1
ATOM 5309 C C . CYS C 1 82 ? -19.312 1.716 15.748 1.00 26.85 68 CYS C C 1
ATOM 5310 O O . CYS C 1 82 ? -20.257 2.150 15.095 1.00 31.11 68 CYS C O 1
ATOM 5313 N N . ASN C 1 83 ? -18.807 2.356 16.807 1.00 27.12 69 ASN C N 1
ATOM 5314 C CA . ASN C 1 83 ? -19.288 3.671 17.193 1.00 26.04 69 ASN C CA 1
ATOM 5315 C C . ASN C 1 83 ? -18.850 4.683 16.138 1.00 27.36 69 ASN C C 1
ATOM 5316 O O . ASN C 1 83 ? -17.722 4.638 15.651 1.00 31.08 69 ASN C O 1
ATOM 5321 N N . PRO C 1 84 ? -19.741 5.613 15.738 1.00 31.39 70 PRO C N 1
ATOM 5322 C CA . PRO C 1 84 ? -19.383 6.656 14.776 1.00 35.21 70 PRO C CA 1
ATOM 5323 C C . PRO C 1 84 ? -18.133 7.472 15.148 1.00 37.03 70 PRO C C 1
ATOM 5324 O O . PRO C 1 84 ? -17.473 8.013 14.265 1.00 42.86 70 PRO C O 1
ATOM 5328 N N A ASN C 1 85 ? -17.824 7.567 16.446 0.50 35.74 71 ASN C N 1
ATOM 5329 N N B ASN C 1 85 ? -17.818 7.524 16.447 0.50 36.00 71 ASN C N 1
ATOM 5330 C CA A ASN C 1 85 ? -16.682 8.364 16.901 0.50 38.81 71 ASN C CA 1
ATOM 5331 C CA B ASN C 1 85 ? -16.719 8.336 16.965 0.50 41.62 71 ASN C CA 1
ATOM 5332 C C A ASN C 1 85 ? -15.523 7.441 17.289 0.50 37.93 71 ASN C C 1
ATOM 5333 C C B ASN C 1 85 ? -15.506 7.451 17.277 0.50 37.18 71 ASN C C 1
ATOM 5334 O O A ASN C 1 85 ? -14.762 7.740 18.210 0.50 49.71 71 ASN C O 1
ATOM 5335 O O B ASN C 1 85 ? -14.686 7.793 18.130 0.50 35.43 71 ASN C O 1
ATOM 5344 N N . SER C 1 86 ? -15.396 6.325 16.566 1.00 34.24 72 SER C N 1
ATOM 5345 C CA . SER C 1 86 ? -14.331 5.354 16.802 1.00 33.11 72 SER C CA 1
ATOM 5346 C C . SER C 1 86 ? -12.981 5.910 16.332 1.00 36.11 72 SER C C 1
ATOM 5347 O O . SER C 1 86 ? -12.011 5.925 17.088 1.00 34.45 72 SER C O 1
ATOM 5350 N N . MET C 1 87 ? -12.940 6.375 15.080 1.00 33.06 73 MET C N 1
ATOM 5351 C CA . MET C 1 87 ? -11.686 6.683 14.399 1.00 33.15 73 MET C CA 1
ATOM 5352 C C . MET C 1 87 ? -11.381 8.184 14.480 1.00 37.43 73 MET C C 1
ATOM 5353 O O . MET C 1 87 ? -12.261 8.998 14.763 1.00 41.64 73 MET C O 1
ATOM 5358 N N . GLY C 1 88 ? -10.113 8.527 14.231 1.00 37.12 74 GLY C N 1
ATOM 5359 C CA . GLY C 1 88 ? -9.666 9.911 14.136 1.00 41.34 74 GLY C CA 1
ATOM 5360 C C . GLY C 1 88 ? -8.852 10.343 15.352 1.00 46.46 74 GLY C C 1
ATOM 5361 O O . GLY C 1 88 ? -8.827 9.657 16.370 1.00 47.51 74 GLY C O 1
ATOM 5362 N N . PRO C 1 89 ? -8.161 11.501 15.272 1.00 46.06 75 PRO C N 1
ATOM 5363 C CA . PRO C 1 89 ? -7.358 12.005 16.387 1.00 41.52 75 PRO C CA 1
ATOM 5364 C C . PRO C 1 89 ? -8.163 12.204 17.682 1.00 37.69 75 PRO C C 1
ATOM 5365 O O . PRO C 1 89 ? -7.593 12.148 18.773 1.00 54.93 75 PRO C O 1
ATOM 5369 N N . GLN C 1 90 ? -9.473 12.431 17.547 1.00 44.84 76 GLN C N 1
ATOM 5370 C CA . GLN C 1 90 ? -10.372 12.594 18.692 1.00 52.00 76 GLN C CA 1
ATOM 5371 C C . GLN C 1 90 ? -11.195 11.316 18.890 1.00 40.99 76 GLN C C 1
ATOM 5372 O O . GLN C 1 90 ? -12.184 11.318 19.621 1.00 52.57 76 GLN C O 1
ATOM 5378 N N . GLY C 1 91 ? -10.772 10.233 18.232 1.00 46.65 77 GLY C N 1
ATOM 5379 C CA . GLY C 1 91 ? -11.515 8.976 18.223 1.00 41.08 77 GLY C CA 1
ATOM 5380 C C . GLY C 1 91 ? -11.448 8.256 19.560 1.00 40.26 77 GLY C C 1
ATOM 5381 O O . GLY C 1 91 ? -10.542 8.492 20.357 1.00 39.20 77 GLY C O 1
ATOM 5382 N N . ARG C 1 92 ? -12.423 7.369 19.789 1.00 32.93 78 ARG C N 1
ATOM 5383 C CA . ARG C 1 92 ? -12.510 6.555 20.998 1.00 33.10 78 ARG C CA 1
ATOM 5384 C C . ARG C 1 92 ? -11.451 5.447 20.961 1.00 33.32 78 ARG C C 1
ATOM 5385 O O . ARG C 1 92 ? -10.934 5.045 22.001 1.00 37.23 78 ARG C O 1
ATOM 5393 N N . TRP C 1 93 ? -11.155 4.947 19.758 1.00 32.94 79 TRP C N 1
ATOM 5394 C CA . TRP C 1 93 ? -10.178 3.876 19.570 1.00 32.77 79 TRP C CA 1
ATOM 5395 C C . TRP C 1 93 ? -8.764 4.420 19.791 1.00 37.85 79 TRP C C 1
ATOM 5396 O O . TRP C 1 93 ? -8.435 5.512 19.336 1.00 38.83 79 TRP C O 1
ATOM 5407 N N . ALA C 1 94 ? -7.935 3.632 20.483 1.00 35.72 80 ALA C N 1
ATOM 5408 C CA . ALA C 1 94 ? -6.520 3.938 20.645 1.00 41.84 80 ALA C CA 1
ATOM 5409 C C . ALA C 1 94 ? -5.853 3.974 19.265 1.00 40.44 80 ALA C C 1
ATOM 5410 O O . ALA C 1 94 ? -6.251 3.248 18.359 1.00 34.39 80 ALA C O 1
ATOM 5412 N N . GLU C 1 95 ? -4.830 4.821 19.122 1.00 37.53 81 GLU C N 1
ATOM 5413 C CA . GLU C 1 95 ? -4.150 4.997 17.844 1.00 40.98 81 GLU C CA 1
ATOM 5414 C C . GLU C 1 95 ? -3.671 3.635 17.329 1.00 43.75 81 GLU C C 1
ATOM 5415 O O . GLU C 1 95 ? -3.836 3.319 16.154 1.00 47.17 81 GLU C O 1
ATOM 5421 N N . SER C 1 96 ? -3.076 2.842 18.226 1.00 39.96 82 SER C N 1
ATOM 5422 C CA . SER C 1 96 ? -2.553 1.523 17.890 1.00 39.25 82 SER C CA 1
ATOM 5423 C C . SER C 1 96 ? -3.666 0.665 17.279 1.00 43.58 82 SER C C 1
ATOM 5424 O O . SER C 1 96 ? -3.450 -0.041 16.292 1.00 41.48 82 SER C O 1
ATOM 5427 N N . THR C 1 97 ? -4.854 0.735 17.886 1.00 35.64 83 THR C N 1
ATOM 5428 C CA . THR C 1 97 ? -6.016 -0.009 17.424 1.00 35.01 83 THR C CA 1
ATOM 5429 C C . THR C 1 97 ? -6.429 0.504 16.040 1.00 39.21 83 THR C C 1
ATOM 5430 O O . THR C 1 97 ? -6.793 -0.276 15.164 1.00 38.34 83 THR C O 1
ATOM 5434 N N . GLN C 1 98 ? -6.359 1.825 15.860 1.00 39.98 84 GLN C N 1
ATOM 5435 C CA . GLN C 1 98 ? -6.778 2.466 14.615 1.00 33.56 84 GLN C CA 1
ATOM 5436 C C . GLN C 1 98 ? -5.857 2.034 13.466 1.00 38.89 84 GLN C C 1
ATOM 5437 O O . G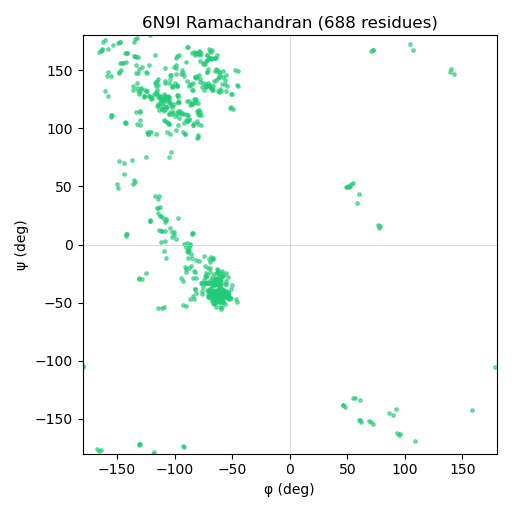LN C 1 98 ? -6.297 1.932 12.323 1.00 40.43 84 GLN C O 1
ATOM 5443 N N . GLN C 1 99 ? -4.583 1.774 13.780 1.00 34.24 85 GLN C N 1
ATOM 5444 C CA . GLN C 1 99 ? -3.588 1.445 12.762 1.00 37.34 85 GLN C CA 1
ATOM 5445 C C . GLN C 1 99 ? -3.686 -0.035 12.372 1.00 39.82 85 GLN C C 1
ATOM 5446 O O . GLN C 1 99 ? -3.346 -0.401 11.248 1.00 37.67 85 GLN C O 1
ATOM 5452 N N . MET C 1 100 ? -4.140 -0.878 13.307 1.00 38.32 86 MET C N 1
ATOM 5453 C CA . MET C 1 100 ? -4.174 -2.326 13.090 1.00 30.95 86 MET C CA 1
ATOM 5454 C C . MET C 1 100 ? -5.547 -2.765 12.568 1.00 30.18 86 MET C C 1
ATOM 5455 O O . MET C 1 100 ? -5.643 -3.761 11.852 1.00 34.87 86 MET C O 1
ATOM 5460 N N . PHE C 1 101 ? -6.595 -2.016 12.928 1.00 32.77 87 PHE C N 1
ATOM 5461 C CA . PHE C 1 101 ? -7.971 -2.390 12.603 1.00 32.78 87 PHE C CA 1
ATOM 5462 C C . PHE C 1 101 ? -8.746 -1.176 12.098 1.00 31.36 87 PHE C C 1
ATOM 5463 O O . PHE C 1 101 ? -9.847 -0.896 12.569 1.00 30.54 87 PHE C O 1
ATOM 5471 N N . PRO C 1 102 ? -8.219 -0.440 11.097 1.00 33.84 88 PRO C N 1
ATOM 5472 C CA . PRO C 1 102 ? -8.865 0.786 10.634 1.00 34.24 88 PRO C CA 1
ATOM 5473 C C . PRO C 1 102 ? -10.272 0.515 10.085 1.00 30.59 88 PRO C C 1
ATOM 5474 O O . PRO C 1 102 ? -10.461 -0.396 9.277 1.00 33.59 88 PRO C O 1
ATOM 5478 N N . TRP C 1 103 ? -11.236 1.315 10.547 1.00 34.70 89 TRP C N 1
ATOM 5479 C CA . TRP C 1 103 ? -12.619 1.243 10.106 1.00 37.32 89 TRP C CA 1
ATOM 5480 C C . TRP C 1 103 ? -12.924 2.443 9.203 1.00 36.42 89 TRP C C 1
ATOM 5481 O O . TRP C 1 103 ? -12.674 3.596 9.567 1.00 33.80 89 TRP C O 1
ATOM 5492 N N . THR C 1 104 ? -13.445 2.152 8.010 1.00 31.35 90 THR C N 1
ATOM 5493 C CA . THR C 1 104 ? -13.862 3.180 7.073 1.00 32.91 90 THR C CA 1
ATOM 5494 C C . THR C 1 104 ? -15.366 3.040 6.830 1.00 33.06 90 THR C C 1
ATOM 5495 O O . THR C 1 104 ? -15.856 1.948 6.535 1.00 33.08 90 THR C O 1
ATOM 5499 N N . ALA C 1 105 ? -16.085 4.156 6.968 1.00 34.49 91 ALA C N 1
ATOM 5500 C CA . ALA C 1 105 ? -17.530 4.169 6.831 1.00 33.11 91 ALA C CA 1
ATOM 5501 C C . ALA C 1 105 ? -18.009 5.583 6.495 1.00 41.04 91 ALA C C 1
ATOM 5502 O O . ALA C 1 105 ? -17.666 6.545 7.182 1.00 40.19 91 ALA C O 1
ATOM 5504 N N . THR C 1 106 ? -18.805 5.689 5.428 1.00 41.30 92 THR C N 1
ATOM 5505 C CA . THR C 1 106 ? -19.505 6.919 5.107 1.00 37.21 92 THR C CA 1
ATOM 5506 C C . THR C 1 106 ? -20.632 7.106 6.129 1.00 40.45 92 THR C C 1
ATOM 5507 O O . THR C 1 106 ? -21.017 6.160 6.816 1.00 38.32 92 THR C O 1
ATOM 5511 N N . GLU C 1 107 ? -21.152 8.332 6.219 1.00 38.66 93 GLU C N 1
ATOM 5512 C CA . GLU C 1 107 ? -22.159 8.674 7.213 1.00 39.55 93 GLU C CA 1
ATOM 5513 C C . GLU C 1 107 ? -23.360 7.729 7.082 1.00 36.98 93 GLU C C 1
ATOM 5514 O O . GLU C 1 107 ? -23.987 7.370 8.079 1.00 35.83 93 GLU C O 1
ATOM 5520 N N A GLU C 1 108 ? -23.665 7.332 5.843 0.50 34.79 94 GLU C N 1
ATOM 5521 N N B GLU C 1 108 ? -23.659 7.318 5.844 0.50 34.60 94 GLU C N 1
ATOM 5522 C CA A GLU C 1 108 ? -24.828 6.503 5.541 0.50 35.62 94 GLU C CA 1
ATOM 5523 C CA B GLU C 1 108 ? -24.837 6.505 5.546 0.50 33.00 94 GLU C CA 1
ATOM 5524 C C A GLU C 1 108 ? -24.651 5.114 6.168 0.50 32.51 94 GLU C C 1
ATOM 5525 C C B GLU C 1 108 ? -24.645 5.094 6.119 0.50 35.26 94 GLU C C 1
ATOM 5526 O O A GLU C 1 108 ? -25.626 4.392 6.382 0.50 31.75 94 GLU C O 1
ATOM 5527 O O B GLU C 1 108 ? -25.606 4.336 6.245 0.50 34.52 94 GLU C O 1
ATOM 5538 N N . CYS C 1 109 ? -23.399 4.759 6.472 1.00 34.44 95 CYS C N 1
ATOM 5539 C CA . CYS C 1 109 ? -23.063 3.427 6.996 1.00 29.04 95 CYS C CA 1
ATOM 5540 C C . CYS C 1 109 ? -23.295 3.346 8.510 1.00 33.41 95 CYS C C 1
ATOM 5541 O O . CYS C 1 109 ? -23.454 2.251 9.053 1.00 30.46 95 CYS C O 1
ATOM 5544 N N . TYR C 1 110 ? -23.287 4.498 9.187 1.00 31.85 96 TYR C N 1
ATOM 5545 C CA . TYR C 1 110 ? -23.515 4.534 10.632 1.00 30.31 96 TYR C CA 1
ATOM 5546 C C . TYR C 1 110 ? -24.856 3.857 10.937 1.00 31.86 96 TYR C C 1
ATOM 5547 O O . TYR C 1 110 ? -25.841 4.059 10.227 1.00 29.36 96 TYR C O 1
ATOM 5556 N N . LEU C 1 111 ? -24.880 3.047 11.999 1.00 29.90 97 LEU C N 1
ATOM 5557 C CA . LEU C 1 111 ? -26.040 2.228 12.320 1.00 25.86 97 LEU C CA 1
ATOM 5558 C C . LEU C 1 111 ? -27.284 3.105 12.517 1.00 25.94 97 LEU C C 1
ATOM 5559 O O . LEU C 1 111 ? -28.375 2.729 12.093 1.00 29.14 97 LEU C O 1
ATOM 5564 N N . HIS C 1 112 ? -27.125 4.262 13.170 1.00 27.64 98 HIS C N 1
ATOM 5565 C CA . HIS C 1 112 ? -28.279 5.114 13.469 1.00 31.85 98 HIS C CA 1
ATOM 5566 C C . HIS C 1 112 ? -28.910 5.599 12.159 1.00 27.70 98 HIS C C 1
ATOM 5567 O O . HIS C 1 112 ? -30.129 5.752 12.075 1.00 32.84 98 HIS C O 1
ATOM 5574 N N . ASN C 1 113 ? -28.072 5.807 11.140 1.00 29.18 99 ASN C N 1
ATOM 5575 C CA . ASN C 1 113 ? -28.525 6.283 9.835 1.00 30.33 99 ASN C CA 1
ATOM 5576 C C . ASN C 1 113 ? -29.194 5.135 9.068 1.00 28.40 99 ASN C C 1
ATOM 5577 O O . ASN C 1 113 ? -30.205 5.339 8.396 1.00 35.01 99 ASN C O 1
ATOM 5582 N N . ARG C 1 114 ? -28.620 3.932 9.171 1.00 32.30 100 ARG C N 1
ATOM 5583 C CA . ARG C 1 114 ? -29.149 2.763 8.472 1.00 27.51 100 ARG C CA 1
ATOM 5584 C C . ARG C 1 114 ? -30.554 2.447 8.994 1.00 28.71 100 ARG C C 1
ATOM 5585 O O . ARG C 1 114 ? -31.440 2.077 8.219 1.00 30.31 100 ARG C O 1
ATOM 5593 N N . LEU C 1 115 ? -30.739 2.589 10.311 1.00 30.57 101 LEU C N 1
ATOM 5594 C CA . LEU C 1 115 ? -32.026 2.337 10.956 1.00 29.47 101 LEU C CA 1
ATOM 5595 C C . LEU C 1 115 ? -33.022 3.438 10.566 1.00 26.80 101 LEU C C 1
ATOM 5596 O O . LEU C 1 115 ? -34.196 3.160 10.325 1.00 28.33 101 LEU C O 1
ATOM 5601 N N . GLU C 1 116 ? -32.544 4.685 10.524 1.00 26.31 102 GLU C N 1
ATOM 5602 C CA . GLU C 1 116 ? -33.399 5.838 10.238 1.00 31.66 102 GLU C CA 1
ATOM 5603 C C . GLU C 1 116 ? -34.007 5.682 8.840 1.00 38.12 102 GLU C C 1
ATOM 5604 O O . GLU C 1 116 ? -35.180 5.990 8.626 1.00 37.24 102 GLU C O 1
ATOM 5610 N N . GLN C 1 117 ? -33.194 5.189 7.903 1.00 32.00 103 GLN C N 1
ATOM 5611 C CA . GLN C 1 117 ? -33.605 5.038 6.505 1.00 33.03 103 GLN C CA 1
ATOM 5612 C C . GLN C 1 117 ? -34.639 3.913 6.383 1.00 36.07 103 GLN C C 1
ATOM 5613 O O . GLN C 1 117 ? -35.281 3.767 5.340 1.00 47.32 103 GLN C O 1
ATOM 5619 N N . LEU C 1 118 ? -34.787 3.119 7.451 1.00 35.19 104 LEU C N 1
ATOM 5620 C CA . LEU C 1 118 ? -35.813 2.079 7.517 1.00 28.45 104 LEU C CA 1
ATOM 5621 C C . LEU C 1 118 ? -36.975 2.550 8.398 1.00 29.43 104 LEU C C 1
ATOM 5622 O O . LEU C 1 118 ? -37.903 1.785 8.674 1.00 31.66 104 LEU C O 1
ATOM 5627 N N A LYS C 1 119 ? -36.900 3.817 8.824 0.50 30.03 105 LYS C N 1
ATOM 5628 N N B LYS C 1 119 ? -36.918 3.810 8.841 0.50 31.18 105 LYS C N 1
ATOM 5629 C CA A LYS C 1 119 ? -37.890 4.439 9.698 0.50 34.94 105 LYS C CA 1
ATOM 5630 C CA B LYS C 1 119 ? -37.957 4.387 9.689 0.50 36.30 105 LYS C CA 1
ATOM 5631 C C A LYS C 1 119 ? -37.958 3.658 11.016 0.50 35.00 105 LYS C C 1
ATOM 5632 C C B LYS C 1 119 ? -37.960 3.698 11.059 0.50 34.35 105 LYS C C 1
ATOM 5633 O O A LYS C 1 119 ? -39.035 3.422 11.562 0.50 37.02 105 LYS C O 1
ATOM 5634 O O B LYS C 1 119 ? -39.005 3.569 11.697 0.50 30.63 105 LYS C O 1
ATOM 5645 N N . VAL C 1 120 ? -36.782 3.260 11.506 1.00 33.16 106 VAL C N 1
ATOM 5646 C CA . VAL C 1 120 ? -36.656 2.586 12.787 1.00 29.56 106 VAL C CA 1
ATOM 5647 C C . VAL C 1 120 ? -35.832 3.471 13.724 1.00 31.85 106 VAL C C 1
ATOM 5648 O O . VAL C 1 120 ? -34.701 3.838 13.404 1.00 33.93 106 VAL C O 1
ATOM 5652 N N A ARG C 1 121 ? -36.425 3.805 14.875 0.50 36.88 107 ARG C N 1
ATOM 5653 N N B ARG C 1 121 ? -36.428 3.825 14.867 0.50 40.05 107 ARG C N 1
ATOM 5654 C CA A ARG C 1 121 ? -35.762 4.557 15.931 0.50 41.07 107 ARG C CA 1
ATOM 5655 C CA B ARG C 1 121 ? -35.743 4.557 15.920 0.50 43.04 107 ARG C CA 1
ATOM 5656 C C A ARG C 1 121 ? -35.121 3.576 16.907 0.50 36.97 107 ARG C C 1
ATOM 5657 C C B ARG C 1 121 ? -35.096 3.560 16.874 0.50 35.58 107 ARG C C 1
ATOM 5658 O O A ARG C 1 121 ? -35.651 2.493 17.139 0.50 35.25 107 ARG C O 1
ATOM 5659 O O B ARG C 1 121 ? -35.595 2.451 17.052 0.50 34.11 107 ARG C O 1
ATOM 5674 N N . PRO C 1 122 ? -33.966 3.927 17.512 1.00 42.66 108 PRO C N 1
ATOM 5675 C CA . PRO C 1 122 ? -33.344 3.062 18.513 1.00 36.96 108 PRO C CA 1
ATOM 5676 C C . PRO C 1 122 ? -34.335 2.607 19.597 1.00 43.83 108 PRO C C 1
ATOM 5677 O O . PRO C 1 122 ? -34.266 1.473 20.052 1.00 35.76 108 PRO C O 1
ATOM 5681 N N A GLU C 1 123 ? -35.258 3.495 19.980 0.30 44.91 109 GLU C N 1
ATOM 5682 N N B GLU C 1 123 ? -35.247 3.503 19.990 0.70 39.42 109 GLU C N 1
ATOM 5683 C CA A GLU C 1 123 ? -36.191 3.227 21.073 0.30 41.76 109 GLU C CA 1
ATOM 5684 C CA B GLU C 1 123 ? -36.198 3.237 21.072 0.70 44.18 109 GLU C CA 1
ATOM 5685 C C A GLU C 1 123 ? -37.215 2.168 20.644 0.30 44.19 109 GLU C C 1
ATOM 5686 C C B GLU C 1 123 ? -37.191 2.147 20.649 0.70 42.22 109 GLU C C 1
ATOM 5687 O O A GLU C 1 123 ? -37.955 1.646 21.477 0.30 36.63 109 GLU C O 1
ATOM 5688 O O B GLU C 1 123 ? -37.874 1.570 21.498 0.70 46.86 109 GLU C O 1
ATOM 5699 N N . ASP C 1 124 ? -37.244 1.860 19.343 1.00 30.94 110 ASP C N 1
ATOM 5700 C CA . ASP C 1 124 ? -38.166 0.863 18.792 1.00 35.84 110 ASP C CA 1
ATOM 5701 C C . ASP C 1 124 ? -37.600 -0.555 18.969 1.00 34.30 110 ASP C C 1
ATOM 5702 O O . ASP C 1 124 ? -38.318 -1.541 18.785 1.00 33.40 110 ASP C O 1
ATOM 5707 N N . ILE C 1 125 ? -36.312 -0.653 19.310 1.00 31.99 111 ILE C N 1
ATOM 5708 C CA . ILE C 1 125 ? -35.632 -1.947 19.423 1.00 28.48 111 ILE C CA 1
ATOM 5709 C C . ILE C 1 125 ? -35.944 -2.561 20.794 1.00 28.58 111 ILE C C 1
ATOM 5710 O O . ILE C 1 125 ? -35.660 -1.961 21.833 1.00 33.83 111 ILE C O 1
ATOM 5715 N N . ARG C 1 126 ? -36.526 -3.765 20.778 1.00 25.16 112 ARG C N 1
ATOM 5716 C CA . ARG C 1 126 ? -36.907 -4.476 22.000 1.00 28.35 112 ARG C CA 1
ATOM 5717 C C . ARG C 1 126 ? -35.704 -5.244 22.564 1.00 26.39 112 ARG C C 1
ATOM 5718 O O . ARG C 1 126 ? -35.468 -5.241 23.776 1.00 25.83 112 ARG C O 1
ATOM 5726 N N . TYR C 1 127 ? -34.967 -5.916 21.675 1.00 23.40 113 TYR C N 1
ATOM 5727 C CA . TYR C 1 127 ? -33.819 -6.728 22.061 1.00 23.94 113 TYR C CA 1
ATOM 5728 C C . TYR C 1 127 ? -32.622 -6.414 21.163 1.00 22.94 113 TYR C C 1
ATOM 5729 O O . TYR C 1 127 ? -32.752 -6.330 19.941 1.00 26.80 113 TYR C O 1
ATOM 5738 N N . VAL C 1 128 ? -31.457 -6.252 21.794 1.00 23.23 114 VAL C N 1
ATOM 5739 C CA . VAL C 1 128 ? -30.187 -6.248 21.099 1.00 20.90 114 VAL C CA 1
ATOM 5740 C C . VAL C 1 128 ? -29.422 -7.500 21.528 1.00 21.38 114 VAL C C 1
ATOM 5741 O O . VAL C 1 128 ? -29.184 -7.710 22.720 1.00 22.34 114 VAL C O 1
ATOM 5745 N N . VAL C 1 129 ? -29.060 -8.334 20.551 1.00 20.44 115 VAL C N 1
ATOM 5746 C CA . VAL C 1 129 ? -28.212 -9.485 20.812 1.00 21.09 115 VAL C CA 1
ATOM 5747 C C . VAL C 1 129 ? -26.773 -9.116 20.445 1.00 18.63 115 VAL C C 1
ATOM 5748 O O . VAL C 1 129 ? -26.453 -8.892 19.281 1.00 20.61 115 VAL C O 1
ATOM 5752 N N . ALA C 1 130 ? -25.916 -9.039 21.466 1.00 19.69 116 ALA C N 1
ATOM 5753 C CA . ALA C 1 130 ? -24.497 -8.780 21.278 1.00 18.65 116 ALA C CA 1
ATOM 5754 C C . ALA C 1 130 ? -23.766 -10.116 21.127 1.00 20.05 116 ALA C C 1
ATOM 5755 O O . ALA C 1 130 ? -23.607 -10.854 22.100 1.00 22.26 116 ALA C O 1
ATOM 5757 N N . SER C 1 131 ? -23.337 -10.422 19.898 1.00 17.20 117 SER C N 1
ATOM 5758 C CA . SER C 1 131 ? -22.646 -11.674 19.613 1.00 19.47 117 SER C CA 1
ATOM 5759 C C . SER C 1 131 ? -21.418 -11.780 20.520 1.00 19.14 117 SER C C 1
ATOM 5760 O O . SER C 1 131 ? -21.099 -12.850 21.020 1.00 17.14 117 SER C O 1
ATOM 5763 N N . HIS C 1 132 ? -20.733 -10.645 20.674 1.00 17.94 118 HIS C N 1
ATOM 5764 C CA . HIS C 1 132 ? -19.657 -10.449 21.631 1.00 17.17 118 HIS C CA 1
ATOM 5765 C C . HIS C 1 132 ? -19.405 -8.941 21.734 1.00 17.86 118 HIS C C 1
ATOM 5766 O O . HIS C 1 132 ? -20.118 -8.160 21.116 1.00 22.03 118 HIS C O 1
ATOM 5773 N N . LEU C 1 133 ? -18.412 -8.526 22.527 1.00 18.92 119 LEU C N 1
ATOM 5774 C CA . LEU C 1 133 ? -18.303 -7.111 22.876 1.00 18.41 119 LEU C CA 1
ATOM 5775 C C . LEU C 1 133 ? -17.064 -6.461 22.244 1.00 21.74 119 LEU C C 1
ATOM 5776 O O . LEU C 1 133 ? -16.577 -5.441 22.738 1.00 23.27 119 LEU C O 1
ATOM 5781 N N . HIS C 1 134 ? -16.586 -7.032 21.135 1.00 20.04 120 HIS C N 1
ATOM 5782 C CA . HIS C 1 134 ? -15.491 -6.456 20.358 1.00 18.24 120 HIS C CA 1
ATOM 5783 C C . HIS C 1 134 ? -15.913 -5.108 19.761 1.00 22.79 120 HIS C C 1
ATOM 5784 O O . HIS C 1 134 ? -17.100 -4.817 19.620 1.00 21.84 120 HIS C O 1
ATOM 5791 N N . LEU C 1 135 ? -14.909 -4.311 19.389 1.00 24.70 121 LEU C N 1
ATOM 5792 C CA . LEU C 1 135 ? -15.087 -2.921 18.985 1.00 26.23 121 LEU C CA 1
ATOM 5793 C C . LEU C 1 135 ? -16.037 -2.809 17.785 1.00 26.81 121 LEU C C 1
ATOM 5794 O O . LEU C 1 135 ? -16.706 -1.792 17.626 1.00 25.26 121 LEU C O 1
ATOM 5799 N N . ASP C 1 136 ? -16.098 -3.858 16.958 1.00 23.19 122 ASP C N 1
ATOM 5800 C CA . ASP C 1 136 ? -16.812 -3.801 15.684 1.00 24.19 122 ASP C CA 1
ATOM 5801 C C . ASP C 1 136 ? -18.193 -4.462 15.793 1.00 24.13 122 ASP C C 1
ATOM 5802 O O . ASP C 1 136 ? -18.874 -4.628 14.776 1.00 24.80 122 ASP C O 1
ATOM 5807 N N . HIS C 1 137 ? -18.607 -4.820 17.013 1.00 22.28 123 HIS C N 1
ATOM 5808 C CA . HIS C 1 137 ? -19.908 -5.457 17.225 1.00 19.77 123 HIS C CA 1
ATOM 5809 C C . HIS C 1 137 ? -20.713 -4.742 18.317 1.00 20.07 123 HIS C C 1
ATOM 5810 O O . HIS C 1 137 ? -21.941 -4.754 18.281 1.00 24.32 123 HIS C O 1
ATOM 5817 N N . ALA C 1 138 ? -20.024 -4.134 19.288 1.00 22.64 124 ALA C N 1
ATOM 5818 C CA . ALA C 1 138 ? -20.693 -3.557 20.452 1.00 20.54 124 ALA C CA 1
ATOM 5819 C C . ALA C 1 138 ? -20.607 -2.026 20.434 1.00 24.08 124 ALA C C 1
ATOM 5820 O O . ALA C 1 138 ? -20.943 -1.372 21.419 1.00 25.63 124 ALA C O 1
ATOM 5822 N N . GLY C 1 139 ? -20.186 -1.467 19.297 1.00 23.05 125 GLY C N 1
ATOM 5823 C CA . GLY C 1 139 ? -19.860 -0.049 19.180 1.00 24.06 125 GLY C CA 1
ATOM 5824 C C . GLY C 1 139 ? -21.032 0.881 19.460 1.00 25.22 125 GLY C C 1
ATOM 5825 O O . GLY C 1 139 ? -20.826 2.017 19.879 1.00 28.15 125 GLY C O 1
ATOM 5826 N N . CYS C 1 140 ? -22.264 0.419 19.220 1.00 25.89 126 CYS C N 1
ATOM 5827 C CA . CYS C 1 140 ? -23.430 1.307 19.285 1.00 25.59 126 CYS C CA 1
ATOM 5828 C C . CYS C 1 140 ? -24.460 0.814 20.310 1.00 29.38 126 CYS C C 1
ATOM 5829 O O . CYS C 1 140 ? -25.611 1.224 20.285 1.00 27.87 126 CYS C O 1
ATOM 5832 N N . LEU C 1 141 ? -24.027 -0.027 21.252 1.00 25.14 127 LEU C N 1
ATOM 5833 C CA . LEU C 1 141 ? -24.930 -0.526 22.287 1.00 25.83 127 LEU C CA 1
ATOM 5834 C C . LEU C 1 141 ? -25.589 0.647 23.025 1.00 22.26 127 LEU C C 1
ATOM 5835 O O . LEU C 1 141 ? -26.744 0.557 23.436 1.00 25.70 127 LEU C O 1
ATOM 5840 N N . GLU C 1 142 ? -24.846 1.745 23.185 1.00 26.67 128 GLU C N 1
ATOM 5841 C CA . GLU C 1 142 ? -25.261 2.854 24.045 1.00 27.62 128 GLU C CA 1
ATOM 5842 C C . GLU C 1 142 ? -26.508 3.552 23.478 1.00 28.79 128 GLU C C 1
ATOM 5843 O O . GLU C 1 142 ? -27.177 4.293 24.194 1.00 36.40 128 GLU C O 1
ATOM 5849 N N A MET C 1 143 ? -26.801 3.313 22.195 0.50 38.68 129 MET C N 1
ATOM 5850 N N B MET C 1 143 ? -26.811 3.293 22.202 0.50 37.77 129 MET C N 1
ATOM 5851 C CA A MET C 1 143 ? -27.966 3.897 21.525 0.50 32.79 129 MET C CA 1
ATOM 5852 C CA B MET C 1 143 ? -27.952 3.899 21.515 0.50 30.30 129 MET C CA 1
ATOM 5853 C C A MET C 1 143 ? -29.255 3.337 22.132 0.50 33.15 129 MET C C 1
ATOM 5854 C C B MET C 1 143 ? -29.266 3.310 22.043 0.50 27.12 129 MET C C 1
ATOM 5855 O O A MET C 1 143 ? -30.252 4.046 22.263 0.50 35.53 129 MET C O 1
ATOM 5856 O O B MET C 1 143 ? -30.301 3.975 22.020 0.50 28.46 129 MET C O 1
ATOM 5865 N N . PHE C 1 144 ? -29.212 2.052 22.491 1.00 26.69 130 PHE C N 1
ATOM 5866 C CA . PHE C 1 144 ? -30.416 1.272 22.753 1.00 28.01 130 PHE C CA 1
ATOM 5867 C C . PHE C 1 144 ? -30.718 1.220 24.252 1.00 28.87 130 PHE C C 1
ATOM 5868 O O . PHE C 1 144 ? -30.535 0.195 24.904 1.00 34.15 130 PHE C O 1
ATOM 5876 N N . THR C 1 145 ? -31.240 2.341 24.759 1.00 28.91 131 THR C N 1
ATOM 5877 C CA . THR C 1 145 ? -31.505 2.536 26.175 1.00 34.30 131 THR C CA 1
ATOM 5878 C C . THR C 1 145 ? -32.901 2.009 26.529 1.00 33.71 131 THR C C 1
ATOM 5879 O O . THR C 1 145 ? -33.286 1.997 27.696 1.00 37.80 131 THR C O 1
ATOM 5883 N N . ASN C 1 146 ? -33.649 1.578 25.508 1.00 32.48 132 ASN C N 1
ATOM 5884 C CA . ASN C 1 146 ? -35.020 1.108 25.684 1.00 35.05 132 ASN C CA 1
ATOM 5885 C C . ASN C 1 146 ? -35.081 -0.411 25.474 1.00 34.28 132 ASN C C 1
ATOM 5886 O O . ASN C 1 146 ? -36.123 -1.036 25.668 1.00 38.53 132 ASN C O 1
ATOM 5891 N N . ALA C 1 147 ? -33.953 -0.997 25.072 1.00 28.14 133 ALA C N 1
ATOM 5892 C CA . ALA C 1 147 ? -33.894 -2.414 24.753 1.00 28.40 133 ALA C CA 1
ATOM 5893 C C . ALA C 1 147 ? -33.329 -3.201 25.938 1.00 30.33 133 ALA C C 1
ATOM 5894 O O . ALA C 1 147 ? -32.692 -2.639 26.826 1.00 30.96 133 ALA C O 1
ATOM 5896 N N . THR C 1 148 ? -33.594 -4.508 25.932 1.00 25.10 134 THR C N 1
ATOM 5897 C CA . THR C 1 148 ? -32.850 -5.458 26.728 1.00 23.36 134 THR C CA 1
ATOM 5898 C C . THR C 1 148 ? -31.634 -5.907 25.914 1.00 25.17 134 THR C C 1
ATOM 5899 O O . THR C 1 148 ? -31.779 -6.388 24.787 1.00 24.43 134 THR C O 1
ATOM 5903 N N . ILE C 1 149 ? -30.441 -5.721 26.488 1.00 21.94 135 ILE C N 1
ATOM 5904 C CA . ILE C 1 149 ? -29.195 -6.093 25.843 1.00 20.48 135 ILE C CA 1
ATOM 5905 C C . ILE C 1 149 ? -28.817 -7.506 26.295 1.00 22.15 135 ILE C C 1
ATOM 5906 O O . ILE C 1 149 ? -28.497 -7.726 27.460 1.00 22.50 135 ILE C O 1
ATOM 5911 N N . ILE C 1 150 ? -28.852 -8.447 25.349 1.00 19.88 136 ILE C N 1
ATOM 5912 C CA . ILE C 1 150 ? -28.534 -9.839 25.603 1.00 18.96 136 ILE C CA 1
ATOM 5913 C C . ILE C 1 150 ? -27.069 -10.085 25.230 1.00 19.31 136 ILE C C 1
ATOM 5914 O O . ILE C 1 150 ? -26.649 -9.835 24.107 1.00 20.69 136 ILE C O 1
ATOM 5919 N N . VAL C 1 151 ? -26.297 -10.571 26.204 1.00 18.46 137 VAL C N 1
ATOM 5920 C CA . VAL C 1 151 ? -24.867 -10.756 26.049 1.00 16.02 137 VAL C CA 1
ATOM 5921 C C . VAL C 1 151 ? -24.452 -11.963 26.896 1.00 16.25 137 VAL C C 1
ATOM 5922 O O . VAL C 1 151 ? -25.071 -12.247 27.923 1.00 18.72 137 VAL C O 1
ATOM 5926 N N . HIS C 1 152 ? -23.421 -12.681 26.443 1.00 16.17 138 HIS C N 1
ATOM 5927 C CA . HIS C 1 152 ? -22.892 -13.807 27.199 1.00 16.28 138 HIS C CA 1
ATOM 5928 C C . HIS C 1 152 ? -22.241 -13.287 28.483 1.00 16.54 138 HIS C C 1
ATOM 5929 O O . HIS C 1 152 ? -21.453 -12.348 28.443 1.00 17.45 138 HIS C O 1
ATOM 5936 N N . GLU C 1 153 ? -22.561 -13.921 29.614 1.00 16.26 139 GLU C N 1
ATOM 5937 C CA . GLU C 1 153 ? -22.100 -13.419 30.910 1.00 18.23 139 GLU C CA 1
ATOM 5938 C C . GLU C 1 153 ? -20.566 -13.400 30.956 1.00 18.98 139 GLU C C 1
ATOM 5939 O O . GLU C 1 153 ? -19.978 -12.500 31.548 1.00 17.94 139 GLU C O 1
ATOM 5945 N N . ASP C 1 154 ? -19.916 -14.378 30.319 1.00 16.69 140 ASP C N 1
ATOM 5946 C CA . ASP C 1 154 ? -18.452 -14.461 30.363 1.00 16.33 140 ASP C CA 1
ATOM 5947 C C . ASP C 1 154 ? -17.839 -13.328 29.528 1.00 16.97 140 ASP C C 1
ATOM 5948 O O . ASP C 1 154 ? -16.767 -12.818 29.846 1.00 18.83 140 ASP C O 1
ATOM 5953 N N . GLU C 1 155 ? -18.523 -12.943 28.448 1.00 16.48 141 GLU C N 1
ATOM 5954 C CA . GLU C 1 155 ? -18.069 -11.848 27.600 1.00 15.88 141 GLU C CA 1
ATOM 5955 C C . GLU C 1 155 ? -18.238 -10.527 28.362 1.00 17.21 141 GLU C C 1
ATOM 5956 O O . GLU C 1 155 ? -17.348 -9.674 28.357 1.00 18.12 141 GLU C O 1
ATOM 5962 N N . PHE C 1 156 ? -19.396 -10.376 29.011 1.00 17.59 142 PHE C N 1
ATOM 5963 C CA . PHE C 1 156 ? -19.719 -9.196 29.806 1.00 17.79 142 PHE C CA 1
ATOM 5964 C C . PHE C 1 156 ? -18.656 -9.016 30.899 1.00 18.99 142 PHE C C 1
ATOM 5965 O O . PHE C 1 156 ? -18.091 -7.935 31.062 1.00 19.19 142 PHE C O 1
ATOM 5973 N N . ASN C 1 157 ? -18.369 -10.099 31.622 1.00 17.59 143 ASN C N 1
ATOM 5974 C CA . ASN C 1 157 ? -17.436 -10.060 32.749 1.00 19.83 143 ASN C CA 1
ATOM 5975 C C . ASN C 1 157 ? -16.048 -9.641 32.256 1.00 18.13 143 ASN C C 1
ATOM 5976 O O . ASN C 1 157 ? -15.378 -8.812 32.881 1.00 20.31 143 ASN C O 1
ATOM 5981 N N . GLY C 1 158 ? -15.620 -10.238 31.140 1.00 18.43 144 GLY C N 1
ATOM 5982 C CA . GLY C 1 158 ? -14.318 -9.962 30.551 1.00 17.60 144 GLY C CA 1
ATOM 5983 C C . GLY C 1 158 ? -14.180 -8.509 30.131 1.00 23.91 144 GLY C C 1
ATOM 5984 O O . GLY C 1 158 ? -13.160 -7.877 30.385 1.00 19.36 144 GLY C O 1
ATOM 5985 N N . ALA C 1 159 ? -15.213 -7.980 29.469 1.00 19.86 145 ALA C N 1
ATOM 5986 C CA . ALA C 1 159 ? -15.213 -6.591 29.032 1.00 20.23 145 ALA C CA 1
ATOM 5987 C C . ALA C 1 159 ? -15.134 -5.668 30.253 1.00 18.59 145 ALA C C 1
ATOM 5988 O O . ALA C 1 159 ? -14.384 -4.689 30.255 1.00 21.62 145 ALA C O 1
ATOM 5990 N N . LEU C 1 160 ? -15.913 -5.991 31.291 1.00 20.20 146 LEU C N 1
ATOM 5991 C CA . LEU C 1 160 ? -15.995 -5.146 32.481 1.00 21.76 146 LEU C CA 1
ATOM 5992 C C . LEU C 1 160 ? -14.644 -5.134 33.206 1.00 21.66 146 LEU C C 1
ATOM 5993 O O . LEU C 1 160 ? -14.263 -4.114 33.764 1.00 22.43 146 LEU C O 1
ATOM 5998 N N . GLN C 1 161 ? -13.927 -6.263 33.186 1.00 20.62 147 GLN C N 1
ATOM 5999 C CA . GLN C 1 161 ? -12.596 -6.327 33.796 1.00 20.70 147 GLN C CA 1
ATOM 6000 C C . GLN C 1 161 ? -11.631 -5.424 33.020 1.00 21.35 147 GLN C C 1
ATOM 6001 O O . GLN C 1 161 ? -10.812 -4.732 33.616 1.00 24.84 147 GLN C O 1
ATOM 6007 N N . CYS C 1 162 ? -11.731 -5.440 31.686 1.00 21.72 148 CYS C N 1
ATOM 6008 C CA . CYS C 1 162 ? -10.912 -4.567 30.848 1.00 23.73 148 CYS C CA 1
ATOM 6009 C C . CYS C 1 162 ? -11.120 -3.114 31.286 1.00 23.75 148 CYS C C 1
ATOM 6010 O O . CYS C 1 162 ? -10.168 -2.340 31.414 1.00 25.99 148 CYS C O 1
ATOM 6013 N N . TYR C 1 163 ? -12.388 -2.769 31.518 1.00 22.00 149 TYR C N 1
ATOM 6014 C CA . TYR C 1 163 ? -12.782 -1.434 31.909 1.00 22.57 149 TYR C CA 1
ATOM 6015 C C . TYR C 1 163 ? -12.173 -1.097 33.276 1.00 24.08 149 TYR C C 1
ATOM 6016 O O . TYR C 1 163 ? -11.493 -0.081 33.429 1.00 25.81 149 TYR C O 1
ATOM 6025 N N . ALA C 1 164 ? -12.415 -1.969 34.258 1.00 21.91 150 ALA C N 1
ATOM 6026 C CA . ALA C 1 164 ? -11.992 -1.747 35.641 1.00 27.03 150 ALA C CA 1
ATOM 6027 C C . ALA C 1 164 ? -10.462 -1.691 35.736 1.00 27.75 150 ALA C C 1
ATOM 6028 O O . ALA C 1 164 ? -9.914 -1.007 36.613 1.00 31.37 150 ALA C O 1
ATOM 6030 N N . ARG C 1 165 ? -9.787 -2.417 34.839 1.00 24.31 151 ARG C N 1
ATOM 6031 C CA . ARG C 1 165 ? -8.328 -2.495 34.816 1.00 27.32 151 ARG C CA 1
ATOM 6032 C C . ARG C 1 165 ? -7.758 -1.329 33.997 1.00 26.93 151 ARG C C 1
ATOM 6033 O O . ARG C 1 165 ? -6.547 -1.213 33.836 1.00 30.72 151 ARG C O 1
ATOM 6041 N N . ASN C 1 166 ? -8.653 -0.484 33.474 1.00 28.49 152 ASN C N 1
ATOM 6042 C CA . ASN C 1 166 ? -8.281 0.709 32.720 1.00 30.02 152 ASN C CA 1
ATOM 6043 C C . ASN C 1 166 ? -7.398 0.320 31.527 1.00 30.16 152 ASN C C 1
ATOM 6044 O O . ASN C 1 166 ? -6.370 0.941 31.272 1.00 32.17 152 ASN C O 1
ATOM 6049 N N A GLN C 1 167 ? -7.816 -0.725 30.806 0.70 30.60 153 GLN C N 1
ATOM 6050 N N B GLN C 1 167 ? -7.844 -0.701 30.790 0.30 31.07 153 GLN C N 1
ATOM 6051 C CA A GLN C 1 167 ? -7.139 -1.150 29.589 0.70 31.30 153 GLN C CA 1
ATOM 6052 C CA B GLN C 1 167 ? -7.180 -1.173 29.581 0.30 33.17 153 GLN C CA 1
ATOM 6053 C C A GLN C 1 167 ? -7.659 -0.301 28.425 0.70 31.82 153 GLN C C 1
ATOM 6054 C C B GLN C 1 167 ? -7.659 -0.328 28.394 0.30 35.78 153 GLN C C 1
ATOM 6055 O O A GLN C 1 167 ? -8.838 -0.365 28.073 0.70 34.97 153 GLN C O 1
ATOM 6056 O O B GLN C 1 167 ? -8.815 -0.432 27.983 0.30 39.21 153 GLN C O 1
ATOM 6067 N N . LYS C 1 168 ? -6.766 0.510 27.854 1.00 36.04 154 LYS C N 1
ATOM 6068 C CA . LYS C 1 168 ? -7.146 1.496 26.841 1.00 50.59 154 LYS C CA 1
ATOM 6069 C C . LYS C 1 168 ? -6.684 1.069 25.441 1.00 55.74 154 LYS C C 1
ATOM 6070 O O . LYS C 1 168 ? -6.943 1.775 24.468 1.00 66.20 154 LYS C O 1
ATOM 6076 N N . GLU C 1 169 ? -6.008 -0.079 25.345 1.00 43.42 155 GLU C N 1
ATOM 6077 C CA . GLU C 1 169 ? -5.685 -0.678 24.051 1.00 54.84 155 GLU C CA 1
ATOM 6078 C C . GLU C 1 169 ? -6.384 -2.039 23.950 1.00 47.61 155 GLU C C 1
ATOM 6079 O O . GLU C 1 169 ? -6.826 -2.593 24.954 1.00 48.76 155 GLU C O 1
ATOM 6085 N N . GLY C 1 170 ? -6.491 -2.561 22.725 1.00 52.00 156 GLY C N 1
ATOM 6086 C CA . GLY C 1 170 ? -7.100 -3.866 22.487 1.00 44.84 156 GLY C CA 1
ATOM 6087 C C . GLY C 1 170 ? -8.451 -3.752 21.800 1.00 37.64 156 GLY C C 1
ATOM 6088 O O . GLY C 1 170 ? -8.843 -2.673 21.353 1.00 38.34 156 GLY C O 1
ATOM 6089 N N . ALA C 1 171 ? -9.167 -4.881 21.748 1.00 39.19 157 ALA C N 1
ATOM 6090 C CA . ALA C 1 171 ? -10.392 -5.023 20.964 1.00 34.39 157 ALA C CA 1
ATOM 6091 C C . ALA C 1 171 ? -11.617 -4.612 21.788 1.00 30.86 157 ALA C C 1
ATOM 6092 O O . ALA C 1 171 ? -12.729 -4.577 21.266 1.00 27.78 157 ALA C O 1
ATOM 6094 N N . TYR C 1 172 ? -11.404 -4.317 23.073 1.00 25.36 158 TYR C N 1
ATOM 6095 C CA . TYR C 1 172 ? -12.475 -3.863 23.956 1.00 22.26 158 TYR C CA 1
ATOM 6096 C C . TYR C 1 172 ? -12.251 -2.382 24.276 1.00 24.54 158 TYR C C 1
ATOM 6097 O O . TYR C 1 172 ? -11.268 -2.020 24.919 1.00 33.38 158 TYR C O 1
ATOM 6106 N N . ILE C 1 173 ? -13.182 -1.543 23.806 1.00 24.60 159 ILE C N 1
ATOM 6107 C CA . ILE C 1 173 ? -13.016 -0.091 23.771 1.00 27.12 159 ILE C CA 1
ATOM 6108 C C . ILE C 1 173 ? -13.503 0.522 25.089 1.00 24.11 159 ILE C C 1
ATOM 6109 O O . ILE C 1 173 ? -14.701 0.546 25.374 1.00 26.57 159 ILE C O 1
ATOM 6114 N N . TRP C 1 174 ? -12.555 1.046 25.871 1.00 27.00 160 TRP C N 1
ATOM 6115 C CA . TRP C 1 174 ? -12.836 1.588 27.192 1.00 30.41 160 TRP C CA 1
ATOM 6116 C C . TRP C 1 174 ? -13.967 2.623 27.120 1.00 28.24 160 TRP C C 1
ATOM 6117 O O . TRP C 1 174 ? -14.890 2.594 27.933 1.00 27.96 160 TRP C O 1
ATOM 6128 N N . ALA C 1 175 ? -13.886 3.532 26.142 1.00 27.46 161 ALA C N 1
ATOM 6129 C CA . ALA C 1 175 ? -14.832 4.646 26.024 1.00 31.62 161 ALA C CA 1
ATOM 6130 C C . ALA C 1 175 ? -16.237 4.130 25.684 1.00 27.87 161 ALA C C 1
ATOM 6131 O O . ALA C 1 175 ? -17.234 4.725 26.097 1.00 30.25 161 ALA C O 1
ATOM 6133 N N . ASP C 1 176 ? -16.312 3.031 24.926 1.00 29.22 162 ASP C N 1
ATOM 6134 C CA . ASP C 1 176 ? -17.594 2.413 24.592 1.00 25.38 162 ASP C CA 1
ATOM 6135 C C . ASP C 1 176 ? -18.234 1.863 25.875 1.00 23.93 162 ASP C C 1
ATOM 6136 O O . ASP C 1 176 ? -19.396 2.141 26.176 1.00 26.47 162 ASP C O 1
ATOM 6141 N N . ILE C 1 177 ? -17.458 1.090 26.637 1.00 24.98 163 ILE C N 1
ATOM 6142 C CA . ILE C 1 177 ? -17.949 0.468 27.867 1.00 26.69 163 ILE C CA 1
ATOM 6143 C C . ILE C 1 177 ? -18.387 1.563 28.844 1.00 22.92 163 ILE C C 1
ATOM 6144 O O . ILE C 1 177 ? -19.418 1.443 29.505 1.00 25.71 163 ILE C O 1
ATOM 6149 N N . ASP C 1 178 ? -17.589 2.631 28.918 1.00 28.61 164 ASP C N 1
ATOM 6150 C CA . ASP C 1 178 ? -17.888 3.772 29.768 1.00 31.95 164 ASP C CA 1
ATOM 6151 C C . ASP C 1 178 ? -19.296 4.280 29.440 1.00 26.78 164 ASP C C 1
ATOM 6152 O O . ASP C 1 178 ? -20.087 4.576 30.335 1.00 28.71 164 ASP C O 1
ATOM 6157 N N . ALA C 1 179 ? -19.597 4.356 28.140 1.00 29.52 165 ALA C N 1
ATOM 6158 C CA . ALA C 1 179 ? -20.864 4.885 27.657 1.00 28.35 165 ALA C CA 1
ATOM 6159 C C . ALA C 1 179 ? -22.011 3.928 28.011 1.00 26.15 165 ALA C C 1
ATOM 6160 O O . ALA C 1 179 ? -23.097 4.372 28.368 1.00 29.23 165 ALA C O 1
ATOM 6162 N N . TRP C 1 180 ? -21.769 2.616 27.912 1.00 25.20 166 TRP C N 1
ATOM 6163 C CA . TRP C 1 180 ? -22.817 1.640 28.215 1.00 28.05 166 TRP C CA 1
ATOM 6164 C C . TRP C 1 180 ? -23.286 1.835 29.660 1.00 26.51 166 TRP C C 1
ATOM 6165 O O . TRP C 1 180 ? -24.479 1.778 29.954 1.00 29.09 166 TRP C O 1
ATOM 6176 N N . ILE C 1 181 ? -22.325 2.050 30.560 1.00 28.77 167 ILE C N 1
ATOM 6177 C CA . ILE C 1 181 ? -22.610 2.166 31.981 1.00 36.94 167 ILE C CA 1
ATOM 6178 C C . ILE C 1 181 ? -23.330 3.495 32.239 1.00 31.37 167 ILE C C 1
ATOM 6179 O O . ILE C 1 181 ? -24.329 3.545 32.951 1.00 32.62 167 ILE C O 1
ATOM 6184 N N . LYS C 1 182 ? -22.822 4.568 31.630 1.00 31.12 168 LYS C N 1
ATOM 6185 C CA . LYS C 1 182 ? -23.366 5.903 31.834 1.00 35.07 168 LYS C CA 1
ATOM 6186 C C . LYS C 1 182 ? -24.806 5.974 31.309 1.00 34.06 168 LYS C C 1
ATOM 6187 O O . LYS C 1 182 ? -25.614 6.740 31.828 1.00 35.45 168 LYS C O 1
ATOM 6193 N N . ASN C 1 183 ? -25.121 5.166 30.291 1.00 37.58 169 ASN C N 1
ATOM 6194 C CA . ASN C 1 183 ? -26.430 5.216 29.638 1.00 34.43 169 ASN C CA 1
ATOM 6195 C C . ASN C 1 183 ? -27.397 4.229 30.303 1.00 31.64 169 ASN C C 1
ATOM 6196 O O . ASN C 1 183 ? -28.549 4.109 29.884 1.00 34.79 169 ASN C O 1
ATOM 6201 N N . ASN C 1 184 ? -26.916 3.523 31.332 1.00 27.40 170 ASN C N 1
ATOM 6202 C CA . ASN C 1 184 ? -27.762 2.666 32.157 1.00 33.59 170 ASN C CA 1
ATOM 6203 C C . ASN C 1 184 ? -28.508 1.657 31.273 1.00 26.52 170 ASN C C 1
ATOM 6204 O O . ASN C 1 184 ? -29.730 1.541 31.346 1.00 28.07 170 ASN C O 1
ATOM 6209 N N . LEU C 1 185 ? -27.761 0.922 30.445 1.00 27.39 171 LEU C N 1
ATOM 6210 C CA . LEU C 1 185 ? -28.351 -0.096 29.585 1.00 25.24 171 LEU C CA 1
ATOM 6211 C C . LEU C 1 185 ? -28.946 -1.216 30.447 1.00 25.95 171 LEU C C 1
ATOM 6212 O O . LEU C 1 185 ? -28.483 -1.476 31.578 1.00 27.28 171 LEU C O 1
ATOM 6217 N N A GLN C 1 186 ? -29.963 -1.878 29.888 0.50 30.16 172 GLN C N 1
ATOM 6218 N N B GLN C 1 186 ? -29.983 -1.866 29.911 0.50 29.18 172 GLN C N 1
ATOM 6219 C CA A GLN C 1 186 ? -30.684 -2.970 30.530 0.50 30.87 172 GLN C CA 1
ATOM 6220 C CA B GLN C 1 186 ? -30.664 -2.965 30.583 0.50 26.78 172 GLN C CA 1
ATOM 6221 C C A GLN C 1 186 ? -30.095 -4.303 30.055 0.50 30.25 172 GLN C C 1
ATOM 6222 C C B GLN C 1 186 ? -30.095 -4.290 30.067 0.50 26.57 172 GLN C C 1
ATOM 6223 O O A GLN C 1 186 ? -30.374 -4.749 28.945 0.50 36.00 172 GLN C O 1
ATOM 6224 O O B GLN C 1 186 ? -30.388 -4.716 28.953 0.50 36.07 172 GLN C O 1
ATOM 6235 N N . TRP C 1 187 ? -29.278 -4.927 30.909 1.00 23.70 173 TRP C N 1
ATOM 6236 C CA . TRP C 1 187 ? -28.548 -6.127 30.549 1.00 22.59 173 TRP C CA 1
ATOM 6237 C C . TRP C 1 187 ? -29.336 -7.385 30.920 1.00 23.31 173 TRP C C 1
ATOM 6238 O O . TRP C 1 187 ? -29.970 -7.453 31.967 1.00 27.48 173 TRP C O 1
ATOM 6249 N N . ARG C 1 188 ? -29.260 -8.376 30.030 1.00 21.74 174 ARG C N 1
ATOM 6250 C CA . ARG C 1 188 ? -29.686 -9.738 30.291 1.00 19.31 174 ARG C CA 1
ATOM 6251 C C . ARG C 1 188 ? -28.539 -10.658 29.871 1.00 21.10 174 ARG C C 1
ATOM 6252 O O . ARG C 1 188 ? -28.268 -10.814 28.691 1.00 22.12 174 ARG C O 1
ATOM 6260 N N . THR C 1 189 ? -27.837 -11.229 30.853 1.00 20.36 175 THR C N 1
ATOM 6261 C CA . THR C 1 189 ? -26.694 -12.072 30.554 1.00 19.80 175 THR C CA 1
ATOM 6262 C C . THR C 1 189 ? -27.168 -13.504 30.303 1.00 17.45 175 THR C C 1
ATOM 6263 O O . THR C 1 189 ? -28.034 -14.022 31.007 1.00 22.46 175 THR C O 1
ATOM 6267 N N . VAL C 1 190 ? -26.591 -14.117 29.270 1.00 20.17 176 VAL C N 1
ATOM 6268 C CA . VAL C 1 190 ? -26.758 -15.530 29.014 1.00 17.32 176 VAL C CA 1
ATOM 6269 C C . VAL C 1 190 ? -25.726 -16.274 29.868 1.00 16.62 176 VAL C C 1
ATOM 6270 O O . VAL C 1 190 ? -24.526 -16.041 29.748 1.00 19.31 176 VAL C O 1
ATOM 6274 N N . LYS C 1 191 ? -26.208 -17.156 30.745 1.00 18.47 177 LYS C N 1
ATOM 6275 C CA . LYS C 1 191 ? -25.333 -17.838 31.690 1.00 18.51 177 LYS C CA 1
ATOM 6276 C C . LYS C 1 191 ? -24.517 -18.900 30.942 1.00 19.27 177 LYS C C 1
ATOM 6277 O O . LYS C 1 191 ? -24.918 -19.396 29.884 1.00 18.37 177 LYS C O 1
ATOM 6283 N N . ARG C 1 192 ? -23.356 -19.240 31.505 1.00 17.88 178 ARG C N 1
ATOM 6284 C CA . ARG C 1 192 ? -22.390 -20.089 30.835 1.00 17.42 178 ARG C CA 1
ATOM 6285 C C . ARG C 1 192 ? -23.042 -21.397 30.367 1.00 21.80 178 ARG C C 1
ATOM 6286 O O . ARG C 1 192 ? -22.749 -21.881 29.271 1.00 26.70 178 ARG C O 1
ATOM 6294 N N . HIS C 1 193 ? -23.909 -21.981 31.195 1.00 19.72 179 HIS C N 1
ATOM 6295 C CA . HIS C 1 193 ? -24.480 -23.288 30.852 1.00 31.00 179 HIS C CA 1
ATOM 6296 C C . HIS C 1 193 ? -25.951 -23.153 30.450 1.00 25.20 179 HIS C C 1
ATOM 6297 O O . HIS C 1 193 ? -26.693 -24.137 30.452 1.00 31.07 179 HIS C O 1
ATOM 6304 N N . GLU C 1 194 ? -26.348 -21.940 30.060 1.00 21.83 180 GLU C N 1
ATOM 6305 C CA . GLU C 1 194 ? -27.741 -21.654 29.766 1.00 22.40 180 GLU C CA 1
ATOM 6306 C C . GLU C 1 194 ? -28.109 -22.192 28.381 1.00 22.71 180 GLU C C 1
ATOM 6307 O O . GLU C 1 194 ? -27.332 -22.093 27.426 1.00 25.10 180 GLU C O 1
ATOM 6313 N N . ASP C 1 195 ? -29.318 -22.755 28.304 1.00 23.78 181 ASP C N 1
ATOM 6314 C CA . ASP C 1 195 ? -29.909 -23.246 27.074 1.00 27.49 181 ASP C CA 1
ATOM 6315 C C . ASP C 1 195 ? -30.216 -22.074 26.138 1.00 27.53 181 ASP C C 1
ATOM 6316 O O . ASP C 1 195 ? -30.199 -20.918 26.551 1.00 26.26 181 ASP C O 1
ATOM 6321 N N . ASN C 1 196 ? -30.520 -22.413 24.882 1.00 23.11 182 ASN C N 1
ATOM 6322 C CA . ASN C 1 196 ? -31.001 -21.475 23.889 1.00 25.93 182 ASN C CA 1
ATOM 6323 C C . ASN C 1 196 ? -32.127 -20.630 24.490 1.00 25.55 182 ASN C C 1
ATOM 6324 O O . ASN C 1 196 ? -32.876 -21.089 25.348 1.00 26.90 182 ASN C O 1
ATOM 6329 N N . ILE C 1 197 ? -32.251 -19.396 24.002 1.00 22.00 183 ILE C N 1
ATOM 6330 C CA . ILE C 1 197 ? -33.321 -18.511 24.412 1.00 20.79 183 ILE C CA 1
ATOM 6331 C C . ILE C 1 197 ? -34.240 -18.276 23.214 1.00 22.32 183 ILE C C 1
ATOM 6332 O O . ILE C 1 197 ? -33.796 -17.762 22.194 1.00 25.24 183 ILE C O 1
ATOM 6337 N N . LEU C 1 198 ? -35.511 -18.665 23.355 1.00 24.41 184 LEU C N 1
ATOM 6338 C CA . LEU C 1 198 ? -36.527 -18.330 22.367 1.00 28.02 184 LEU C CA 1
ATOM 6339 C C . LEU C 1 198 ? -36.970 -16.885 22.609 1.00 32.58 184 LEU C C 1
ATOM 6340 O O . LEU C 1 198 ? -37.710 -16.598 23.552 1.00 34.21 184 LEU C O 1
ATOM 6345 N N . LEU C 1 199 ? -36.486 -15.989 21.748 1.00 30.05 185 LEU C N 1
ATOM 6346 C CA . LEU C 1 199 ? -36.696 -14.556 21.874 1.00 30.36 185 LEU C CA 1
ATOM 6347 C C . LEU C 1 199 ? -38.068 -14.190 21.304 1.00 29.26 185 LEU C C 1
ATOM 6348 O O . LEU C 1 199 ? -38.763 -13.328 21.826 1.00 35.42 185 LEU C O 1
ATOM 6353 N N . ALA C 1 200 ? -38.426 -14.858 20.206 1.00 30.26 186 ALA C N 1
ATOM 6354 C CA . ALA C 1 200 ? -39.687 -14.647 19.518 1.00 27.54 186 ALA C CA 1
ATOM 6355 C C . ALA C 1 200 ? -39.938 -15.839 18.596 1.00 30.03 186 ALA C C 1
ATOM 6356 O O . ALA C 1 200 ? -39.044 -16.651 18.378 1.00 30.63 186 ALA C O 1
ATOM 6358 N N . GLU C 1 201 ? -41.157 -15.937 18.061 1.00 29.05 187 GLU C N 1
ATOM 6359 C CA . GLU C 1 201 ? -41.481 -17.012 17.144 1.00 29.59 187 GLU C CA 1
ATOM 6360 C C . GLU C 1 201 ? -40.387 -17.089 16.074 1.00 24.48 187 GLU C C 1
ATOM 6361 O O . GLU C 1 201 ? -40.182 -16.142 15.311 1.00 26.29 187 GLU C O 1
ATOM 6367 N N . GLY C 1 202 ? -39.672 -18.217 16.053 1.00 25.81 188 GLY C N 1
ATOM 6368 C CA . GLY C 1 202 ? -38.684 -18.513 15.025 1.00 29.74 188 GLY C CA 1
ATOM 6369 C C . GLY C 1 202 ? -37.379 -17.752 15.207 1.00 23.16 188 GLY C C 1
ATOM 6370 O O . GLY C 1 202 ? -36.576 -17.678 14.283 1.00 24.36 188 GLY C O 1
ATOM 6371 N N . VAL C 1 203 ? -37.153 -17.199 16.403 1.00 22.96 189 VAL C N 1
ATOM 6372 C CA . VAL C 1 203 ? -35.898 -16.503 16.692 1.00 23.61 189 VAL C CA 1
ATOM 6373 C C . VAL C 1 203 ? -35.312 -17.029 18.007 1.00 21.58 189 VAL C C 1
ATOM 6374 O O . VAL C 1 203 ? -35.888 -16.837 19.076 1.00 24.06 189 VAL C O 1
ATOM 6378 N N . LYS C 1 204 ? -34.148 -17.677 17.904 1.00 21.41 190 LYS C N 1
ATOM 6379 C CA . LYS C 1 204 ? -33.484 -18.297 19.047 1.00 21.42 190 LYS C CA 1
ATOM 6380 C C . LYS C 1 204 ? -32.065 -17.742 19.193 1.00 20.76 190 LYS C C 1
ATOM 6381 O O . LYS C 1 204 ? -31.309 -17.685 18.228 1.00 19.92 190 LYS C O 1
ATOM 6387 N N . VAL C 1 205 ? -31.715 -17.349 20.420 1.00 19.54 191 VAL C N 1
ATOM 6388 C CA . VAL C 1 205 ? -30.346 -16.989 20.755 1.00 18.89 191 VAL C CA 1
ATOM 6389 C C . VAL C 1 205 ? -29.575 -18.280 21.043 1.00 17.33 191 VAL C C 1
ATOM 6390 O O . VAL C 1 205 ? -29.981 -19.075 21.893 1.00 19.64 191 VAL C O 1
ATOM 6394 N N . LEU C 1 206 ? -28.473 -18.479 20.316 1.00 19.21 192 LEU C N 1
ATOM 6395 C CA . LEU C 1 206 ? -27.626 -19.652 20.476 1.00 19.15 192 LEU C CA 1
ATOM 6396 C C . LEU C 1 206 ? -26.444 -19.290 21.377 1.00 17.11 192 LEU C C 1
ATOM 6397 O O . LEU C 1 206 ? -25.740 -18.315 21.128 1.00 18.52 192 LEU C O 1
ATOM 6402 N N . ASN C 1 207 ? -26.238 -20.105 22.411 1.00 17.90 193 ASN C N 1
ATOM 6403 C CA . ASN C 1 207 ? -25.161 -19.907 23.364 1.00 16.90 193 ASN C CA 1
ATOM 6404 C C . ASN C 1 207 ? -23.936 -20.711 22.911 1.00 16.04 193 ASN C C 1
ATOM 6405 O O . ASN C 1 207 ? -23.837 -21.905 23.180 1.00 19.77 193 ASN C O 1
ATOM 6410 N N . PHE C 1 208 ? -23.007 -20.044 22.220 1.00 18.24 194 PHE C N 1
ATOM 6411 C CA . PHE C 1 208 ? -21.849 -20.710 21.625 1.00 17.18 194 PHE C CA 1
ATOM 6412 C C . PHE C 1 208 ? -20.715 -20.837 22.647 1.00 16.50 194 PHE C C 1
ATOM 6413 O O . PHE C 1 208 ? -19.803 -21.619 22.461 1.00 20.37 194 PHE C O 1
ATOM 6421 N N . GLY C 1 209 ? -20.773 -20.031 23.707 1.00 19.84 195 GLY C N 1
ATOM 6422 C CA . GLY C 1 209 ? -19.761 -20.067 24.753 1.00 19.01 195 GLY C CA 1
ATOM 6423 C C . GLY C 1 209 ? -18.413 -19.555 24.270 1.00 16.95 195 GLY C C 1
ATOM 6424 O O . GLY C 1 209 ? -18.332 -18.721 23.371 1.00 18.60 195 GLY C O 1
ATOM 6425 N N . SER C 1 210 ? -17.341 -20.057 24.889 1.00 16.93 196 SER C N 1
ATOM 6426 C CA . SER C 1 210 ? -16.000 -19.527 24.672 1.00 16.99 196 SER C CA 1
ATOM 6427 C C . SER C 1 210 ? -15.391 -20.096 23.384 1.00 16.53 196 SER C C 1
ATOM 6428 O O . SER C 1 210 ? -15.590 -21.257 23.032 1.00 18.98 196 SER C O 1
ATOM 6431 N N . GLY C 1 211 ? -14.631 -19.245 22.696 1.00 15.73 197 GLY C N 1
ATOM 6432 C CA . GLY C 1 211 ? -13.968 -19.593 21.452 1.00 18.70 197 GLY C CA 1
ATOM 6433 C C . GLY C 1 211 ? -13.166 -18.420 20.927 1.00 19.05 197 GLY C C 1
ATOM 6434 O O . GLY C 1 211 ? -12.104 -18.104 21.454 1.00 19.02 197 GLY C O 1
ATOM 6435 N N . HIS C 1 212 ? -13.689 -17.770 19.883 1.00 17.45 198 HIS C N 1
ATOM 6436 C CA . HIS C 1 212 ? -13.104 -16.548 19.358 1.00 17.89 198 HIS C CA 1
ATOM 6437 C C . HIS C 1 212 ? -12.891 -15.547 20.499 1.00 17.92 198 HIS C C 1
ATOM 6438 O O . HIS C 1 212 ? -11.837 -14.931 20.600 1.00 21.56 198 HIS C O 1
ATOM 6445 N N . ALA C 1 213 ? -13.920 -15.396 21.339 1.00 18.59 199 ALA C N 1
ATOM 6446 C CA . ALA C 1 213 ? -13.889 -14.503 22.490 1.00 18.98 199 ALA C CA 1
ATOM 6447 C C . ALA C 1 213 ? -14.348 -15.268 23.737 1.00 17.82 199 ALA C C 1
ATOM 6448 O O . ALA C 1 213 ? -14.513 -16.483 23.695 1.00 18.80 199 ALA C O 1
ATOM 6450 N N . TRP C 1 214 ? -14.537 -14.543 24.844 1.00 18.78 200 TRP C N 1
ATOM 6451 C CA . TRP C 1 214 ? -14.895 -15.147 26.130 1.00 18.46 200 TRP C CA 1
ATOM 6452 C C . TRP C 1 214 ? -16.257 -15.842 26.050 1.00 17.78 200 TRP C C 1
ATOM 6453 O O . TRP C 1 214 ? -16.446 -16.907 26.623 1.00 19.17 200 TRP C O 1
ATOM 6464 N N . GLY C 1 215 ? -17.213 -15.204 25.369 1.00 17.35 201 GLY C N 1
ATOM 6465 C CA . GLY C 1 215 ? -18.571 -15.724 25.288 1.00 16.21 201 GLY C CA 1
ATOM 6466 C C . GLY C 1 215 ? -19.283 -15.230 24.044 1.00 17.61 201 GLY C C 1
ATOM 6467 O O . GLY C 1 215 ? -19.597 -14.048 23.938 1.00 19.90 201 GLY C O 1
ATOM 6468 N N . MET C 1 216 ? -19.532 -16.157 23.113 1.00 18.14 202 MET C N 1
ATOM 6469 C CA . MET C 1 216 ? -20.128 -15.848 21.818 1.00 17.83 202 MET C CA 1
ATOM 6470 C C . MET C 1 216 ? -21.611 -16.232 21.829 1.00 17.27 202 MET C C 1
ATOM 6471 O O . MET C 1 216 ? -21.979 -17.301 22.305 1.00 16.28 202 MET C O 1
ATOM 6476 N N . LEU C 1 217 ? -22.446 -15.343 21.282 1.00 18.00 203 LEU C N 1
ATOM 6477 C CA . LEU C 1 217 ? -23.845 -15.643 21.014 1.00 15.41 203 LEU C CA 1
ATOM 6478 C C . LEU C 1 217 ? -24.070 -15.620 19.504 1.00 17.57 203 LEU C C 1
ATOM 6479 O O . LEU C 1 217 ? -23.503 -14.790 18.804 1.00 17.76 203 LEU C O 1
ATOM 6484 N N . GLY C 1 218 ? -24.919 -16.536 19.038 1.00 17.16 204 GLY C N 1
ATOM 6485 C CA . GLY C 1 218 ? -25.403 -16.540 17.678 1.00 18.46 204 GLY C CA 1
ATOM 6486 C C . GLY C 1 218 ? -26.914 -16.440 17.659 1.00 15.84 204 GLY C C 1
ATOM 6487 O O . GLY C 1 218 ? -27.560 -16.371 18.702 1.00 18.43 204 GLY C O 1
ATOM 6488 N N . LEU C 1 219 ? -27.479 -16.434 16.454 1.00 16.88 205 LEU C N 1
ATOM 6489 C CA . LEU C 1 219 ? -28.917 -16.418 16.292 1.00 17.94 205 LEU C CA 1
ATOM 6490 C C . LEU C 1 219 ? -29.300 -17.474 15.254 1.00 18.99 205 LEU C C 1
ATOM 6491 O O . LEU C 1 219 ? -28.599 -17.644 14.255 1.00 21.75 205 LEU C O 1
ATOM 6496 N N . HIS C 1 220 ? -30.390 -18.195 15.526 1.00 18.97 206 HIS C N 1
ATOM 6497 C CA . HIS C 1 220 ? -31.068 -18.967 14.505 1.00 21.50 206 HIS C CA 1
ATOM 6498 C C . HIS C 1 220 ? -32.414 -18.304 14.219 1.00 21.32 206 HIS C C 1
ATOM 6499 O O . HIS C 1 220 ? -33.233 -18.131 15.118 1.00 20.12 206 HIS C O 1
ATOM 6506 N N . VAL C 1 221 ? -32.608 -17.919 12.957 1.00 21.33 207 VAL C N 1
ATOM 6507 C CA . VAL C 1 221 ? -33.840 -17.313 12.511 1.00 21.72 207 VAL C CA 1
ATOM 6508 C C . VAL C 1 221 ? -34.519 -18.266 11.524 1.00 21.37 207 VAL C C 1
ATOM 6509 O O . VAL C 1 221 ? -33.896 -18.727 10.568 1.00 24.24 207 VAL C O 1
ATOM 6513 N N . GLU C 1 222 ? -35.794 -18.563 11.793 1.00 22.44 208 GLU C N 1
ATOM 6514 C CA . GLU C 1 222 ? -36.628 -19.328 10.889 1.00 22.12 208 GLU C CA 1
ATOM 6515 C C . GLU C 1 222 ? -37.622 -18.371 10.229 1.00 23.58 208 GLU C C 1
ATOM 6516 O O . GLU C 1 222 ? -38.575 -17.923 10.867 1.00 26.83 208 GLU C O 1
ATOM 6522 N N . LEU C 1 223 ? -37.368 -18.056 8.955 1.00 24.22 209 LEU C N 1
ATOM 6523 C CA . LEU C 1 223 ? -38.214 -17.164 8.171 1.00 27.85 209 LEU C CA 1
ATOM 6524 C C . LEU C 1 223 ? -39.170 -17.991 7.319 1.00 26.76 209 LEU C C 1
ATOM 6525 O O . LEU C 1 223 ? -38.774 -18.995 6.733 1.00 30.73 209 LEU C O 1
ATOM 6530 N N . PRO C 1 224 ? -40.455 -17.588 7.241 1.00 33.05 210 PRO C N 1
ATOM 6531 C CA . PRO C 1 224 ? -41.445 -18.298 6.431 1.00 35.06 210 PRO C CA 1
ATOM 6532 C C . PRO C 1 224 ? -41.010 -18.608 4.989 1.00 30.54 210 PRO C C 1
ATOM 6533 O O . PRO C 1 224 ? -41.167 -19.737 4.533 1.00 32.76 210 PRO C O 1
ATOM 6537 N N A GLU C 1 225 ? -40.482 -17.595 4.294 0.70 29.95 211 GLU C N 1
ATOM 6538 N N B GLU C 1 225 ? -40.456 -17.615 4.288 0.30 33.01 211 GLU C N 1
ATOM 6539 C CA A GLU C 1 225 ? -40.128 -17.697 2.877 0.70 31.75 211 GLU C CA 1
ATOM 6540 C CA B GLU C 1 225 ? -40.136 -17.776 2.870 0.30 33.18 211 GLU C CA 1
ATOM 6541 C C A GLU C 1 225 ? -38.696 -18.225 2.730 0.70 33.43 211 GLU C C 1
ATOM 6542 C C B GLU C 1 225 ? -38.677 -18.215 2.695 0.30 35.12 211 GLU C C 1
ATOM 6543 O O A GLU C 1 225 ? -38.455 -19.214 2.042 0.70 39.92 211 GLU C O 1
ATOM 6544 O O B GLU C 1 225 ? -38.397 -19.137 1.930 0.30 38.76 211 GLU C O 1
ATOM 6555 N N . THR C 1 226 ? -37.755 -17.559 3.406 1.00 28.30 212 THR C N 1
ATOM 6556 C CA . THR C 1 226 ? -36.328 -17.809 3.217 1.00 26.92 212 THR C CA 1
ATOM 6557 C C . THR C 1 226 ? -35.887 -19.107 3.908 1.00 25.29 212 THR C C 1
ATOM 6558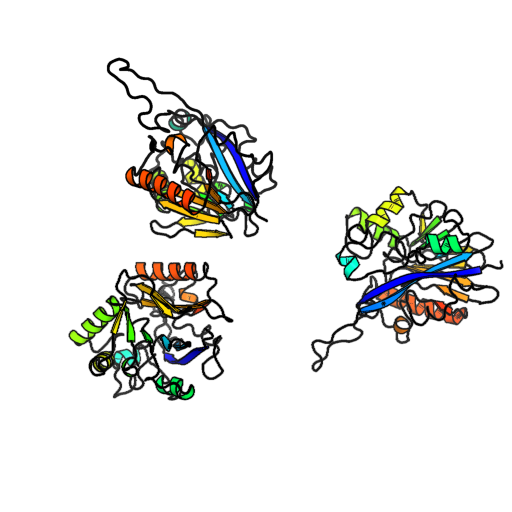 O O . THR C 1 226 ? -34.916 -19.740 3.490 1.00 28.59 212 THR C O 1
ATOM 6562 N N . GLY C 1 227 ? -36.593 -19.493 4.971 1.00 23.52 213 GLY C N 1
ATOM 6563 C CA . GLY C 1 227 ? -36.206 -20.650 5.767 1.00 25.95 213 GLY C CA 1
ATOM 6564 C C . GLY C 1 227 ? -35.201 -20.269 6.839 1.00 27.92 213 GLY C C 1
ATOM 6565 O O . GLY C 1 227 ? -35.248 -19.163 7.376 1.00 24.92 213 GLY C O 1
ATOM 6566 N N . GLY C 1 228 ? -34.270 -21.184 7.129 1.00 22.44 214 GLY C N 1
ATOM 6567 C CA . GLY C 1 228 ? -33.379 -21.065 8.285 1.00 21.78 214 GLY C CA 1
ATOM 6568 C C . GLY C 1 228 ? -32.119 -20.269 7.985 1.00 22.41 214 GLY C C 1
ATOM 6569 O O . GLY C 1 228 ? -31.468 -20.459 6.953 1.00 22.45 214 GLY C O 1
ATOM 6570 N N . ILE C 1 229 ? -31.767 -19.384 8.923 1.00 19.86 215 ILE C N 1
ATOM 6571 C CA . ILE C 1 229 ? -30.529 -18.625 8.877 1.00 19.38 215 ILE C CA 1
ATOM 6572 C C . ILE C 1 229 ? -29.844 -18.723 10.241 1.00 18.69 215 ILE C C 1
ATOM 6573 O O . ILE C 1 229 ? -30.480 -18.503 11.269 1.00 21.48 215 ILE C O 1
ATOM 6578 N N . ILE C 1 230 ? -28.544 -19.028 10.221 1.00 20.64 216 ILE C N 1
ATOM 6579 C CA . ILE C 1 230 ? -27.708 -18.939 11.405 1.00 18.43 216 ILE C CA 1
ATOM 6580 C C . ILE C 1 230 ? -26.789 -17.726 11.255 1.00 20.63 216 ILE C C 1
ATOM 6581 O O . ILE C 1 230 ? -25.978 -17.666 10.328 1.00 19.48 216 ILE C O 1
ATOM 6586 N N . LEU C 1 231 ? -26.932 -16.769 12.175 1.00 18.68 217 LEU C N 1
ATOM 6587 C CA . LEU C 1 231 ? -25.991 -15.672 12.298 1.00 19.46 217 LEU C CA 1
ATOM 6588 C C . LEU C 1 231 ? -24.864 -16.120 13.234 1.00 17.86 217 LEU C C 1
ATOM 6589 O O . LEU C 1 231 ? -25.072 -16.263 14.437 1.00 19.25 217 LEU C O 1
ATOM 6594 N N . ALA C 1 232 ? -23.684 -16.369 12.660 1.00 18.71 218 ALA C N 1
ATOM 6595 C CA . ALA C 1 232 ? -22.561 -16.946 13.393 1.00 21.12 218 ALA C CA 1
ATOM 6596 C C . ALA C 1 232 ? -21.689 -15.844 14.003 1.00 20.41 218 ALA C C 1
ATOM 6597 O O . ALA C 1 232 ? -20.951 -16.098 14.954 1.00 21.96 218 ALA C O 1
ATOM 6599 N N . SER C 1 233 ? -21.787 -14.629 13.457 1.00 18.87 219 SER C N 1
ATOM 6600 C CA . SER C 1 233 ? -20.850 -13.557 13.782 1.00 20.93 219 SER C CA 1
ATOM 6601 C C . SER C 1 233 ? -19.421 -14.115 13.723 1.00 21.11 219 SER C C 1
ATOM 6602 O O . SER C 1 233 ? -19.090 -14.903 12.836 1.00 20.94 219 SER C O 1
ATOM 6605 N N . ASP C 1 234 ? -18.581 -13.735 14.691 1.00 19.59 220 ASP C N 1
ATOM 6606 C CA . ASP C 1 234 ? -17.152 -14.032 14.615 1.00 19.63 220 ASP C CA 1
ATOM 6607 C C . ASP C 1 234 ? -16.842 -15.437 15.146 1.00 18.44 220 ASP C C 1
ATOM 6608 O O . ASP C 1 234 ? -15.676 -15.797 15.295 1.00 22.00 220 ASP C O 1
ATOM 6613 N N . ALA C 1 235 ? -17.875 -16.240 15.406 1.00 18.07 221 ALA C N 1
ATOM 6614 C CA . ALA C 1 235 ? -17.656 -17.666 15.619 1.00 18.24 221 ALA C CA 1
ATOM 6615 C C . ALA C 1 235 ? -17.080 -18.263 14.328 1.00 19.37 221 ALA C C 1
ATOM 6616 O O . ALA C 1 235 ? -16.316 -19.227 14.361 1.00 20.03 221 ALA C O 1
ATOM 6618 N N . ILE C 1 236 ? -17.451 -17.662 13.191 1.00 18.27 222 ILE C N 1
ATOM 6619 C CA . ILE C 1 236 ? -16.914 -18.048 11.883 1.00 20.03 222 ILE C CA 1
ATOM 6620 C C . ILE C 1 236 ? -16.714 -16.783 11.044 1.00 19.41 222 ILE C C 1
ATOM 6621 O O . ILE C 1 236 ? -17.675 -16.225 10.538 1.00 21.73 222 ILE C O 1
ATOM 6626 N N . TYR C 1 237 ? -15.456 -16.356 10.900 1.00 19.88 223 TYR C N 1
ATOM 6627 C CA . TYR C 1 237 ? -15.111 -15.120 10.207 1.00 21.47 223 TYR C CA 1
ATOM 6628 C C . TYR C 1 237 ? -15.591 -15.166 8.751 1.00 25.21 223 TYR C C 1
ATOM 6629 O O . TYR C 1 237 ? -16.307 -14.266 8.292 1.00 21.67 223 TYR C O 1
ATOM 6638 N N . THR C 1 238 ? -15.157 -16.200 8.022 1.00 22.69 224 THR C N 1
ATOM 6639 C CA . THR C 1 238 ? -15.383 -16.280 6.579 1.00 23.39 224 THR C CA 1
ATOM 6640 C C . THR C 1 238 ? -15.546 -17.738 6.140 1.00 22.17 224 THR C C 1
ATOM 6641 O O . THR C 1 238 ? -15.369 -18.665 6.927 1.00 23.15 224 THR C O 1
ATOM 6645 N N . ALA C 1 239 ? -15.883 -17.917 4.859 1.00 23.71 225 ALA C N 1
ATOM 6646 C CA . ALA C 1 239 ? -16.010 -19.235 4.259 1.00 23.31 225 ALA C CA 1
ATOM 6647 C C . ALA C 1 239 ? -14.675 -19.981 4.362 1.00 17.62 225 ALA C C 1
ATOM 6648 O O . ALA C 1 239 ? -14.650 -21.205 4.464 1.00 25.43 225 ALA C O 1
ATOM 6650 N N . GLU C 1 240 ? -13.571 -19.228 4.329 1.00 23.23 226 GLU C N 1
ATOM 6651 C CA . GLU C 1 240 ? -12.230 -19.802 4.442 1.00 23.05 226 GLU C CA 1
ATOM 6652 C C . GLU C 1 240 ? -12.070 -20.414 5.841 1.00 23.47 226 GLU C C 1
ATOM 6653 O O . GLU C 1 240 ? -11.472 -21.485 5.999 1.00 27.12 226 GLU C O 1
ATOM 6659 N N . SER C 1 241 ? -12.616 -19.727 6.849 1.00 23.81 227 SER C N 1
ATOM 6660 C CA . SER C 1 241 ? -12.605 -20.207 8.235 1.00 20.57 227 SER C CA 1
ATOM 6661 C C . SER C 1 241 ? -13.373 -21.530 8.326 1.00 19.76 227 SER C C 1
ATOM 6662 O O . SER C 1 241 ? -12.935 -22.494 8.954 1.00 22.69 227 SER C O 1
ATOM 6665 N N . TYR C 1 242 ? -14.539 -21.538 7.680 1.00 21.08 228 TYR C N 1
ATOM 6666 C CA . TYR C 1 242 ? -15.535 -22.584 7.802 1.00 19.34 228 TYR C CA 1
ATOM 6667 C C . TYR C 1 242 ? -15.050 -23.870 7.126 1.00 20.22 228 TYR C C 1
ATOM 6668 O O . TYR C 1 242 ? -15.280 -24.965 7.630 1.00 24.20 228 TYR C O 1
ATOM 6677 N N . GLY C 1 243 ? -14.406 -23.719 5.965 1.00 23.78 229 GLY C N 1
ATOM 6678 C CA . GLY C 1 243 ? -13.995 -24.856 5.159 1.00 26.34 229 GLY C CA 1
ATOM 6679 C C . GLY C 1 243 ? -15.185 -25.760 4.851 1.00 27.54 229 GLY C C 1
ATOM 6680 O O . GLY C 1 243 ? -16.249 -25.277 4.466 1.00 30.67 229 GLY C O 1
ATOM 6681 N N . PRO C 1 244 ? -15.008 -27.068 5.055 1.00 28.29 230 PRO C N 1
ATOM 6682 C CA . PRO C 1 244 ? -13.778 -27.633 5.588 1.00 29.87 230 PRO C CA 1
ATOM 6683 C C . PRO C 1 244 ? -12.631 -27.569 4.582 1.00 34.19 230 PRO C C 1
ATOM 6684 O O . PRO C 1 244 ? -12.861 -27.432 3.382 1.00 36.16 230 PRO C O 1
ATOM 6688 N N . PRO C 1 245 ? -11.397 -27.668 5.085 1.00 32.76 231 PRO C N 1
ATOM 6689 C CA . PRO C 1 245 ? -11.141 -27.822 6.508 1.00 33.45 231 PRO C CA 1
ATOM 6690 C C . PRO C 1 245 ? -11.266 -26.498 7.274 1.00 27.45 231 PRO C C 1
ATOM 6691 O O . PRO C 1 245 ? -11.146 -25.425 6.684 1.00 29.04 231 PRO C O 1
ATOM 6695 N N . ILE C 1 246 ? -11.502 -26.589 8.583 1.00 24.73 232 ILE C N 1
ATOM 6696 C CA . ILE C 1 246 ? -11.581 -25.409 9.430 1.00 22.66 232 ILE C CA 1
ATOM 6697 C C . ILE C 1 246 ? -10.198 -24.750 9.480 1.00 23.83 232 ILE C C 1
ATOM 6698 O O . ILE C 1 246 ? -9.185 -25.418 9.667 1.00 27.02 232 ILE C O 1
ATOM 6703 N N . LYS C 1 247 ? -10.184 -23.429 9.291 1.00 22.01 233 LYS C N 1
ATOM 6704 C CA . LYS C 1 247 ? -8.983 -22.623 9.398 1.00 26.05 233 LYS C CA 1
ATOM 6705 C C . LYS C 1 247 ? -9.206 -21.577 10.482 1.00 25.77 233 LYS C C 1
ATOM 6706 O O . LYS C 1 247 ? -9.811 -20.534 10.244 1.00 23.55 233 LYS C O 1
ATOM 6712 N N . PRO C 1 248 ? -8.742 -21.846 11.718 1.00 21.41 234 PRO C N 1
ATOM 6713 C CA . PRO C 1 248 ? -9.039 -20.969 12.846 1.00 21.42 234 PRO C CA 1
ATOM 6714 C C . PRO C 1 248 ? -8.349 -19.613 12.743 1.00 22.64 234 PRO C C 1
ATOM 6715 O O . PRO C 1 248 ? -7.385 -19.443 12.002 1.00 23.46 234 PRO C O 1
ATOM 6719 N N . PRO C 1 249 ? -8.859 -18.606 13.482 1.00 21.40 235 PRO C N 1
ATOM 6720 C CA . PRO C 1 249 ? -8.300 -17.257 13.454 1.00 23.39 235 PRO C CA 1
ATOM 6721 C C . PRO C 1 249 ? -7.036 -17.086 14.307 1.00 25.31 235 PRO C C 1
ATOM 6722 O O . PRO C 1 249 ? -6.729 -17.935 15.148 1.00 29.21 235 PRO C O 1
ATOM 6726 N N . GLY C 1 250 ? -6.320 -15.985 14.061 1.00 24.91 236 GLY C N 1
ATOM 6727 C CA . GLY C 1 250 ? -5.238 -15.534 14.928 1.00 30.29 236 GLY C CA 1
ATOM 6728 C C . GLY C 1 250 ? -5.785 -14.871 16.184 1.00 29.19 236 GLY C C 1
ATOM 6729 O O . GLY C 1 250 ? -5.179 -14.952 17.248 1.00 38.44 236 GLY C O 1
ATOM 6730 N N . ILE C 1 251 ? -6.935 -14.198 16.042 1.00 31.74 237 ILE C N 1
ATOM 6731 C CA . ILE C 1 251 ? -7.669 -13.633 17.176 1.00 31.04 237 ILE C CA 1
ATOM 6732 C C . ILE C 1 251 ? -8.540 -14.736 17.785 1.00 33.49 237 ILE C C 1
ATOM 6733 O O . ILE C 1 251 ? -9.604 -15.070 17.253 1.00 31.31 237 ILE C O 1
ATOM 6738 N N . ILE C 1 252 ? -8.082 -15.286 18.911 1.00 33.75 238 ILE C N 1
ATOM 6739 C CA . ILE C 1 252 ? -8.716 -16.451 19.509 1.00 28.57 238 ILE C CA 1
ATOM 6740 C C . ILE C 1 252 ? -8.417 -16.468 21.013 1.00 28.95 238 ILE C C 1
ATOM 6741 O O . ILE C 1 252 ? -7.338 -16.064 21.442 1.00 36.96 238 ILE C O 1
ATOM 6746 N N . TYR C 1 253 ? -9.394 -16.934 21.797 1.00 22.03 239 TYR C N 1
ATOM 6747 C CA . TYR C 1 253 ? -9.269 -17.043 23.248 1.00 20.60 239 TYR C CA 1
ATOM 6748 C C . TYR C 1 253 ? -9.165 -18.518 23.649 1.00 20.00 239 TYR C C 1
ATOM 6749 O O . TYR C 1 253 ? -8.222 -18.920 24.343 1.00 22.37 239 TYR C O 1
ATOM 6758 N N . ASP C 1 254 ? -10.148 -19.305 23.196 1.00 18.24 240 ASP C N 1
ATOM 6759 C CA . ASP C 1 254 ? -10.301 -20.710 23.549 1.00 16.59 240 ASP C CA 1
ATOM 6760 C C . ASP C 1 254 ? -10.338 -21.534 22.260 1.00 18.36 240 ASP C C 1
ATOM 6761 O O . ASP C 1 254 ? -11.386 -21.663 21.639 1.00 18.67 240 ASP C O 1
ATOM 6766 N N . SER C 1 255 ? -9.185 -22.091 21.875 1.00 17.95 241 SER C N 1
ATOM 6767 C CA . SER C 1 255 ? -9.035 -22.751 20.580 1.00 17.45 241 SER C CA 1
ATOM 6768 C C . SER C 1 255 ? -9.931 -23.994 20.495 1.00 19.18 241 SER C C 1
ATOM 6769 O O . SER C 1 255 ? -10.539 -24.253 19.457 1.00 20.34 241 SER C O 1
ATOM 6772 N N . LEU C 1 256 ? -10.005 -24.769 21.581 1.00 17.75 242 LEU C N 1
ATOM 6773 C CA . LEU C 1 256 ? -10.828 -25.976 21.584 1.00 16.90 242 LEU C CA 1
ATOM 6774 C C . LEU C 1 256 ? -12.302 -25.582 21.439 1.00 17.11 242 LEU C C 1
ATOM 6775 O O . LEU C 1 256 ? -13.048 -26.199 20.672 1.00 19.69 242 LEU C O 1
ATOM 6780 N N . GLY C 1 257 ? -12.706 -24.558 22.197 1.00 17.00 243 GLY C N 1
ATOM 6781 C CA . GLY C 1 257 ? -14.070 -24.058 22.181 1.00 16.88 243 GLY C CA 1
ATOM 6782 C C . GLY C 1 257 ? -14.439 -23.518 20.811 1.00 17.67 243 GLY C C 1
ATOM 6783 O O . GLY C 1 257 ? -15.563 -23.705 20.338 1.00 18.29 243 GLY C O 1
ATOM 6784 N N . TYR C 1 258 ? -13.479 -22.843 20.175 1.00 16.84 244 TYR C N 1
ATOM 6785 C CA . TYR C 1 258 ? -13.681 -22.293 18.845 1.00 16.44 244 TYR C CA 1
ATOM 6786 C C . TYR C 1 258 ? -14.008 -23.423 17.863 1.00 17.54 244 TYR C C 1
ATOM 6787 O O . TYR C 1 258 ? -14.969 -23.334 17.095 1.00 18.08 244 TYR C O 1
ATOM 6796 N N . MET C 1 259 ? -13.193 -24.480 17.893 1.00 17.63 245 MET C N 1
ATOM 6797 C CA . MET C 1 259 ? -13.344 -25.606 16.979 1.00 18.52 245 MET C CA 1
ATOM 6798 C C . MET C 1 259 ? -14.682 -26.303 17.249 1.00 19.06 245 MET C C 1
ATOM 6799 O O . MET C 1 259 ? -15.409 -26.646 16.317 1.00 19.57 245 MET C O 1
ATOM 6804 N N . ASN C 1 260 ? -15.003 -26.497 18.533 1.00 16.51 246 ASN C N 1
ATOM 6805 C CA . ASN C 1 260 ? -16.256 -27.131 18.941 1.00 17.08 246 ASN C CA 1
ATOM 6806 C C . ASN C 1 260 ? -17.445 -26.345 18.375 1.00 17.15 246 ASN C C 1
ATOM 6807 O O . ASN C 1 260 ? -18.419 -26.927 17.902 1.00 18.02 246 ASN C O 1
ATOM 6812 N N . THR C 1 261 ? -17.362 -25.017 18.451 1.00 16.08 247 THR C N 1
ATOM 6813 C CA . THR C 1 261 ? -18.467 -24.159 18.043 1.00 16.55 247 THR C CA 1
ATOM 6814 C C . THR C 1 261 ? -18.672 -24.256 16.525 1.00 16.83 247 THR C C 1
ATOM 6815 O O . THR C 1 261 ? -19.800 -24.374 16.063 1.00 19.20 247 THR C O 1
ATOM 6819 N N . VAL C 1 262 ? -17.583 -24.213 15.753 1.00 15.89 248 VAL C N 1
ATOM 6820 C CA . VAL C 1 262 ? -17.712 -24.272 14.295 1.00 18.33 248 VAL C CA 1
ATOM 6821 C C . VAL C 1 262 ? -18.400 -25.587 13.909 1.00 18.89 248 VAL C C 1
ATOM 6822 O O . VAL C 1 262 ? -19.311 -25.598 13.071 1.00 20.00 248 VAL C O 1
ATOM 6826 N N . GLU C 1 263 ? -17.970 -26.690 14.528 1.00 17.30 249 GLU C N 1
ATOM 6827 C CA . GLU C 1 263 ? -18.494 -28.006 14.196 1.00 18.42 249 GLU C CA 1
ATOM 6828 C C . GLU C 1 263 ? -19.964 -28.094 14.619 1.00 18.66 249 GLU C C 1
ATOM 6829 O O . GLU C 1 263 ? -20.773 -28.725 13.942 1.00 20.75 249 GLU C O 1
ATOM 6835 N N . ARG C 1 264 ? -20.301 -27.442 15.736 1.00 17.22 250 ARG C N 1
ATOM 6836 C CA . ARG C 1 264 ? -21.671 -27.400 16.220 1.00 16.13 250 ARG C CA 1
ATOM 6837 C C . ARG C 1 264 ? -22.552 -26.654 15.207 1.00 16.10 250 ARG C C 1
ATOM 6838 O O . ARG C 1 264 ? -23.647 -27.102 14.875 1.00 20.07 250 ARG C O 1
ATOM 6846 N N . ILE C 1 265 ? -22.065 -25.506 14.731 1.00 16.81 251 ILE C N 1
ATOM 6847 C CA . ILE C 1 265 ? -22.797 -24.700 13.762 1.00 16.65 251 ILE C CA 1
ATOM 6848 C C . ILE C 1 265 ? -23.032 -25.528 12.493 1.00 19.72 251 ILE C C 1
ATOM 6849 O O . ILE C 1 265 ? -24.124 -25.491 11.919 1.00 22.29 251 ILE C O 1
ATOM 6854 N N . ARG C 1 266 ? -22.010 -26.276 12.068 1.00 18.73 252 ARG C N 1
ATOM 6855 C CA . ARG C 1 266 ? -22.109 -27.083 10.852 1.00 19.55 252 ARG C CA 1
ATOM 6856 C C . ARG C 1 266 ? -23.228 -28.120 11.018 1.00 19.44 252 ARG C C 1
ATOM 6857 O O . ARG C 1 266 ? -24.013 -28.343 10.097 1.00 22.38 252 ARG C O 1
ATOM 6865 N N . ARG C 1 267 ? -23.291 -28.759 12.192 1.00 20.09 253 ARG C N 1
ATOM 6866 C CA . ARG C 1 267 ? -24.326 -29.763 12.459 1.00 19.54 253 ARG C CA 1
ATOM 6867 C C . ARG C 1 267 ? -25.709 -29.102 12.446 1.00 22.62 253 ARG C C 1
ATOM 6868 O O . ARG C 1 267 ? -26.644 -29.613 11.819 1.00 21.12 253 ARG C O 1
ATOM 6876 N N . ILE C 1 268 ? -25.840 -27.979 13.158 1.00 18.42 254 ILE C N 1
ATOM 6877 C CA . ILE C 1 268 ? -27.116 -27.279 13.246 1.00 20.08 254 ILE C CA 1
ATOM 6878 C C . ILE C 1 268 ? -27.566 -26.904 11.832 1.00 20.49 254 ILE C C 1
ATOM 6879 O O . ILE C 1 268 ? -28.731 -27.075 11.487 1.00 24.17 254 ILE C O 1
ATOM 6884 N N . ALA C 1 269 ? -26.626 -26.395 11.030 1.00 18.13 255 ALA C N 1
ATOM 6885 C CA . ALA C 1 269 ? -26.917 -25.966 9.662 1.00 19.95 255 ALA C CA 1
ATOM 6886 C C . ALA C 1 269 ? -27.460 -27.146 8.849 1.00 23.84 255 ALA C C 1
ATOM 6887 O O . ALA C 1 269 ? -28.428 -26.994 8.111 1.00 23.97 255 ALA C O 1
ATOM 6889 N N . GLN C 1 270 ? -26.819 -28.311 8.992 1.00 21.61 256 GLN C N 1
ATOM 6890 C CA . GLN C 1 270 ? -27.208 -29.521 8.265 1.00 23.83 256 GLN C CA 1
ATOM 6891 C C . GLN C 1 270 ? -28.611 -29.963 8.693 1.00 24.84 256 GLN C C 1
ATOM 6892 O O . GLN C 1 270 ? -29.468 -30.234 7.855 1.00 27.89 256 GLN C O 1
ATOM 6898 N N . GLU C 1 271 ? -28.822 -30.046 10.010 1.00 24.51 257 GLU C N 1
ATOM 6899 C CA . GLU C 1 271 ? -30.013 -30.667 10.571 1.00 26.83 257 GLU C CA 1
ATOM 6900 C C . GLU C 1 271 ? -31.240 -29.764 10.381 1.00 27.94 257 GLU C C 1
ATOM 6901 O O . GLU C 1 271 ? -32.363 -30.265 10.293 1.00 30.56 257 GLU C O 1
ATOM 6907 N N . THR C 1 272 ? -31.023 -28.445 10.302 1.00 24.37 258 THR C N 1
ATOM 6908 C CA . THR C 1 272 ? -32.125 -27.481 10.207 1.00 27.78 258 THR C CA 1
ATOM 6909 C C . THR C 1 272 ? -32.201 -26.866 8.805 1.00 25.44 258 THR C C 1
ATOM 6910 O O . THR C 1 272 ? -33.044 -26.006 8.549 1.00 28.20 258 THR C O 1
ATOM 6914 N N A LYS C 1 273 ? -31.308 -27.304 7.914 0.30 25.90 259 LYS C N 1
ATOM 6915 N N D LYS C 1 273 ? -31.319 -27.320 7.911 0.70 23.04 259 LYS C N 1
ATOM 6916 C CA A LYS C 1 273 ? -31.260 -26.812 6.541 0.30 28.89 259 LYS C CA 1
ATOM 6917 C CA D LYS C 1 273 ? -31.241 -26.815 6.541 0.70 25.06 259 LYS C CA 1
ATOM 6918 C C A LYS C 1 273 ? -31.136 -25.284 6.546 0.30 21.33 259 LYS C C 1
ATOM 6919 C C D LYS C 1 273 ? -31.151 -25.285 6.565 0.70 23.45 259 LYS C C 1
ATOM 6920 O O A LYS C 1 273 ? -31.848 -24.593 5.813 0.30 23.17 259 LYS C O 1
ATOM 6921 O O D LYS C 1 273 ? -31.901 -24.596 5.868 0.70 29.76 259 LYS C O 1
ATOM 6932 N N . SER C 1 274 ? -30.219 -24.772 7.373 1.00 24.09 260 SER C N 1
ATOM 6933 C CA . SER C 1 274 ? -30.018 -23.338 7.525 1.00 22.69 260 SER C CA 1
ATOM 6934 C C . SER C 1 274 ? -28.799 -22.881 6.719 1.00 23.62 260 SER C C 1
ATOM 6935 O O . SER C 1 274 ? -27.815 -23.617 6.580 1.00 24.52 260 SER C O 1
ATOM 6938 N N . GLN C 1 275 ? -28.889 -21.654 6.197 1.00 20.96 261 GLN C N 1
ATOM 6939 C CA . GLN C 1 275 ? -27.740 -20.919 5.704 1.00 20.64 261 GLN C CA 1
ATOM 6940 C C . GLN C 1 275 ? -26.903 -20.482 6.904 1.00 20.47 261 GLN C C 1
ATOM 6941 O O . GLN C 1 275 ? -27.449 -20.218 7.967 1.00 27.16 261 GLN C O 1
ATOM 6947 N N . VAL C 1 276 ? -25.586 -20.393 6.710 1.00 19.76 262 VAL C N 1
ATOM 6948 C CA . VAL C 1 276 ? -24.701 -19.857 7.725 1.00 20.50 262 VAL C CA 1
ATOM 6949 C C . VAL C 1 276 ? -24.154 -18.520 7.224 1.00 22.67 262 VAL C C 1
ATOM 6950 O O . VAL C 1 276 ? -23.463 -18.456 6.208 1.00 21.22 262 VAL C O 1
ATOM 6954 N N . TRP C 1 277 ? -24.498 -17.455 7.951 1.00 18.88 263 TRP C N 1
ATOM 6955 C CA . TRP C 1 277 ? -24.029 -16.120 7.662 1.00 19.18 263 TRP C CA 1
ATOM 6956 C C . TRP C 1 277 ? -22.819 -15.809 8.547 1.00 18.51 263 TRP C C 1
ATOM 6957 O O . TRP C 1 277 ? -22.933 -15.737 9.773 1.00 19.07 263 TRP C O 1
ATOM 6968 N N . PHE C 1 278 ? -21.668 -15.625 7.900 1.00 21.17 264 PHE C N 1
ATOM 6969 C CA . PHE C 1 278 ? -20.396 -15.455 8.580 1.00 20.62 264 PHE C CA 1
ATOM 6970 C C . PHE C 1 278 ? -20.257 -14.011 9.067 1.00 19.67 264 PHE C C 1
ATOM 6971 O O . PHE C 1 278 ? -20.988 -13.124 8.636 1.00 20.45 264 PHE C O 1
ATOM 6979 N N . GLY C 1 279 ? -19.296 -13.796 9.969 1.00 19.77 265 GLY C N 1
ATOM 6980 C CA . GLY C 1 279 ? -19.077 -12.503 10.583 1.00 22.44 265 GLY C CA 1
ATOM 6981 C C . GLY C 1 279 ? -18.617 -11.447 9.592 1.00 24.56 265 GLY C C 1
ATOM 6982 O O . GLY C 1 279 ? -19.073 -10.310 9.654 1.00 24.23 265 GLY C O 1
ATOM 6983 N N . HIS C 1 280 ? -17.703 -11.820 8.686 1.00 24.45 266 HIS C N 1
ATOM 6984 C CA . HIS C 1 280 ? -16.975 -10.839 7.883 1.00 25.94 266 HIS C CA 1
ATOM 6985 C C . HIS C 1 280 ? -16.508 -11.426 6.544 1.00 26.30 266 HIS C C 1
ATOM 6986 O O . HIS C 1 280 ? -15.343 -11.278 6.186 1.00 30.80 266 HIS C O 1
ATOM 6993 N N A ASP C 1 281 ? -17.415 -12.086 5.816 0.50 26.99 267 ASP C N 1
ATOM 6994 N N B ASP C 1 281 ? -17.429 -12.061 5.811 0.50 27.06 267 ASP C N 1
ATOM 6995 C CA A ASP C 1 281 ? -17.080 -12.677 4.519 0.50 23.78 267 ASP C CA 1
ATOM 6996 C CA B ASP C 1 281 ? -17.126 -12.676 4.519 0.50 24.53 267 ASP C CA 1
ATOM 6997 C C A ASP C 1 281 ? -17.494 -11.711 3.401 0.50 25.95 267 ASP C C 1
ATOM 6998 C C B ASP C 1 281 ? -17.504 -11.705 3.393 0.50 26.34 267 ASP C C 1
ATOM 6999 O O A ASP C 1 281 ? -18.681 -11.484 3.165 0.50 29.40 267 ASP C O 1
ATOM 7000 O O B ASP C 1 281 ? -18.686 -11.465 3.142 0.50 29.04 267 ASP C O 1
ATOM 7009 N N . ALA C 1 282 ? -16.486 -11.158 2.721 1.00 25.38 268 ALA C N 1
ATOM 7010 C CA . ALA C 1 282 ? -16.680 -10.132 1.696 1.00 28.54 268 ALA C CA 1
ATOM 7011 C C . ALA C 1 282 ? -17.522 -10.673 0.535 1.00 26.92 268 ALA C C 1
ATOM 7012 O O . ALA C 1 282 ? -18.388 -9.971 0.016 1.00 30.58 268 ALA C O 1
ATOM 7014 N N . GLU C 1 283 ? -17.242 -11.913 0.123 1.00 27.51 269 GLU C N 1
ATOM 7015 C CA . GLU C 1 283 ? -17.911 -12.519 -1.027 1.00 28.33 269 GLU C CA 1
ATOM 7016 C C . GLU C 1 283 ? -19.387 -12.762 -0.687 1.00 31.66 269 GLU C C 1
ATOM 7017 O O . GLU C 1 283 ? -20.278 -12.442 -1.476 1.00 28.67 269 GLU C O 1
ATOM 7023 N N . GLN C 1 284 ? -19.633 -13.326 0.498 1.00 28.50 270 GLN C N 1
ATOM 7024 C CA . GLN C 1 284 ? -20.985 -13.609 0.956 1.00 26.23 270 GLN C CA 1
ATOM 7025 C C . GLN C 1 284 ? -21.762 -12.297 1.117 1.00 26.40 270 GLN C C 1
ATOM 7026 O O . GLN C 1 284 ? -22.942 -12.215 0.777 1.00 26.57 270 GLN C O 1
ATOM 7032 N N . PHE C 1 285 ? -21.087 -11.275 1.649 1.00 24.66 271 PHE C N 1
ATOM 7033 C CA . PHE C 1 285 ? -21.732 -10.005 1.941 1.00 23.87 271 PHE C CA 1
ATOM 7034 C C . PHE C 1 285 ? -22.214 -9.351 0.641 1.00 27.08 271 PHE C C 1
ATOM 7035 O O . PHE C 1 285 ? -23.288 -8.748 0.604 1.00 25.67 271 PHE C O 1
ATOM 7043 N N A LYS C 1 286 ? -21.414 -9.487 -0.418 0.50 27.05 272 LYS C N 1
ATOM 7044 N N B LYS C 1 286 ? -21.406 -9.465 -0.417 0.50 30.77 272 LYS C N 1
ATOM 7045 C CA A LYS C 1 286 ? -21.733 -8.899 -1.710 0.50 27.14 272 LYS C CA 1
ATOM 7046 C CA B LYS C 1 286 ? -21.746 -8.891 -1.714 0.50 33.10 272 LYS C CA 1
ATOM 7047 C C A LYS C 1 286 ? -23.037 -9.502 -2.245 0.50 27.14 272 LYS C C 1
ATOM 7048 C C B LYS C 1 286 ? -23.073 -9.485 -2.200 0.50 33.22 272 LYS C C 1
ATOM 7049 O O A LYS C 1 286 ? -23.785 -8.839 -2.966 0.50 40.27 272 LYS C O 1
ATOM 7050 O O B LYS C 1 286 ? -23.878 -8.795 -2.825 0.50 36.78 272 LYS C O 1
ATOM 7061 N N . LYS C 1 287 ? -23.288 -10.768 -1.894 1.00 27.03 273 LYS C N 1
ATOM 7062 C CA . LYS C 1 287 ? -24.460 -11.501 -2.380 1.00 32.36 273 LYS C CA 1
ATOM 7063 C C . LYS C 1 287 ? -25.717 -11.115 -1.592 1.00 30.50 273 LYS C C 1
ATOM 7064 O O . LYS C 1 287 ? -26.827 -11.244 -2.099 1.00 39.95 273 LYS C O 1
ATOM 7070 N N . PHE C 1 288 ? -25.544 -10.673 -0.342 1.00 26.85 274 PHE C N 1
ATOM 7071 C CA . PHE C 1 288 ? -26.682 -10.313 0.488 1.00 23.68 274 PHE C CA 1
ATOM 7072 C C . PHE C 1 288 ? -27.512 -9.224 -0.199 1.00 26.32 274 PHE C C 1
ATOM 7073 O O . PHE C 1 288 ? -26.976 -8.340 -0.868 1.00 31.64 274 PHE C O 1
ATOM 7081 N N . ARG C 1 289 ? -28.830 -9.310 -0.009 1.00 26.64 275 ARG C N 1
ATOM 7082 C CA . ARG C 1 289 ? -29.740 -8.201 -0.228 1.00 26.76 275 ARG C CA 1
ATOM 7083 C C . ARG C 1 289 ? -29.601 -7.254 0.970 1.00 23.37 275 ARG C C 1
ATOM 7084 O O . ARG C 1 289 ? -29.962 -7.623 2.087 1.00 29.32 275 ARG C O 1
ATOM 7092 N N . LYS C 1 290 ? -29.047 -6.058 0.743 1.00 25.19 276 LYS C N 1
ATOM 7093 C CA . LYS C 1 290 ? -28.809 -5.092 1.822 1.00 24.94 276 LYS C CA 1
ATOM 7094 C C . LYS C 1 290 ? -30.050 -4.208 2.018 1.00 27.24 276 LYS C C 1
ATOM 7095 O O . LYS C 1 290 ? -30.981 -4.237 1.214 1.00 29.91 276 LYS C O 1
ATOM 7101 N N . SER C 1 291 ? -30.045 -3.427 3.106 1.00 29.43 277 SER C N 1
ATOM 7102 C CA . SER C 1 291 ? -31.228 -2.696 3.569 1.00 30.20 277 SER C CA 1
ATOM 7103 C C . SER C 1 291 ? -31.622 -1.595 2.576 1.00 30.82 277 SER C C 1
ATOM 7104 O O . SER C 1 291 ? -32.702 -1.009 2.685 1.00 32.72 277 SER C O 1
ATOM 7107 N N . THR C 1 292 ? -30.736 -1.311 1.620 1.00 30.04 278 THR C N 1
ATOM 7108 C CA . THR C 1 292 ? -30.996 -0.294 0.604 1.00 30.74 278 THR C CA 1
ATOM 7109 C C . THR C 1 292 ? -31.718 -0.922 -0.594 1.00 29.63 278 THR C C 1
ATOM 7110 O O . THR C 1 292 ? -32.148 -0.211 -1.506 1.00 27.68 278 THR C O 1
ATOM 7114 N N . GLU C 1 293 ? -31.856 -2.253 -0.578 1.00 31.06 279 GLU C N 1
ATOM 7115 C CA . GLU C 1 293 ? -32.452 -2.984 -1.698 1.00 30.42 279 GLU C CA 1
ATOM 7116 C C . GLU C 1 293 ? -33.631 -3.839 -1.217 1.00 29.57 279 GLU C C 1
ATOM 7117 O O . GLU C 1 293 ? -34.503 -4.189 -2.009 1.00 33.66 279 GLU C O 1
ATOM 7123 N N . GLY C 1 294 ? -33.637 -4.215 0.068 1.00 25.52 280 GLY C N 1
ATOM 7124 C CA . GLY C 1 294 ? -34.755 -4.985 0.592 1.00 26.51 280 GLY C CA 1
ATOM 7125 C C . GLY C 1 294 ? -34.422 -5.763 1.846 1.00 26.10 280 GLY C C 1
ATOM 7126 O O . GLY C 1 294 ? -33.680 -5.288 2.707 1.00 30.05 280 GLY C O 1
ATOM 7127 N N . TYR C 1 295 ? -34.993 -6.969 1.924 1.00 27.11 281 TYR C N 1
ATOM 7128 C CA . TYR C 1 295 ? -35.081 -7.741 3.145 1.00 24.91 281 TYR C CA 1
ATOM 7129 C C . TYR C 1 295 ? -35.324 -9.213 2.809 1.00 26.62 281 TYR C C 1
ATOM 7130 O O . TYR C 1 295 ? -35.506 -9.582 1.644 1.00 26.17 281 TYR C O 1
ATOM 7139 N N . TYR C 1 296 ? -35.340 -10.034 3.860 1.00 23.96 282 TYR C N 1
ATOM 7140 C CA . TYR C 1 296 ? -35.640 -11.444 3.768 1.00 22.96 282 TYR C CA 1
ATOM 7141 C C . TYR C 1 296 ? -36.920 -11.726 4.558 1.00 28.21 282 TYR C C 1
ATOM 7142 O O . TYR C 1 296 ? -37.032 -11.350 5.729 1.00 27.51 282 TYR C O 1
ATOM 7151 N N A GLU C 1 297 ? -37.879 -12.384 3.900 0.50 30.46 283 GLU C N 1
ATOM 7152 N N B GLU C 1 297 ? -37.872 -12.397 3.904 0.50 31.07 283 GLU C N 1
ATOM 7153 C CA A GLU C 1 297 ? -39.123 -12.810 4.528 0.50 29.52 283 GLU C CA 1
ATOM 7154 C CA B GLU C 1 297 ? -39.134 -12.788 4.517 0.50 30.27 283 GLU C CA 1
ATOM 7155 C C A GLU C 1 297 ? -39.081 -14.329 4.731 0.50 26.61 283 GLU C C 1
ATOM 7156 C C B GLU C 1 297 ? -39.128 -14.301 4.758 0.50 25.99 283 GLU C C 1
ATOM 7157 O O A GLU C 1 297 ? -38.212 -15.007 4.186 0.50 19.71 283 GLU C O 1
ATOM 7158 O O B GLU C 1 297 ? -40.091 -14.859 5.284 0.50 19.71 283 GLU C O 1
#

Secondary structure (DSSP, 8-state):
---EEEEEEEEEEEEEHHHHSTTSS--BTTBTT----EEEEEEEEEEEE-TT-EEEE-----TTSSSTT-SS-HHHHHHS-EE--GGGSHHHHHHTTT--GGGEEEEE-S--STTTSTTGGG-SSSEEEEEHHHHHHHHHHHHTT--SSSS-HHHHHHHHHTT-EEEEEPTTPPPEEEETTEEEEEEESSSSSSEEEEEEEETTTEEEEEEETTS-SHHHHSSSP---SS-S-HHHHHHHHHHHHHHHHHHTEEEEESS-HHHHHHS-BTTT--B-/---EEEEEEEEEEEEEHHHHSTTSS--BTTBTT----EEEEEEEEEEEEETTEEEEE-----TTSSSTT-SS-HHHHHHS-EE--GGGSHHHHHHTTT--GGGEEEEE-S--STTTSTTGGG-SSSEEEEEHHHHHHHHHHHHTT--SSSS-HHHHHHHHHTT-EEEEEPTT---EEEETTEEEEEEESSSSSSEEEEEEEETTTEEEEEEETTS-SHHHHSSSP---SS-S-HHHHHHHHHHHHHHHHHHTEEEEESS-HHHHHHS-BTTT--B-/---EEEEEEEEEEEEEHHHHSTTSS--BTTBTT----EEEEEEEEEEEE-TT-EEEE-----TTSSSTT-SS-HHHHHHS-EE--GGGSHHHHHHTTT--GGGEEEEE-S--STTTSTTGGG-SSSEEEEEHHHHHHHHHHHHTT--SSSS-HHHHHHHHHTT-EEEEEPTTPPPEEEETTEEEEEEESSSSSSEEEEEEEETTTEEEEEEETTS-SHHHHSSSP---SS-S-HHHHHHHHHHHHHHHHHHTEEEEESS-HHHHHHS-BTTT--B-